Protein AF-A0A971QGP8-F1 (afdb_monomer)

Solvent-accessible surface area (backbone atoms only — not comparable to full-atom values): 41330 Å² total; per-residue (Å²): 136,87,82,89,80,86,88,84,91,79,82,90,75,93,69,93,69,77,77,78,78,75,85,49,63,33,41,69,74,37,61,12,44,30,65,39,35,29,61,57,16,29,34,95,87,27,48,69,29,65,36,46,60,24,29,40,32,28,61,36,52,48,36,51,35,67,41,51,35,38,34,35,49,34,87,50,34,34,35,46,55,86,38,61,30,40,38,37,43,45,68,37,45,40,14,49,75,69,43,68,30,36,61,39,77,38,64,32,42,52,53,38,38,72,44,53,30,70,43,52,23,86,41,45,28,27,38,38,40,35,56,52,33,33,30,24,56,37,44,80,54,36,34,49,87,51,74,54,42,30,24,27,32,42,35,67,74,68,30,72,68,35,67,38,27,48,41,41,39,36,56,41,63,75,45,26,41,38,54,72,62,76,53,68,70,45,41,23,59,41,80,45,72,48,39,41,28,29,12,15,88,52,66,29,73,27,60,35,94,47,72,41,58,43,49,78,49,76,70,35,77,88,55,59,74,50,67,54,95,40,41,26,46,55,74,31,33,41,44,50,79,36,51,31,29,39,57,43,69,43,74,61,31,21,42,28,39,42,40,90,93,37,46,64,18,66,45,50,66,25,36,27,37,76,47,64,77,38,27,44,39,45,53,86,57,72,76,44,20,36,68,31,71,44,68,51,43,38,39,33,15,21,76,76,67,47,84,38,64,33,86,55,78,60,46,51,38,36,56,42,72,54,49,72,85,56,53,76,43,64,61,46,66,53,57,30,39,59,79,30,38,47,37,75,39,60,53,29,26,35,68,44,62,45,69,61,26,24,44,28,42,35,58,89,72,82,40,43,66,16,65,30,62,67,25,37,27,38,72,45,31,88,43,38,83,68,38,69,81,83,62,53,51,49,15,74,24,39,38,37,81,90,52,18,39,64,39,70,28,71,49,73,44,89,87,36,46,61,40,62,96,73,71,42,70,31,53,15,85,42,36,83,60,30,74,76,49,94,50,42,41,34,35,34,34,37,57,96,45,36,69,46,74,42,75,49,84,39,82,94,33,38,57,32,76,89,78,29,44,66,22,52,11,87,42,38,83,63,29,68,80,85,48,57,30,37,50,44,33,44,52,97,43,32,56,39,56,42,63,54,83,41,80,90,30,45,53,36,60,90,76,48,45,68,28,49,21,91,43,40,81,63,28,64,82,74,51,51,52,48,14,80,27,37,40,56,94,35,34,65,43,73,38,65,53,71,56,88,79,56,42,66,32,57,91,75,65,45,69,20,76,14,83,41,33,82,61,32,64,81,84,48,48,36,35,51,41,33,40,57,94,36,38,67,43,71,43,71,58,86,40,83,94,35,40,57,37,64,90,77,36,47,67,26,57,22,92,43,38,85,60,34,70,80,84,61,46,57,51,10,74,30,38,43,52,96,40,33,64,37,71,32,68,45,77,51,56,98,79,38,47,68,41,62,95,71,70,42,68,29,53,23,92,41,44,86,62,22,96,89,35,34,45,54,94,41,35,67,21,68,23,92,38,40,80,67,40,67,83,82,64,53,55,48,18,78,32,39,36,43,101,82,17,42,66,38,71,35,68,48,81,50,54,61,90,81,42,33,45,69,40,72,94,71,70,45,67,44,79,71,84,89,74,99,72,82,90,82,94,78,90,73,81,87,76,88,80,85,81,90,83,81,88,84,91,83,84,88,86,90,78,89,132

Radius of gyration: 60.9 Å; Cα contacts (8 Å, |Δi|>4): 1762; chains: 1; bounding box: 159×129×158 Å

Foldseek 3Di:
DDDDDDDDDDDDDDDDDDPDPDQDAKDWPFAKEWEAELVQFEAPNHDWIFIDKTKIWGQAWCLFPFDKKKWFDFPQKFWDQPWKKKKFKPPWQFDQPPGGRDIDIFGDDGTITITGGHHITPDIIMIIIGGTIMGGNHLVSLAQPDWTFTAIDGPNPDRDRHGRYTYGHDYDDFAAKEWPDADEAAAAPDKDWTKMFTGHPSRHGDFDQAKWWKDKDWPDDDWDKDWDTFIRHHRGGMRPITIMHTHDFAFFTKMWIDTPRHHIYIHPTYGYHYADFAAKEKDADEEAEAPAKDKIKMFTAGPSRDQDAAQDAWQKKFKDKDDDDWHKDDPRIDTRHHRGGMDMGTGIHTHDWDWFIWMWIDRPPRHHIYIHGTYGYHYFDPALVVQPPLQQQLHSWGHPPNGSDTRRDPGPPPQFDADRVVSDGFCDPFQVSHDADPFLQWGWGQDPSDIDIDGRCLPLFDQDRVHNDRACDPAQVSLCPLFLQFRWGQDPRHTPRPGNCPPCFDQDRVPRDTANDDFQVSLCPLFLQQHRWGDDPRHIDGDHGPCPDADAASVVNDGANDNAQVSLCPLFLQFRWGCDPRDTDTHGNCLPCFDQDRVHRDTAQDDFQVSQCPLFQQLHRWGCDPRHTHRDHGPEDPQWDADRVVSDTANDDAQVSAPCFGADPRDTANADFQVSQCPLFLQQHRWTQDPRRYIGGDHGPDDVVQQWDDDRVVSDTDHDDDDDDDDDDDDDDDDDDDDDDDDDDDDDDDDDD

pLDDT: mean 83.46, std 15.12, range [26.67, 98.19]

Secondary structure (DSSP, 8-state):
-----------------PPP------EEEE-EEEEEETTTSBSTTSPPEEPPPEEEEE-STTSS-SEEEEEEPPTTEEE-TTSPEEEEEESS--BSSSSTT--EEEPPPSSEEEEEE-B--SS-EEEEEE--EEEESSTTTT-TT---EEEEE-TTSS-SSEEEEEEEEE--S--EEEESSPPPPEETT--EEE-EEEE-TT--B---SS-EEEEEEEEE-SSPEEE--EEEPTT-SB---EEEEE-S-EEEEEEEEE-TTSB-EEPPPEEEEPPPP-EEEEPP---EETT--EEEEEEEE-SSS-B----SS-EEEEEEE-SSSSPEES--EEEE-TT-SEEEEEEEEE-S-EEEE-EEEE-SSSSB-EEPPPEEEEPPPSSGGG---S-STT-S-EE-TTT-PEEP---S-SSSEEEGGGTEEES-SSGGGSPPPSSTTEEEEEETTEEEEEE---TTSEE-TTT--EES-SSGGG---S-TTEEEEEETTEEEEEE---TTSEEETTTTEEES-SSGGGG--S-TTT-S-EE-SSSEE----S-SSSEEETTTTEEES-SSGGGS--S-TTEEEEEETTEEEEEEP--TTSEE-TTT--EES-SSGGG---S-STT-S-EEETTEEE----SS-TTSEEEGGGTEEES-SSTTTSTTSEEETTEEES-SSTTTT--S-STT-S-EE-TTS-EE----SS-GGGTEEEETTTTEEEE----SS----------------------------

Mean predicted aligned error: 21.36 Å

Structure (mmCIF, N/CA/C/O backbone):
data_AF-A0A971QGP8-F1
#
_entry.id   AF-A0A971QGP8-F1
#
loop_
_atom_site.group_PDB
_atom_site.id
_atom_site.type_symbol
_atom_site.label_atom_id
_atom_site.label_alt_id
_atom_site.label_comp_id
_atom_site.label_asym_id
_atom_site.label_entity_id
_atom_site.label_seq_id
_atom_site.pdbx_PDB_ins_code
_atom_site.Cartn_x
_atom_site.Cartn_y
_atom_site.Cartn_z
_atom_site.occupancy
_atom_site.B_iso_or_equiv
_atom_site.auth_seq_id
_atom_site.auth_comp_id
_atom_site.auth_asym_id
_atom_site.auth_atom_id
_atom_site.pdbx_PDB_model_num
ATOM 1 N N . MET A 1 1 ? 9.270 62.496 -7.487 1.00 35.38 1 MET A N 1
ATOM 2 C CA . MET A 1 1 ? 9.675 63.905 -7.290 1.00 35.38 1 MET A CA 1
ATOM 3 C C . MET A 1 1 ? 9.522 64.668 -8.596 1.00 35.38 1 MET A C 1
ATOM 5 O O . MET A 1 1 ? 9.870 64.172 -9.652 1.00 35.38 1 MET A O 1
ATOM 9 N N . THR A 1 2 ? 8.945 65.855 -8.474 1.00 31.88 2 THR A N 1
ATOM 10 C CA . THR A 1 2 ? 8.847 66.984 -9.410 1.00 31.88 2 THR A CA 1
ATOM 11 C C . THR A 1 2 ? 9.960 67.199 -10.456 1.00 31.88 2 THR A C 1
ATOM 13 O O . THR A 1 2 ? 11.131 67.127 -10.102 1.00 31.88 2 THR A O 1
ATOM 16 N N . ARG A 1 3 ? 9.515 67.758 -11.609 1.00 30.62 3 ARG A N 1
ATOM 17 C CA . ARG A 1 3 ? 10.122 68.802 -12.495 1.00 30.62 3 ARG A CA 1
ATOM 18 C C . ARG A 1 3 ? 10.888 68.323 -13.746 1.00 30.62 3 ARG A C 1
ATOM 20 O O . ARG A 1 3 ? 11.942 67.731 -13.628 1.00 30.62 3 ARG A O 1
ATOM 27 N N . SER A 1 4 ? 10.311 68.536 -14.947 1.00 30.53 4 SER A N 1
ATOM 28 C CA . SER A 1 4 ? 10.468 69.720 -15.860 1.00 30.53 4 SER A CA 1
ATOM 29 C C . SER A 1 4 ? 11.675 69.554 -16.796 1.00 30.53 4 SER A C 1
ATOM 31 O O . SER A 1 4 ? 12.711 69.138 -16.318 1.00 30.53 4 SER A O 1
ATOM 33 N N . LYS A 1 5 ? 11.715 69.898 -18.090 1.00 32.41 5 LYS A N 1
ATOM 34 C CA . LYS A 1 5 ? 10.948 70.724 -19.054 1.00 32.41 5 LYS A CA 1
ATOM 35 C C . LYS A 1 5 ? 11.538 70.338 -20.434 1.00 32.41 5 LYS A C 1
ATOM 37 O O . LYS A 1 5 ? 12.750 70.240 -20.543 1.00 32.41 5 LYS A O 1
ATOM 42 N N . TRP A 1 6 ? 10.752 69.919 -21.420 1.00 30.39 6 TRP A N 1
ATOM 43 C CA . TRP A 1 6 ? 10.266 70.715 -22.565 1.00 30.39 6 TRP A CA 1
ATOM 44 C C . TRP A 1 6 ? 11.298 71.536 -23.372 1.00 30.39 6 TRP A C 1
ATOM 46 O O . TRP A 1 6 ? 11.739 72.592 -22.926 1.00 30.39 6 TRP A O 1
ATOM 56 N N . CYS A 1 7 ? 11.419 71.104 -24.641 1.00 26.67 7 CYS A N 1
ATOM 57 C CA . CYS A 1 7 ? 11.598 71.862 -25.891 1.00 26.67 7 CYS A CA 1
ATOM 58 C C . CYS A 1 7 ? 13.019 72.330 -26.270 1.00 26.67 7 CYS A C 1
ATOM 60 O O . CYS A 1 7 ? 13.607 73.138 -25.565 1.00 26.67 7 CYS A O 1
ATOM 62 N N . TRP A 1 8 ? 13.519 71.920 -27.445 1.00 27.06 8 TRP A N 1
ATOM 63 C CA . TRP A 1 8 ? 13.428 72.732 -28.669 1.00 27.06 8 TRP A CA 1
ATOM 64 C C . TRP A 1 8 ? 13.650 71.883 -29.933 1.00 27.06 8 TRP A C 1
ATOM 66 O O . TRP A 1 8 ? 14.518 71.021 -30.004 1.00 27.06 8 TRP A O 1
ATOM 76 N N . LEU A 1 9 ? 12.796 72.167 -30.911 1.00 35.62 9 LEU A N 1
ATOM 77 C CA . LEU A 1 9 ? 12.684 71.610 -32.251 1.00 35.62 9 LEU A CA 1
ATOM 78 C C . LEU A 1 9 ? 13.811 72.153 -33.153 1.00 35.62 9 LEU A C 1
ATOM 80 O O . LEU A 1 9 ? 14.001 73.369 -33.204 1.00 35.62 9 LEU A O 1
ATOM 84 N N . ALA A 1 10 ? 14.486 71.295 -33.921 1.00 30.81 10 ALA A N 1
ATOM 85 C CA . ALA A 1 10 ? 15.300 71.706 -35.067 1.00 30.81 10 ALA A CA 1
ATOM 86 C C . ALA A 1 10 ? 15.115 70.727 -36.238 1.00 30.81 10 ALA A C 1
ATOM 88 O O . ALA A 1 10 ? 15.754 69.688 -36.327 1.00 30.81 10 ALA A O 1
ATOM 89 N N . VAL A 1 11 ? 14.142 71.091 -37.074 1.00 31.19 11 VAL A N 1
ATOM 90 C CA . VAL A 1 11 ? 14.085 70.995 -38.541 1.00 31.19 11 VAL A CA 1
ATOM 91 C C . VAL A 1 11 ? 15.027 69.986 -39.211 1.00 31.19 11 VAL A C 1
ATOM 93 O O . VAL A 1 11 ? 16.235 70.188 -39.308 1.00 31.19 11 VAL A O 1
ATOM 96 N N . ALA A 1 12 ? 14.395 68.964 -39.786 1.00 36.16 12 ALA A N 1
ATOM 97 C CA . ALA A 1 12 ? 14.955 68.040 -40.753 1.00 36.16 12 ALA A CA 1
ATOM 98 C C . ALA A 1 12 ? 15.517 68.756 -41.994 1.00 36.16 12 ALA A C 1
ATOM 100 O O . ALA A 1 12 ? 14.830 69.556 -42.632 1.00 36.16 12 ALA A O 1
ATOM 101 N N . VAL A 1 13 ? 16.734 68.377 -42.385 1.00 34.28 13 VAL A N 1
ATOM 102 C CA . VAL A 1 13 ? 17.201 68.435 -43.772 1.00 34.28 13 VAL A CA 1
ATOM 103 C C . VAL A 1 13 ? 17.756 67.055 -44.097 1.00 34.28 13 VAL A C 1
ATOM 105 O O . VAL A 1 13 ? 18.651 66.559 -43.418 1.00 34.28 13 VAL A O 1
ATOM 108 N N . ALA A 1 14 ? 17.151 66.429 -45.102 1.00 43.03 14 ALA A N 1
ATOM 109 C CA . ALA A 1 14 ? 17.445 65.089 -45.571 1.00 43.03 14 ALA A CA 1
ATOM 110 C C . ALA A 1 14 ? 18.908 64.953 -46.022 1.00 43.03 14 ALA A C 1
ATOM 112 O O . ALA A 1 14 ? 19.313 65.526 -47.033 1.00 43.03 14 ALA A O 1
ATOM 113 N N . GLY A 1 15 ? 19.673 64.156 -45.281 1.00 35.41 15 GLY A N 1
ATOM 114 C CA . GLY A 1 15 ? 20.807 63.412 -45.805 1.00 35.41 15 GLY A CA 1
ATOM 115 C C . GLY A 1 15 ? 20.379 61.956 -45.908 1.00 35.41 15 GLY A C 1
ATOM 116 O O . GLY A 1 15 ? 19.976 61.373 -44.905 1.00 35.41 15 GLY A O 1
ATOM 117 N N . MET A 1 16 ? 20.423 61.394 -47.116 1.00 45.28 16 MET A N 1
ATOM 118 C CA . MET A 1 16 ? 20.414 59.947 -47.328 1.00 45.28 16 MET A CA 1
ATOM 119 C C . MET A 1 16 ? 21.550 59.336 -46.500 1.00 45.28 16 MET A C 1
ATOM 121 O O . MET A 1 16 ? 22.708 59.378 -46.904 1.00 45.28 16 MET A O 1
ATOM 125 N N . LEU A 1 17 ? 21.213 58.803 -45.332 1.00 35.75 17 LEU A N 1
ATOM 126 C CA . LEU A 1 17 ? 21.959 57.730 -44.703 1.00 35.75 17 LEU A CA 1
ATOM 127 C C . LEU A 1 17 ? 21.197 56.465 -45.073 1.00 35.75 17 LEU A C 1
ATOM 129 O O . LEU A 1 17 ? 20.049 56.283 -44.668 1.00 35.75 17 LEU A O 1
ATOM 133 N N . LEU A 1 18 ? 21.820 55.646 -45.916 1.00 36.59 18 LEU A N 1
ATOM 134 C CA . LEU A 1 18 ? 21.480 54.233 -46.015 1.00 36.59 18 LEU A CA 1
ATOM 135 C C . LEU A 1 18 ? 21.426 53.678 -44.579 1.00 36.59 18 LEU A C 1
ATOM 137 O O . LEU A 1 18 ? 22.305 54.040 -43.786 1.00 36.59 18 LEU A O 1
ATOM 141 N N . PRO A 1 19 ? 20.424 52.863 -44.208 1.00 38.34 19 PRO A N 1
ATOM 142 C CA . PRO A 1 19 ? 20.518 52.125 -42.960 1.00 38.34 19 PRO A CA 1
ATOM 143 C C . PRO A 1 19 ? 21.812 51.310 -43.026 1.00 38.34 19 PRO A C 1
ATOM 145 O O . PRO A 1 19 ? 22.100 50.689 -44.051 1.00 38.34 19 PRO A O 1
ATOM 148 N N . ALA A 1 20 ? 22.625 51.381 -41.973 1.00 38.06 20 ALA A N 1
ATOM 149 C CA . ALA A 1 20 ? 23.677 50.401 -41.782 1.00 38.06 20 ALA A CA 1
ATOM 150 C C . ALA A 1 20 ? 22.998 49.028 -41.850 1.00 38.06 20 ALA A C 1
ATOM 152 O O . ALA A 1 20 ? 22.048 48.785 -41.104 1.00 38.06 20 ALA A O 1
ATOM 153 N N . VAL A 1 21 ? 23.417 48.199 -42.804 1.00 38.72 21 VAL A N 1
ATOM 154 C CA . VAL A 1 21 ? 23.076 46.779 -42.812 1.00 38.72 21 VAL A CA 1
ATOM 155 C C . VAL A 1 21 ? 23.622 46.254 -41.488 1.00 38.72 21 VAL A C 1
ATOM 157 O O . VAL A 1 21 ? 24.818 46.385 -41.226 1.00 38.72 21 VAL A O 1
ATOM 160 N N . ALA A 1 22 ? 22.733 45.825 -40.595 1.00 41.16 22 ALA A N 1
ATOM 161 C CA . ALA A 1 22 ? 23.152 45.006 -39.474 1.00 41.16 22 ALA A CA 1
ATOM 162 C C . ALA A 1 22 ? 23.717 43.728 -40.101 1.00 41.16 22 ALA A C 1
ATOM 164 O O . ALA A 1 22 ? 23.006 43.103 -40.883 1.00 41.16 22 ALA A O 1
ATOM 165 N N . LEU A 1 23 ? 24.992 43.438 -39.846 1.00 49.94 23 LEU A N 1
ATOM 166 C CA . LEU A 1 23 ? 25.576 42.132 -40.148 1.00 49.94 23 LEU A CA 1
ATOM 167 C C . LEU A 1 23 ? 24.739 41.102 -39.382 1.00 49.94 23 LEU A C 1
ATOM 169 O O . LEU A 1 23 ? 24.503 41.297 -38.183 1.00 49.94 23 LEU A O 1
ATOM 173 N N . GLY A 1 24 ? 24.175 40.135 -40.093 1.00 61.88 24 GLY A N 1
ATOM 174 C CA . GLY A 1 24 ? 23.342 39.090 -39.515 1.00 61.88 24 GLY A CA 1
ATOM 175 C C . GLY A 1 24 ? 24.236 37.912 -39.193 1.00 61.88 24 GLY A C 1
ATOM 176 O O . GLY A 1 24 ? 24.789 37.352 -40.117 1.00 61.88 24 GLY A O 1
ATOM 177 N N . ALA A 1 25 ? 24.375 37.583 -37.912 1.00 78.69 25 ALA A N 1
ATOM 178 C CA . ALA A 1 25 ? 25.141 36.437 -37.440 1.00 78.69 25 ALA A CA 1
ATOM 179 C C . ALA A 1 25 ? 24.449 35.095 -37.736 1.00 78.69 25 ALA A C 1
ATOM 181 O O . ALA A 1 25 ? 23.229 35.057 -37.931 1.00 78.69 25 ALA A O 1
ATOM 182 N N . ALA A 1 26 ? 25.200 33.990 -37.645 1.00 84.56 26 ALA A N 1
ATOM 183 C CA . ALA A 1 26 ? 24.632 32.644 -37.633 1.00 84.56 26 ALA A CA 1
ATOM 184 C C . ALA A 1 26 ? 23.610 32.479 -36.489 1.00 84.56 26 ALA A C 1
ATOM 186 O O . ALA A 1 26 ? 23.860 32.884 -35.351 1.00 84.56 26 ALA A O 1
ATOM 187 N N . SER A 1 27 ? 22.451 31.887 -36.782 1.00 90.12 27 SER A N 1
ATOM 188 C CA . SER A 1 27 ? 21.357 31.741 -35.815 1.00 90.12 27 SER A CA 1
ATOM 189 C C . SER A 1 27 ? 20.527 30.477 -36.050 1.00 90.12 27 SER A C 1
ATOM 191 O O . SER A 1 27 ? 20.559 29.890 -37.129 1.00 90.12 27 SER A O 1
ATOM 193 N N . VAL A 1 28 ? 19.779 30.038 -35.034 1.00 91.25 28 VAL A N 1
ATOM 194 C CA . VAL A 1 28 ? 18.757 28.995 -35.205 1.00 91.25 28 VAL A CA 1
ATOM 195 C C . VAL A 1 28 ? 17.500 29.662 -35.763 1.00 91.25 28 VAL A C 1
ATOM 197 O O . VAL A 1 28 ? 16.794 30.358 -35.033 1.00 91.25 28 VAL A O 1
ATOM 200 N N . ASP A 1 29 ? 17.242 29.473 -37.056 1.00 91.31 29 ASP A N 1
ATOM 201 C CA . ASP A 1 29 ? 16.098 30.074 -37.757 1.00 91.31 29 ASP A CA 1
ATOM 202 C C . ASP A 1 29 ? 14.809 29.280 -37.512 1.00 91.31 29 ASP A C 1
ATOM 204 O O . ASP A 1 29 ? 13.755 29.843 -37.216 1.00 91.31 29 ASP A O 1
ATOM 208 N N . THR A 1 30 ? 14.897 27.947 -37.554 1.00 94.69 30 THR A N 1
ATOM 209 C CA . THR A 1 30 ? 13.775 27.063 -37.218 1.00 94.69 30 THR A CA 1
ATOM 210 C C . THR A 1 30 ? 14.221 26.035 -36.193 1.00 94.69 30 THR A C 1
ATOM 212 O O . THR A 1 30 ? 15.051 25.176 -36.488 1.00 94.69 30 THR A O 1
ATOM 215 N N . LYS A 1 31 ? 13.644 26.094 -34.992 1.00 95.69 31 LYS A N 1
ATOM 216 C CA . LYS A 1 31 ? 13.833 25.038 -34.000 1.00 95.69 31 LYS A CA 1
ATOM 217 C C . LYS A 1 31 ? 13.102 23.766 -34.422 1.00 95.69 31 LYS A C 1
ATOM 219 O O . LYS A 1 31 ? 11.961 23.831 -34.886 1.00 95.69 31 LYS A O 1
ATOM 224 N N . GLY A 1 32 ? 13.752 22.627 -34.218 1.00 95.00 32 GLY A N 1
ATOM 225 C CA . GLY A 1 32 ? 13.063 21.342 -34.211 1.00 95.00 32 GLY A CA 1
ATOM 226 C C . GLY A 1 32 ? 12.196 21.210 -32.959 1.00 95.00 32 GLY A C 1
ATOM 227 O O . GLY A 1 32 ? 12.318 21.982 -32.009 1.00 95.00 32 GLY A O 1
ATOM 228 N N . ALA A 1 33 ? 11.329 20.211 -32.947 1.00 95.75 33 ALA A N 1
ATOM 229 C CA . ALA A 1 33 ? 10.534 19.840 -31.788 1.00 95.75 33 ALA A CA 1
ATOM 230 C C . ALA A 1 33 ? 10.465 18.321 -31.684 1.00 95.75 33 ALA A C 1
ATOM 232 O O . ALA A 1 33 ? 10.343 17.630 -32.698 1.00 95.75 33 ALA A O 1
ATOM 233 N N . VAL A 1 34 ? 10.506 17.813 -30.463 1.00 96.31 34 VAL A N 1
ATOM 234 C CA . VAL A 1 34 ? 10.387 16.386 -30.163 1.00 96.31 34 VAL A CA 1
ATOM 235 C C . VAL A 1 34 ? 9.514 16.197 -28.933 1.00 96.31 34 VAL A C 1
ATOM 237 O O . VAL A 1 34 ? 9.530 17.019 -28.015 1.00 96.31 34 VAL A O 1
ATOM 240 N N . THR A 1 35 ? 8.714 15.135 -28.937 1.00 95.62 35 THR A N 1
ATOM 241 C CA . THR A 1 35 ? 7.895 14.746 -27.790 1.00 95.62 35 THR A CA 1
ATOM 242 C C . THR A 1 35 ? 8.422 13.437 -27.235 1.00 95.62 35 THR A C 1
ATOM 244 O O . THR A 1 35 ? 8.465 12.453 -27.967 1.00 95.62 35 THR A O 1
ATOM 247 N N . VAL A 1 36 ? 8.820 13.453 -25.968 1.00 95.69 36 VAL A N 1
ATOM 248 C CA . VAL A 1 36 ? 9.323 12.295 -25.225 1.00 95.69 36 VAL A CA 1
ATOM 249 C C . VAL A 1 36 ? 8.235 11.886 -24.239 1.00 95.69 36 VAL A C 1
ATOM 251 O O . VAL A 1 36 ? 7.846 12.674 -23.378 1.00 95.69 36 VAL A O 1
ATOM 254 N N . ASN A 1 37 ? 7.699 10.682 -24.400 1.00 94.88 37 ASN A N 1
ATOM 255 C CA . ASN A 1 37 ? 6.761 10.082 -23.463 1.00 94.88 37 ASN A CA 1
ATOM 256 C C . ASN A 1 37 ? 7.543 9.420 -22.320 1.00 94.88 37 ASN A C 1
ATOM 258 O O . ASN A 1 37 ? 8.474 8.658 -22.577 1.00 94.88 37 ASN A O 1
ATOM 262 N N . ALA A 1 38 ? 7.17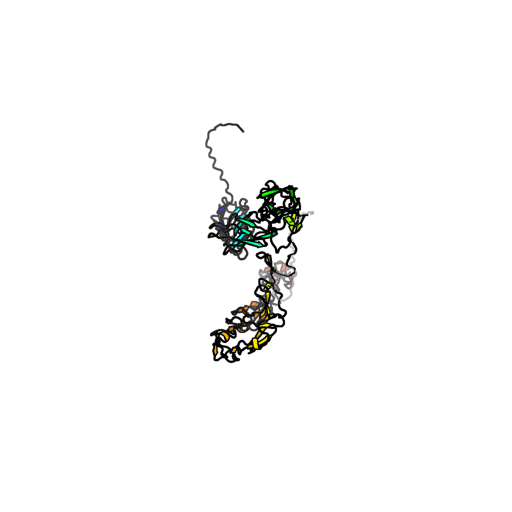0 9.729 -21.079 1.00 93.69 38 ALA A N 1
ATOM 263 C CA . ALA A 1 38 ? 7.873 9.258 -19.891 1.00 93.69 38 ALA A CA 1
ATOM 264 C C . ALA A 1 38 ? 7.801 7.735 -19.672 1.00 93.69 38 ALA A C 1
ATOM 266 O O . ALA A 1 38 ? 8.636 7.198 -18.961 1.00 93.69 38 ALA A O 1
ATOM 267 N N . ASP A 1 39 ? 6.882 7.025 -20.323 1.00 90.62 39 ASP A N 1
ATOM 268 C CA . ASP A 1 39 ? 6.806 5.564 -20.240 1.00 90.62 39 ASP A CA 1
ATOM 269 C C . ASP A 1 39 ? 7.420 4.889 -21.478 1.00 90.62 39 ASP A C 1
ATOM 271 O O . ASP A 1 39 ? 8.094 3.867 -21.365 1.00 90.62 39 ASP A O 1
ATOM 275 N N . ASP A 1 40 ? 7.224 5.461 -22.673 1.00 92.06 40 ASP A N 1
ATOM 276 C CA . ASP A 1 40 ? 7.658 4.821 -23.928 1.00 92.06 40 ASP A CA 1
ATOM 277 C C . ASP A 1 40 ? 9.114 5.133 -24.311 1.00 92.06 40 ASP A C 1
ATOM 279 O O . ASP A 1 40 ? 9.723 4.403 -25.097 1.00 92.06 40 ASP A O 1
ATOM 283 N N . ASN A 1 41 ? 9.665 6.253 -23.832 1.00 94.12 41 ASN A N 1
ATOM 284 C CA . ASN A 1 41 ? 10.948 6.805 -24.281 1.00 94.12 41 ASN A CA 1
ATOM 285 C C . ASN A 1 41 ? 11.961 6.951 -23.131 1.00 94.12 41 ASN A C 1
ATOM 287 O O . ASN A 1 41 ? 12.736 7.911 -23.122 1.00 94.12 41 ASN A O 1
ATOM 291 N N . VAL A 1 42 ? 11.940 6.030 -22.161 1.00 93.75 42 VAL A N 1
ATOM 292 C CA . VAL A 1 42 ? 12.802 6.070 -20.969 1.00 93.75 42 VAL A CA 1
ATOM 293 C C . VAL A 1 42 ? 13.574 4.764 -20.775 1.00 93.75 42 VAL A C 1
ATOM 295 O O . VAL A 1 42 ? 13.012 3.674 -20.890 1.00 93.75 42 VAL A O 1
ATOM 298 N N . GLY A 1 43 ? 14.863 4.884 -20.451 1.00 90.75 43 GLY A N 1
ATOM 299 C CA . GLY A 1 43 ? 15.764 3.768 -20.163 1.00 90.75 43 GLY A CA 1
ATOM 300 C C . GLY A 1 43 ? 16.137 2.928 -21.387 1.00 90.75 43 GLY A C 1
ATOM 301 O O . GLY A 1 43 ? 15.731 3.207 -22.516 1.00 90.75 43 GLY A O 1
ATOM 302 N N . ASP A 1 44 ? 16.895 1.854 -21.154 1.00 84.81 44 ASP A N 1
ATOM 303 C CA . ASP A 1 44 ? 17.479 1.021 -22.221 1.00 84.81 44 ASP A CA 1
ATOM 304 C C . ASP A 1 44 ? 16.430 0.368 -23.138 1.00 84.81 44 ASP A C 1
ATOM 306 O O . ASP A 1 44 ? 16.674 0.157 -24.329 1.00 84.81 44 ASP A O 1
ATOM 310 N N . ALA A 1 45 ? 15.251 0.064 -22.585 1.00 82.81 45 ALA A N 1
ATOM 311 C CA . ALA A 1 45 ? 14.119 -0.515 -23.306 1.00 82.81 45 ALA A CA 1
ATOM 312 C C . ALA A 1 45 ? 13.236 0.536 -24.008 1.00 82.81 45 ALA A C 1
ATOM 314 O O . ALA A 1 45 ? 12.376 0.167 -24.812 1.00 82.81 45 ALA A O 1
ATOM 315 N N . GLY A 1 46 ? 13.435 1.825 -23.717 1.00 86.44 46 GLY A N 1
ATOM 316 C CA . GLY A 1 46 ? 12.670 2.927 -24.286 1.00 86.44 46 GLY A CA 1
ATOM 317 C C . GLY A 1 46 ? 12.982 3.146 -25.766 1.00 86.44 46 GLY A C 1
ATOM 318 O O . GLY A 1 46 ? 14.139 3.115 -26.200 1.00 86.44 46 GLY A O 1
ATOM 319 N N . ALA A 1 47 ? 11.941 3.406 -26.555 1.00 93.81 47 ALA A N 1
ATOM 320 C CA . ALA A 1 47 ? 12.080 3.760 -27.961 1.00 93.81 47 ALA A CA 1
ATOM 321 C C . ALA A 1 47 ? 12.660 5.176 -28.115 1.00 93.81 47 ALA A C 1
ATOM 323 O O . ALA A 1 47 ? 12.398 6.059 -27.299 1.00 93.81 47 ALA A O 1
ATOM 324 N N . PHE A 1 48 ? 13.387 5.433 -29.201 1.00 95.81 48 PHE A N 1
ATOM 325 C CA . PHE A 1 48 ? 13.867 6.778 -29.517 1.00 95.81 48 PHE A CA 1
ATOM 326 C C . PHE A 1 48 ? 12.758 7.637 -30.144 1.00 95.81 48 PHE A C 1
ATOM 328 O O . PHE A 1 48 ? 12.109 7.247 -31.119 1.00 95.81 48 PHE A O 1
ATOM 335 N N . ALA A 1 49 ? 12.547 8.836 -29.598 1.00 96.25 49 ALA A N 1
ATOM 336 C CA . ALA A 1 49 ? 11.598 9.813 -30.115 1.00 96.25 49 ALA A CA 1
ATOM 337 C C . ALA A 1 49 ? 12.234 10.647 -31.234 1.00 96.25 49 ALA A C 1
ATOM 339 O O . ALA A 1 49 ? 13.332 11.180 -31.086 1.00 96.25 49 ALA A O 1
ATOM 340 N N . ALA A 1 50 ? 11.533 10.797 -32.360 1.00 95.75 50 ALA A N 1
ATOM 341 C CA . ALA A 1 50 ? 12.042 11.525 -33.520 1.00 95.75 50 ALA A CA 1
ATOM 342 C C . ALA A 1 50 ? 11.747 13.026 -33.452 1.00 95.75 50 ALA A C 1
ATOM 344 O O . ALA A 1 50 ? 10.590 13.442 -33.335 1.00 95.75 50 ALA A O 1
ATOM 345 N N . ALA A 1 51 ? 12.788 13.843 -33.605 1.00 95.81 51 ALA A N 1
ATOM 346 C CA . ALA A 1 51 ? 12.656 15.286 -33.708 1.00 95.81 51 ALA A CA 1
ATOM 347 C C . ALA A 1 51 ? 12.228 15.723 -35.115 1.00 95.81 51 ALA A C 1
ATOM 349 O O . ALA A 1 51 ? 12.619 15.147 -36.136 1.00 95.81 51 ALA A O 1
ATOM 350 N N . THR A 1 52 ? 11.442 16.796 -35.184 1.00 96.12 52 THR A N 1
ATOM 351 C CA . THR A 1 52 ? 11.198 17.497 -36.446 1.00 96.12 52 THR A CA 1
ATOM 352 C C . THR A 1 52 ? 12.467 18.196 -36.931 1.00 96.12 52 THR A C 1
ATOM 354 O O . THR A 1 52 ? 13.390 18.468 -36.163 1.00 96.12 52 THR A O 1
ATOM 357 N N . ALA A 1 53 ? 12.510 18.488 -38.232 1.00 92.31 53 ALA A N 1
ATOM 358 C CA . ALA A 1 53 ? 13.666 19.127 -38.842 1.00 92.31 53 ALA A CA 1
ATOM 359 C C . ALA A 1 53 ? 13.985 20.478 -38.182 1.00 92.31 53 ALA A C 1
ATOM 361 O O . ALA A 1 53 ? 13.086 21.300 -37.991 1.00 92.31 53 ALA A O 1
ATOM 362 N N . SER A 1 54 ? 15.263 20.718 -37.903 1.00 94.75 54 SER A N 1
ATOM 363 C CA . SER A 1 54 ? 15.773 21.999 -37.410 1.00 94.75 54 SER A CA 1
ATOM 364 C C . SER A 1 54 ? 16.630 22.682 -38.475 1.00 94.75 54 SER A C 1
ATOM 366 O O . SER A 1 54 ? 17.182 22.030 -39.367 1.00 94.75 54 SER A O 1
ATOM 368 N N . ILE A 1 55 ? 16.693 24.012 -38.426 1.00 93.75 55 ILE A N 1
ATOM 369 C CA . ILE A 1 55 ? 17.383 24.840 -39.415 1.00 93.75 55 ILE A CA 1
ATOM 370 C C . ILE A 1 55 ? 18.283 25.846 -38.707 1.00 93.75 55 ILE A C 1
ATOM 372 O O . ILE A 1 55 ? 17.815 26.682 -37.930 1.00 93.75 55 ILE A O 1
ATOM 376 N N . ILE A 1 56 ? 19.568 25.793 -39.045 1.00 93.38 56 ILE A N 1
ATOM 377 C CA . ILE A 1 56 ? 20.535 26.848 -38.741 1.00 93.38 56 ILE A CA 1
ATOM 378 C C . ILE A 1 56 ? 20.667 27.731 -39.980 1.00 93.38 56 ILE A C 1
ATOM 380 O O . ILE A 1 56 ? 20.896 27.227 -41.078 1.00 93.38 56 ILE A O 1
ATOM 384 N N . GLU A 1 57 ? 20.528 29.039 -39.814 1.00 91.12 57 GLU A N 1
ATOM 385 C CA . GLU A 1 57 ? 20.774 30.026 -40.861 1.00 91.12 57 GLU A CA 1
ATOM 386 C C . GLU A 1 57 ? 22.153 30.655 -40.663 1.00 91.12 57 GLU A C 1
ATOM 388 O O . GLU A 1 57 ? 22.464 31.187 -39.598 1.00 91.12 57 GLU A O 1
ATOM 393 N N . GLU A 1 58 ? 22.966 30.614 -41.715 1.00 89.12 58 GLU A N 1
ATOM 394 C CA . GLU A 1 58 ? 24.161 31.431 -41.888 1.00 89.12 58 GLU A CA 1
ATOM 395 C C . GLU A 1 58 ? 23.778 32.625 -42.775 1.00 89.12 58 GLU A C 1
ATOM 397 O O . GLU A 1 58 ? 23.723 32.522 -44.006 1.00 89.12 58 GLU A O 1
ATOM 402 N N . ALA A 1 59 ? 23.430 33.744 -42.137 1.00 84.75 59 ALA A N 1
ATOM 403 C CA . ALA A 1 59 ? 22.854 34.899 -42.819 1.00 84.75 59 ALA A CA 1
ATOM 404 C C . ALA A 1 59 ? 23.895 35.700 -43.624 1.00 84.75 59 ALA A C 1
ATOM 406 O O . ALA A 1 59 ? 23.564 36.202 -44.704 1.00 84.75 59 ALA A O 1
ATOM 407 N N . ASP A 1 60 ? 25.141 35.785 -43.144 1.00 87.19 60 ASP A N 1
ATOM 408 C CA . ASP A 1 60 ? 26.279 36.348 -43.869 1.00 87.19 60 ASP A CA 1
ATOM 409 C C . ASP A 1 60 ? 27.361 35.268 -44.127 1.00 87.19 60 ASP A C 1
ATOM 411 O O . ASP A 1 60 ? 27.569 34.383 -43.300 1.00 87.19 60 ASP A O 1
ATOM 415 N N . PRO A 1 61 ? 28.074 35.300 -45.276 1.00 85.06 61 PRO A N 1
ATOM 416 C CA . PRO A 1 61 ? 29.098 34.298 -45.576 1.00 85.06 61 PRO A CA 1
ATOM 417 C C . PRO A 1 61 ? 30.238 34.283 -44.550 1.00 85.06 61 PRO A C 1
ATOM 419 O O . PRO A 1 61 ? 30.781 35.343 -44.223 1.00 85.06 61 PRO A O 1
ATOM 422 N N . ALA A 1 62 ? 30.681 33.080 -44.180 1.00 85.75 62 ALA A N 1
ATOM 423 C CA . ALA A 1 62 ? 31.768 32.807 -43.238 1.00 85.75 62 ALA A CA 1
ATOM 424 C C . ALA A 1 62 ? 31.485 33.167 -41.766 1.00 85.75 62 ALA A C 1
ATOM 426 O O . ALA A 1 62 ? 32.435 33.280 -40.981 1.00 85.75 62 ALA A O 1
ATOM 427 N N . ASP A 1 63 ? 30.214 33.298 -41.377 1.00 87.19 63 ASP A N 1
ATOM 428 C CA . ASP A 1 63 ? 29.826 33.329 -39.961 1.00 87.19 63 ASP A CA 1
ATOM 429 C C . ASP A 1 63 ? 29.976 31.949 -39.313 1.00 87.19 63 ASP A C 1
ATOM 431 O O . ASP A 1 63 ? 30.271 31.858 -38.120 1.00 87.19 63 ASP A O 1
ATOM 435 N N . ILE A 1 64 ? 29.828 30.872 -40.094 1.00 89.12 64 ILE A N 1
ATOM 436 C CA . ILE A 1 64 ? 30.250 29.528 -39.699 1.00 89.12 64 ILE A CA 1
ATOM 437 C C . ILE A 1 64 ? 31.653 29.287 -40.270 1.00 89.12 64 ILE A C 1
ATOM 439 O O . ILE A 1 64 ? 31.878 29.212 -41.478 1.00 89.12 64 ILE A O 1
ATOM 443 N N . THR A 1 65 ? 32.632 29.190 -39.376 1.00 90.00 65 THR A N 1
ATOM 444 C CA . THR A 1 65 ? 34.054 29.019 -39.710 1.00 90.00 65 THR A CA 1
ATOM 445 C C . THR A 1 65 ? 34.474 27.544 -39.755 1.00 90.00 65 THR A C 1
ATOM 447 O O . THR A 1 65 ? 33.719 26.656 -39.377 1.00 90.00 65 THR A O 1
ATOM 450 N N . VAL A 1 66 ? 35.698 27.256 -40.210 1.00 91.44 66 VAL A N 1
ATOM 451 C CA . VAL A 1 66 ? 36.251 25.888 -40.195 1.00 91.44 66 VAL A CA 1
ATOM 452 C C . VAL A 1 66 ? 36.334 25.362 -38.757 1.00 91.44 66 VAL A C 1
ATOM 454 O O . VAL A 1 66 ? 36.904 26.020 -37.883 1.00 91.44 66 VAL A O 1
ATOM 457 N N . GLY A 1 67 ? 35.795 24.168 -38.521 1.00 91.06 67 GLY A N 1
ATOM 458 C CA . GLY A 1 67 ? 35.670 23.559 -37.196 1.00 91.06 67 GLY A CA 1
ATOM 459 C C . GLY A 1 67 ? 34.540 22.531 -37.158 1.00 91.06 67 GLY A C 1
ATOM 460 O O . GLY A 1 67 ? 34.161 22.008 -38.198 1.00 91.06 67 GLY A O 1
ATOM 461 N N . ASN A 1 68 ? 33.988 22.266 -35.972 1.00 93.44 68 ASN A N 1
ATOM 462 C CA . ASN A 1 68 ? 32.889 21.317 -35.787 1.00 93.44 68 ASN A CA 1
ATOM 463 C C . ASN A 1 68 ? 31.651 22.027 -35.245 1.00 93.44 68 ASN A C 1
ATOM 465 O O . ASN A 1 68 ? 31.740 22.702 -34.219 1.00 93.44 68 ASN A O 1
ATOM 469 N N . ILE A 1 69 ? 30.510 21.831 -35.901 1.00 94.50 69 ILE A N 1
ATOM 470 C CA . ILE A 1 69 ? 29.202 22.091 -35.303 1.00 94.50 69 ILE A CA 1
ATOM 471 C C . ILE A 1 69 ? 28.901 20.903 -34.388 1.00 94.50 69 ILE A C 1
ATOM 473 O O . ILE A 1 69 ? 28.923 19.761 -34.843 1.00 94.50 69 ILE A O 1
ATOM 477 N N . VAL A 1 70 ? 28.656 21.168 -33.110 1.00 95.56 70 VAL A N 1
ATOM 478 C CA . VAL A 1 70 ? 28.374 20.151 -32.093 1.00 95.56 70 VAL A CA 1
ATOM 479 C C . VAL A 1 70 ? 26.959 20.366 -31.590 1.00 95.56 70 VAL A C 1
ATOM 481 O O . VAL A 1 70 ? 26.649 21.431 -31.058 1.00 95.56 70 VAL A O 1
ATOM 484 N N . ILE A 1 71 ? 26.104 19.372 -31.788 1.00 96.94 71 ILE A N 1
ATOM 485 C CA . ILE A 1 71 ? 24.769 19.310 -31.197 1.00 96.94 71 ILE A CA 1
ATOM 486 C C . ILE A 1 71 ? 24.882 18.456 -29.939 1.00 96.94 71 ILE A C 1
ATOM 488 O O . ILE A 1 71 ? 25.460 17.376 -30.010 1.00 96.94 71 ILE A O 1
ATOM 492 N N . THR A 1 72 ? 24.340 18.922 -28.822 1.00 97.25 72 THR A N 1
ATOM 493 C CA . THR A 1 72 ? 24.491 18.280 -27.513 1.00 97.25 72 THR A CA 1
ATOM 494 C C . THR A 1 72 ? 23.124 17.902 -26.959 1.00 97.25 72 THR A C 1
ATOM 496 O O . THR A 1 72 ? 22.215 18.740 -26.925 1.00 97.25 72 THR A O 1
ATOM 499 N N . ALA A 1 73 ? 22.976 16.650 -26.527 1.00 96.88 73 ALA A N 1
ATOM 500 C CA . ALA A 1 73 ? 21.784 16.181 -25.836 1.00 96.88 73 ALA A CA 1
ATOM 501 C C . ALA A 1 73 ? 21.629 16.896 -24.477 1.00 96.88 73 ALA A C 1
ATOM 503 O O . ALA A 1 73 ? 22.623 17.281 -23.850 1.00 96.88 73 ALA A O 1
ATOM 504 N N . PRO A 1 74 ? 20.394 17.120 -24.002 1.00 96.00 74 PRO A N 1
ATOM 505 C CA . PRO A 1 74 ? 20.180 17.597 -22.644 1.00 96.00 74 PRO A CA 1
ATOM 506 C C . PRO A 1 74 ? 20.668 16.568 -21.614 1.00 96.00 74 PRO A C 1
ATOM 508 O O . PRO A 1 74 ? 20.726 15.374 -21.885 1.00 96.00 74 PRO A O 1
ATOM 511 N N . ALA A 1 75 ? 21.010 17.027 -20.408 1.00 94.12 75 ALA A N 1
ATOM 512 C CA . ALA A 1 75 ? 21.462 16.131 -19.345 1.00 94.12 75 ALA A CA 1
ATOM 513 C C . ALA A 1 75 ? 20.398 15.063 -19.033 1.00 94.12 75 ALA A C 1
ATOM 515 O O . ALA A 1 75 ? 19.233 15.409 -18.835 1.00 94.12 75 ALA A O 1
ATOM 516 N N . GLY A 1 76 ? 20.815 13.795 -18.969 1.00 94.12 76 GLY A N 1
ATOM 517 C CA . GLY A 1 76 ? 19.914 12.660 -18.749 1.00 94.12 76 GLY A CA 1
ATOM 518 C C . GLY A 1 76 ? 19.226 12.144 -20.017 1.00 94.12 76 GLY A C 1
ATOM 519 O O . GLY A 1 76 ? 18.283 11.370 -19.908 1.00 94.12 76 GLY A O 1
ATOM 520 N N . PHE A 1 77 ? 19.665 12.567 -21.205 1.00 96.50 77 PHE A N 1
ATOM 521 C CA . PHE A 1 77 ? 19.163 12.088 -22.493 1.00 96.50 77 PHE A CA 1
ATOM 522 C C . PHE A 1 77 ? 20.308 11.590 -23.362 1.00 96.50 77 PHE A C 1
ATOM 524 O O . PHE A 1 77 ? 21.417 12.107 -23.272 1.00 96.50 77 PHE A O 1
ATOM 531 N N . GLU A 1 78 ? 19.993 10.665 -24.262 1.00 96.38 78 GLU A N 1
ATOM 532 C CA . GLU A 1 78 ? 20.928 10.139 -25.256 1.00 96.38 78 GLU A CA 1
ATOM 533 C C . GLU A 1 78 ? 20.323 10.169 -26.665 1.00 96.38 78 GLU A C 1
ATOM 535 O O . GLU A 1 78 ? 19.101 10.068 -26.845 1.00 96.38 78 GLU A O 1
ATOM 540 N N . PHE A 1 79 ? 21.181 10.310 -27.673 1.00 97.50 79 PHE A N 1
ATOM 541 C CA . PHE A 1 79 ? 20.830 10.162 -29.082 1.00 97.50 79 PHE A CA 1
ATOM 542 C C . PHE A 1 79 ? 20.893 8.700 -29.533 1.00 97.50 79 PHE A C 1
ATOM 544 O O . PHE A 1 79 ? 21.674 7.900 -29.023 1.00 97.50 79 PHE A O 1
ATOM 551 N N . ASP A 1 80 ? 20.112 8.359 -30.559 1.00 96.38 80 ASP A N 1
ATOM 552 C CA . ASP A 1 80 ? 20.191 7.041 -31.194 1.00 96.38 80 ASP A CA 1
ATOM 553 C C . ASP A 1 80 ? 21.485 6.910 -32.010 1.00 96.38 80 ASP A C 1
ATOM 555 O O . ASP A 1 80 ? 21.603 7.438 -33.120 1.00 96.38 80 ASP A O 1
ATOM 559 N N . THR A 1 81 ? 22.456 6.174 -31.473 1.00 94.94 81 THR A N 1
ATOM 560 C CA . THR A 1 81 ? 23.746 5.905 -32.132 1.00 94.94 81 THR A CA 1
ATOM 561 C C . THR A 1 81 ? 23.624 4.994 -33.358 1.00 94.94 81 THR A C 1
ATOM 563 O O . THR A 1 81 ? 24.572 4.869 -34.134 1.00 94.94 81 THR A O 1
ATOM 566 N N . THR A 1 82 ? 22.459 4.374 -33.577 1.00 93.00 82 THR A N 1
ATOM 567 C CA . THR A 1 82 ? 22.160 3.563 -34.766 1.00 93.00 82 THR A CA 1
ATOM 568 C C . THR A 1 82 ? 21.445 4.354 -35.865 1.00 93.00 82 THR A C 1
ATOM 570 O O . THR A 1 82 ? 21.377 3.893 -37.008 1.00 93.00 82 THR A O 1
ATOM 573 N N . ALA A 1 83 ? 20.938 5.553 -35.555 1.00 92.19 83 ALA A N 1
ATOM 574 C CA . ALA A 1 83 ? 20.263 6.416 -36.516 1.00 92.19 83 ALA A CA 1
ATOM 575 C C . ALA A 1 83 ? 21.253 7.224 -37.370 1.00 92.19 83 ALA A C 1
ATOM 577 O O . ALA A 1 83 ? 22.328 7.629 -36.936 1.00 92.19 83 ALA A O 1
ATOM 578 N N . GLU A 1 84 ? 20.856 7.522 -38.606 1.00 93.88 84 GLU A N 1
ATOM 579 C CA . GLU A 1 84 ? 21.604 8.411 -39.495 1.00 93.88 84 GLU A CA 1
ATOM 580 C C . GLU A 1 84 ? 21.017 9.829 -39.465 1.00 93.88 84 GLU A C 1
ATOM 582 O O . GLU A 1 84 ? 19.845 10.045 -39.792 1.00 93.88 84 GLU A O 1
ATOM 587 N N . VAL A 1 85 ? 21.847 10.825 -39.142 1.00 96.50 85 VAL A N 1
ATOM 588 C CA . VAL A 1 85 ? 21.465 12.243 -39.174 1.00 96.50 85 VAL A CA 1
ATOM 589 C C . VAL A 1 85 ? 21.939 12.864 -40.480 1.00 96.50 85 VAL A C 1
ATOM 591 O O . VAL A 1 85 ? 23.132 12.919 -40.775 1.00 96.50 85 VAL A O 1
ATOM 594 N N . THR A 1 86 ? 20.997 13.370 -41.273 1.00 95.81 86 THR A N 1
ATOM 595 C CA . THR A 1 86 ? 21.295 14.037 -42.546 1.00 95.81 86 THR A CA 1
ATOM 596 C C . THR A 1 86 ? 21.311 15.550 -42.368 1.00 95.81 86 THR A C 1
ATOM 598 O O . THR A 1 86 ? 20.311 16.144 -41.951 1.00 95.81 86 THR A O 1
ATOM 601 N N . VAL A 1 87 ? 22.422 16.175 -42.761 1.00 95.94 87 VAL A N 1
ATOM 602 C CA . VAL A 1 87 ? 22.640 17.625 -42.759 1.00 95.94 87 VAL A CA 1
ATOM 603 C C . VAL A 1 87 ? 22.703 18.123 -44.194 1.00 95.94 87 VAL A C 1
ATOM 605 O O . VAL A 1 87 ? 23.594 17.751 -44.955 1.00 95.94 87 VAL A O 1
ATOM 608 N N . THR A 1 88 ? 21.753 18.971 -44.580 1.00 93.94 88 THR A N 1
ATOM 609 C CA . THR A 1 88 ? 21.640 19.477 -45.955 1.00 93.94 88 THR A CA 1
ATOM 610 C C . THR A 1 88 ? 21.888 20.986 -46.007 1.00 93.94 88 THR A C 1
ATOM 612 O O . THR A 1 88 ? 21.040 21.742 -45.522 1.00 93.94 88 THR A O 1
ATOM 615 N N . PRO A 1 89 ? 22.997 21.446 -46.619 1.00 91.56 89 PRO A N 1
ATOM 616 C CA . PRO A 1 89 ? 23.209 22.857 -46.937 1.00 91.56 89 PRO A CA 1
ATOM 617 C C . PRO A 1 89 ? 22.280 23.319 -48.075 1.00 91.56 89 PRO A C 1
ATOM 619 O O . PRO A 1 89 ? 22.169 22.638 -49.096 1.00 91.56 89 PRO A O 1
ATOM 622 N N . ASN A 1 90 ? 21.607 24.468 -47.944 1.00 87.88 90 ASN A N 1
ATOM 623 C CA . ASN A 1 90 ? 20.716 24.993 -48.986 1.00 87.88 90 ASN A CA 1
ATOM 624 C C . ASN A 1 90 ? 20.410 26.507 -48.870 1.00 87.88 90 ASN A C 1
ATOM 626 O O . ASN A 1 90 ? 19.994 26.958 -47.805 1.00 87.88 90 ASN A O 1
ATOM 630 N N . PRO A 1 91 ? 20.427 27.272 -49.979 1.00 79.19 91 PRO A N 1
ATOM 631 C CA . PRO A 1 91 ? 21.391 27.163 -51.068 1.00 79.19 91 PRO A CA 1
ATOM 632 C C . PRO A 1 91 ? 22.742 27.687 -50.571 1.00 79.19 91 PRO A C 1
ATOM 634 O O . PRO A 1 91 ? 22.784 28.706 -49.900 1.00 79.19 91 PRO A O 1
ATOM 637 N N . GLY A 1 92 ? 23.850 27.044 -50.913 1.00 74.62 92 GLY A N 1
ATOM 638 C CA . GLY A 1 92 ? 25.152 27.505 -50.442 1.00 74.62 92 GLY A CA 1
ATOM 639 C C . GLY A 1 92 ? 26.272 26.572 -50.851 1.00 74.62 92 GLY A C 1
ATOM 640 O O . GLY A 1 92 ? 26.023 25.476 -51.345 1.00 74.62 92 GLY A O 1
ATOM 641 N N . ASP A 1 93 ? 27.498 27.034 -50.667 1.00 85.31 93 ASP A N 1
ATOM 642 C CA . ASP A 1 93 ? 28.737 26.308 -50.943 1.00 85.31 93 ASP A CA 1
ATOM 643 C C . ASP A 1 93 ? 29.451 25.846 -49.665 1.00 85.31 93 ASP A C 1
ATOM 645 O O . ASP A 1 93 ? 30.566 25.346 -49.749 1.00 85.31 93 ASP A O 1
ATOM 649 N N . LEU A 1 94 ? 28.814 25.972 -48.491 1.00 87.75 94 LEU A N 1
ATOM 650 C CA . LEU A 1 94 ? 29.374 25.475 -47.234 1.00 87.75 94 LEU A CA 1
ATOM 651 C C . LEU A 1 94 ? 29.708 23.985 -47.370 1.00 87.75 94 LEU A C 1
ATOM 653 O O . LEU A 1 94 ? 28.847 23.175 -47.731 1.00 87.75 94 LEU A O 1
ATOM 657 N N . ASN A 1 95 ? 30.964 23.635 -47.103 1.00 89.69 95 ASN A N 1
ATOM 658 C CA . ASN A 1 95 ? 31.476 22.296 -47.349 1.00 89.69 95 ASN A CA 1
ATOM 659 C C . ASN A 1 95 ? 31.643 21.537 -46.034 1.00 89.69 95 ASN A C 1
ATOM 661 O O . ASN A 1 95 ? 32.554 21.802 -45.243 1.00 89.69 95 ASN A O 1
ATOM 665 N N . LEU A 1 96 ? 30.782 20.540 -45.839 1.00 89.94 96 LEU A N 1
ATOM 666 C CA . LEU A 1 96 ? 30.786 19.671 -44.664 1.00 89.94 96 LEU A CA 1
ATOM 667 C C . LEU A 1 96 ? 31.720 18.449 -44.818 1.00 89.94 96 LEU A C 1
ATOM 669 O O . LEU A 1 96 ? 31.579 17.459 -44.116 1.00 89.94 96 LEU A O 1
ATOM 673 N N . GLY A 1 97 ? 32.650 18.461 -45.780 1.00 85.06 97 GLY A N 1
ATOM 674 C CA . GLY A 1 97 ? 33.573 17.353 -46.071 1.00 85.06 97 GLY A CA 1
ATOM 675 C C . GLY A 1 97 ? 33.115 16.407 -47.189 1.00 85.06 97 GLY A C 1
ATOM 676 O O . GLY A 1 97 ? 33.915 15.606 -47.667 1.00 85.06 97 GLY A O 1
ATOM 677 N N . ALA A 1 98 ? 31.870 16.534 -47.665 1.00 85.31 98 ALA A N 1
ATOM 678 C CA . ALA A 1 98 ? 31.330 15.789 -48.811 1.00 85.31 98 ALA A CA 1
ATOM 679 C C . ALA A 1 98 ? 31.441 16.545 -50.156 1.00 85.31 98 ALA A C 1
ATOM 681 O O . ALA A 1 98 ? 31.067 16.005 -51.199 1.00 85.31 98 ALA A O 1
ATOM 682 N N . GLY A 1 99 ? 31.964 17.779 -50.144 1.00 83.62 99 GLY A N 1
ATOM 683 C CA . GLY A 1 99 ? 31.989 18.709 -51.278 1.00 83.62 99 GLY A CA 1
ATOM 684 C C . GLY A 1 99 ? 30.987 19.862 -51.125 1.00 83.62 99 GLY A C 1
ATOM 685 O O . GLY A 1 99 ? 30.043 19.782 -50.340 1.00 83.62 99 GLY A O 1
ATOM 686 N N . ASP A 1 100 ? 31.204 20.949 -51.869 1.00 83.38 100 ASP A N 1
ATOM 687 C CA . ASP A 1 100 ? 30.466 22.212 -51.719 1.00 83.38 100 ASP A CA 1
ATOM 688 C C . ASP A 1 100 ? 28.951 22.033 -51.903 1.00 83.38 100 ASP A C 1
ATOM 690 O O . ASP A 1 100 ? 28.483 21.616 -52.969 1.00 83.38 100 ASP A O 1
ATOM 694 N N . GLY A 1 101 ? 28.174 22.367 -50.867 1.00 81.62 101 GLY A N 1
ATOM 695 C CA . GLY A 1 101 ? 26.710 22.302 -50.907 1.00 81.62 101 GLY A CA 1
ATOM 696 C C . GLY A 1 101 ? 26.126 20.887 -51.009 1.00 81.62 101 GLY A C 1
ATOM 697 O O . GLY A 1 101 ? 24.954 20.734 -51.359 1.00 81.62 101 GLY A O 1
ATOM 698 N N . ILE A 1 102 ? 26.924 19.847 -50.744 1.00 88.88 102 ILE A N 1
ATOM 699 C CA . ILE A 1 102 ? 26.485 18.445 -50.738 1.00 88.88 102 ILE A CA 1
ATOM 700 C C . ILE A 1 102 ? 26.046 18.058 -49.320 1.00 88.88 102 ILE A C 1
ATOM 702 O O . ILE A 1 102 ? 26.691 18.422 -48.339 1.00 88.88 102 ILE A O 1
ATOM 706 N N . ALA A 1 103 ? 24.933 17.325 -49.214 1.00 91.38 103 ALA A N 1
ATOM 707 C CA . ALA A 1 103 ? 24.444 16.821 -47.936 1.00 91.38 103 ALA A CA 1
ATOM 708 C C . ALA A 1 103 ? 25.428 15.817 -47.315 1.00 91.38 103 ALA A C 1
ATOM 710 O O . ALA A 1 103 ? 25.987 14.973 -48.019 1.00 91.38 103 ALA A O 1
ATOM 711 N N . LEU A 1 104 ? 25.599 15.896 -45.998 1.00 95.25 104 LEU A N 1
ATOM 712 C CA . LEU A 1 104 ? 26.406 14.970 -45.211 1.00 95.25 104 LEU A CA 1
ATOM 713 C C . LEU A 1 104 ? 25.489 14.101 -44.350 1.00 95.25 104 LEU A C 1
ATOM 715 O O . LEU A 1 104 ? 24.539 14.609 -43.757 1.00 95.25 104 LEU A O 1
ATOM 719 N N . VAL A 1 105 ? 25.800 12.812 -44.263 1.00 95.06 105 VAL A N 1
ATOM 720 C CA . VAL A 1 105 ? 25.204 11.901 -43.283 1.00 95.06 105 VAL A CA 1
ATOM 721 C C . VAL A 1 105 ? 26.231 11.668 -42.182 1.00 95.06 105 VAL A C 1
ATOM 723 O O . VAL A 1 105 ? 27.385 11.360 -42.483 1.00 95.06 105 VAL A O 1
ATOM 726 N N . VAL A 1 106 ? 25.826 11.859 -40.930 1.00 95.31 106 VAL A N 1
ATOM 727 C CA . VAL A 1 106 ? 26.649 11.605 -39.743 1.00 95.31 106 VAL A CA 1
ATOM 728 C C . VAL A 1 106 ? 25.932 10.637 -38.812 1.00 95.31 106 VAL A C 1
ATOM 730 O O . VAL A 1 106 ? 24.701 10.623 -38.747 1.00 95.31 106 VAL A O 1
ATOM 733 N N . THR A 1 107 ? 26.713 9.850 -38.083 1.00 94.25 107 THR A N 1
ATOM 734 C CA . THR A 1 107 ? 26.217 8.966 -37.028 1.00 94.25 107 THR A CA 1
ATOM 735 C C . THR A 1 107 ? 26.373 9.679 -35.679 1.00 94.25 107 THR A C 1
ATOM 737 O O . THR A 1 107 ? 27.457 10.210 -35.421 1.00 94.25 107 THR A O 1
ATOM 740 N N . PRO A 1 108 ? 25.321 9.756 -34.847 1.00 96.56 108 PRO A N 1
ATOM 741 C CA . PRO A 1 108 ? 25.402 10.300 -33.495 1.00 96.56 108 PRO A CA 1
ATOM 742 C C . PRO A 1 108 ? 26.337 9.500 -32.582 1.00 96.56 108 PRO A C 1
ATOM 744 O O . PRO A 1 108 ? 26.429 8.279 -32.682 1.00 96.56 108 PRO A O 1
ATOM 747 N N . GLU A 1 109 ? 26.978 10.200 -31.652 1.00 96.31 109 GLU A N 1
ATOM 748 C CA . GLU A 1 109 ? 27.455 9.629 -30.391 1.00 96.31 109 GLU A CA 1
ATOM 749 C C . GLU A 1 109 ? 26.339 9.770 -29.338 1.00 96.31 109 GLU A C 1
ATOM 751 O O . GLU A 1 109 ? 25.375 10.505 -29.558 1.00 96.31 109 GLU A O 1
ATOM 756 N N . GLU A 1 110 ? 26.477 9.099 -28.193 1.00 92.69 110 GLU A N 1
ATOM 757 C CA . GLU A 1 110 ? 25.459 9.061 -27.126 1.00 92.69 110 GLU A CA 1
ATOM 758 C C . GLU A 1 110 ? 24.993 10.470 -26.709 1.00 92.69 110 GLU A C 1
ATOM 760 O O . GLU A 1 110 ? 23.804 10.772 -26.757 1.00 92.69 110 GLU A O 1
ATOM 765 N N . ASP A 1 111 ? 25.934 11.381 -26.435 1.00 95.38 111 ASP A N 1
ATOM 766 C CA . ASP A 1 111 ? 25.621 12.738 -25.964 1.00 95.38 111 ASP A CA 1
ATOM 767 C C . ASP A 1 111 ? 25.730 13.820 -27.048 1.00 95.38 111 ASP A C 1
ATOM 769 O O . ASP A 1 111 ? 25.303 14.964 -26.839 1.00 95.38 111 ASP A O 1
ATOM 773 N N . THR A 1 112 ? 26.364 13.522 -28.190 1.00 96.62 112 THR A N 1
ATOM 774 C CA . THR A 1 112 ? 26.681 14.550 -29.191 1.00 96.62 112 THR A CA 1
ATOM 775 C C . THR A 1 112 ? 26.514 14.103 -30.636 1.00 96.62 112 THR A C 1
ATOM 777 O O . THR A 1 112 ? 26.752 12.959 -31.003 1.00 96.62 112 THR A O 1
ATOM 780 N N . ILE A 1 113 ? 26.170 15.054 -31.505 1.00 97.19 113 ILE A N 1
ATOM 781 C CA . ILE A 1 113 ? 26.246 14.892 -32.959 1.00 97.19 113 ILE A CA 1
ATOM 782 C C . ILE A 1 113 ? 27.251 15.911 -33.481 1.00 97.19 113 ILE A C 1
ATOM 784 O O . ILE A 1 113 ? 27.049 17.123 -33.357 1.00 97.19 113 ILE A O 1
ATOM 788 N N . THR A 1 114 ? 28.332 15.418 -34.083 1.00 96.06 114 THR A N 1
ATOM 789 C CA . THR A 1 114 ? 29.425 16.253 -34.588 1.00 96.06 114 THR A CA 1
ATOM 790 C C . THR A 1 114 ? 29.376 16.357 -36.108 1.00 96.06 114 THR A C 1
ATOM 792 O O . THR A 1 114 ? 29.445 15.359 -36.821 1.00 96.06 114 THR A O 1
ATOM 795 N N . VAL A 1 115 ? 29.305 17.586 -36.618 1.00 95.31 115 VAL A N 1
ATOM 796 C CA . VAL A 1 115 ? 29.254 17.887 -38.053 1.00 95.31 115 VAL A CA 1
ATOM 797 C C . VAL A 1 115 ? 30.468 18.738 -38.433 1.00 95.31 115 VAL A C 1
ATOM 799 O O . VAL A 1 115 ? 30.577 19.884 -37.980 1.00 95.31 115 VAL A O 1
ATOM 802 N N . PRO A 1 116 ? 31.398 18.217 -39.250 1.00 94.19 116 PRO A N 1
ATOM 803 C CA . PRO A 1 116 ? 32.587 18.959 -39.642 1.00 94.19 116 PRO A CA 1
ATOM 804 C C . PRO A 1 116 ? 32.252 20.061 -40.651 1.00 94.19 116 PRO A C 1
ATOM 806 O O . PRO A 1 116 ? 31.425 19.890 -41.541 1.00 94.19 116 PRO A O 1
ATOM 809 N N . VAL A 1 117 ? 32.961 21.182 -40.549 1.00 92.75 117 VAL A N 1
ATOM 810 C CA . VAL A 1 117 ? 32.984 22.279 -41.522 1.00 92.75 117 VAL A CA 1
ATOM 811 C C . VAL A 1 117 ? 34.411 22.389 -42.039 1.00 92.75 117 VAL A C 1
ATOM 813 O O . VAL A 1 117 ? 35.323 22.782 -41.309 1.00 92.75 117 VAL A O 1
ATOM 816 N N . THR A 1 118 ? 34.614 22.008 -43.298 1.00 91.00 118 THR A N 1
ATOM 817 C CA . THR A 1 118 ? 35.948 21.897 -43.916 1.00 91.00 118 THR A CA 1
ATOM 818 C C . THR A 1 118 ? 36.342 23.141 -44.702 1.00 91.00 118 THR A C 1
ATOM 820 O O . THR A 1 118 ? 37.512 23.524 -44.691 1.00 91.00 118 THR A O 1
ATOM 823 N N . GLU A 1 119 ? 35.368 23.822 -45.308 1.00 89.75 119 GLU A N 1
ATOM 824 C CA . GLU A 1 119 ? 35.556 25.109 -45.976 1.00 89.75 119 GLU A CA 1
ATOM 825 C C . GLU A 1 119 ? 34.393 26.049 -45.641 1.00 89.75 119 GLU A C 1
ATOM 827 O O . GLU A 1 119 ? 33.248 25.613 -45.510 1.00 89.75 119 GLU A O 1
ATOM 832 N N . VAL A 1 120 ? 34.704 27.340 -45.478 1.00 88.81 120 VAL A N 1
ATOM 833 C CA . VAL A 1 120 ? 33.708 28.382 -45.184 1.00 88.81 120 VAL A CA 1
ATOM 834 C C . VAL A 1 120 ? 32.890 28.715 -46.425 1.00 88.81 120 VAL A C 1
ATOM 836 O O . VAL A 1 120 ? 33.415 28.697 -47.539 1.00 88.81 120 VAL A O 1
ATOM 839 N N . SER A 1 121 ? 31.626 29.078 -46.231 1.00 88.50 121 SER A N 1
ATOM 840 C CA . SER A 1 121 ? 30.755 29.501 -47.323 1.00 88.50 121 SER A CA 1
ATOM 841 C C . SER A 1 121 ? 31.203 30.842 -47.924 1.00 88.50 121 SER A C 1
ATOM 843 O O . SER A 1 121 ? 31.772 31.712 -47.257 1.00 88.50 121 SER A O 1
ATOM 845 N N . THR A 1 122 ? 30.937 31.037 -49.215 1.00 88.06 122 THR A N 1
ATOM 846 C CA . THR A 1 122 ? 31.074 32.333 -49.901 1.00 88.06 122 THR A CA 1
ATOM 847 C C . THR A 1 122 ? 29.725 33.003 -50.168 1.00 88.06 122 THR A C 1
ATOM 849 O O . THR A 1 122 ? 29.679 34.158 -50.610 1.00 88.06 122 THR A O 1
ATOM 852 N N . ALA A 1 123 ? 28.626 32.313 -49.854 1.00 86.56 123 ALA A N 1
ATOM 853 C CA . ALA A 1 123 ? 27.255 32.805 -49.900 1.00 86.56 123 ALA A CA 1
ATOM 854 C C . ALA A 1 123 ? 26.485 32.408 -48.629 1.00 86.56 123 ALA A C 1
ATOM 856 O O . ALA A 1 123 ? 26.767 31.374 -48.037 1.00 86.56 123 ALA A O 1
ATOM 857 N N . ALA A 1 124 ? 25.483 33.210 -48.256 1.00 87.31 124 ALA A N 1
ATOM 858 C CA . ALA A 1 124 ? 24.541 32.862 -47.194 1.00 87.31 124 ALA A CA 1
ATOM 859 C C . ALA A 1 124 ? 23.884 31.503 -47.478 1.00 87.31 124 ALA A C 1
ATOM 861 O O . ALA A 1 124 ? 23.522 31.236 -48.628 1.00 87.31 124 ALA A O 1
ATOM 862 N N . THR A 1 125 ? 23.715 30.679 -46.445 1.00 89.69 125 THR A N 1
ATOM 863 C CA . THR A 1 125 ? 23.215 29.302 -46.552 1.00 89.69 125 THR A CA 1
ATOM 864 C C . THR A 1 125 ? 22.360 28.934 -45.344 1.00 89.69 125 THR A C 1
ATOM 866 O O . THR A 1 125 ? 22.459 29.541 -44.284 1.00 89.69 125 THR A O 1
ATOM 869 N N . THR A 1 126 ? 21.535 27.899 -45.477 1.00 91.88 126 THR A N 1
ATOM 870 C CA . THR A 1 126 ? 20.880 27.246 -44.337 1.00 91.88 126 THR A CA 1
ATOM 871 C C . THR A 1 126 ? 21.354 25.806 -44.217 1.00 91.88 126 THR A C 1
ATOM 873 O O . THR A 1 126 ? 21.662 25.176 -45.227 1.00 91.88 126 THR A O 1
ATOM 876 N N . LEU A 1 127 ? 21.422 25.280 -42.999 1.00 93.12 127 LEU A N 1
ATOM 877 C CA . LEU A 1 127 ? 21.702 23.878 -42.708 1.00 93.12 127 LEU A CA 1
ATOM 878 C C . LEU A 1 127 ? 20.439 23.257 -42.133 1.00 93.12 127 LEU A C 1
ATOM 880 O O . LEU A 1 127 ? 20.008 23.633 -41.046 1.00 93.12 127 LEU A O 1
ATOM 884 N N . THR A 1 128 ? 19.840 22.327 -42.873 1.00 95.38 128 THR A N 1
ATOM 885 C CA . THR A 1 128 ? 18.683 21.560 -42.398 1.00 95.38 128 THR A CA 1
ATOM 886 C C . THR A 1 128 ? 19.154 20.239 -41.807 1.00 95.38 128 THR A C 1
ATOM 888 O O . THR A 1 128 ? 19.802 19.463 -42.510 1.00 95.38 128 THR A O 1
ATOM 891 N N . PHE A 1 129 ? 18.797 19.972 -40.554 1.00 96.12 129 PHE A N 1
ATOM 892 C CA . PHE A 1 129 ? 19.082 18.722 -39.853 1.00 96.12 129 PHE A CA 1
ATOM 893 C C . PHE A 1 129 ? 17.825 17.854 -39.828 1.00 96.12 129 PHE A C 1
ATOM 895 O O . PHE A 1 129 ? 16.736 18.330 -39.509 1.00 96.12 129 PHE A O 1
ATOM 902 N N . THR A 1 130 ? 17.968 16.576 -40.172 1.00 96.00 130 THR A N 1
ATOM 903 C CA . THR A 1 130 ? 16.881 15.583 -40.166 1.00 96.00 130 THR A CA 1
ATOM 904 C C . THR A 1 130 ? 17.393 14.244 -39.654 1.00 96.00 130 THR A C 1
ATOM 906 O O . THR A 1 130 ? 18.575 13.952 -39.809 1.00 96.00 130 THR A O 1
ATOM 909 N N . GLY A 1 131 ? 16.514 13.433 -39.062 1.00 94.88 131 GLY A N 1
ATOM 910 C CA . GLY A 1 131 ? 16.880 12.113 -38.529 1.00 94.88 131 GLY A CA 1
ATOM 911 C C . GLY A 1 131 ? 17.406 12.124 -37.091 1.00 94.88 131 GLY A C 1
ATOM 912 O O . GLY A 1 131 ? 17.801 11.080 -36.595 1.00 94.88 131 GLY A O 1
ATOM 913 N N . ILE A 1 132 ? 17.386 13.275 -36.404 1.00 96.56 132 ILE A N 1
ATOM 914 C CA . ILE A 1 132 ? 17.746 13.347 -34.981 1.00 96.56 132 ILE A CA 1
ATOM 915 C C . ILE A 1 132 ? 16.650 12.660 -34.166 1.00 96.56 132 ILE A C 1
ATOM 917 O O . ILE A 1 132 ? 15.479 13.040 -34.247 1.00 96.56 132 ILE A O 1
ATOM 921 N N . THR A 1 133 ? 17.039 11.663 -33.383 1.00 96.75 133 THR A N 1
ATOM 922 C CA . THR A 1 133 ? 16.164 10.956 -32.450 1.00 96.75 133 THR A CA 1
ATOM 923 C C . THR A 1 133 ? 16.870 10.837 -31.099 1.00 96.75 133 THR A C 1
ATOM 925 O O . THR A 1 133 ? 18.099 10.798 -31.054 1.00 96.75 133 THR A O 1
ATOM 928 N N . LEU A 1 134 ? 16.110 10.862 -30.006 1.00 96.75 134 LEU A N 1
ATOM 929 C CA . LEU A 1 134 ? 16.630 10.837 -28.635 1.00 96.75 134 LEU A CA 1
ATOM 930 C C . LEU A 1 134 ? 15.629 10.201 -27.666 1.00 96.75 134 LEU A C 1
ATOM 932 O O . LEU A 1 134 ? 14.431 10.151 -27.957 1.00 96.75 134 LEU A O 1
ATOM 936 N N . ARG A 1 135 ? 16.110 9.765 -26.504 1.00 95.75 135 ARG A N 1
ATOM 937 C CA . ARG A 1 135 ? 15.292 9.270 -25.384 1.00 95.75 135 ARG A CA 1
ATOM 938 C C . ARG A 1 135 ? 15.882 9.726 -24.048 1.00 95.75 135 ARG A C 1
ATOM 940 O O . ARG A 1 135 ? 17.024 10.184 -24.018 1.00 95.75 135 ARG A O 1
ATOM 947 N N . ALA A 1 136 ? 15.111 9.633 -22.969 1.00 96.44 136 ALA A N 1
ATOM 948 C CA . ALA A 1 136 ? 15.620 9.901 -21.625 1.00 96.44 136 ALA A CA 1
ATOM 949 C C . ALA A 1 136 ? 16.249 8.630 -21.029 1.00 96.44 136 ALA A C 1
ATOM 951 O O . ALA A 1 136 ? 15.790 7.521 -21.297 1.00 96.44 136 ALA A O 1
ATOM 952 N N . LEU A 1 137 ? 17.280 8.782 -20.205 1.00 95.00 137 LEU A N 1
ATOM 953 C CA . LEU A 1 137 ? 17.973 7.667 -19.553 1.00 95.00 137 LEU A CA 1
ATOM 954 C C . LEU A 1 137 ? 17.189 7.121 -18.353 1.00 95.00 137 LEU A C 1
ATOM 956 O O . LEU A 1 137 ? 17.242 5.928 -18.068 1.00 95.00 137 LEU A O 1
ATOM 960 N N . ASP A 1 138 ? 16.445 7.981 -17.658 1.00 94.56 138 ASP A N 1
ATOM 961 C CA . ASP A 1 138 ? 15.676 7.629 -16.468 1.00 94.56 138 ASP A CA 1
ATOM 962 C C . ASP A 1 138 ? 14.430 8.518 -16.289 1.00 94.56 138 ASP A C 1
ATOM 964 O O . ASP A 1 138 ? 14.205 9.494 -17.012 1.00 94.56 138 ASP A O 1
ATOM 968 N N . CYS A 1 139 ? 13.591 8.155 -15.315 1.00 93.25 139 CYS A N 1
ATOM 969 C CA . CYS A 1 139 ? 12.380 8.903 -14.984 1.00 93.25 139 CYS A CA 1
ATOM 970 C C . CYS A 1 139 ? 12.667 10.298 -14.400 1.00 93.25 139 CYS A C 1
ATOM 972 O O . CYS A 1 139 ? 11.794 11.159 -14.459 1.00 93.25 139 CYS A O 1
ATOM 974 N N . GLU A 1 140 ? 13.865 10.549 -13.851 1.00 93.19 140 GLU A N 1
ATOM 975 C CA . GLU A 1 140 ? 14.239 11.883 -13.354 1.00 93.19 140 GLU A CA 1
ATOM 976 C C . GLU A 1 140 ? 14.427 12.852 -14.529 1.00 93.19 140 GLU A C 1
ATOM 978 O O . GLU A 1 140 ? 13.953 13.990 -14.491 1.00 93.19 140 GLU A O 1
ATOM 983 N N . ALA A 1 141 ? 15.055 12.386 -15.609 1.00 92.25 141 ALA A N 1
ATOM 984 C CA . ALA A 1 141 ? 15.179 13.128 -16.857 1.00 92.25 141 ALA A CA 1
ATOM 985 C C . ALA A 1 141 ? 13.838 13.279 -17.600 1.00 92.25 141 ALA A C 1
ATOM 987 O O . ALA A 1 141 ? 13.627 14.282 -18.286 1.00 92.25 141 ALA A O 1
ATOM 988 N N . ALA A 1 142 ? 12.913 12.329 -17.434 1.00 93.75 142 ALA A N 1
ATOM 989 C CA . ALA A 1 142 ? 11.572 12.343 -18.023 1.00 93.75 142 ALA A CA 1
ATOM 990 C C . ALA A 1 142 ? 10.487 13.009 -17.143 1.00 93.75 142 ALA A C 1
ATOM 992 O O . ALA A 1 142 ? 9.316 12.625 -17.192 1.00 93.75 142 ALA A O 1
ATOM 993 N N . ASP A 1 143 ? 10.847 14.046 -16.380 1.00 93.00 143 ASP A N 1
ATOM 994 C CA . ASP A 1 143 ? 9.896 14.881 -15.634 1.00 93.00 143 ASP A CA 1
ATOM 995 C C . ASP A 1 143 ? 9.098 15.797 -16.583 1.00 93.00 143 ASP A C 1
ATOM 997 O O . ASP A 1 143 ? 9.636 16.712 -17.212 1.00 93.00 143 ASP A O 1
ATOM 1001 N N . ALA A 1 144 ? 7.778 15.613 -16.645 1.00 89.62 144 ALA A N 1
ATOM 1002 C CA . ALA A 1 144 ? 6.872 16.397 -17.491 1.00 89.62 144 ALA A CA 1
ATOM 1003 C C . ALA A 1 144 ? 6.796 17.899 -17.131 1.00 89.62 144 ALA A C 1
ATOM 1005 O O . ALA A 1 144 ? 6.185 18.689 -17.859 1.00 89.62 144 ALA A O 1
ATOM 1006 N N . THR A 1 145 ? 7.380 18.320 -16.007 1.00 87.00 145 THR A N 1
ATOM 1007 C CA . THR A 1 145 ? 7.527 19.732 -15.623 1.00 87.00 145 THR A CA 1
ATOM 1008 C C . THR A 1 145 ? 8.830 20.366 -16.112 1.00 87.00 145 THR A C 1
ATOM 1010 O O . THR A 1 145 ? 8.944 21.599 -16.108 1.00 87.00 145 THR A O 1
ATOM 1013 N N . ALA A 1 146 ? 9.790 19.557 -16.565 1.00 89.12 146 ALA A N 1
ATOM 1014 C CA . ALA A 1 146 ? 11.038 20.021 -17.143 1.00 89.12 146 ALA A CA 1
ATOM 1015 C C . ALA A 1 146 ? 10.851 20.479 -18.599 1.00 89.12 146 ALA A C 1
ATOM 1017 O O . ALA A 1 146 ? 9.969 20.034 -19.332 1.00 89.12 146 ALA A O 1
ATOM 1018 N N . THR A 1 147 ? 11.716 21.396 -19.031 1.00 88.75 147 THR A N 1
ATOM 1019 C CA . THR A 1 147 ? 11.786 21.862 -20.424 1.00 88.75 147 THR A CA 1
ATOM 1020 C C . THR A 1 147 ? 13.237 21.801 -20.904 1.00 88.75 147 THR A C 1
ATOM 1022 O O . THR A 1 147 ? 13.896 22.847 -20.969 1.00 88.75 147 THR A O 1
ATOM 1025 N N . PRO A 1 148 ? 13.789 20.595 -21.120 1.00 94.00 148 PRO A N 1
ATOM 1026 C CA . PRO A 1 148 ? 15.128 20.464 -21.665 1.00 94.00 148 PRO A CA 1
ATOM 1027 C C . PRO A 1 148 ? 15.154 20.894 -23.138 1.00 94.00 148 PRO A C 1
ATOM 1029 O O . PRO A 1 148 ? 14.178 20.741 -23.865 1.00 94.00 148 PRO A O 1
ATOM 1032 N N . ASP A 1 149 ? 16.293 21.412 -23.585 1.00 94.56 149 ASP A N 1
ATOM 1033 C CA . ASP A 1 149 ? 16.529 21.737 -24.990 1.00 94.56 149 ASP A CA 1
ATOM 1034 C C . ASP A 1 149 ? 17.750 20.948 -25.469 1.00 94.56 149 ASP A C 1
ATOM 1036 O O . ASP A 1 149 ? 18.749 20.849 -24.754 1.00 94.56 149 ASP A O 1
ATOM 1040 N N . VAL A 1 150 ? 17.703 20.444 -26.703 1.00 96.56 150 VAL A N 1
ATOM 1041 C CA . VAL A 1 150 ? 18.924 20.039 -27.413 1.00 96.56 150 VAL A CA 1
ATOM 1042 C C . VAL A 1 150 ? 19.625 21.314 -27.854 1.00 96.56 150 VAL A C 1
ATOM 1044 O O . VAL A 1 150 ? 19.018 22.156 -28.528 1.00 96.56 150 VAL A O 1
ATOM 1047 N N . THR A 1 151 ? 20.895 21.469 -27.502 1.00 96.38 151 THR A N 1
ATOM 1048 C CA . THR A 1 151 ? 21.653 22.687 -27.804 1.00 96.38 151 THR A CA 1
ATOM 1049 C C . THR A 1 151 ? 22.614 22.476 -28.965 1.00 96.38 151 THR A C 1
ATOM 1051 O O . THR A 1 151 ? 22.958 21.353 -29.322 1.00 96.38 151 THR A O 1
ATOM 1054 N N . VAL A 1 152 ? 23.038 23.568 -29.597 1.00 95.81 152 VAL A N 1
ATOM 1055 C CA . VAL A 1 152 ? 24.052 23.556 -30.648 1.00 95.81 152 VAL A CA 1
ATOM 1056 C C . VAL A 1 152 ? 25.127 24.594 -30.383 1.00 95.81 152 VAL A C 1
ATOM 1058 O O . VAL A 1 152 ? 24.845 25.738 -30.008 1.00 95.81 152 VAL A O 1
ATOM 1061 N N . THR A 1 153 ? 26.365 24.189 -30.642 1.00 94.00 153 THR A N 1
ATOM 1062 C CA . THR A 1 153 ? 27.528 25.060 -30.687 1.00 94.00 153 THR A CA 1
ATOM 1063 C C . THR A 1 153 ? 28.166 25.018 -32.073 1.00 94.00 153 THR A C 1
ATOM 1065 O O . THR A 1 153 ? 28.469 23.943 -32.582 1.00 94.00 153 THR A O 1
ATOM 1068 N N . ALA A 1 154 ? 28.392 26.181 -32.692 1.00 90.38 154 ALA A N 1
ATOM 1069 C CA . ALA A 1 154 ? 29.038 26.289 -34.003 1.00 90.38 154 ALA A CA 1
ATOM 1070 C C . ALA A 1 154 ? 30.324 27.141 -33.954 1.00 90.38 154 ALA A C 1
ATOM 1072 O O . ALA A 1 154 ? 30.413 28.117 -33.199 1.00 90.38 154 ALA A O 1
ATOM 1073 N N . PRO A 1 155 ? 31.332 26.818 -34.781 1.00 84.00 155 PRO A N 1
ATOM 1074 C CA . PRO A 1 155 ? 32.573 27.580 -34.864 1.00 84.00 155 PRO A CA 1
ATOM 1075 C C . PRO A 1 155 ? 32.313 28.922 -35.562 1.00 84.00 155 PRO A C 1
ATOM 1077 O O . PRO A 1 155 ? 31.868 28.938 -36.701 1.00 84.00 155 PRO A O 1
ATOM 1080 N N . GLY A 1 156 ? 32.630 30.057 -34.932 1.00 73.50 156 GLY A N 1
ATOM 1081 C CA . GLY A 1 156 ? 32.427 31.390 -35.536 1.00 73.50 156 GLY A CA 1
ATOM 1082 C C . GLY A 1 156 ? 31.738 32.417 -34.633 1.00 73.50 156 GLY A C 1
ATOM 1083 O O . GLY A 1 156 ? 31.933 33.611 -34.832 1.00 73.50 156 GLY A O 1
ATOM 1084 N N . GLY A 1 157 ? 31.096 31.969 -33.544 1.00 62.59 157 GLY A N 1
ATOM 1085 C CA . GLY A 1 157 ? 30.953 32.764 -32.314 1.00 62.59 157 GLY A CA 1
ATOM 1086 C C . GLY A 1 157 ? 29.543 33.130 -31.845 1.00 62.59 157 GLY A C 1
ATOM 1087 O O . GLY A 1 157 ? 29.426 33.533 -30.691 1.00 62.59 157 GLY A O 1
ATOM 1088 N N . ASP A 1 158 ? 28.497 32.956 -32.655 1.00 74.88 158 ASP A N 1
ATOM 1089 C CA . ASP A 1 158 ? 27.142 33.420 -32.288 1.00 74.88 158 ASP A CA 1
ATOM 1090 C C . ASP A 1 158 ? 26.132 32.297 -31.969 1.00 74.88 158 ASP A C 1
ATOM 1092 O O . ASP A 1 158 ? 25.039 32.560 -31.469 1.00 74.88 158 ASP A O 1
ATOM 1096 N N . LEU A 1 159 ? 26.529 31.034 -32.149 1.00 85.25 159 LEU A N 1
ATOM 1097 C CA . LEU A 1 159 ? 25.793 29.845 -31.713 1.00 85.25 159 LEU A CA 1
ATOM 1098 C C . LEU A 1 159 ? 26.596 29.146 -30.616 1.00 85.25 159 LEU A C 1
ATOM 1100 O O . LEU A 1 159 ? 27.339 28.219 -30.909 1.00 85.25 159 LEU A O 1
ATOM 1104 N N . THR A 1 160 ? 26.520 29.623 -29.376 1.00 88.94 160 THR A N 1
ATOM 1105 C CA . THR A 1 160 ? 27.100 28.937 -28.207 1.00 88.94 160 THR A CA 1
ATOM 1106 C C . THR A 1 160 ? 25.965 28.445 -27.323 1.00 88.94 160 THR A C 1
ATOM 1108 O O . THR A 1 160 ? 25.254 29.277 -26.754 1.00 88.94 160 THR A O 1
ATOM 1111 N N . ASP A 1 161 ? 25.787 27.126 -27.244 1.00 89.12 161 ASP A N 1
ATOM 1112 C CA . ASP A 1 161 ? 24.688 26.461 -26.529 1.00 89.12 161 ASP A CA 1
ATOM 1113 C C . ASP A 1 161 ? 23.296 27.001 -26.909 1.00 89.12 161 ASP A C 1
ATOM 1115 O O . ASP A 1 161 ? 22.406 27.171 -26.074 1.00 89.12 161 ASP A O 1
ATOM 1119 N N . ALA A 1 162 ? 23.101 27.313 -28.192 1.00 92.06 162 ALA A N 1
ATOM 1120 C CA . ALA A 1 162 ? 21.819 27.791 -28.690 1.00 92.06 162 ALA A CA 1
ATOM 1121 C C . ALA A 1 162 ? 20.817 26.630 -28.756 1.00 92.06 162 ALA A C 1
ATOM 1123 O O . ALA A 1 162 ? 21.144 25.570 -29.275 1.00 92.06 162 ALA A O 1
ATOM 1124 N N . ALA A 1 163 ? 19.590 26.819 -28.270 1.00 94.31 163 ALA A N 1
ATOM 1125 C CA . ALA A 1 163 ? 18.553 25.790 -28.347 1.00 94.31 163 ALA A CA 1
ATOM 1126 C C . ALA A 1 163 ? 18.176 25.495 -29.811 1.00 94.31 163 ALA A C 1
ATOM 1128 O O . ALA A 1 163 ? 17.660 26.371 -30.512 1.00 94.31 163 ALA A O 1
ATOM 1129 N N . LEU A 1 164 ? 18.438 24.267 -30.254 1.00 95.38 164 LEU A N 1
ATOM 1130 C CA . LEU A 1 164 ? 18.211 23.783 -31.614 1.00 95.38 164 LEU A CA 1
ATOM 1131 C C . LEU A 1 164 ? 16.903 22.992 -31.735 1.00 95.38 164 LEU A C 1
ATOM 1133 O O . LEU A 1 164 ? 16.215 23.111 -32.750 1.00 95.38 164 LEU A O 1
ATOM 1137 N N . ILE A 1 165 ? 16.563 22.188 -30.724 1.00 97.12 165 ILE A N 1
ATOM 1138 C CA . ILE A 1 165 ? 15.329 21.389 -30.673 1.00 97.12 165 ILE A CA 1
ATOM 1139 C C . ILE A 1 165 ? 14.689 21.588 -29.303 1.00 97.12 165 ILE A C 1
ATOM 1141 O O . ILE A 1 165 ? 15.347 21.377 -28.285 1.00 97.12 165 ILE A O 1
ATOM 1145 N N . ASP A 1 166 ? 13.412 21.965 -29.299 1.00 96.25 166 ASP A N 1
ATOM 1146 C CA . ASP A 1 166 ? 12.606 22.027 -28.081 1.00 96.25 166 ASP A CA 1
ATOM 1147 C C . ASP A 1 166 ? 12.155 20.601 -27.710 1.00 96.25 166 ASP A C 1
ATOM 1149 O O . ASP A 1 166 ? 11.466 19.939 -28.500 1.00 96.25 166 ASP A O 1
ATOM 1153 N N . VAL A 1 167 ? 12.524 20.120 -26.518 1.00 96.38 167 VAL A N 1
ATOM 1154 C CA . VAL A 1 167 ? 12.066 18.822 -25.998 1.00 96.38 167 VAL A CA 1
ATOM 1155 C C . VAL A 1 167 ? 10.833 19.045 -25.132 1.00 96.38 167 VAL A C 1
ATOM 1157 O O . VAL A 1 167 ? 10.856 19.774 -24.143 1.00 96.38 167 VAL A O 1
ATOM 1160 N N . THR A 1 168 ? 9.723 18.420 -25.517 1.00 95.31 168 THR A N 1
ATOM 1161 C CA . THR A 1 168 ? 8.499 18.390 -24.712 1.00 95.31 168 THR A CA 1
ATOM 1162 C C . THR A 1 168 ? 8.353 17.017 -24.088 1.00 95.31 168 THR A C 1
ATOM 1164 O O . THR A 1 168 ? 8.219 16.031 -24.809 1.00 95.31 168 THR A O 1
ATOM 1167 N N . ILE A 1 169 ? 8.335 16.954 -22.763 1.00 95.00 169 ILE A N 1
ATOM 1168 C CA . ILE A 1 169 ? 8.077 15.710 -22.043 1.00 95.00 169 ILE A CA 1
ATOM 1169 C C . ILE A 1 169 ? 6.574 15.601 -21.779 1.00 95.00 169 ILE A C 1
ATOM 1171 O O . ILE A 1 169 ? 5.921 16.576 -21.397 1.00 95.00 169 ILE A O 1
ATOM 1175 N N . THR A 1 170 ? 6.007 14.423 -22.013 1.00 94.19 170 THR A N 1
ATOM 1176 C CA . THR A 1 170 ? 4.610 14.113 -21.699 1.00 94.19 170 THR A CA 1
ATOM 1177 C C . THR A 1 170 ? 4.541 12.930 -20.755 1.00 94.19 170 THR A C 1
ATOM 1179 O O . THR A 1 170 ? 5.242 11.946 -20.969 1.00 94.19 170 THR A O 1
ATOM 1182 N N . ALA A 1 171 ? 3.652 13.014 -19.766 1.00 93.62 171 ALA A N 1
ATOM 1183 C CA . ALA A 1 171 ? 3.331 11.875 -18.918 1.00 93.62 171 ALA A CA 1
ATOM 1184 C C . ALA A 1 171 ? 2.789 10.704 -19.758 1.00 93.62 171 ALA A C 1
ATOM 1186 O O . ALA A 1 171 ? 2.135 10.929 -20.787 1.00 93.62 171 ALA A O 1
ATOM 1187 N N . GLY A 1 172 ? 3.079 9.487 -19.318 1.00 90.81 172 GLY A N 1
ATOM 1188 C CA . GLY A 1 172 ? 2.666 8.246 -19.950 1.00 90.81 172 GLY A CA 1
ATOM 1189 C C . GLY A 1 172 ? 1.268 7.778 -19.545 1.00 90.81 172 GLY A C 1
ATOM 1190 O O . GLY A 1 172 ? 0.345 8.580 -19.348 1.00 90.81 172 GLY A O 1
ATOM 1191 N N . GLU A 1 173 ? 1.076 6.461 -19.502 1.00 92.94 173 GLU A N 1
ATOM 1192 C CA . GLU A 1 173 ? -0.194 5.848 -19.129 1.00 92.94 173 GLU A CA 1
ATOM 1193 C C . GLU A 1 173 ? -0.417 5.935 -17.615 1.00 92.94 173 GLU A C 1
ATOM 1195 O O . GLU A 1 173 ? 0.491 5.820 -16.799 1.00 92.94 173 GLU A O 1
ATOM 1200 N N . LEU A 1 174 ? -1.670 6.152 -17.220 1.00 95.75 174 LEU A N 1
ATOM 1201 C CA . LEU A 1 174 ? -2.045 6.222 -15.816 1.00 95.75 174 LEU A CA 1
ATOM 1202 C C . LEU A 1 174 ? -1.786 4.871 -15.116 1.00 95.75 174 LEU A C 1
ATOM 1204 O O . LEU A 1 174 ? -2.428 3.881 -15.456 1.00 95.75 174 LEU A O 1
ATOM 1208 N N . ALA A 1 175 ? -0.923 4.856 -14.096 1.00 95.88 175 ALA A N 1
ATOM 1209 C CA . ALA A 1 175 ? -0.445 3.628 -13.453 1.00 95.88 175 ALA A CA 1
ATOM 1210 C C . ALA A 1 175 ? -0.745 3.542 -11.943 1.00 95.88 175 ALA A C 1
ATOM 1212 O O . ALA A 1 175 ? -0.970 2.452 -11.401 1.00 95.88 175 ALA A O 1
ATOM 1213 N N . GLY A 1 176 ? -0.761 4.673 -11.231 1.00 96.88 176 GLY A N 1
ATOM 1214 C CA . GLY A 1 176 ? -0.801 4.650 -9.768 1.00 96.88 176 GLY A CA 1
ATOM 1215 C C . GLY A 1 176 ? -1.306 5.916 -9.093 1.00 96.88 176 GLY A C 1
ATOM 1216 O O . GLY A 1 176 ? -1.705 6.896 -9.730 1.00 96.88 176 GLY A O 1
ATOM 1217 N N . LEU A 1 177 ? -1.301 5.869 -7.764 1.00 98.00 177 LEU A N 1
ATOM 1218 C CA . LEU A 1 177 ? -1.511 7.010 -6.885 1.00 98.00 177 LEU A CA 1
ATOM 1219 C C . LEU A 1 177 ? -0.204 7.401 -6.196 1.00 98.00 177 LEU A C 1
ATOM 1221 O O . LEU A 1 177 ? 0.706 6.596 -6.037 1.00 98.00 177 LEU A O 1
ATOM 1225 N N . MET A 1 178 ? -0.148 8.637 -5.713 1.00 97.00 178 MET A N 1
ATOM 1226 C CA . MET A 1 178 ? 0.951 9.122 -4.889 1.00 97.00 178 MET A CA 1
ATOM 1227 C C . MET A 1 178 ? 0.462 10.191 -3.913 1.00 97.00 178 MET A C 1
ATOM 1229 O O . MET A 1 178 ? -0.346 11.054 -4.275 1.00 97.00 178 MET A O 1
ATOM 1233 N N . PHE A 1 179 ? 0.964 10.184 -2.676 1.00 97.12 179 PHE A N 1
ATOM 1234 C CA . PHE A 1 179 ? 0.715 11.287 -1.748 1.00 97.12 179 PHE A CA 1
ATOM 1235 C C . PHE A 1 179 ? 1.408 12.556 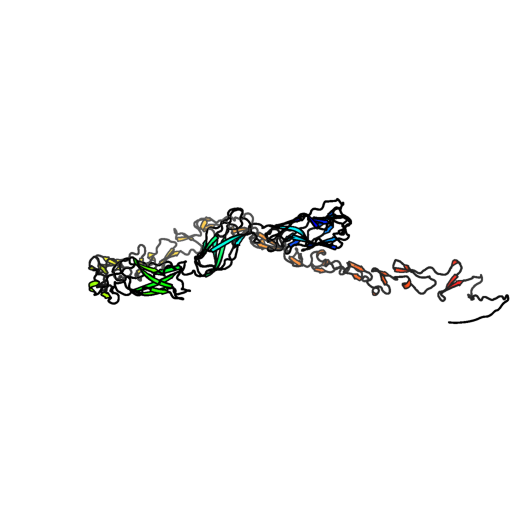-2.240 1.00 97.12 179 PHE A C 1
ATOM 1237 O O . PHE A 1 179 ? 2.587 12.569 -2.582 1.00 97.12 179 PHE A O 1
ATOM 1244 N N . ASN A 1 180 ? 0.661 13.659 -2.273 1.00 92.69 180 ASN A N 1
ATOM 1245 C CA . ASN A 1 180 ? 1.142 14.896 -2.879 1.00 92.69 180 ASN A CA 1
ATOM 1246 C C . ASN A 1 180 ? 2.210 15.605 -2.026 1.00 92.69 180 ASN A C 1
ATOM 1248 O O . ASN A 1 180 ? 2.923 16.477 -2.519 1.00 92.69 180 ASN A O 1
ATOM 1252 N N . ALA A 1 181 ? 2.285 15.262 -0.739 1.00 93.12 181 ALA A N 1
ATOM 1253 C CA . ALA A 1 181 ? 3.297 15.720 0.198 1.00 93.12 181 ALA A CA 1
ATOM 1254 C C . ALA A 1 181 ? 3.397 14.757 1.389 1.00 93.12 181 ALA A C 1
ATOM 1256 O O . ALA A 1 181 ? 2.433 14.061 1.713 1.00 93.12 181 ALA A O 1
ATOM 1257 N N . ALA A 1 182 ? 4.541 14.791 2.075 1.00 94.12 182 ALA A N 1
ATOM 1258 C CA . ALA A 1 182 ? 4.712 14.130 3.362 1.00 94.12 182 ALA A CA 1
ATOM 1259 C C . ALA A 1 182 ? 3.718 14.675 4.403 1.00 94.12 182 ALA A C 1
ATOM 1261 O O . ALA A 1 182 ? 3.453 15.883 4.463 1.00 94.12 182 ALA A O 1
ATOM 1262 N N . ILE A 1 183 ? 3.196 13.782 5.242 1.00 96.00 183 ILE A N 1
ATOM 1263 C CA . ILE A 1 183 ? 2.292 14.137 6.337 1.00 96.00 183 ILE A CA 1
ATOM 1264 C C . ILE A 1 183 ? 3.153 14.565 7.530 1.00 96.00 183 ILE A C 1
ATOM 1266 O O . ILE A 1 183 ? 4.046 13.845 7.961 1.00 96.00 183 ILE A O 1
ATOM 1270 N N . ALA A 1 184 ? 2.927 15.772 8.051 1.00 95.00 184 ALA A N 1
ATOM 1271 C CA . ALA A 1 184 ? 3.597 16.222 9.272 1.00 95.00 184 ALA A CA 1
ATOM 1272 C C . ALA A 1 184 ? 3.035 15.491 10.504 1.00 95.00 184 ALA A C 1
ATOM 1274 O O . ALA A 1 184 ? 1.941 14.941 10.438 1.00 95.00 184 ALA A O 1
ATOM 1275 N N . ASN A 1 185 ? 3.723 15.553 11.646 1.00 94.81 185 ASN A N 1
ATOM 1276 C CA . ASN A 1 185 ? 3.174 15.023 12.898 1.00 94.81 185 ASN A CA 1
ATOM 1277 C C . ASN A 1 185 ? 1.820 15.668 13.222 1.00 94.81 185 ASN A C 1
ATOM 1279 O O . ASN A 1 185 ? 1.672 16.892 13.136 1.00 94.81 185 ASN A O 1
ATOM 1283 N N . GLN A 1 186 ? 0.858 14.834 13.601 1.00 95.44 186 GLN A N 1
ATOM 1284 C CA . GLN A 1 186 ? -0.525 15.221 13.847 1.00 95.44 186 GLN A CA 1
ATOM 1285 C C . GLN A 1 186 ? -0.875 15.135 15.331 1.00 95.44 186 GLN A C 1
ATOM 1287 O O . GLN A 1 186 ? -0.085 14.690 16.164 1.00 95.44 186 GLN A O 1
ATOM 1292 N N . VAL A 1 187 ? -2.074 15.607 15.655 1.00 91.62 187 VAL A N 1
ATOM 1293 C CA . VAL A 1 187 ? -2.661 15.544 16.992 1.00 91.62 187 VAL A CA 1
ATOM 1294 C C . VAL A 1 187 ? -3.903 14.667 16.914 1.00 91.62 187 VAL A C 1
ATOM 1296 O O . VAL A 1 187 ? -4.716 14.853 16.004 1.00 91.62 187 VAL A O 1
ATOM 1299 N N . ALA A 1 188 ? -4.043 13.737 17.856 1.00 90.94 188 ALA A N 1
ATOM 1300 C CA . ALA A 1 188 ? -5.184 12.831 17.927 1.00 90.94 188 ALA A CA 1
ATOM 1301 C C . ALA A 1 188 ? -6.524 13.597 17.917 1.00 90.94 188 ALA A C 1
ATOM 1303 O O . ALA A 1 188 ? -6.629 14.718 18.430 1.00 90.94 188 ALA A O 1
ATOM 1304 N N . CYS A 1 189 ? -7.531 13.021 17.257 1.00 87.75 189 CYS A N 1
ATOM 1305 C CA . CYS A 1 189 ? -8.891 13.551 17.077 1.00 87.75 189 CYS A CA 1
ATOM 1306 C C . CYS A 1 189 ? -8.985 14.973 16.498 1.00 87.75 189 CYS A C 1
ATOM 1308 O O . CYS A 1 189 ? -10.027 15.627 16.581 1.00 87.75 189 CYS A O 1
ATOM 1310 N N . THR A 1 190 ? -7.914 15.469 15.874 1.00 89.75 190 THR A N 1
ATOM 1311 C CA . THR A 1 190 ? -7.906 16.749 15.166 1.00 89.75 190 THR A CA 1
ATOM 1312 C C . THR A 1 190 ? -7.890 16.503 13.664 1.00 89.75 190 THR A C 1
ATOM 1314 O O . THR A 1 190 ? -7.102 15.704 13.162 1.00 89.75 190 THR A O 1
ATOM 1317 N N . ASN A 1 191 ? -8.736 17.222 12.925 1.00 92.12 191 ASN A N 1
ATOM 1318 C CA . ASN A 1 191 ? -8.740 17.118 11.471 1.00 92.12 191 ASN A CA 1
ATOM 1319 C C . ASN A 1 191 ? -7.458 17.712 10.878 1.00 92.12 191 ASN A C 1
ATOM 1321 O O . ASN A 1 191 ? -7.122 18.874 11.132 1.00 92.12 191 ASN A O 1
ATOM 1325 N N . PHE A 1 192 ? -6.819 16.955 9.997 1.00 94.50 192 PHE A N 1
ATOM 1326 C CA . PHE A 1 192 ? -5.748 17.412 9.122 1.00 94.50 192 PHE A CA 1
ATOM 1327 C C . PHE A 1 192 ? -6.094 17.114 7.664 1.00 94.50 192 PHE A C 1
ATOM 1329 O O . PHE A 1 192 ? -7.068 16.425 7.370 1.00 94.50 192 PHE A O 1
ATOM 1336 N N . ASN A 1 193 ? -5.347 17.709 6.734 1.00 95.25 193 ASN A N 1
ATOM 1337 C CA . ASN A 1 193 ? -5.612 17.550 5.309 1.00 95.25 193 ASN A CA 1
ATOM 1338 C C . ASN A 1 193 ? -4.538 16.691 4.658 1.00 95.25 193 ASN A C 1
ATOM 1340 O O . ASN A 1 193 ? -3.350 16.975 4.807 1.00 95.25 193 ASN A O 1
ATOM 1344 N N . VAL A 1 194 ? -4.977 15.725 3.863 1.00 96.94 194 VAL A N 1
ATOM 1345 C CA . VAL A 1 194 ? -4.135 14.958 2.945 1.00 96.94 194 VAL A CA 1
ATOM 1346 C C . VAL A 1 194 ? -4.585 15.210 1.512 1.00 96.94 194 VAL A C 1
ATOM 1348 O O . VAL A 1 194 ? -5.708 15.645 1.267 1.00 96.94 194 VAL A O 1
ATOM 1351 N N . ALA A 1 195 ? -3.702 14.976 0.553 1.00 96.00 195 ALA A N 1
ATOM 1352 C CA . ALA A 1 195 ? -4.037 15.037 -0.860 1.00 96.00 195 ALA A CA 1
ATOM 1353 C C . ALA A 1 195 ? -3.245 13.959 -1.584 1.00 96.00 195 ALA A C 1
ATOM 1355 O O . ALA A 1 195 ? -2.054 13.788 -1.315 1.00 96.00 195 ALA A O 1
ATOM 1356 N N . VAL A 1 196 ? -3.893 13.281 -2.522 1.00 97.44 196 VAL A N 1
ATOM 1357 C CA . VAL A 1 196 ? -3.219 12.351 -3.425 1.00 97.44 196 VAL A CA 1
ATOM 1358 C C . VAL A 1 196 ? -3.331 12.846 -4.854 1.00 97.44 196 VAL A C 1
ATOM 1360 O O . VAL A 1 196 ? -4.200 13.665 -5.194 1.00 97.44 196 VAL A O 1
ATOM 1363 N N . ARG A 1 197 ? -2.412 12.371 -5.681 1.00 96.31 197 ARG A N 1
ATOM 1364 C CA . ARG A 1 197 ? -2.414 12.579 -7.118 1.00 96.31 197 ARG A CA 1
ATOM 1365 C C . ARG A 1 197 ? -2.339 11.251 -7.854 1.00 96.31 197 ARG A C 1
ATOM 1367 O O . ARG A 1 197 ? -1.780 10.297 -7.328 1.00 96.31 197 ARG A O 1
ATOM 1374 N N . SER A 1 198 ? -2.911 11.209 -9.045 1.00 97.50 198 SER A N 1
ATOM 1375 C CA . SER A 1 198 ? -2.776 10.104 -9.988 1.00 97.50 198 SER A CA 1
ATOM 1376 C C . SER A 1 198 ? -1.537 10.307 -10.857 1.00 97.50 198 SER A C 1
ATOM 1378 O O . SER A 1 198 ? -1.286 11.431 -11.306 1.00 97.50 198 SER A O 1
ATOM 1380 N N . VAL A 1 199 ? -0.764 9.243 -11.071 1.00 96.75 199 VAL A N 1
ATOM 1381 C CA . VAL A 1 199 ? 0.553 9.292 -11.722 1.00 96.75 1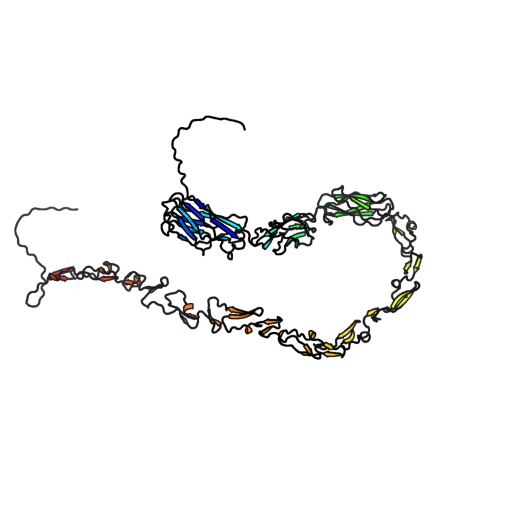99 VAL A CA 1
ATOM 1382 C C . VAL A 1 199 ? 0.765 8.177 -12.749 1.00 96.75 199 VAL A C 1
ATOM 1384 O O . VAL A 1 199 ? 0.081 7.152 -12.691 1.00 96.75 199 VAL A O 1
ATOM 1387 N N . ASP A 1 200 ? 1.693 8.391 -13.682 1.00 95.81 200 ASP A N 1
ATOM 1388 C CA . ASP A 1 200 ? 2.259 7.341 -14.544 1.00 95.81 200 ASP A CA 1
ATOM 1389 C C . ASP A 1 200 ? 3.354 6.530 -13.825 1.00 95.81 200 ASP A C 1
ATOM 1391 O O . ASP A 1 200 ? 3.545 6.666 -12.610 1.00 95.81 200 ASP A O 1
ATOM 1395 N N . ALA A 1 201 ? 4.051 5.657 -14.558 1.00 91.94 201 ALA A N 1
ATOM 1396 C CA . ALA A 1 201 ? 5.120 4.823 -14.009 1.00 91.94 201 ALA A CA 1
ATOM 1397 C C . ALA A 1 201 ? 6.352 5.634 -13.565 1.00 91.94 201 ALA A C 1
ATOM 1399 O O . ALA A 1 201 ? 7.053 5.220 -12.643 1.00 91.94 201 ALA A O 1
ATOM 1400 N N . CYS A 1 202 ? 6.579 6.802 -14.170 1.00 92.19 202 CYS A N 1
ATOM 1401 C CA . CYS A 1 202 ? 7.627 7.752 -13.796 1.00 92.19 202 CYS A CA 1
ATOM 1402 C C . CYS A 1 202 ? 7.156 8.826 -12.795 1.00 92.19 202 CYS A C 1
ATOM 1404 O O . CYS A 1 202 ? 7.807 9.856 -12.632 1.00 92.19 202 CYS A O 1
ATOM 1406 N N . GLU A 1 203 ? 6.039 8.595 -12.100 1.00 93.56 203 GLU A N 1
ATOM 1407 C CA . GLU A 1 203 ? 5.465 9.487 -11.083 1.00 93.56 203 GLU A CA 1
ATOM 1408 C C . GLU A 1 203 ? 4.989 10.866 -11.593 1.00 93.56 203 GLU A C 1
ATOM 1410 O O . GLU A 1 203 ? 4.645 11.758 -10.792 1.00 93.56 203 GLU A O 1
ATOM 1415 N N . ASN A 1 204 ? 4.892 11.055 -12.914 1.00 94.06 204 ASN A N 1
ATOM 1416 C CA . ASN A 1 204 ? 4.361 12.279 -13.501 1.00 94.06 204 ASN A CA 1
ATOM 1417 C C . ASN A 1 204 ? 2.839 12.341 -13.323 1.00 94.06 204 ASN A C 1
ATOM 1419 O O . ASN A 1 204 ? 2.152 11.337 -13.506 1.00 94.06 204 ASN A O 1
ATOM 1423 N N . PRO A 1 205 ? 2.249 13.514 -13.028 1.00 94.56 205 PRO A N 1
ATOM 1424 C CA . PRO A 1 205 ? 0.804 13.622 -12.853 1.00 94.56 205 PRO A CA 1
ATOM 1425 C C . PRO A 1 205 ? 0.017 13.340 -14.143 1.00 94.56 205 PRO A C 1
ATOM 1427 O O . PRO A 1 205 ? 0.157 14.061 -15.133 1.00 94.56 205 PRO A O 1
ATOM 1430 N N . VAL A 1 206 ? -0.913 12.383 -14.090 1.00 96.31 206 VAL A N 1
ATOM 1431 C CA . VAL A 1 206 ? -1.808 12.032 -15.208 1.00 96.31 206 VAL A CA 1
ATOM 1432 C C . VAL A 1 206 ? -3.258 12.317 -14.833 1.00 96.31 206 VAL A C 1
ATOM 1434 O O . VAL A 1 206 ? -3.713 11.973 -13.743 1.00 96.31 206 VAL A O 1
ATOM 1437 N N . ASN A 1 207 ? -4.007 12.959 -15.732 1.00 95.56 207 ASN A N 1
ATOM 1438 C CA . ASN A 1 207 ? -5.428 13.231 -15.513 1.00 95.56 207 ASN A CA 1
ATOM 1439 C C . ASN A 1 207 ? -6.268 11.959 -15.672 1.00 95.56 207 ASN A C 1
ATOM 1441 O O . ASN A 1 207 ? -6.137 11.248 -16.667 1.00 95.56 207 ASN A O 1
ATOM 1445 N N . VAL A 1 208 ? -7.205 11.727 -14.754 1.00 96.50 208 VAL A N 1
ATOM 1446 C CA . VAL A 1 208 ? -8.144 10.601 -14.853 1.00 96.50 208 VAL A CA 1
ATOM 1447 C C . VAL A 1 208 ? -9.201 10.848 -15.936 1.00 96.50 208 VAL A C 1
ATOM 1449 O O . VAL A 1 208 ? -9.669 11.974 -16.131 1.00 96.50 208 VAL A O 1
ATOM 1452 N N . ALA A 1 209 ? -9.604 9.788 -16.640 1.00 94.94 209 ALA A N 1
ATOM 1453 C CA . ALA A 1 209 ? -10.580 9.857 -17.736 1.00 94.94 209 ALA A CA 1
ATOM 1454 C C . ALA A 1 209 ? -12.056 9.860 -17.274 1.00 94.94 209 ALA A C 1
ATOM 1456 O O . ALA A 1 209 ? -12.966 10.137 -18.062 1.00 94.94 209 ALA A O 1
ATOM 1457 N N . ALA A 1 210 ? -12.304 9.533 -16.005 1.00 95.56 210 ALA A N 1
ATOM 1458 C CA . ALA A 1 210 ? -13.606 9.532 -15.342 1.00 95.56 210 ALA A CA 1
ATOM 1459 C C . ALA A 1 210 ? -13.420 9.889 -13.858 1.00 95.56 210 ALA A C 1
ATOM 1461 O O . ALA A 1 210 ? -12.294 9.883 -13.377 1.00 95.56 210 ALA A O 1
ATOM 1462 N N . ASP A 1 211 ? -14.502 10.211 -13.142 1.00 96.56 211 ASP A N 1
ATOM 1463 C CA . ASP A 1 211 ? -14.418 10.474 -11.701 1.00 96.56 211 ASP A CA 1
ATOM 1464 C C . ASP A 1 211 ? -13.940 9.206 -10.971 1.00 96.56 211 ASP A C 1
ATOM 1466 O O . ASP A 1 211 ? -14.627 8.182 -10.983 1.00 96.56 211 ASP A O 1
ATOM 1470 N N . THR A 1 212 ? -12.771 9.279 -10.338 1.00 97.56 212 THR A N 1
ATOM 1471 C CA . THR A 1 212 ? -12.125 8.152 -9.655 1.00 97.56 212 THR A CA 1
ATOM 1472 C C . THR A 1 212 ? -12.260 8.336 -8.151 1.00 97.56 212 THR A C 1
ATOM 1474 O O . THR A 1 212 ? -11.709 9.281 -7.584 1.00 97.56 212 THR A O 1
ATOM 1477 N N . ALA A 1 213 ? -13.003 7.449 -7.489 1.00 97.19 213 ALA A N 1
ATOM 1478 C CA . ALA A 1 213 ? -13.119 7.460 -6.034 1.00 97.19 213 ALA A CA 1
ATOM 1479 C C . ALA A 1 213 ? -11.789 7.045 -5.388 1.00 97.19 213 ALA A C 1
ATOM 1481 O O . ALA A 1 213 ? -11.155 6.094 -5.839 1.00 97.19 213 ALA A O 1
ATOM 1482 N N . VAL A 1 214 ? -11.396 7.752 -4.327 1.00 97.88 214 VAL A N 1
ATOM 1483 C CA . VAL A 1 214 ? -10.202 7.435 -3.536 1.00 97.88 214 VAL A CA 1
ATOM 1484 C C . VAL A 1 214 ? -10.643 7.094 -2.121 1.00 97.88 214 VAL A C 1
ATOM 1486 O O . VAL A 1 214 ? -11.348 7.881 -1.483 1.00 97.88 214 VAL A O 1
ATOM 1489 N N . ALA A 1 215 ? -10.224 5.934 -1.631 1.00 97.00 215 ALA A N 1
ATOM 1490 C CA . ALA A 1 215 ? -10.403 5.532 -0.245 1.00 97.00 215 ALA A CA 1
ATOM 1491 C C . ALA A 1 215 ? -9.088 5.706 0.521 1.00 97.00 215 ALA A C 1
ATOM 1493 O O . ALA A 1 215 ? -8.014 5.468 -0.027 1.00 97.00 215 ALA A O 1
ATOM 1494 N N . PHE A 1 216 ? -9.188 6.121 1.783 1.00 97.75 216 PHE A N 1
ATOM 1495 C CA . PHE A 1 216 ? -8.056 6.199 2.702 1.00 97.75 216 PHE A CA 1
ATOM 1496 C C . PHE A 1 216 ? -8.228 5.160 3.803 1.00 97.75 216 PHE A C 1
ATOM 1498 O O . PHE A 1 216 ? -9.318 5.034 4.364 1.00 97.75 216 PHE A O 1
ATOM 1505 N N . ALA A 1 217 ? -7.152 4.451 4.114 1.00 96.94 217 ALA A N 1
ATOM 1506 C CA . ALA A 1 217 ? -7.093 3.447 5.163 1.00 96.94 217 ALA A CA 1
ATOM 1507 C C . ALA A 1 217 ? -5.797 3.589 5.972 1.00 96.94 217 ALA A C 1
ATOM 1509 O O . ALA A 1 217 ? -4.899 4.358 5.623 1.00 96.94 217 ALA A O 1
ATOM 1510 N N . VAL A 1 218 ? -5.717 2.856 7.079 1.00 97.88 218 VAL A N 1
ATOM 1511 C CA . VAL A 1 218 ? -4.508 2.760 7.902 1.00 97.88 218 VAL A CA 1
ATOM 1512 C C . VAL A 1 218 ? -3.680 1.593 7.376 1.00 97.88 218 VAL A C 1
ATOM 1514 O O . VAL A 1 218 ? -4.138 0.456 7.437 1.00 97.88 218 VAL A O 1
ATOM 1517 N N . ALA A 1 219 ? -2.484 1.874 6.859 1.00 97.56 219 ALA A N 1
ATOM 1518 C CA . ALA A 1 219 ? -1.526 0.842 6.460 1.00 97.56 219 ALA A CA 1
ATOM 1519 C C . ALA A 1 219 ? -0.754 0.326 7.682 1.00 97.56 219 ALA A C 1
ATOM 1521 O O . ALA A 1 219 ? -0.571 -0.873 7.870 1.00 97.56 219 ALA A O 1
ATOM 1522 N N . THR A 1 220 ? -0.313 1.258 8.534 1.00 97.12 220 THR A N 1
ATOM 1523 C CA . THR A 1 220 ? 0.407 0.986 9.785 1.00 97.12 220 THR A CA 1
ATOM 1524 C C . THR A 1 220 ? -0.147 1.873 10.897 1.00 97.12 220 THR A C 1
ATOM 1526 O O . THR A 1 220 ? -0.300 3.079 10.701 1.00 97.12 220 THR A O 1
ATOM 1529 N N . GLY A 1 221 ? -0.448 1.270 12.048 1.00 95.56 221 GLY A N 1
ATOM 1530 C CA . GLY A 1 221 ? -1.066 1.912 13.213 1.00 95.56 221 GLY A CA 1
ATOM 1531 C C . GLY A 1 221 ? -2.198 1.056 13.792 1.00 95.56 221 GLY A C 1
ATOM 1532 O O . GLY A 1 221 ? -2.636 0.091 13.163 1.00 95.56 221 GLY A O 1
ATOM 1533 N N . THR A 1 222 ? -2.654 1.384 14.998 1.00 93.88 222 THR A N 1
ATOM 1534 C CA . THR A 1 222 ? -3.729 0.666 15.709 1.00 93.88 222 THR A CA 1
ATOM 1535 C C . THR A 1 222 ? -5.009 1.482 15.874 1.00 93.88 222 THR A C 1
ATOM 1537 O O . THR A 1 222 ? -6.056 0.897 16.154 1.00 93.88 222 THR A O 1
ATOM 1540 N N . GLY A 1 223 ? -4.941 2.796 15.664 1.00 91.50 223 GLY A N 1
ATOM 1541 C CA . GLY A 1 223 ? -6.084 3.700 15.726 1.00 91.50 223 GLY A CA 1
ATOM 1542 C C . GLY A 1 223 ? -7.043 3.669 14.543 1.00 91.50 223 GLY A C 1
ATOM 1543 O O . GLY A 1 223 ? -6.746 3.167 13.454 1.00 91.50 223 GLY A O 1
ATOM 1544 N N . GLU A 1 224 ? -8.208 4.267 14.768 1.00 93.38 224 GLU A N 1
ATOM 1545 C CA . GLU A 1 224 ? -9.274 4.452 13.796 1.00 93.38 224 GLU A CA 1
ATOM 1546 C C . GLU A 1 224 ? -9.041 5.726 12.965 1.00 93.38 224 GLU A C 1
ATOM 1548 O O . GLU A 1 224 ? -8.855 6.834 13.482 1.00 93.38 224 GLU A O 1
ATOM 1553 N N . LEU A 1 225 ? -9.080 5.578 11.636 1.00 96.00 225 LEU A N 1
ATOM 1554 C CA . LEU A 1 225 ? -9.031 6.692 10.691 1.00 96.00 225 LEU A CA 1
ATOM 1555 C C . LEU A 1 225 ? -10.445 7.062 10.245 1.00 96.00 225 LEU A C 1
ATOM 1557 O O . LEU A 1 225 ? -11.138 6.273 9.605 1.00 96.00 225 LEU A O 1
ATOM 1561 N N . THR A 1 226 ? -10.838 8.311 10.474 1.00 94.81 226 THR A N 1
ATOM 1562 C CA . THR A 1 226 ? -12.023 8.895 9.838 1.00 94.81 226 THR A CA 1
ATOM 1563 C C . THR A 1 226 ? -11.590 9.756 8.658 1.00 94.81 226 THR A C 1
ATOM 1565 O O . THR A 1 226 ? -10.831 10.709 8.824 1.00 94.81 226 THR A O 1
ATOM 1568 N N . ALA A 1 227 ? -12.099 9.460 7.462 1.00 95.31 227 ALA A N 1
ATOM 1569 C CA . ALA A 1 227 ? -11.794 10.210 6.246 1.00 95.31 227 ALA A CA 1
ATOM 1570 C C . ALA A 1 227 ? -13.061 10.762 5.584 1.00 95.31 227 ALA A C 1
ATOM 1572 O O . ALA A 1 227 ? -14.076 10.075 5.454 1.00 95.31 227 ALA A O 1
ATOM 1573 N N . ALA A 1 228 ? -13.002 12.015 5.129 1.00 95.31 228 ALA A N 1
ATOM 1574 C CA . ALA A 1 228 ? -14.028 12.563 4.251 1.00 95.31 228 ALA A CA 1
ATOM 1575 C C . ALA A 1 228 ? -14.011 11.849 2.887 1.00 95.31 228 ALA A C 1
ATOM 1577 O O . ALA A 1 228 ? -12.962 11.412 2.416 1.00 95.31 228 ALA A O 1
ATOM 1578 N N . ALA A 1 229 ? -15.168 11.778 2.221 1.00 93.75 229 ALA A N 1
ATOM 1579 C CA . ALA A 1 229 ? -15.255 11.211 0.877 1.00 93.75 229 ALA A CA 1
ATOM 1580 C C . ALA A 1 229 ? -14.320 11.955 -0.093 1.00 93.75 229 ALA A C 1
ATOM 1582 O O . ALA A 1 229 ? -14.425 13.177 -0.246 1.00 93.75 229 ALA A O 1
ATOM 1583 N N . ALA A 1 230 ? -13.441 11.210 -0.762 1.00 95.81 230 ALA A N 1
ATOM 1584 C CA . ALA A 1 230 ? -12.443 11.738 -1.679 1.00 95.81 230 ALA A CA 1
ATOM 1585 C C . ALA A 1 230 ? -12.632 11.189 -3.095 1.00 95.81 230 ALA A C 1
ATOM 1587 O O . ALA A 1 230 ? -13.059 10.054 -3.302 1.00 95.81 230 ALA A O 1
ATOM 1588 N N . GLN A 1 231 ? -12.326 12.024 -4.085 1.00 96.50 231 GLN A N 1
ATOM 1589 C CA . GLN A 1 231 ? -12.369 11.653 -5.494 1.00 96.50 231 GLN A CA 1
ATOM 1590 C C . GLN A 1 231 ? -11.390 12.513 -6.288 1.00 96.50 231 GLN A C 1
ATOM 1592 O O . GLN A 1 231 ? -11.200 13.689 -5.968 1.00 96.50 231 GLN A O 1
ATOM 1597 N N . ILE A 1 232 ? -10.821 11.947 -7.344 1.00 97.69 232 ILE A N 1
ATOM 1598 C CA . ILE A 1 232 ? -10.162 12.700 -8.406 1.00 97.69 232 ILE A CA 1
ATOM 1599 C C . ILE A 1 232 ? -11.212 12.920 -9.496 1.00 97.69 232 ILE A C 1
ATOM 1601 O O . ILE A 1 232 ? -11.768 11.964 -10.030 1.00 97.69 232 ILE A O 1
ATOM 1605 N N . ALA A 1 233 ? -11.532 14.181 -9.785 1.00 97.00 233 ALA A N 1
ATOM 1606 C CA . ALA A 1 233 ? -12.541 14.516 -10.786 1.00 97.00 233 ALA A CA 1
ATOM 1607 C C . ALA A 1 233 ? -12.038 14.227 -12.208 1.00 97.00 233 ALA A C 1
ATOM 1609 O O . ALA A 1 233 ? -10.852 14.394 -12.495 1.00 97.00 233 ALA A O 1
ATOM 1610 N N . ASN A 1 234 ? -12.948 13.887 -13.119 1.00 96.44 234 ASN A N 1
ATOM 1611 C CA . ASN A 1 234 ? -12.641 13.712 -14.536 1.00 96.44 234 ASN A CA 1
ATOM 1612 C C . ASN A 1 234 ? -11.884 14.926 -15.106 1.00 96.44 234 ASN A C 1
ATOM 1614 O O . ASN A 1 234 ? -12.340 16.071 -15.003 1.00 96.44 234 ASN A O 1
ATOM 1618 N N . GLY A 1 235 ? -10.738 14.664 -15.736 1.00 95.62 235 GLY A N 1
ATOM 1619 C CA . GLY A 1 235 ? -9.858 15.684 -16.297 1.00 95.62 235 GLY A CA 1
ATOM 1620 C C . GLY A 1 235 ? -8.960 16.376 -15.269 1.00 95.62 235 GLY A C 1
ATOM 1621 O O . GLY A 1 235 ? -8.324 17.371 -15.614 1.00 95.62 235 GLY A O 1
ATOM 1622 N N . ALA A 1 236 ? -8.905 15.879 -14.033 1.00 96.31 236 ALA A N 1
ATOM 1623 C CA . ALA A 1 236 ? -7.961 16.297 -13.003 1.00 96.31 236 ALA A CA 1
ATOM 1624 C C . ALA A 1 236 ? -7.026 15.143 -12.619 1.00 96.31 236 ALA A C 1
ATOM 1626 O O . ALA A 1 236 ? -7.316 13.980 -12.886 1.00 96.31 236 ALA A O 1
ATOM 1627 N N . SER A 1 237 ? -5.918 15.474 -11.960 1.00 95.94 237 SER A N 1
ATOM 1628 C CA . SER A 1 237 ? -4.926 14.508 -11.480 1.00 95.94 237 SER A CA 1
ATOM 1629 C C . SER A 1 237 ? -4.763 14.509 -9.960 1.00 95.94 237 SER A C 1
ATOM 1631 O O . SER A 1 237 ? -3.832 13.914 -9.442 1.00 95.94 237 SER A O 1
ATOM 1633 N N . THR A 1 238 ? -5.627 15.203 -9.210 1.00 96.56 238 THR A N 1
ATOM 1634 C CA . THR A 1 238 ? -5.535 15.290 -7.743 1.00 96.56 238 THR A CA 1
ATOM 1635 C C . THR A 1 238 ? -6.902 15.368 -7.069 1.00 96.56 238 THR A C 1
ATOM 1637 O O . THR A 1 238 ? -7.847 15.932 -7.623 1.00 96.56 238 THR A O 1
ATOM 1640 N N . THR A 1 239 ? -6.990 14.847 -5.841 1.00 94.88 239 THR A N 1
ATOM 1641 C CA . THR A 1 239 ? -8.171 14.954 -4.967 1.00 94.88 239 THR A CA 1
ATOM 1642 C C . THR A 1 239 ? -8.377 16.353 -4.379 1.00 94.88 239 THR A C 1
ATOM 1644 O O . THR A 1 239 ? -9.444 16.650 -3.842 1.00 94.88 239 THR A O 1
ATOM 1647 N N . GLY A 1 240 ? -7.354 17.215 -4.413 1.00 92.94 240 GLY A N 1
ATOM 1648 C CA . GLY A 1 240 ? -7.290 18.380 -3.528 1.00 92.94 240 GLY A CA 1
ATOM 1649 C C . GLY A 1 240 ? -7.191 17.971 -2.050 1.00 92.94 240 GLY A C 1
ATOM 1650 O O . GLY A 1 240 ? -6.886 16.820 -1.737 1.00 92.94 240 GLY A O 1
ATOM 1651 N N . ASN A 1 241 ? -7.441 18.920 -1.141 1.00 94.06 241 ASN A N 1
ATOM 1652 C CA . ASN A 1 241 ? -7.377 18.675 0.302 1.00 94.06 241 ASN A CA 1
ATOM 1653 C C . ASN A 1 241 ? -8.574 17.839 0.776 1.00 94.06 241 ASN A C 1
ATOM 1655 O O . ASN A 1 241 ? -9.717 18.298 0.719 1.00 94.06 241 ASN A O 1
ATOM 1659 N N . VAL A 1 242 ? -8.285 16.661 1.313 1.00 96.12 242 VAL A N 1
ATOM 1660 C CA . VAL A 1 242 ? -9.226 15.745 1.956 1.00 96.12 242 VAL A CA 1
ATOM 1661 C C . VAL A 1 242 ? -9.013 15.822 3.461 1.00 96.12 242 VAL A C 1
ATOM 1663 O O . VAL A 1 242 ? -7.901 15.607 3.938 1.00 96.12 242 VAL A O 1
ATOM 1666 N N . ALA A 1 243 ? -10.073 16.136 4.204 1.00 96.44 243 ALA A N 1
ATOM 1667 C CA . ALA A 1 243 ? -10.025 16.157 5.659 1.00 96.44 243 ALA A CA 1
ATOM 1668 C C . ALA A 1 243 ? -10.045 14.726 6.214 1.00 96.44 243 ALA A C 1
ATOM 1670 O O . ALA A 1 243 ? -10.938 13.944 5.878 1.00 96.44 243 ALA A O 1
ATOM 1671 N N . VAL A 1 244 ? -9.085 14.421 7.079 1.00 96.31 244 VAL A N 1
ATOM 1672 C CA . VAL A 1 244 ? -8.944 13.143 7.781 1.00 96.31 244 VAL A CA 1
ATOM 1673 C C . VAL A 1 244 ? -8.644 13.394 9.261 1.00 96.31 244 VAL A C 1
ATOM 1675 O O . VAL A 1 244 ? -8.111 14.447 9.613 1.00 96.31 244 VAL A O 1
ATOM 1678 N N . SER A 1 245 ? -8.979 12.446 10.130 1.00 94.19 245 SER A N 1
ATOM 1679 C CA . SER A 1 245 ? -8.619 12.457 11.551 1.00 94.19 245 SER A CA 1
ATOM 1680 C C . SER A 1 245 ? -8.259 11.056 12.020 1.00 94.19 245 SER A C 1
ATOM 1682 O O . SER A 1 245 ? -8.851 10.082 11.559 1.00 94.19 245 SER A O 1
ATOM 1684 N N . TYR A 1 246 ? -7.322 10.979 12.957 1.00 94.31 246 TYR A N 1
ATOM 1685 C CA . TYR A 1 246 ? -6.840 9.742 13.563 1.00 94.31 246 TYR A CA 1
ATOM 1686 C C . TYR A 1 246 ? -7.011 9.833 15.077 1.00 94.31 246 TYR A C 1
ATOM 1688 O O . TYR A 1 246 ? -6.716 10.892 15.636 1.00 94.31 246 TYR A O 1
ATOM 1696 N N . ASP A 1 247 ? -7.521 8.794 15.728 1.00 90.19 247 ASP A N 1
ATOM 1697 C CA . ASP A 1 247 ? -7.940 8.866 17.135 1.00 90.19 247 ASP A CA 1
ATOM 1698 C C . ASP A 1 247 ? -6.867 8.450 18.151 1.00 90.19 247 ASP A C 1
ATOM 1700 O O . ASP A 1 247 ? -6.910 8.885 19.295 1.00 90.19 247 ASP A O 1
ATOM 1704 N N . THR A 1 248 ? -5.877 7.664 17.735 1.00 89.75 248 THR A N 1
ATOM 1705 C CA . THR A 1 248 ? -4.950 7.011 18.662 1.00 89.75 248 THR A CA 1
ATOM 1706 C C . THR A 1 248 ? -3.595 7.706 18.696 1.00 89.75 248 THR A C 1
ATOM 1708 O O . THR A 1 248 ? -3.065 8.167 17.684 1.00 89.75 248 THR A O 1
ATOM 1711 N N . ILE A 1 249 ? -3.020 7.785 19.895 1.00 88.44 249 ILE A N 1
ATOM 1712 C CA . ILE A 1 249 ? -1.699 8.364 20.142 1.00 88.44 249 ILE A CA 1
ATOM 1713 C C . ILE A 1 249 ? -0.643 7.285 19.913 1.00 88.44 249 ILE A C 1
ATOM 1715 O O . ILE A 1 249 ? -0.439 6.416 20.761 1.00 88.44 249 ILE A O 1
ATOM 1719 N N . GLU A 1 250 ? 0.066 7.367 18.795 1.00 92.88 250 GLU A N 1
ATOM 1720 C CA . GLU A 1 250 ? 1.157 6.452 18.479 1.00 92.88 250 GLU A CA 1
ATOM 1721 C C . GLU A 1 250 ? 2.176 7.079 17.518 1.00 92.88 250 GLU A C 1
ATOM 1723 O O . GLU A 1 250 ? 1.931 8.095 16.862 1.00 92.88 250 GLU A O 1
ATOM 1728 N N . GLU A 1 251 ? 3.367 6.491 17.481 1.00 94.75 251 GLU A N 1
ATOM 1729 C CA . GLU A 1 251 ? 4.411 6.839 16.519 1.00 94.75 251 GLU A CA 1
ATOM 1730 C C . GLU A 1 251 ? 4.372 5.842 15.363 1.00 94.75 251 GLU A C 1
ATOM 1732 O O . GLU A 1 251 ? 3.991 4.687 15.554 1.00 94.75 251 GLU A O 1
ATOM 1737 N N . GLY A 1 252 ? 4.796 6.267 14.178 1.00 95.88 252 GLY A N 1
ATOM 1738 C CA . GLY A 1 252 ? 4.936 5.341 13.061 1.00 95.88 252 GLY A CA 1
ATOM 1739 C C . GLY A 1 252 ? 3.696 5.113 12.203 1.00 95.88 252 GLY A C 1
ATOM 1740 O O . GLY A 1 252 ? 3.606 4.089 11.529 1.00 95.88 252 GLY A O 1
ATOM 1741 N N . VAL A 1 253 ? 2.733 6.036 12.214 1.00 97.94 253 VAL A N 1
ATOM 1742 C CA . VAL A 1 253 ? 1.491 5.886 11.446 1.00 97.94 253 VAL A CA 1
ATOM 1743 C C . VAL A 1 253 ? 1.768 6.059 9.952 1.00 97.94 253 VAL A C 1
ATOM 1745 O O . VAL A 1 253 ? 2.456 6.996 9.537 1.00 97.94 253 VAL A O 1
ATOM 1748 N N . VAL A 1 254 ? 1.191 5.173 9.138 1.00 98.06 254 VAL A N 1
ATOM 1749 C CA . VAL A 1 254 ? 1.222 5.229 7.668 1.00 98.06 254 VAL A CA 1
ATOM 1750 C C . VAL A 1 254 ? -0.201 5.095 7.144 1.00 98.06 254 VAL A C 1
ATOM 1752 O O . VAL A 1 254 ? -0.928 4.178 7.532 1.00 98.06 254 VAL A O 1
ATOM 1755 N N . LEU A 1 255 ? -0.608 6.009 6.261 1.00 98.19 255 LEU A N 1
ATOM 1756 C CA . LEU A 1 255 ? -1.898 5.937 5.576 1.00 98.19 255 LEU A CA 1
ATOM 1757 C C . LEU A 1 255 ? -1.730 5.306 4.196 1.00 98.19 255 LEU A C 1
ATOM 1759 O O . LEU A 1 255 ? -0.792 5.640 3.476 1.00 98.19 255 LEU A O 1
ATOM 1763 N N . GLU A 1 256 ? -2.686 4.470 3.810 1.00 97.81 256 GLU A N 1
ATOM 1764 C CA . GLU A 1 256 ? -2.820 3.946 2.452 1.00 97.81 256 GLU A CA 1
ATOM 1765 C C . GLU A 1 256 ? -3.921 4.712 1.711 1.00 97.81 256 GLU A C 1
ATOM 1767 O O . GLU A 1 256 ? -4.987 4.987 2.272 1.00 97.81 256 GLU A O 1
ATOM 1772 N N . ALA A 1 257 ? -3.683 5.044 0.444 1.00 98.19 257 ALA A N 1
ATOM 1773 C CA . ALA A 1 257 ? -4.694 5.547 -0.473 1.00 98.19 257 ALA A CA 1
ATOM 1774 C C . ALA A 1 257 ? -4.901 4.565 -1.628 1.00 98.19 257 ALA A C 1
ATOM 1776 O O . ALA A 1 257 ? -3.954 4.219 -2.336 1.00 98.19 257 ALA A O 1
ATOM 1777 N N . THR A 1 258 ? -6.150 4.161 -1.852 1.00 97.94 258 THR A N 1
ATOM 1778 C CA . THR A 1 258 ? -6.524 3.180 -2.877 1.00 97.94 258 THR A CA 1
ATOM 1779 C C . THR A 1 258 ? -7.564 3.742 -3.840 1.00 97.94 258 THR A C 1
ATOM 1781 O O . THR A 1 258 ? -8.448 4.518 -3.466 1.00 97.94 258 THR A O 1
ATOM 1784 N N . ALA A 1 259 ? -7.457 3.338 -5.103 1.00 97.69 259 ALA A N 1
ATOM 1785 C CA . ALA A 1 259 ? -8.449 3.573 -6.144 1.00 97.69 259 ALA A CA 1
ATOM 1786 C C . ALA A 1 259 ? -8.498 2.356 -7.074 1.00 97.69 259 ALA A C 1
ATOM 1788 O O . ALA A 1 259 ? -7.483 1.705 -7.311 1.00 97.69 259 ALA A O 1
ATOM 1789 N N . GLU A 1 260 ? -9.679 2.039 -7.600 1.00 94.06 260 GLU A N 1
ATOM 1790 C CA . GLU A 1 260 ? -9.862 0.871 -8.464 1.00 94.06 260 GLU A CA 1
ATOM 1791 C C . GLU A 1 260 ? -9.010 0.983 -9.739 1.00 94.06 260 GLU A C 1
ATOM 1793 O O . GLU A 1 260 ? -9.065 1.989 -10.447 1.00 94.06 260 GLU A O 1
ATOM 1798 N N . GLY A 1 261 ? -8.227 -0.061 -10.024 1.00 92.00 261 GLY A N 1
ATOM 1799 C CA . GLY A 1 261 ? -7.380 -0.136 -11.216 1.00 92.00 261 GLY A CA 1
ATOM 1800 C C . GLY A 1 261 ? -6.084 0.677 -11.155 1.00 92.00 261 GLY A C 1
ATOM 1801 O O . GLY A 1 261 ? -5.372 0.699 -12.152 1.00 92.00 261 GLY A O 1
ATOM 1802 N N . LEU A 1 262 ? -5.765 1.317 -10.023 1.00 96.81 262 LEU A N 1
ATOM 1803 C CA . LEU A 1 262 ? -4.503 2.028 -9.806 1.00 96.81 262 LEU A CA 1
ATOM 1804 C C . LEU A 1 262 ? -3.683 1.356 -8.709 1.00 96.81 262 LEU A C 1
ATOM 1806 O O . LEU A 1 262 ? -4.233 0.842 -7.734 1.00 96.81 262 LEU A O 1
ATOM 1810 N N . THR A 1 263 ? -2.361 1.421 -8.840 1.00 97.75 263 THR A N 1
ATOM 1811 C CA . THR A 1 263 ? -1.453 1.019 -7.761 1.00 97.75 263 THR A CA 1
ATOM 1812 C C . THR A 1 263 ? -1.663 1.919 -6.540 1.00 97.75 263 THR A C 1
ATOM 1814 O O . THR A 1 263 ? -1.726 3.146 -6.672 1.00 97.75 263 THR A O 1
ATOM 1817 N N . ALA A 1 264 ? -1.820 1.304 -5.363 1.00 97.38 264 ALA A N 1
ATOM 1818 C CA . ALA A 1 264 ? -2.032 2.009 -4.103 1.00 97.38 264 ALA A CA 1
ATOM 1819 C C . ALA A 1 264 ? -0.806 2.846 -3.713 1.00 97.38 264 ALA A C 1
ATOM 1821 O O . ALA A 1 264 ? 0.321 2.528 -4.088 1.00 97.38 264 ALA A O 1
ATOM 1822 N N . ALA A 1 265 ? -1.039 3.906 -2.942 1.00 97.75 265 ALA A N 1
ATOM 1823 C CA . ALA A 1 265 ? 0.018 4.756 -2.409 1.00 97.75 265 ALA A CA 1
ATOM 1824 C C . ALA A 1 265 ? 0.075 4.651 -0.891 1.00 97.75 265 ALA A C 1
ATOM 1826 O O . ALA A 1 265 ? -0.965 4.713 -0.237 1.00 97.75 265 ALA A O 1
ATOM 1827 N N . GLU A 1 266 ? 1.280 4.621 -0.336 1.00 97.56 266 GLU A N 1
ATOM 1828 C CA . GLU A 1 266 ? 1.512 4.790 1.097 1.00 97.56 266 GLU A CA 1
ATOM 1829 C C . GLU A 1 266 ? 2.053 6.192 1.388 1.00 97.56 266 GLU A C 1
ATOM 1831 O O . GLU A 1 266 ? 2.801 6.781 0.599 1.00 97.56 266 GLU A O 1
ATOM 1836 N N . SER A 1 267 ? 1.643 6.771 2.515 1.00 97.69 267 SER A N 1
ATOM 1837 C CA . SER A 1 267 ? 2.195 8.037 2.982 1.00 97.69 267 SER A CA 1
ATOM 1838 C C . SER A 1 267 ? 3.597 7.842 3.554 1.00 97.69 267 SER A C 1
ATOM 1840 O O . SER A 1 267 ? 3.999 6.747 3.934 1.00 97.69 267 SER A O 1
ATOM 1842 N N . SER A 1 268 ? 4.329 8.939 3.732 1.00 95.50 268 SER A N 1
ATOM 1843 C CA . SER A 1 268 ? 5.448 8.920 4.672 1.00 95.50 268 SER A CA 1
ATOM 1844 C C . SER A 1 268 ? 4.950 8.613 6.089 1.00 95.50 268 SER A C 1
ATOM 1846 O O . SER A 1 268 ? 3.837 9.009 6.450 1.00 95.50 268 SER A O 1
ATOM 1848 N N . GLU A 1 269 ? 5.808 8.001 6.898 1.00 97.25 269 GLU A N 1
ATOM 1849 C CA . GLU A 1 269 ? 5.588 7.813 8.332 1.00 97.25 269 GLU A CA 1
ATOM 1850 C C . GLU A 1 269 ? 5.383 9.163 9.049 1.00 97.25 269 GLU A C 1
ATOM 1852 O O . GLU A 1 269 ? 6.109 10.130 8.788 1.00 97.25 269 GLU A O 1
ATOM 1857 N N . PHE A 1 270 ? 4.404 9.238 9.952 1.00 97.19 270 PHE A N 1
ATOM 1858 C CA . PHE A 1 270 ? 4.177 10.398 10.818 1.00 97.19 270 PHE A CA 1
ATOM 1859 C C . PHE A 1 270 ? 3.738 9.975 12.223 1.00 97.19 270 PHE A C 1
ATOM 1861 O O . PHE A 1 270 ? 3.180 8.899 12.426 1.00 97.19 270 PHE A O 1
ATOM 1868 N N . ASN A 1 271 ? 3.970 10.844 13.210 1.00 95.88 271 ASN A N 1
ATOM 1869 C CA . ASN A 1 271 ? 3.575 10.575 14.594 1.00 95.88 271 ASN A CA 1
ATOM 1870 C C . ASN A 1 271 ? 2.281 11.307 14.945 1.00 95.88 271 ASN A C 1
ATOM 1872 O O . ASN A 1 271 ? 2.095 12.465 14.554 1.00 95.88 271 ASN A O 1
ATOM 1876 N N . VAL A 1 272 ? 1.435 10.666 15.748 1.00 94.12 272 VAL A N 1
ATOM 1877 C CA . VAL A 1 272 ? 0.222 11.255 16.316 1.00 94.12 272 VAL A CA 1
ATOM 1878 C C . VAL A 1 272 ? 0.438 11.476 17.807 1.00 94.12 272 VAL A C 1
ATOM 1880 O O . VAL A 1 272 ? 0.638 10.545 18.581 1.00 94.12 272 VAL A O 1
ATOM 1883 N N . ALA A 1 273 ? 0.439 12.742 18.216 1.00 89.44 273 ALA A N 1
ATOM 1884 C CA . ALA A 1 273 ? 0.612 13.137 19.607 1.00 89.44 273 ALA A CA 1
ATOM 1885 C C . ALA A 1 273 ? -0.736 13.318 20.320 1.00 89.44 273 ALA A C 1
ATOM 1887 O O . ALA A 1 273 ? -1.766 13.561 19.688 1.00 89.44 273 ALA A O 1
ATOM 1888 N N . ALA A 1 274 ? -0.695 13.272 21.654 1.00 80.88 274 ALA A N 1
ATOM 1889 C CA . ALA A 1 274 ? -1.844 13.556 22.507 1.00 80.88 274 ALA A CA 1
ATOM 1890 C C . ALA A 1 274 ? -2.463 14.927 22.205 1.00 80.88 274 ALA A C 1
ATOM 1892 O O . ALA A 1 274 ? -1.748 15.917 21.999 1.00 80.88 274 ALA A O 1
ATOM 1893 N N . SER A 1 275 ? -3.795 14.990 22.237 1.00 81.56 275 SER A N 1
ATOM 1894 C CA . SER A 1 275 ? -4.507 16.262 22.213 1.00 81.56 275 SER A CA 1
ATOM 1895 C C . SER A 1 275 ? -4.299 17.030 23.521 1.00 81.56 275 SER A C 1
ATOM 1897 O O . SER A 1 275 ? -3.995 16.476 24.577 1.00 81.56 275 SER A O 1
ATOM 1899 N N . ALA A 1 276 ? -4.460 18.352 23.452 1.00 84.75 276 ALA A N 1
ATOM 1900 C CA . ALA A 1 276 ? -4.567 19.166 24.654 1.00 84.75 276 ALA A CA 1
ATOM 1901 C C . ALA A 1 276 ? -5.830 18.789 25.449 1.00 84.75 276 ALA A C 1
ATOM 1903 O O . ALA A 1 276 ? -6.809 18.298 24.879 1.00 84.75 276 ALA A O 1
ATOM 1904 N N . ALA A 1 277 ? -5.807 19.083 26.752 1.00 89.25 277 ALA A N 1
ATOM 1905 C CA . ALA A 1 277 ? -6.970 18.956 27.621 1.00 89.25 277 ALA A CA 1
ATOM 1906 C C . ALA A 1 277 ? -8.176 19.696 27.036 1.00 89.25 277 ALA A C 1
ATOM 1908 O O . ALA A 1 277 ? -8.061 20.871 26.674 1.00 89.25 277 ALA A O 1
ATOM 1909 N N . ALA A 1 278 ? -9.316 19.012 26.967 1.00 91.31 278 ALA A N 1
ATOM 1910 C CA . ALA A 1 278 ? -10.536 19.545 26.369 1.00 91.31 278 ALA A CA 1
ATOM 1911 C C . ALA A 1 278 ? -11.765 19.409 27.278 1.00 91.31 278 ALA A C 1
ATOM 1913 O O . ALA A 1 278 ? -12.703 20.203 27.155 1.00 91.31 278 ALA A O 1
ATOM 1914 N N . ALA A 1 279 ? -11.774 18.444 28.201 1.00 93.56 279 ALA A N 1
ATOM 1915 C CA . ALA A 1 279 ? -12.927 18.168 29.050 1.00 93.56 279 ALA A CA 1
ATOM 1916 C C . ALA A 1 279 ? -12.533 17.673 30.447 1.00 93.56 279 ALA A C 1
ATOM 1918 O O . ALA A 1 279 ? -11.401 17.258 30.699 1.00 93.56 279 ALA A O 1
ATOM 1919 N N . LEU A 1 280 ? -13.494 17.735 31.364 1.00 96.94 280 LEU A N 1
ATOM 1920 C CA . LEU A 1 280 ? -13.448 17.048 32.650 1.00 96.94 280 LEU A CA 1
ATOM 1921 C C . LEU A 1 280 ? -14.358 15.811 32.600 1.00 96.94 280 LEU A C 1
ATOM 1923 O O . LEU A 1 280 ? -15.274 15.739 31.782 1.00 96.94 280 LEU A O 1
ATOM 1927 N N . ALA A 1 281 ? -14.164 14.878 33.528 1.00 97.19 281 ALA A N 1
ATOM 1928 C CA . ALA A 1 281 ? -15.139 13.829 33.833 1.00 97.19 281 ALA A CA 1
ATOM 1929 C C . ALA A 1 281 ? -15.222 13.596 35.342 1.00 97.19 281 ALA A C 1
ATOM 1931 O O . ALA A 1 281 ? -14.216 13.715 36.037 1.00 97.19 281 ALA A O 1
ATOM 1932 N N . VAL A 1 282 ? -16.406 13.268 35.863 1.00 97.56 282 VAL A N 1
ATOM 1933 C CA . VAL A 1 282 ? -16.596 12.922 37.281 1.00 97.56 282 VAL A CA 1
ATOM 1934 C C . VAL A 1 282 ? -16.755 11.410 37.391 1.00 97.56 282 VAL A C 1
ATOM 1936 O O . VAL A 1 282 ? -17.565 10.830 36.675 1.00 97.56 282 VAL A O 1
ATOM 1939 N N . GLN A 1 283 ? -15.983 10.768 38.268 1.00 96.94 283 GLN A N 1
ATOM 1940 C CA . GLN A 1 283 ? -16.158 9.340 38.544 1.00 96.94 283 GLN A CA 1
ATOM 1941 C C . GLN A 1 283 ? -17.499 9.072 39.257 1.00 96.94 283 GLN A C 1
ATOM 1943 O O . GLN A 1 283 ? -17.992 9.962 39.955 1.00 96.94 283 GLN A O 1
ATOM 1948 N N . PRO A 1 284 ? -18.073 7.860 39.131 1.00 95.31 284 PRO A N 1
ATOM 1949 C CA . PRO A 1 284 ? -19.330 7.506 39.789 1.00 95.31 284 PRO A CA 1
ATOM 1950 C C . PRO A 1 284 ? -19.305 7.760 41.303 1.00 95.31 284 PRO A C 1
ATOM 1952 O O . PRO A 1 284 ? -18.312 7.470 41.975 1.00 95.31 284 PRO A O 1
ATOM 1955 N N . ILE A 1 285 ? -20.412 8.284 41.834 1.00 95.12 285 ILE A N 1
ATOM 1956 C CA . ILE A 1 285 ? -20.588 8.626 43.252 1.00 95.12 285 ILE A CA 1
ATOM 1957 C C . ILE A 1 285 ? -21.629 7.671 43.850 1.00 95.12 285 ILE A C 1
ATOM 1959 O O . ILE A 1 285 ? -22.694 7.478 43.273 1.00 95.12 285 ILE A O 1
ATOM 1963 N N . ALA A 1 286 ? -21.323 7.063 44.997 1.00 92.50 286 ALA A N 1
ATOM 1964 C CA . ALA A 1 286 ? -22.265 6.201 45.717 1.00 92.50 286 ALA A CA 1
ATOM 1965 C C . ALA A 1 286 ? -23.322 7.018 46.490 1.00 92.50 286 ALA A C 1
ATOM 1967 O O . ALA A 1 286 ? -23.186 8.233 46.637 1.00 92.50 286 ALA A O 1
ATOM 1968 N N . THR A 1 287 ? -24.336 6.356 47.049 1.00 92.50 287 THR A N 1
ATOM 1969 C CA . THR A 1 287 ? -25.317 6.980 47.953 1.00 92.50 287 THR A CA 1
ATOM 1970 C C . THR A 1 287 ? -24.641 7.600 49.178 1.00 92.50 287 THR A C 1
ATOM 1972 O O . THR A 1 287 ? -23.738 7.001 49.763 1.00 92.50 287 THR A O 1
ATOM 1975 N N . GLN A 1 288 ? -25.082 8.797 49.574 1.00 94.62 288 GLN A N 1
ATOM 1976 C CA . GLN A 1 288 ? -24.518 9.562 50.694 1.00 94.62 288 GLN A CA 1
ATOM 1977 C C . GLN A 1 288 ? -25.564 9.857 51.775 1.00 94.62 288 GLN A C 1
ATOM 1979 O O . GLN A 1 288 ? -26.763 9.847 51.507 1.00 94.62 288 GLN A O 1
ATOM 1984 N N . ALA A 1 289 ? -25.124 10.168 52.997 1.00 93.00 289 ALA A N 1
ATOM 1985 C CA . ALA A 1 289 ? -26.000 10.600 54.088 1.00 93.00 289 ALA A CA 1
ATOM 1986 C C . ALA A 1 289 ? -25.913 12.114 54.331 1.00 93.00 289 ALA A C 1
ATOM 1988 O O . ALA A 1 289 ? -24.846 12.727 54.222 1.00 93.00 289 ALA A O 1
ATOM 1989 N N . VAL A 1 290 ? -27.032 12.724 54.732 1.00 94.00 290 VAL A N 1
ATOM 1990 C CA . VAL A 1 290 ? -27.088 14.155 55.065 1.00 94.00 290 VAL A CA 1
ATOM 1991 C C . VAL A 1 290 ? -26.064 14.528 56.139 1.00 94.00 290 VAL A C 1
ATOM 1993 O O . VAL A 1 290 ? -26.103 14.042 57.265 1.00 94.00 290 VAL A O 1
ATOM 1996 N N . GLY A 1 291 ? -25.196 15.485 55.815 1.00 90.12 291 GLY A N 1
ATOM 1997 C CA . GLY A 1 291 ? -24.222 16.070 56.734 1.00 90.12 291 GLY A CA 1
ATOM 1998 C C . GLY A 1 291 ? -22.948 15.251 56.945 1.00 90.12 291 GLY A C 1
ATOM 1999 O O . GLY A 1 291 ? -22.076 15.723 57.676 1.00 90.12 291 GLY A O 1
ATOM 2000 N N . PHE A 1 292 ? -22.815 14.088 56.301 1.00 92.25 292 PHE A N 1
ATOM 2001 C CA . PHE A 1 292 ? -21.617 13.252 56.364 1.00 92.25 292 PHE A CA 1
ATOM 2002 C C . PHE A 1 292 ? -20.631 13.572 55.241 1.00 92.25 292 PHE A C 1
ATOM 2004 O O . PHE A 1 292 ? -21.004 14.101 54.192 1.00 92.25 292 PHE A O 1
ATOM 2011 N N . GLU A 1 293 ? -19.351 13.313 55.515 1.00 94.06 293 GLU A N 1
ATOM 2012 C CA . GLU A 1 293 ? -18.250 13.603 54.600 1.00 94.06 293 GLU A CA 1
ATOM 2013 C C . GLU A 1 293 ? -18.093 12.502 53.541 1.00 94.06 293 GLU A C 1
ATOM 2015 O O . GLU A 1 293 ? -18.032 11.325 53.884 1.00 94.06 293 GLU A O 1
ATOM 2020 N N . PHE A 1 294 ? -17.956 12.887 52.270 1.00 93.88 294 PHE A N 1
ATOM 2021 C CA . PHE A 1 294 ? -17.700 11.976 51.151 1.00 93.88 294 PHE A CA 1
ATOM 2022 C C . PHE A 1 294 ? -16.631 12.510 50.188 1.00 93.88 294 PHE A C 1
ATOM 2024 O O . PHE A 1 294 ? -16.133 13.638 50.336 1.00 93.88 294 PHE A O 1
ATOM 2031 N N . GLU A 1 295 ? -16.245 11.672 49.221 1.00 95.19 295 GLU A N 1
ATOM 2032 C CA . GLU A 1 295 ? -15.207 11.971 48.234 1.00 95.19 295 GLU A CA 1
ATOM 2033 C C . GLU A 1 295 ? -15.742 11.960 46.796 1.00 95.19 295 GLU A C 1
ATOM 2035 O O . GLU A 1 295 ? -16.648 11.202 46.462 1.00 95.19 295 GLU A O 1
ATOM 2040 N N . VAL A 1 296 ? -15.161 12.802 45.938 1.00 97.25 296 VAL A N 1
ATOM 2041 C CA . VAL A 1 296 ? -15.478 12.886 44.501 1.00 97.25 296 VAL A CA 1
ATOM 2042 C C . VAL A 1 296 ? -14.179 13.010 43.716 1.00 97.25 296 VAL A C 1
ATOM 2044 O O . VAL A 1 296 ? -13.372 13.891 44.007 1.00 97.25 296 VAL A O 1
ATOM 2047 N N . THR A 1 297 ? -13.974 12.171 42.702 1.00 97.50 297 THR A N 1
ATOM 2048 C CA . THR A 1 297 ? -12.787 12.234 41.832 1.00 97.50 297 THR A CA 1
ATOM 2049 C C . THR A 1 297 ? -13.151 12.804 40.468 1.00 97.50 297 THR A C 1
ATOM 2051 O O . THR A 1 297 ? -14.106 12.359 39.836 1.00 97.50 297 THR A O 1
ATOM 2054 N N . VAL A 1 298 ? -12.365 13.780 40.011 1.00 97.94 298 VAL A N 1
ATOM 2055 C CA . VAL A 1 298 ? -12.497 14.409 38.693 1.00 97.94 298 VAL A CA 1
ATOM 2056 C C . VAL A 1 298 ? -11.271 14.075 37.847 1.00 97.94 298 VAL A C 1
ATOM 2058 O O . VAL A 1 298 ? -10.142 14.268 38.301 1.00 97.94 298 VAL A O 1
ATOM 2061 N N . LEU A 1 299 ? -11.499 13.584 36.631 1.00 97.19 299 LEU A N 1
ATOM 2062 C CA . LEU A 1 299 ? -10.492 13.243 35.626 1.00 97.19 299 LEU A CA 1
ATOM 2063 C C . LEU A 1 299 ? -10.334 14.382 34.612 1.00 97.19 299 LEU A C 1
ATOM 2065 O O . LEU A 1 299 ? -11.277 15.140 34.367 1.00 97.19 299 LEU A O 1
ATOM 2069 N N . LEU A 1 300 ? -9.149 14.479 34.014 1.00 95.50 300 LEU A N 1
ATOM 2070 C CA . LEU A 1 300 ? -8.844 15.367 32.898 1.00 95.50 300 LEU A CA 1
ATOM 2071 C C . LEU A 1 300 ? -8.851 14.567 31.598 1.00 95.50 300 LEU A C 1
ATOM 2073 O O . LEU A 1 300 ? -8.064 13.632 31.453 1.00 95.50 300 LEU A O 1
ATOM 2077 N N . LEU A 1 301 ? -9.712 14.956 30.662 1.00 92.25 301 LEU A N 1
ATOM 2078 C CA . LEU A 1 301 ? -9.847 14.299 29.369 1.00 92.25 301 LEU A CA 1
ATOM 2079 C C . LEU A 1 301 ? -9.352 15.194 28.232 1.00 92.25 301 LEU A C 1
ATOM 2081 O O . LEU A 1 301 ? -9.418 16.432 28.301 1.00 92.25 301 LEU A O 1
ATOM 2085 N N . ASP A 1 302 ? -8.874 14.569 27.166 1.00 89.25 302 ASP A N 1
ATOM 2086 C CA . ASP A 1 302 ? -8.604 15.247 25.904 1.00 89.25 302 ASP A CA 1
ATOM 2087 C C . ASP A 1 302 ? -9.846 15.313 24.994 1.00 89.25 302 ASP A C 1
ATOM 2089 O O . ASP A 1 302 ? -10.980 15.127 25.438 1.00 89.25 302 ASP A O 1
ATOM 2093 N N . ALA A 1 303 ? -9.645 15.666 23.720 1.00 84.69 303 ALA A N 1
ATOM 2094 C CA . ALA A 1 303 ? -10.724 15.770 22.740 1.00 84.69 303 ALA A CA 1
ATOM 2095 C C . ALA A 1 303 ? -11.256 14.406 22.256 1.00 84.69 303 ALA A C 1
ATOM 2097 O O . ALA A 1 303 ? -12.365 14.364 21.723 1.00 84.69 303 ALA A O 1
ATOM 2098 N N . CYS A 1 304 ? -10.490 13.326 22.435 1.00 83.12 304 CYS A N 1
ATOM 2099 C CA . CYS A 1 304 ? -10.887 11.952 22.127 1.00 83.12 304 CYS A CA 1
ATOM 2100 C C . CYS A 1 304 ? -11.734 11.336 23.251 1.00 83.12 304 CYS A C 1
ATOM 2102 O O . CYS A 1 304 ? -12.490 10.396 23.017 1.00 83.12 304 CYS A O 1
ATOM 2104 N N . GLY A 1 305 ? -11.671 11.916 24.455 1.00 86.69 305 GLY A N 1
ATOM 2105 C CA . GLY A 1 305 ? -12.313 11.383 25.656 1.00 86.69 305 GLY A CA 1
ATOM 2106 C C . GLY A 1 305 ? -11.376 10.517 26.496 1.00 86.69 305 GLY A C 1
ATOM 2107 O O . GLY A 1 305 ? -11.830 9.909 27.466 1.00 86.69 305 GLY A O 1
ATOM 2108 N N . ASP A 1 306 ? -10.086 10.495 26.162 1.00 85.38 306 ASP A N 1
ATOM 2109 C CA . ASP A 1 306 ? -9.076 9.727 26.874 1.00 85.38 306 ASP A CA 1
ATOM 2110 C C . ASP A 1 306 ? -8.531 10.501 28.075 1.00 85.38 306 ASP A C 1
ATOM 2112 O O . ASP A 1 306 ? -8.392 11.728 28.047 1.00 85.38 306 ASP A O 1
ATOM 2116 N N . GLU A 1 307 ? -8.199 9.778 29.149 1.00 90.50 307 GLU A N 1
ATOM 2117 C CA . GLU A 1 307 ? -7.574 10.366 30.334 1.00 90.50 307 GLU A CA 1
ATOM 2118 C C . GLU A 1 307 ? -6.140 10.806 30.019 1.00 90.50 307 GLU A C 1
ATOM 2120 O O . GLU A 1 307 ? -5.291 10.003 29.628 1.00 90.50 307 GLU A O 1
ATOM 2125 N N . ILE A 1 308 ? -5.844 12.084 30.259 1.00 90.31 308 ILE A N 1
ATOM 2126 C CA . ILE A 1 308 ? -4.526 12.657 29.988 1.00 90.31 308 ILE A CA 1
ATOM 2127 C C . ILE A 1 308 ? -3.869 13.241 31.230 1.00 90.31 308 ILE A C 1
ATOM 2129 O O . ILE A 1 308 ? -4.502 13.734 32.162 1.00 90.31 308 ILE A O 1
ATOM 2133 N N . VAL A 1 309 ? -2.540 13.256 31.214 1.00 91.38 309 VAL A N 1
ATOM 2134 C CA . VAL A 1 309 ? -1.739 13.918 32.243 1.00 91.38 309 VAL A CA 1
ATOM 2135 C C . VAL A 1 309 ? -1.695 15.423 31.973 1.00 91.38 309 VAL A C 1
ATOM 2137 O O . VAL A 1 309 ? -1.314 15.854 30.885 1.00 91.38 309 VAL A O 1
ATOM 2140 N N . ASN A 1 310 ? -2.002 16.245 32.981 1.00 92.00 310 ASN A N 1
ATOM 2141 C CA . ASN A 1 310 ? -1.849 17.694 32.881 1.00 92.00 310 ASN A CA 1
ATOM 2142 C C . ASN A 1 310 ? -0.368 18.061 32.680 1.00 92.00 310 ASN A C 1
ATOM 2144 O O . ASN A 1 310 ? 0.443 17.968 33.604 1.00 92.00 310 ASN A O 1
ATOM 2148 N N . ALA A 1 311 ? -0.012 18.503 31.476 1.00 86.94 311 ALA A N 1
ATOM 2149 C CA . ALA A 1 311 ? 1.340 18.943 31.135 1.00 86.94 311 ALA A CA 1
ATOM 2150 C C . ALA A 1 311 ? 1.598 20.439 31.422 1.00 86.94 311 ALA A C 1
ATOM 2152 O O . ALA A 1 311 ? 2.728 20.906 31.265 1.00 86.94 311 ALA A O 1
ATOM 2153 N N . GLY A 1 312 ? 0.565 21.200 31.800 1.00 87.75 312 GLY A N 1
ATOM 2154 C CA . GLY A 1 312 ? 0.599 22.656 31.937 1.00 87.75 312 GLY A CA 1
ATOM 2155 C C . GLY A 1 312 ? 0.539 23.164 33.378 1.00 87.75 312 GLY A C 1
ATOM 2156 O O . GLY A 1 312 ? 0.930 22.487 34.329 1.00 87.75 312 GLY A O 1
ATOM 2157 N N . ASP A 1 313 ? 0.058 24.399 33.532 1.00 91.12 313 ASP A N 1
ATOM 2158 C CA . ASP A 1 313 ? -0.227 24.983 34.844 1.00 91.12 313 ASP A CA 1
ATOM 2159 C C . ASP A 1 313 ? -1.368 24.215 35.554 1.00 91.12 313 ASP A C 1
ATOM 2161 O O . ASP A 1 313 ? -2.195 23.579 34.895 1.00 91.12 313 ASP A O 1
ATOM 2165 N N . PRO A 1 314 ? -1.453 24.256 36.899 1.00 93.88 314 PRO A N 1
ATOM 2166 C CA . PRO A 1 314 ? -2.526 23.586 37.629 1.00 93.88 314 PRO A CA 1
ATOM 2167 C C . PRO A 1 314 ? -3.926 24.038 37.181 1.00 93.88 314 PRO A C 1
ATOM 2169 O O . PRO A 1 314 ? -4.254 25.225 37.259 1.00 93.88 314 PRO A O 1
ATOM 2172 N N . VAL A 1 315 ? -4.770 23.086 36.775 1.00 95.50 315 VAL A N 1
ATOM 2173 C CA . VAL A 1 315 ? -6.175 23.332 36.409 1.00 95.50 315 VAL A CA 1
ATOM 2174 C C . VAL A 1 315 ? -6.995 23.396 37.690 1.00 95.50 315 VAL A C 1
ATOM 2176 O O . VAL A 1 315 ? -7.091 22.399 38.400 1.00 95.50 315 VAL A O 1
ATOM 2179 N N . THR A 1 316 ? -7.560 24.559 38.019 1.00 96.69 316 THR A N 1
ATOM 2180 C CA . THR A 1 316 ? -8.401 24.719 39.218 1.00 96.69 316 THR A CA 1
ATOM 2181 C C . THR A 1 316 ? -9.821 24.261 38.916 1.00 96.69 316 THR A C 1
ATOM 2183 O O . THR A 1 316 ? -10.528 24.923 38.169 1.00 96.69 316 THR A O 1
ATOM 2186 N N . VAL A 1 317 ? -10.238 23.160 39.530 1.00 97.44 317 VAL A N 1
ATOM 2187 C CA . VAL A 1 317 ? -11.576 22.585 39.420 1.00 97.44 317 VAL A CA 1
ATOM 2188 C C . VAL A 1 317 ? -12.417 23.033 40.613 1.00 97.44 317 VAL A C 1
ATOM 2190 O O . VAL A 1 317 ? -12.000 22.922 41.770 1.00 97.44 317 VAL A O 1
ATOM 2193 N N . THR A 1 318 ? -13.613 23.529 40.319 1.00 97.25 318 THR A N 1
ATOM 2194 C CA . THR A 1 318 ? -14.653 23.865 41.289 1.00 97.25 318 THR A CA 1
ATOM 2195 C C . THR A 1 318 ? -15.808 22.888 41.132 1.00 97.25 318 THR A C 1
ATOM 2197 O O . THR A 1 318 ? -16.334 22.715 40.032 1.00 97.25 318 THR A O 1
ATOM 2200 N N . LEU A 1 319 ? -16.216 22.263 42.229 1.00 97.38 319 LEU A N 1
ATOM 2201 C CA . LEU A 1 319 ? -17.438 21.480 42.296 1.00 97.38 319 LEU A CA 1
ATOM 2202 C C . LEU A 1 319 ? -18.601 22.388 42.676 1.00 97.38 319 LEU A C 1
ATOM 2204 O O . LEU A 1 319 ? -18.514 23.201 43.593 1.00 97.38 319 LEU A O 1
ATOM 2208 N N . ALA A 1 320 ? -19.712 22.230 41.978 1.00 95.06 320 ALA A N 1
ATOM 2209 C CA . ALA A 1 320 ? -20.976 22.846 42.328 1.00 95.06 320 ALA A CA 1
ATOM 2210 C C . ALA A 1 320 ? -22.066 21.782 42.298 1.00 95.06 320 ALA A C 1
ATOM 2212 O O . ALA A 1 320 ? -21.989 20.814 41.547 1.00 95.06 320 ALA A O 1
ATOM 2213 N N . ARG A 1 321 ? -23.119 21.976 43.087 1.00 94.94 321 ARG A N 1
ATOM 2214 C CA . ARG A 1 321 ? -24.336 21.185 42.915 1.00 94.94 321 ARG A CA 1
ATOM 2215 C C . ARG A 1 321 ? -24.929 21.473 41.529 1.00 94.94 321 ARG A C 1
ATOM 2217 O O . ARG A 1 321 ? -25.190 22.640 41.221 1.00 94.94 321 ARG A O 1
ATOM 2224 N N . GLY A 1 322 ? -25.170 20.414 40.762 1.00 92.50 322 GLY A N 1
ATOM 2225 C CA . GLY A 1 322 ? -26.017 20.418 39.574 1.00 92.50 322 GLY A CA 1
ATOM 2226 C C . GLY A 1 322 ? -27.487 20.377 39.990 1.00 92.50 322 GLY A C 1
ATOM 2227 O O . GLY A 1 322 ? -28.023 21.375 40.490 1.00 92.50 322 GLY A O 1
ATOM 2228 N N . ASP A 1 323 ? -28.111 19.215 39.827 1.00 93.38 323 ASP A N 1
ATOM 2229 C CA . ASP A 1 323 ? -29.481 18.928 40.250 1.00 93.38 323 ASP A CA 1
ATOM 2230 C C . ASP A 1 323 ? -29.569 18.655 41.763 1.00 93.38 323 ASP A C 1
ATOM 2232 O O . ASP A 1 323 ? -28.613 18.213 42.403 1.00 93.38 323 ASP A O 1
ATOM 2236 N N . GLY A 1 324 ? -30.720 18.997 42.346 1.00 92.56 324 GLY A N 1
ATOM 2237 C CA . GLY A 1 324 ? -30.988 18.951 43.787 1.00 92.56 324 GLY A CA 1
ATOM 2238 C C . GLY A 1 324 ? -31.252 20.328 44.414 1.00 92.56 324 GLY A C 1
ATOM 2239 O O . GLY A 1 324 ? -31.067 21.387 43.801 1.00 92.56 324 GLY A O 1
ATOM 2240 N N . THR A 1 325 ? -31.715 20.327 45.658 1.00 92.50 325 THR A N 1
ATOM 2241 C CA . THR A 1 325 ? -32.150 21.504 46.420 1.00 92.50 325 THR A CA 1
ATOM 2242 C C . THR A 1 325 ? -31.275 21.806 47.635 1.00 92.50 325 THR A C 1
ATOM 2244 O O . THR A 1 325 ? -31.275 22.956 48.092 1.00 92.50 325 THR A O 1
ATOM 2247 N N . GLY A 1 326 ? -30.486 20.838 48.105 1.00 90.69 326 GLY A N 1
ATOM 2248 C CA . GLY A 1 326 ? -29.541 20.987 49.206 1.00 90.69 326 GLY A CA 1
ATOM 2249 C C . GLY A 1 326 ? -28.302 21.817 48.882 1.00 90.69 326 GLY A C 1
ATOM 2250 O O . GLY A 1 326 ? -28.061 22.242 47.748 1.00 90.69 326 GLY A O 1
ATOM 2251 N N . ALA A 1 327 ? -27.507 22.105 49.905 1.00 93.12 327 ALA A N 1
ATOM 2252 C CA . ALA A 1 327 ? -26.228 22.788 49.804 1.00 93.12 327 ALA A CA 1
ATOM 2253 C C . ALA A 1 327 ? -25.071 21.785 49.873 1.00 93.12 327 ALA A C 1
ATOM 2255 O O . ALA A 1 327 ? -24.960 21.015 50.827 1.00 93.12 327 ALA A O 1
ATOM 2256 N N . LEU A 1 328 ? -24.177 21.865 48.883 1.00 95.25 328 LEU A N 1
ATOM 2257 C CA . LEU A 1 328 ? -22.877 21.203 48.914 1.00 95.25 328 LEU A CA 1
ATOM 2258 C C . LEU A 1 328 ? -21.931 22.008 49.822 1.00 95.25 328 LEU A C 1
ATOM 2260 O O . LEU A 1 328 ? -21.726 23.205 49.608 1.00 95.25 328 LEU A O 1
ATOM 2264 N N . GLY A 1 329 ? -21.399 21.367 50.857 1.00 90.88 329 GLY A N 1
ATOM 2265 C CA . GLY A 1 329 ? -20.421 21.911 51.797 1.00 90.88 329 GLY A CA 1
ATOM 2266 C C . GLY A 1 329 ? -19.054 21.233 51.670 1.00 90.88 329 GLY A C 1
ATOM 2267 O O . GLY A 1 329 ? -18.887 20.271 50.927 1.00 90.88 329 GLY A O 1
ATOM 2268 N N . GLY A 1 330 ? -18.064 21.733 52.415 1.00 91.25 330 GLY A N 1
ATOM 2269 C CA . GLY A 1 330 ? -16.692 21.208 52.401 1.00 91.25 330 GLY A CA 1
ATOM 2270 C C . GLY A 1 330 ? -15.725 22.040 51.554 1.00 91.25 330 GLY A C 1
ATOM 2271 O O . GLY A 1 330 ? -15.958 23.225 51.314 1.00 91.25 330 GLY A O 1
ATOM 2272 N N . GLN A 1 331 ? -14.596 21.442 51.159 1.00 90.56 331 GLN A N 1
ATOM 2273 C CA . GLN A 1 331 ? -13.668 22.058 50.204 1.00 90.56 331 GLN A CA 1
ATOM 2274 C C . GLN A 1 331 ? -14.048 21.669 48.777 1.00 90.56 331 GLN A C 1
ATOM 2276 O O . GLN A 1 331 ? -13.673 20.602 48.302 1.00 90.56 331 GLN A O 1
ATOM 2281 N N . ASP A 1 332 ? -14.747 22.572 48.102 1.00 92.75 332 ASP A N 1
ATOM 2282 C CA . ASP A 1 332 ? -15.289 22.438 46.749 1.00 92.75 332 ASP A CA 1
ATOM 2283 C C . ASP A 1 332 ? -14.349 22.965 45.650 1.00 92.75 332 ASP A C 1
ATOM 2285 O O . ASP A 1 332 ? -14.684 22.901 44.474 1.00 92.75 332 ASP A O 1
ATOM 2289 N N . VAL A 1 333 ? -13.152 23.446 46.003 1.00 95.50 333 VAL A N 1
ATOM 2290 C CA . VAL A 1 333 ? -12.136 23.919 45.048 1.00 95.50 333 VAL A CA 1
ATOM 2291 C C . VAL A 1 333 ? -10.817 23.186 45.264 1.00 95.50 333 VAL A C 1
ATOM 2293 O O . VAL A 1 333 ? -10.223 23.258 46.345 1.00 95.50 333 VAL A O 1
ATOM 2296 N N . ARG A 1 334 ? -10.320 22.518 44.220 1.00 96.31 334 ARG A N 1
ATOM 2297 C CA . ARG A 1 334 ? -9.002 21.858 44.179 1.00 96.31 334 ARG A CA 1
ATOM 2298 C C . ARG A 1 334 ? -8.375 22.008 42.800 1.00 96.31 334 ARG A C 1
ATOM 2300 O O . ARG A 1 334 ? -9.009 22.518 41.891 1.00 96.31 334 ARG A O 1
ATOM 2307 N N . ALA A 1 335 ? -7.116 21.605 42.643 1.00 96.06 335 ALA A N 1
ATOM 2308 C CA . ALA A 1 335 ? -6.438 21.688 41.355 1.00 96.06 335 ALA A CA 1
ATOM 2309 C C . ALA A 1 335 ? -5.858 20.345 40.905 1.00 96.06 335 ALA A C 1
ATOM 2311 O O . ALA A 1 335 ? -5.250 19.636 41.711 1.00 96.06 335 ALA A O 1
ATOM 2312 N N . ILE A 1 336 ? -5.990 20.048 39.611 1.00 97.00 336 ILE A N 1
ATOM 2313 C CA . ILE A 1 336 ? -5.247 18.987 38.924 1.00 97.00 336 ILE A CA 1
ATOM 2314 C C . ILE A 1 336 ? -3.871 19.564 38.590 1.00 97.00 336 ILE A C 1
ATOM 2316 O O . ILE A 1 336 ? -3.727 20.410 37.705 1.00 97.00 336 ILE A O 1
ATOM 2320 N N . ASN A 1 337 ? -2.858 19.176 39.363 1.00 95.12 337 ASN A N 1
ATOM 2321 C CA . ASN A 1 337 ? -1.504 19.715 39.230 1.00 95.12 337 ASN A CA 1
ATOM 2322 C C . ASN A 1 337 ? -0.777 19.143 38.006 1.00 95.12 337 ASN A C 1
ATOM 2324 O O . ASN A 1 337 ? -1.127 18.078 37.507 1.00 95.12 337 ASN A O 1
ATOM 2328 N N . ALA A 1 338 ? 0.289 19.825 37.581 1.00 93.56 338 ALA A N 1
ATOM 2329 C CA . ALA A 1 338 ? 1.193 19.314 36.558 1.00 93.56 338 ALA A CA 1
ATOM 2330 C C . ALA A 1 338 ? 1.693 17.901 36.919 1.00 93.56 338 ALA A C 1
ATOM 2332 O O . ALA A 1 338 ? 2.175 17.676 38.034 1.00 93.56 338 ALA A O 1
ATOM 2333 N N . GLY A 1 339 ? 1.590 16.963 35.979 1.00 92.00 339 GLY A N 1
ATOM 2334 C CA . GLY A 1 339 ? 1.948 15.556 36.172 1.00 92.00 339 GLY A CA 1
ATOM 2335 C C . GLY A 1 339 ? 0.843 14.677 36.769 1.00 92.00 339 GLY A C 1
ATOM 2336 O O . GLY A 1 339 ? 1.084 13.488 36.959 1.00 92.00 339 GLY A O 1
ATOM 2337 N N . ALA A 1 340 ? -0.344 15.222 37.054 1.00 95.50 340 ALA A N 1
ATOM 2338 C CA . ALA A 1 340 ? -1.524 14.457 37.459 1.00 95.50 340 ALA A CA 1
ATOM 2339 C C . ALA A 1 340 ? -2.574 14.436 36.341 1.00 95.50 340 ALA A C 1
ATOM 2341 O O . ALA A 1 340 ? -2.708 15.409 35.601 1.00 95.50 340 ALA A O 1
ATOM 2342 N N . SER A 1 341 ? -3.332 13.348 36.246 1.00 94.75 341 SER A N 1
ATOM 2343 C CA . SER A 1 341 ? -4.470 13.195 35.329 1.00 94.75 341 SER A CA 1
ATOM 2344 C C . SER A 1 341 ? -5.830 13.366 36.013 1.00 94.75 341 SER A C 1
ATOM 2346 O O . SER A 1 341 ? -6.864 13.451 35.361 1.00 94.75 341 SER A O 1
ATOM 2348 N N . SER A 1 342 ? -5.839 13.461 37.343 1.00 96.25 342 SER A N 1
ATOM 2349 C CA . SER A 1 342 ? -7.056 13.546 38.143 1.00 96.25 342 SER A CA 1
ATOM 2350 C C . SER A 1 342 ? -6.838 14.271 39.472 1.00 96.25 342 SER A C 1
ATOM 2352 O O . SER A 1 342 ? -5.706 14.536 39.897 1.00 96.25 342 SER A O 1
ATOM 2354 N N . VAL A 1 343 ? -7.940 14.619 40.139 1.00 97.62 343 VAL A N 1
ATOM 2355 C CA . VAL A 1 343 ? -7.958 15.159 41.503 1.00 97.62 343 VAL A CA 1
ATOM 2356 C C . VAL A 1 343 ? -9.141 14.602 42.289 1.00 97.62 343 VAL A C 1
ATOM 2358 O O . VAL A 1 343 ? -10.272 14.604 41.812 1.00 97.62 343 VAL A O 1
ATOM 2361 N N . THR A 1 344 ? -8.889 14.179 43.527 1.00 97.00 344 THR A N 1
ATOM 2362 C CA . THR A 1 344 ? -9.934 13.747 44.466 1.00 97.00 344 THR A CA 1
ATOM 2363 C C . THR A 1 344 ? -10.241 14.860 45.464 1.00 97.00 344 THR A C 1
ATOM 2365 O O . THR A 1 344 ? -9.342 15.422 46.103 1.00 97.00 344 THR A O 1
ATOM 2368 N N . PHE A 1 345 ? -11.518 15.196 45.591 1.00 96.56 345 PHE A N 1
ATOM 2369 C CA . PHE A 1 345 ? -12.093 16.077 46.599 1.00 96.56 345 PHE A CA 1
ATOM 2370 C C . PHE A 1 345 ? -12.482 15.241 47.810 1.00 96.56 345 PHE A C 1
ATOM 2372 O O . PHE A 1 345 ? -13.110 14.206 47.652 1.00 96.56 345 PHE A O 1
ATOM 2379 N N . THR A 1 346 ? -12.097 15.683 49.006 1.00 94.50 346 THR A N 1
ATOM 2380 C CA . THR A 1 346 ? -12.317 14.949 50.260 1.00 94.50 346 THR A CA 1
ATOM 2381 C C . THR A 1 346 ? -12.992 15.864 51.274 1.00 94.50 346 THR A C 1
ATOM 2383 O O . THR A 1 346 ? -12.643 17.050 51.339 1.00 94.50 346 THR A O 1
ATOM 2386 N N . GLY A 1 347 ? -13.898 15.329 52.095 1.00 91.69 347 GLY A N 1
ATOM 2387 C CA . GLY A 1 347 ? -14.607 16.106 53.119 1.00 91.69 347 GLY A CA 1
ATOM 2388 C C . GLY A 1 347 ? -15.752 16.959 52.562 1.00 91.69 347 GLY A C 1
ATOM 2389 O O . GLY A 1 347 ? -16.026 18.036 53.095 1.00 91.69 347 GLY A O 1
ATOM 2390 N N . LEU A 1 348 ? -16.362 16.534 51.452 1.00 95.19 348 LEU A N 1
ATOM 2391 C CA . LEU A 1 348 ? -17.570 17.160 50.910 1.00 95.19 348 LEU A CA 1
ATOM 2392 C C . LEU A 1 348 ? -18.783 16.728 51.728 1.00 95.19 348 LEU A C 1
ATOM 2394 O O . LEU A 1 348 ? -18.833 15.587 52.157 1.00 95.19 348 LEU A O 1
ATOM 2398 N N . THR A 1 349 ? -19.761 17.606 51.926 1.00 94.94 349 THR A N 1
ATOM 2399 C CA . THR A 1 349 ? -21.010 17.271 52.631 1.00 94.94 349 THR A CA 1
ATOM 2400 C C . THR A 1 349 ? -22.220 17.754 51.846 1.00 94.94 349 THR A C 1
ATOM 2402 O O . THR A 1 349 ? -22.112 18.685 51.050 1.00 94.94 349 THR A O 1
ATOM 2405 N N . TYR A 1 350 ? -23.385 17.151 52.071 1.00 95.69 350 TYR A N 1
ATOM 2406 C CA . TYR A 1 350 ? -24.650 17.597 51.484 1.00 95.69 350 TYR A CA 1
ATOM 2407 C C . TYR A 1 350 ? -25.723 17.688 52.571 1.00 95.69 350 TYR A C 1
ATOM 2409 O O . TYR A 1 350 ? -25.801 16.812 53.426 1.00 95.69 350 TYR A O 1
ATOM 2417 N N . ASP A 1 351 ? -26.508 18.765 52.609 1.00 93.81 351 ASP A N 1
ATOM 2418 C CA . ASP A 1 351 ? -27.327 19.101 53.790 1.00 93.81 351 ASP A CA 1
ATOM 2419 C C . ASP A 1 351 ? -28.809 18.689 53.719 1.00 93.81 351 ASP A C 1
ATOM 2421 O O . ASP A 1 351 ? -29.543 18.875 54.693 1.00 93.81 351 ASP A O 1
ATOM 2425 N N . THR A 1 352 ? -29.254 18.142 52.589 1.00 94.38 352 THR A N 1
ATOM 2426 C CA . THR A 1 352 ? -30.664 17.831 52.328 1.00 94.38 352 THR A CA 1
ATOM 2427 C C . THR A 1 352 ? -30.805 16.414 51.788 1.00 94.38 352 THR A C 1
ATOM 2429 O O . THR A 1 352 ? -30.042 16.008 50.923 1.00 94.38 352 THR A O 1
ATOM 2432 N N . ALA A 1 353 ? -31.774 15.660 52.308 1.00 93.31 353 ALA A N 1
ATOM 2433 C CA . ALA A 1 353 ? -32.069 14.321 51.815 1.00 93.31 353 ALA A CA 1
ATOM 2434 C C . ALA A 1 353 ? -32.979 14.415 50.584 1.00 93.31 353 ALA A C 1
ATOM 2436 O O . ALA A 1 353 ? -34.100 14.923 50.687 1.00 93.31 353 ALA A O 1
ATOM 2437 N N . GLU A 1 354 ? -32.497 13.947 49.440 1.00 95.44 354 GLU A N 1
ATOM 2438 C CA . GLU A 1 354 ? -33.208 13.903 48.167 1.00 95.44 354 GLU A CA 1
ATOM 2439 C C . GLU A 1 354 ? -32.545 12.911 47.199 1.00 95.44 354 GLU A C 1
ATOM 2441 O O . GLU A 1 354 ? -31.370 12.576 47.343 1.00 95.44 354 GLU A O 1
ATOM 2446 N N . ALA A 1 355 ? -33.319 12.435 46.226 1.00 93.88 355 ALA A N 1
ATOM 2447 C CA . ALA A 1 355 ? -32.846 11.540 45.177 1.00 93.88 355 ALA A CA 1
ATOM 2448 C C . ALA A 1 355 ? -32.370 12.322 43.943 1.00 93.88 355 ALA A C 1
ATOM 2450 O O . ALA A 1 355 ? -32.707 13.501 43.787 1.00 93.88 355 ALA A O 1
ATOM 2451 N N . ASP A 1 356 ? -31.649 11.638 43.056 1.00 93.69 356 ASP A N 1
ATOM 2452 C CA . ASP A 1 356 ? -31.218 12.154 41.749 1.00 93.69 356 ASP A CA 1
ATOM 2453 C C . ASP A 1 356 ? -30.333 13.423 41.822 1.00 93.69 356 ASP A C 1
ATOM 2455 O O . ASP A 1 356 ? -30.411 14.318 40.973 1.00 93.69 356 ASP A O 1
ATOM 2459 N N . VAL A 1 357 ? -29.483 13.534 42.847 1.00 96.56 357 VAL A N 1
ATOM 2460 C CA . VAL A 1 357 ? -28.523 14.640 42.993 1.00 96.56 357 VAL A CA 1
ATOM 2461 C C . VAL A 1 357 ? -27.401 14.483 41.971 1.00 96.56 357 VAL A C 1
ATOM 2463 O O . VAL A 1 357 ? -26.883 13.388 41.763 1.00 96.56 357 VAL A O 1
ATOM 2466 N N . THR A 1 358 ? -26.969 15.588 41.359 1.00 97.12 358 THR A N 1
ATOM 2467 C CA . THR A 1 358 ? -25.776 15.604 40.498 1.00 97.12 358 THR A CA 1
ATOM 2468 C C . THR A 1 358 ? -24.780 16.665 40.953 1.00 97.12 358 THR A C 1
ATOM 2470 O O . THR A 1 358 ? -25.138 17.700 41.528 1.00 97.12 358 THR A O 1
ATOM 2473 N N . ILE A 1 359 ? -23.496 16.423 40.695 1.00 97.06 359 ILE A N 1
ATOM 2474 C CA . ILE A 1 359 ? -22.417 17.389 40.922 1.00 97.06 359 ILE A CA 1
ATOM 2475 C C . ILE A 1 359 ? -21.824 17.789 39.575 1.00 97.06 359 ILE A C 1
ATOM 2477 O O . ILE A 1 359 ? -21.507 16.950 38.737 1.00 97.06 359 ILE A O 1
ATOM 2481 N N . THR A 1 360 ? -21.653 19.094 39.380 1.00 97.00 360 THR A N 1
ATOM 2482 C CA . THR A 1 360 ? -20.981 19.673 38.220 1.00 97.00 360 THR A CA 1
ATOM 2483 C C . THR A 1 360 ? -19.548 20.048 38.583 1.00 97.00 360 THR A C 1
ATOM 2485 O O . THR A 1 360 ? -19.331 20.860 39.486 1.00 97.00 360 THR A O 1
ATOM 2488 N N . ALA A 1 361 ? -18.572 19.508 37.859 1.00 97.62 361 ALA A N 1
ATOM 2489 C CA . ALA A 1 361 ? -17.179 19.934 37.918 1.00 97.62 361 ALA A CA 1
ATOM 2490 C C . ALA A 1 361 ? -16.890 20.925 36.782 1.00 97.62 361 ALA A C 1
ATOM 2492 O O . ALA A 1 361 ? -17.127 20.615 35.616 1.00 97.62 361 ALA A O 1
ATOM 2493 N N . ASN A 1 362 ? -16.380 22.110 37.126 1.00 95.69 362 ASN A N 1
ATOM 2494 C CA . ASN A 1 362 ? -16.046 23.175 36.174 1.00 95.69 362 ASN A CA 1
ATOM 2495 C C . ASN A 1 362 ? -14.672 23.783 36.474 1.00 95.69 362 ASN A C 1
ATOM 2497 O O . ASN A 1 362 ? -14.243 23.820 37.628 1.00 95.69 362 ASN A O 1
ATOM 2501 N N . ASP A 1 363 ? -13.990 24.298 35.452 1.00 95.75 363 ASP A N 1
ATOM 2502 C CA . ASP A 1 363 ? -12.674 24.945 35.585 1.00 95.75 363 ASP A CA 1
ATOM 2503 C C . ASP A 1 363 ? -12.711 26.477 35.401 1.00 95.75 363 ASP A C 1
ATOM 2505 O O . ASP A 1 363 ? -11.680 27.152 35.368 1.00 95.75 363 ASP A O 1
ATOM 2509 N N . GLY A 1 364 ? -13.912 27.046 35.269 1.00 89.94 364 GLY A N 1
ATOM 2510 C CA . GLY A 1 364 ? -14.107 28.451 34.910 1.00 89.94 364 GLY A CA 1
ATOM 2511 C C . GLY A 1 364 ? -14.239 28.711 33.404 1.00 89.94 364 GLY A C 1
ATOM 2512 O O . GLY A 1 364 ? -14.336 29.879 33.014 1.00 89.94 364 GLY A O 1
ATOM 2513 N N . GLY A 1 365 ? -14.301 27.657 32.580 1.00 88.19 365 GLY A N 1
ATOM 2514 C CA . GLY A 1 365 ? -14.781 27.684 31.195 1.00 88.19 365 GLY A CA 1
ATOM 2515 C C . GLY A 1 365 ? -13.711 27.495 30.119 1.00 88.19 365 GLY A C 1
ATOM 2516 O O . GLY A 1 365 ? -13.968 27.862 28.971 1.00 88.19 365 GLY A O 1
ATOM 2517 N N . ALA A 1 366 ? -12.519 26.997 30.464 1.00 88.94 366 ALA A N 1
ATOM 2518 C CA . ALA A 1 366 ? -11.515 26.620 29.466 1.00 88.94 366 ALA A CA 1
ATOM 2519 C C . ALA A 1 366 ? -11.668 25.155 29.024 1.00 88.94 366 ALA A C 1
ATOM 2521 O O . ALA A 1 366 ? -11.367 24.847 27.872 1.00 88.94 366 ALA A O 1
ATOM 2522 N N . LEU A 1 367 ? -12.184 24.292 29.900 1.00 94.31 367 LEU A N 1
ATOM 2523 C CA . LEU A 1 367 ? -12.542 22.906 29.609 1.00 94.31 367 LEU A CA 1
ATOM 2524 C C . LEU A 1 367 ? -14.062 22.746 29.522 1.00 94.31 367 LEU A C 1
ATOM 2526 O O . LEU A 1 367 ? -14.826 23.552 30.053 1.00 94.31 367 LEU A O 1
ATOM 2530 N N . THR A 1 368 ? -14.505 21.687 28.849 1.00 95.56 368 THR A N 1
ATOM 2531 C CA . THR A 1 368 ? -15.910 21.270 28.883 1.00 95.56 368 THR A CA 1
ATOM 2532 C C . THR A 1 368 ? -16.249 20.751 30.280 1.00 95.56 368 THR A C 1
ATOM 2534 O O . THR A 1 368 ? -15.575 19.850 30.784 1.00 95.56 368 THR A O 1
ATOM 2537 N N . ASP A 1 369 ? -17.283 21.330 30.896 1.00 96.19 369 ASP A N 1
ATOM 2538 C CA . ASP A 1 369 ? -17.762 20.944 32.226 1.00 96.19 369 ASP A CA 1
ATOM 2539 C C . ASP A 1 369 ? -18.248 19.488 32.247 1.00 96.19 369 ASP A C 1
ATOM 2541 O O . ASP A 1 369 ? -18.821 18.989 31.275 1.00 96.19 369 ASP A O 1
ATOM 2545 N N . ALA A 1 370 ? -18.082 18.836 33.396 1.00 96.81 370 ALA A N 1
ATOM 2546 C CA . ALA A 1 370 ? -18.568 17.484 33.634 1.00 96.81 370 ALA A CA 1
ATOM 2547 C C . ALA A 1 370 ? -19.742 17.494 34.606 1.00 96.81 370 ALA A C 1
ATOM 2549 O O . ALA A 1 370 ? -19.716 18.211 35.607 1.00 96.81 370 ALA A O 1
ATOM 2550 N N . VAL A 1 371 ? -20.737 16.652 34.350 1.00 96.62 371 VAL A N 1
ATOM 2551 C CA . VAL A 1 371 ? -21.823 16.363 35.290 1.00 96.62 371 VAL A CA 1
ATOM 2552 C C . VAL A 1 371 ? -21.676 14.906 35.706 1.00 96.62 371 VAL A C 1
ATOM 2554 O O . VAL A 1 371 ? -21.484 14.051 34.845 1.00 96.62 371 VAL A O 1
ATOM 2557 N N . SER A 1 372 ? -21.699 14.637 37.011 1.00 97.06 372 SER A N 1
ATOM 2558 C CA . SER A 1 372 ? -21.697 13.268 37.528 1.00 97.06 372 SER A CA 1
ATOM 2559 C C . SER A 1 372 ? -22.953 12.518 37.097 1.00 97.06 372 SER A C 1
ATOM 2561 O O . SER A 1 372 ? -23.992 13.128 36.832 1.00 97.06 372 SER A O 1
ATOM 2563 N N . ASP A 1 373 ? -22.891 11.192 37.153 1.00 96.12 373 ASP A N 1
ATOM 2564 C CA . ASP A 1 373 ? -24.110 10.398 37.243 1.00 96.12 373 ASP A CA 1
ATOM 2565 C C . ASP A 1 373 ? -24.937 10.830 38.468 1.00 96.12 373 ASP A C 1
ATOM 2567 O O . ASP A 1 373 ? -24.413 11.405 39.436 1.00 96.12 373 ASP A O 1
ATOM 2571 N N . ALA A 1 374 ? -26.244 10.589 38.396 1.00 95.94 374 ALA A N 1
ATOM 2572 C CA . ALA A 1 374 ? -27.160 10.869 39.490 1.00 95.94 374 ALA A CA 1
ATOM 2573 C C . ALA A 1 374 ? -26.887 9.926 40.674 1.00 95.94 374 ALA A C 1
ATOM 2575 O O . ALA A 1 374 ? -26.694 8.725 40.481 1.00 95.94 374 ALA A O 1
ATOM 2576 N N . PHE A 1 375 ? -26.883 10.471 41.890 1.00 95.44 375 PHE A N 1
ATOM 2577 C CA . PHE A 1 375 ? -26.740 9.717 43.135 1.00 95.44 375 PHE A CA 1
ATOM 2578 C C . PHE A 1 375 ? -27.738 10.213 44.182 1.00 95.44 375 PHE A C 1
ATOM 2580 O O . PHE A 1 375 ? -28.209 11.350 44.125 1.00 95.44 375 PHE A O 1
ATOM 2587 N N . ASP A 1 376 ? -28.039 9.372 45.166 1.00 94.44 376 ASP A N 1
ATOM 2588 C CA . ASP A 1 376 ? -29.006 9.706 46.208 1.00 94.44 376 ASP A CA 1
ATOM 2589 C C . ASP A 1 376 ? -28.319 10.233 47.470 1.00 94.44 376 ASP A C 1
ATOM 2591 O O . ASP A 1 376 ? -27.265 9.740 47.889 1.00 94.44 376 ASP A O 1
ATOM 2595 N N . VAL A 1 377 ? -28.949 11.218 48.113 1.00 93.69 377 VAL A N 1
ATOM 2596 C CA . VAL A 1 377 ? -28.604 11.652 49.467 1.00 93.69 377 VAL A CA 1
ATOM 2597 C C . VAL A 1 377 ? -29.758 11.307 50.396 1.00 93.69 377 VAL A C 1
ATOM 2599 O O . VAL A 1 377 ? -30.852 11.855 50.280 1.00 93.69 377 VAL A O 1
ATOM 2602 N N . ILE A 1 378 ? -29.527 10.414 51.351 1.00 91.94 378 ILE A N 1
ATOM 2603 C CA . ILE A 1 378 ? -30.556 9.950 52.285 1.00 91.94 378 ILE A CA 1
ATOM 2604 C C . ILE A 1 378 ? -30.456 10.653 53.638 1.00 91.94 378 ILE A C 1
ATOM 2606 O O . ILE A 1 378 ? -29.430 11.239 53.996 1.00 91.94 378 ILE A O 1
ATOM 2610 N N . ALA A 1 379 ? -31.545 10.619 54.408 1.00 89.81 379 ALA A N 1
ATOM 2611 C CA . ALA A 1 379 ? -31.532 11.124 55.774 1.00 89.81 379 ALA A CA 1
ATOM 2612 C C . ALA A 1 379 ? -30.518 10.326 56.600 1.00 89.81 379 ALA A C 1
ATOM 2614 O O . ALA A 1 379 ? -30.530 9.099 56.568 1.00 89.81 379 ALA A O 1
ATOM 2615 N N . ALA A 1 380 ? -29.651 11.027 57.331 1.00 87.62 380 ALA A N 1
ATOM 2616 C CA . ALA A 1 380 ? -28.704 10.351 58.196 1.00 87.62 380 ALA A CA 1
ATOM 2617 C C . ALA A 1 380 ? -29.424 9.683 59.368 1.00 87.62 380 ALA A C 1
ATOM 2619 O O . ALA A 1 380 ? -30.226 10.329 60.054 1.00 87.62 380 ALA A O 1
ATOM 2620 N N . CYS A 1 381 ? -29.086 8.426 59.626 1.00 87.75 381 CYS A N 1
ATOM 2621 C CA . CYS A 1 381 ? -29.506 7.742 60.836 1.00 87.75 381 CYS A CA 1
ATOM 2622 C C . CYS A 1 381 ? -28.729 8.283 62.047 1.00 87.75 381 CYS A C 1
ATOM 2624 O O . CYS A 1 381 ? -27.575 8.714 61.945 1.00 87.75 381 CYS A O 1
ATOM 2626 N N . THR A 1 382 ? -29.369 8.299 63.214 1.00 86.94 382 THR A N 1
ATOM 2627 C CA . THR A 1 382 ? -28.751 8.725 64.483 1.00 86.94 382 THR A CA 1
ATOM 2628 C C . THR A 1 382 ? -28.797 7.648 65.560 1.00 86.94 382 THR A C 1
ATOM 2630 O O . THR A 1 382 ? -28.015 7.687 66.513 1.00 86.94 382 THR A O 1
ATOM 2633 N N . GLU A 1 383 ? -29.683 6.675 65.393 1.00 86.56 383 GLU A N 1
ATOM 2634 C CA . GLU A 1 383 ? -29.784 5.440 66.154 1.00 86.56 383 GLU A CA 1
ATOM 2635 C C . GLU A 1 383 ? -30.328 4.330 65.246 1.00 86.56 383 GLU A C 1
ATOM 2637 O O . GLU A 1 383 ? -30.930 4.614 64.215 1.00 86.56 383 GLU A O 1
ATOM 2642 N N . ASP A 1 384 ? -30.146 3.068 65.633 1.00 83.81 384 ASP A N 1
ATOM 2643 C CA . ASP A 1 384 ? -30.593 1.908 64.839 1.00 83.81 384 ASP A CA 1
ATOM 2644 C C . ASP A 1 384 ? -32.102 1.950 64.532 1.00 83.81 384 ASP A C 1
ATOM 2646 O O . ASP A 1 384 ? -32.550 1.512 63.483 1.00 83.81 384 ASP A O 1
ATOM 2650 N N . ALA A 1 385 ? -32.900 2.563 65.414 1.00 82.69 385 ALA A N 1
ATOM 2651 C CA . ALA A 1 385 ? -34.339 2.720 65.207 1.00 82.69 385 ALA A CA 1
ATOM 2652 C C . ALA A 1 385 ? -34.708 3.655 64.037 1.00 82.69 385 ALA A C 1
ATOM 2654 O O . ALA A 1 385 ? -35.859 3.640 63.604 1.00 82.69 385 ALA A O 1
ATOM 2655 N N . ASP A 1 386 ? -33.770 4.473 63.550 1.00 83.25 386 ASP A N 1
ATOM 2656 C CA . ASP A 1 386 ? -33.967 5.319 62.368 1.00 83.25 386 ASP A CA 1
ATOM 2657 C C . ASP A 1 386 ? -33.825 4.528 61.053 1.00 83.25 386 ASP A C 1
ATOM 2659 O O . ASP A 1 386 ? -34.183 5.053 60.000 1.00 83.25 386 ASP A O 1
ATOM 2663 N N . CYS A 1 387 ? -33.294 3.302 61.116 1.00 83.00 387 CYS A N 1
ATOM 2664 C CA . CYS A 1 387 ? -32.955 2.473 59.960 1.00 83.00 387 CYS A CA 1
ATOM 2665 C C . CYS A 1 387 ? -33.959 1.367 59.639 1.00 83.00 387 CYS A C 1
ATOM 2667 O O . CYS A 1 387 ? -33.812 0.734 58.604 1.00 83.00 387 CYS A O 1
ATOM 2669 N N . ASP A 1 388 ? -34.973 1.177 60.485 1.00 80.88 388 ASP A N 1
ATOM 2670 C CA . ASP A 1 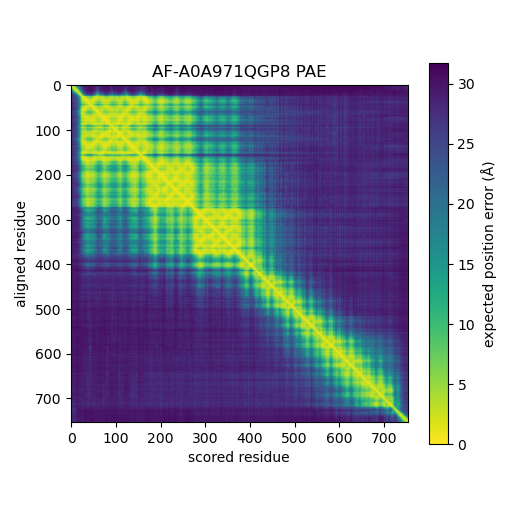388 ? -36.046 0.204 60.266 1.00 80.88 388 ASP A CA 1
ATOM 2671 C C . ASP A 1 388 ? -36.912 0.655 59.077 1.00 80.88 388 ASP A C 1
ATOM 2673 O O . ASP A 1 388 ? -37.772 1.540 59.196 1.00 80.88 388 ASP A O 1
ATOM 2677 N N . ASP A 1 389 ? -36.654 0.078 57.908 1.00 77.75 389 ASP A N 1
ATOM 2678 C CA . ASP A 1 389 ? -37.415 0.298 56.677 1.00 77.75 389 ASP A CA 1
ATOM 2679 C C . ASP A 1 389 ? -38.599 -0.686 56.539 1.00 77.75 389 ASP A C 1
ATOM 2681 O O . ASP A 1 389 ? -39.339 -0.644 55.548 1.00 77.75 389 ASP A O 1
ATOM 2685 N N . ALA A 1 390 ? -38.842 -1.487 57.587 1.00 75.31 390 ALA A N 1
ATOM 2686 C CA . ALA A 1 390 ? -39.819 -2.567 57.666 1.00 75.31 390 ALA A CA 1
ATOM 2687 C C . ALA A 1 390 ? -39.609 -3.684 56.629 1.00 75.31 390 ALA A C 1
ATOM 2689 O O . ALA A 1 390 ? -40.558 -4.416 56.329 1.00 75.31 390 ALA A O 1
ATOM 2690 N N . VAL A 1 391 ? -38.395 -3.802 56.095 1.00 80.00 391 VAL A N 1
ATOM 2691 C CA . VAL A 1 391 ? -37.921 -4.928 55.293 1.00 80.00 391 VAL A CA 1
ATOM 2692 C C . VAL A 1 391 ? -37.389 -5.964 56.291 1.00 80.00 391 VAL A C 1
ATOM 2694 O O . VAL A 1 391 ? -36.648 -5.674 57.221 1.00 80.00 391 VAL A O 1
ATOM 2697 N N . PHE A 1 392 ? -37.910 -7.185 56.230 1.00 78.25 392 PHE A N 1
ATOM 2698 C CA . PHE A 1 392 ? -37.634 -8.212 57.234 1.00 78.25 392 PHE A CA 1
ATOM 2699 C C . PHE A 1 392 ? -36.319 -8.954 56.947 1.00 78.25 392 PHE A C 1
ATOM 2701 O O . PHE A 1 392 ? -35.634 -9.390 57.872 1.00 78.25 392 PHE A O 1
ATOM 2708 N N . CYS A 1 393 ? -35.947 -9.125 55.681 1.00 74.94 393 CYS A N 1
ATOM 2709 C CA . CYS A 1 393 ? -34.879 -10.015 55.228 1.00 74.94 393 CYS A CA 1
ATOM 2710 C C . CYS A 1 393 ? -33.513 -9.364 55.087 1.00 74.94 393 CYS A C 1
ATOM 2712 O O . CYS A 1 393 ? -32.523 -10.083 55.060 1.00 74.94 393 CYS A O 1
ATOM 2714 N N . ASN A 1 394 ? -33.394 -8.047 55.066 1.00 75.12 394 ASN A N 1
ATOM 2715 C CA . ASN A 1 394 ? -32.105 -7.380 55.280 1.00 75.12 394 ASN A CA 1
ATOM 2716 C C . ASN A 1 394 ? -31.710 -7.344 56.773 1.00 75.12 394 ASN A C 1
ATOM 2718 O O . ASN A 1 394 ? -30.592 -6.959 57.101 1.00 75.12 394 ASN A O 1
ATOM 2722 N N . GLY A 1 395 ? -32.567 -7.852 57.668 1.00 75.38 395 GLY A N 1
ATOM 2723 C CA . GLY A 1 395 ? -32.277 -8.003 59.091 1.00 75.38 395 GLY A CA 1
ATOM 2724 C C . GLY A 1 395 ? -32.238 -6.677 59.837 1.00 75.38 395 GLY A C 1
ATOM 2725 O O . GLY A 1 395 ? -32.277 -5.617 59.243 1.00 75.38 395 GLY A O 1
ATOM 2726 N N . ALA A 1 396 ? -32.160 -6.741 61.171 1.00 79.69 396 ALA A N 1
ATOM 2727 C CA . ALA A 1 396 ? -32.231 -5.537 61.998 1.00 79.69 396 ALA A CA 1
ATOM 2728 C C . ALA A 1 396 ? -31.091 -4.564 61.655 1.00 79.69 396 ALA A C 1
ATOM 2730 O O . ALA A 1 396 ? -29.928 -4.812 61.995 1.00 79.69 396 ALA A O 1
ATOM 2731 N N . GLU A 1 397 ? -31.448 -3.469 60.999 1.00 86.12 397 GLU A N 1
ATOM 2732 C CA . GLU A 1 397 ? -30.522 -2.509 60.432 1.00 86.12 397 GLU A CA 1
ATOM 2733 C C . GLU A 1 397 ? -29.823 -1.749 61.549 1.00 86.12 397 GLU A C 1
ATOM 2735 O O . GLU A 1 397 ? -30.422 -1.308 62.536 1.00 86.12 397 GLU A O 1
ATOM 2740 N N . THR A 1 398 ? -28.511 -1.615 61.402 1.00 87.31 398 THR A N 1
ATOM 2741 C CA . THR A 1 398 ? -27.688 -0.876 62.351 1.00 87.31 398 THR A CA 1
ATOM 2742 C C . THR A 1 398 ? -27.289 0.442 61.720 1.00 87.31 398 THR A C 1
ATOM 2744 O O . THR A 1 398 ? -26.864 0.510 60.567 1.00 87.31 398 THR A O 1
ATOM 2747 N N . CYS A 1 399 ? -27.393 1.517 62.489 1.00 88.31 399 CYS A N 1
ATOM 2748 C CA . CYS A 1 399 ? -26.925 2.804 62.021 1.00 88.31 399 CYS A CA 1
ATOM 2749 C C . CYS A 1 399 ? -25.398 2.870 62.104 1.00 88.31 399 CYS A C 1
ATOM 2751 O O . CYS A 1 399 ? -24.822 2.845 63.201 1.00 88.31 399 CYS A O 1
ATOM 2753 N N . ASN A 1 400 ? -24.722 3.029 60.964 1.00 87.56 400 ASN A N 1
ATOM 2754 C CA . ASN A 1 400 ? -23.302 3.345 60.970 1.00 87.56 400 ASN A CA 1
ATOM 2755 C C . ASN A 1 400 ? -23.114 4.817 61.358 1.00 87.56 400 ASN A C 1
ATOM 2757 O O . ASN A 1 400 ? -23.256 5.729 60.551 1.00 87.56 400 ASN A O 1
ATOM 2761 N N . LEU A 1 401 ? -22.755 5.054 62.620 1.00 86.12 401 LEU A N 1
ATOM 2762 C CA . LEU A 1 401 ? -22.585 6.402 63.171 1.00 86.12 401 LEU A CA 1
ATOM 2763 C C . LEU A 1 401 ? -21.401 7.187 62.575 1.00 86.12 401 LEU A C 1
ATOM 2765 O O . LEU A 1 401 ? -21.331 8.400 62.785 1.00 86.12 401 LEU A O 1
ATOM 2769 N N . ASP A 1 402 ? -20.480 6.530 61.864 1.00 83.62 402 ASP A N 1
ATOM 2770 C CA . ASP A 1 402 ? -19.347 7.185 61.199 1.00 83.62 402 ASP A CA 1
ATOM 2771 C C . ASP A 1 402 ? -19.717 7.683 59.789 1.00 83.62 402 ASP A C 1
ATOM 2773 O O . ASP A 1 402 ? -19.156 8.685 59.343 1.00 83.62 402 ASP A O 1
ATOM 2777 N N . THR A 1 403 ? -20.672 7.037 59.105 1.00 83.81 403 THR A N 1
ATOM 2778 C CA . THR A 1 403 ? -21.126 7.401 57.743 1.00 83.81 403 THR A CA 1
ATOM 2779 C C . THR A 1 403 ? -22.558 7.938 57.678 1.00 83.81 403 THR A C 1
ATOM 2781 O O . THR A 1 403 ? -22.936 8.521 56.667 1.00 83.81 403 THR A O 1
ATOM 2784 N N . GLY A 1 404 ? -23.353 7.764 58.737 1.00 85.75 404 GLY A N 1
ATOM 2785 C CA . GLY A 1 404 ? -24.764 8.154 58.809 1.00 85.75 404 GLY A CA 1
ATOM 2786 C C . GLY A 1 404 ? -25.691 7.302 57.950 1.00 85.75 404 GLY A C 1
ATOM 2787 O O . GLY A 1 404 ? -26.861 7.650 57.805 1.00 85.75 404 GLY A O 1
ATOM 2788 N N . LEU A 1 405 ? -25.170 6.230 57.355 1.00 88.56 405 LEU A N 1
ATOM 2789 C CA . LEU A 1 405 ? -25.917 5.316 56.505 1.00 88.56 405 LEU A CA 1
ATOM 2790 C C . LEU A 1 405 ? -26.434 4.142 57.334 1.00 88.56 405 LEU A C 1
ATOM 2792 O O . LEU A 1 405 ? -25.771 3.670 58.261 1.00 88.56 405 LEU A O 1
ATOM 2796 N N . CYS A 1 406 ? -27.620 3.672 56.969 1.00 87.12 406 CYS A N 1
ATOM 2797 C CA . CYS A 1 406 ? -28.150 2.423 57.480 1.00 87.12 406 CYS A CA 1
ATOM 2798 C C . CYS A 1 406 ? -27.407 1.274 56.813 1.00 87.12 406 CYS A C 1
ATOM 2800 O O . CYS A 1 406 ? -27.343 1.195 55.586 1.00 87.12 406 CY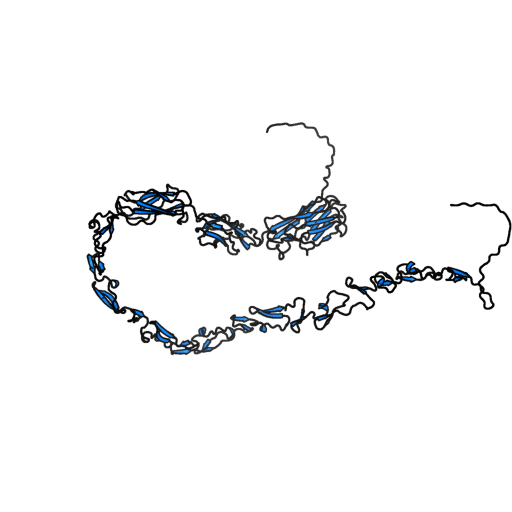S A O 1
ATOM 2802 N N . GLU A 1 407 ? -26.792 0.437 57.636 1.00 85.62 407 GLU A N 1
ATOM 2803 C CA . GLU A 1 407 ? -26.217 -0.819 57.197 1.00 85.62 407 GLU A CA 1
ATOM 2804 C C . GLU A 1 407 ? -27.210 -1.918 57.546 1.00 85.62 407 GLU A C 1
ATOM 2806 O O . GLU A 1 407 ? -27.608 -2.066 58.706 1.00 85.62 407 GLU A O 1
ATOM 2811 N N . ASP A 1 408 ? -27.601 -2.674 56.526 1.00 83.00 408 ASP A N 1
ATOM 2812 C CA . ASP A 1 408 ? -28.421 -3.865 56.684 1.00 83.00 408 ASP A CA 1
ATOM 2813 C C . ASP A 1 408 ? -27.810 -4.804 57.741 1.00 83.00 408 ASP A C 1
ATOM 2815 O O . ASP A 1 408 ? -26.585 -4.949 57.862 1.00 83.00 408 ASP A O 1
ATOM 2819 N N . GLY A 1 409 ? -28.677 -5.413 58.547 1.00 75.88 409 GLY A N 1
ATOM 2820 C CA . GLY A 1 409 ? -28.293 -6.308 59.627 1.00 75.88 409 GLY A CA 1
ATOM 2821 C C . GLY A 1 409 ? -27.859 -7.700 59.164 1.00 75.88 409 GLY A C 1
ATOM 2822 O O . GLY A 1 409 ? -27.796 -8.045 57.986 1.00 75.88 409 GLY A O 1
ATOM 2823 N N . GLU A 1 410 ? -27.570 -8.563 60.139 1.00 77.25 410 GLU A N 1
ATOM 2824 C CA . GLU A 1 410 ? -27.450 -9.993 59.859 1.00 77.25 410 GLU A CA 1
ATOM 2825 C C . GLU A 1 410 ? -28.848 -10.549 59.548 1.00 77.25 410 GLU A C 1
ATOM 2827 O O . GLU A 1 410 ? -29.758 -10.435 60.375 1.00 77.25 410 GLU A O 1
ATOM 2832 N N . LEU A 1 411 ? -28.997 -11.149 58.361 1.00 76.94 411 LEU A N 1
ATOM 2833 C CA . LEU A 1 411 ? -30.182 -11.890 57.915 1.00 76.94 411 LEU A CA 1
ATOM 2834 C C . LEU A 1 411 ? -30.798 -12.697 59.082 1.00 76.94 411 LEU A C 1
ATOM 2836 O O . LEU A 1 411 ? -30.124 -13.562 59.651 1.00 76.94 411 LEU A O 1
ATOM 2840 N N . PRO A 1 412 ? -32.073 -12.469 59.455 1.00 74.56 412 PRO A N 1
ATOM 2841 C CA . PRO A 1 412 ? -32.663 -13.072 60.654 1.00 74.56 412 PRO A CA 1
ATOM 2842 C C . PRO A 1 412 ? -32.893 -14.582 60.506 1.00 74.56 412 PRO A C 1
ATOM 2844 O O . PRO A 1 412 ? -33.052 -15.295 61.503 1.00 74.56 412 PRO A O 1
ATOM 2847 N N . CYS A 1 413 ? -32.884 -15.082 59.272 1.00 73.25 413 CYS A N 1
ATOM 2848 C CA . CYS A 1 413 ? -32.959 -16.495 58.953 1.00 73.25 413 CYS A CA 1
ATOM 2849 C C . CYS A 1 413 ? -31.536 -17.075 58.915 1.00 73.25 413 CYS A C 1
ATOM 2851 O O . CYS A 1 413 ? -30.846 -17.026 57.903 1.00 73.25 413 CYS A O 1
ATOM 2853 N N . ALA A 1 414 ? -31.090 -17.651 60.036 1.00 61.72 414 ALA A N 1
ATOM 2854 C CA . ALA A 1 414 ? -29.724 -18.163 60.205 1.00 61.72 414 ALA A CA 1
ATOM 2855 C C . ALA A 1 414 ? -29.324 -19.302 59.231 1.00 61.72 414 ALA A C 1
ATOM 2857 O O . ALA A 1 414 ? -28.151 -19.680 59.208 1.00 61.72 414 ALA A O 1
ATOM 2858 N N . ALA A 1 415 ? -30.280 -19.877 58.480 1.00 58.56 415 ALA A N 1
ATOM 2859 C CA . ALA A 1 415 ? -30.056 -20.903 57.452 1.00 58.56 415 ALA A CA 1
ATOM 2860 C C . ALA A 1 415 ? -31.255 -21.121 56.487 1.00 58.56 415 ALA A C 1
ATOM 2862 O O . ALA A 1 415 ? -31.326 -22.173 55.861 1.00 58.56 415 ALA A O 1
ATOM 2863 N N . GLU A 1 416 ? -32.217 -20.193 56.405 1.00 69.50 416 GLU A N 1
ATOM 2864 C CA . GLU A 1 416 ? -33.500 -20.377 55.690 1.00 69.50 416 GLU A CA 1
ATOM 2865 C C . GLU A 1 416 ? -33.770 -19.195 54.745 1.00 69.50 416 GLU A C 1
ATOM 2867 O O . GLU A 1 416 ? -33.264 -18.093 54.974 1.00 69.50 416 GLU A O 1
ATOM 2872 N N . LEU A 1 417 ? -34.562 -19.412 53.693 1.00 71.00 417 LEU A N 1
ATOM 2873 C CA . LEU A 1 417 ? -34.910 -18.373 52.732 1.00 71.00 417 LEU A CA 1
ATOM 2874 C C . LEU A 1 417 ? -35.903 -17.390 53.346 1.00 71.00 417 LEU A C 1
ATOM 2876 O O . LEU A 1 417 ? -36.947 -17.776 53.868 1.00 71.00 417 LEU A O 1
ATOM 2880 N N . CYS A 1 418 ? -35.591 -16.107 53.275 1.00 78.12 418 CYS A N 1
ATOM 2881 C CA . CYS A 1 418 ? -36.427 -15.081 53.869 1.00 78.12 418 CYS A CA 1
ATOM 2882 C C . CYS A 1 418 ? -37.386 -14.481 52.829 1.00 78.12 418 CYS A C 1
ATOM 2884 O O . CYS A 1 418 ? -36.951 -14.040 51.766 1.00 78.12 418 CYS A O 1
ATOM 2886 N N . VAL A 1 419 ? -38.690 -14.455 53.135 1.00 80.31 419 VAL A N 1
ATOM 2887 C CA . VAL A 1 419 ? -39.733 -13.866 52.277 1.00 80.31 419 VAL A CA 1
ATOM 2888 C C . VAL A 1 419 ? -40.269 -12.579 52.878 1.00 80.31 419 VAL A C 1
ATOM 2890 O O . VAL A 1 419 ? -41.071 -12.605 53.810 1.00 80.31 419 VAL A O 1
ATOM 2893 N N . GLU A 1 420 ? -39.902 -11.466 52.246 1.00 78.88 420 GLU A N 1
ATOM 2894 C CA . GLU A 1 420 ? -40.337 -10.112 52.609 1.00 78.88 420 GLU A CA 1
ATOM 2895 C C . GLU A 1 420 ? -41.851 -9.929 52.630 1.00 78.88 420 GLU A C 1
ATOM 2897 O O . GLU A 1 420 ? -42.413 -9.314 53.524 1.00 78.88 420 GLU A O 1
ATOM 2902 N N . ALA A 1 421 ? -42.552 -10.464 51.629 1.00 77.56 421 ALA A N 1
ATOM 2903 C CA . ALA A 1 421 ? -43.983 -10.206 51.477 1.00 77.56 421 ALA A CA 1
ATOM 2904 C C . ALA A 1 421 ? -44.838 -10.792 52.618 1.00 77.56 421 ALA A C 1
ATOM 2906 O O . ALA A 1 421 ? -45.983 -10.368 52.796 1.00 77.56 421 ALA A O 1
ATOM 2907 N N . ASP A 1 422 ? -44.294 -11.764 53.354 1.00 75.50 422 ASP A N 1
ATOM 2908 C CA . ASP A 1 422 ? -45.000 -12.546 54.365 1.00 75.50 422 ASP A CA 1
ATOM 2909 C C . ASP A 1 422 ? -44.327 -12.492 55.754 1.00 75.50 422 ASP A C 1
ATOM 2911 O O . ASP A 1 422 ? -44.867 -13.080 56.692 1.00 75.50 422 ASP A O 1
ATOM 2915 N N . ASP A 1 423 ? -43.199 -11.785 55.907 1.00 81.94 423 ASP A N 1
ATOM 2916 C CA . ASP A 1 423 ? -42.375 -11.715 57.129 1.00 81.94 423 ASP A CA 1
ATOM 2917 C C . ASP A 1 423 ? -42.032 -13.105 57.717 1.00 81.94 423 ASP A C 1
ATOM 2919 O O . ASP A 1 423 ? -42.134 -13.339 58.930 1.00 81.94 423 ASP A O 1
ATOM 2923 N N . VAL A 1 424 ? -41.682 -14.080 56.865 1.00 80.38 424 VAL A N 1
ATOM 2924 C CA . VAL A 1 424 ? -41.393 -15.467 57.285 1.00 80.38 424 VAL A CA 1
ATOM 2925 C C . VAL A 1 424 ? -40.088 -16.008 56.711 1.00 80.38 424 VAL A C 1
ATOM 2927 O O . VAL A 1 424 ? -39.713 -15.708 55.580 1.00 80.38 424 VAL A O 1
ATOM 2930 N N . CYS A 1 425 ? -39.442 -16.882 57.485 1.00 79.25 425 CYS A N 1
ATOM 2931 C CA . CYS A 1 425 ? -38.420 -17.789 56.975 1.00 79.25 425 CYS A CA 1
ATOM 2932 C C . CYS A 1 425 ? -39.110 -19.047 56.420 1.00 79.25 425 CYS A C 1
ATOM 2934 O O . CYS A 1 425 ? -39.951 -19.655 57.093 1.00 79.25 425 CYS A O 1
ATOM 2936 N N . LEU A 1 426 ? -38.775 -19.406 55.187 1.00 76.25 426 LEU A N 1
ATOM 2937 C CA . LEU A 1 426 ? -39.174 -20.631 54.509 1.00 76.25 426 LEU A CA 1
ATOM 2938 C C . LEU A 1 426 ? -37.942 -21.509 54.304 1.00 76.25 426 LEU A C 1
ATOM 2940 O O . LEU A 1 426 ? -36.838 -21.013 54.108 1.00 76.25 426 LEU A O 1
ATOM 2944 N N . GLU A 1 427 ? -38.135 -22.824 54.313 1.00 74.19 427 GLU A N 1
ATOM 2945 C CA . GLU A 1 427 ? -37.048 -23.750 53.982 1.00 74.19 427 GLU A CA 1
ATOM 2946 C C . GLU A 1 427 ? -36.692 -23.660 52.489 1.00 74.19 427 GLU A C 1
ATOM 2948 O O . GLU A 1 427 ? -35.535 -23.830 52.128 1.00 74.19 427 GLU A O 1
ATOM 2953 N N . CYS A 1 428 ? -37.680 -23.339 51.646 1.00 74.38 428 CYS A N 1
ATOM 2954 C CA . CYS A 1 428 ? -37.523 -23.103 50.217 1.00 74.38 428 CYS A CA 1
ATOM 2955 C C . CYS A 1 428 ? -38.736 -22.361 49.626 1.00 74.38 428 CYS A C 1
ATOM 2957 O O . CYS A 1 428 ? -39.849 -22.447 50.158 1.00 74.38 428 CYS A O 1
ATOM 2959 N N . ILE A 1 429 ? -38.530 -21.656 48.517 1.00 77.50 429 ILE A N 1
ATOM 2960 C CA . ILE A 1 429 ? -39.566 -21.154 47.600 1.00 77.50 429 ILE A CA 1
ATOM 2961 C C . ILE A 1 429 ? -39.519 -21.951 46.298 1.00 77.50 429 ILE A C 1
ATOM 2963 O O . ILE A 1 429 ? -40.565 -22.275 45.728 1.00 77.50 429 ILE A O 1
ATOM 2967 N N . ASP A 1 430 ? -38.316 -22.282 45.846 1.00 77.62 430 ASP A N 1
ATOM 2968 C CA . ASP A 1 430 ? -38.055 -23.123 44.690 1.00 77.62 430 ASP A CA 1
ATOM 2969 C C . ASP A 1 430 ? -36.995 -24.189 45.012 1.00 77.62 430 ASP A C 1
ATOM 2971 O O . ASP A 1 430 ? -36.559 -24.363 46.151 1.00 77.62 430 ASP A O 1
ATOM 2975 N N . ALA A 1 431 ? -36.699 -25.038 44.032 1.00 71.69 431 ALA A N 1
ATOM 2976 C CA . ALA A 1 431 ? -35.872 -26.224 44.228 1.00 71.69 431 ALA A CA 1
ATOM 2977 C C . ALA A 1 431 ? -34.421 -25.881 44.605 1.00 71.69 431 ALA A C 1
ATOM 2979 O O . ALA A 1 431 ? -33.732 -26.694 45.224 1.00 71.69 431 ALA A O 1
ATOM 2980 N N . GLU A 1 432 ? -33.968 -24.692 44.224 1.00 75.69 432 GLU A N 1
ATOM 2981 C CA . GLU A 1 432 ? -32.610 -24.190 44.373 1.00 75.69 432 GLU A CA 1
ATOM 2982 C C . GLU A 1 432 ? -32.268 -23.836 45.826 1.00 75.69 432 GLU A C 1
ATOM 2984 O O . GLU A 1 432 ? -31.098 -23.879 46.214 1.00 75.69 432 GLU A O 1
ATOM 2989 N N . ASP A 1 433 ? -33.284 -23.562 46.641 1.00 76.75 433 ASP A N 1
ATOM 2990 C CA . ASP A 1 433 ? -33.140 -23.224 48.060 1.00 76.75 433 ASP A CA 1
ATOM 2991 C C . ASP A 1 433 ? -32.860 -24.450 48.947 1.00 76.75 433 ASP A C 1
ATOM 2993 O O . ASP A 1 433 ? -32.452 -24.333 50.105 1.00 76.75 433 ASP A O 1
ATOM 2997 N N . CYS A 1 434 ? -33.068 -25.651 48.408 1.00 78.62 434 CYS A N 1
ATOM 2998 C CA . CYS A 1 434 ? -32.944 -26.899 49.138 1.00 78.62 434 CYS A CA 1
ATOM 2999 C C . CYS A 1 434 ? -31.539 -27.496 49.062 1.00 78.62 434 CYS A C 1
ATOM 3001 O O . CYS A 1 434 ? -30.866 -27.470 48.031 1.00 78.62 434 CYS A O 1
ATOM 3003 N N . ALA A 1 435 ? -31.107 -28.117 50.164 1.00 78.44 435 ALA A N 1
ATOM 3004 C CA . ALA A 1 435 ? -29.848 -28.848 50.191 1.00 78.44 435 ALA A CA 1
ATOM 3005 C C . ALA A 1 435 ? -29.835 -29.928 49.099 1.00 78.44 435 ALA A C 1
ATOM 3007 O O . ALA A 1 435 ? -30.763 -30.732 48.995 1.00 78.44 435 ALA A O 1
ATOM 3008 N N . ALA A 1 436 ? -28.762 -29.950 48.306 1.00 72.94 436 ALA A N 1
ATOM 3009 C CA . ALA A 1 436 ? -28.599 -30.950 47.266 1.00 72.94 436 ALA A CA 1
ATOM 3010 C C . ALA A 1 436 ? -28.630 -32.366 47.883 1.00 72.94 436 ALA A C 1
ATOM 3012 O O . ALA A 1 436 ? -27.936 -32.605 48.881 1.00 72.94 436 ALA A O 1
ATOM 3013 N N . PRO A 1 437 ? -29.417 -33.296 47.316 1.00 75.94 437 PRO A N 1
ATOM 3014 C CA . PRO A 1 437 ? -29.528 -34.659 47.823 1.00 75.94 437 PRO A CA 1
ATOM 3015 C C . PRO A 1 437 ? -28.179 -35.390 47.810 1.00 75.94 437 PRO A C 1
ATOM 3017 O O . PRO A 1 437 ? -27.319 -35.137 46.965 1.00 75.94 437 PRO A O 1
ATOM 3020 N N . GLU A 1 438 ? -27.989 -36.331 48.743 1.00 78.81 438 GLU A N 1
ATOM 3021 C CA . GLU A 1 438 ? -26.771 -37.162 48.792 1.00 78.81 438 GLU A CA 1
ATOM 3022 C C . GLU A 1 438 ? -26.660 -38.107 47.580 1.00 78.81 438 GLU A C 1
ATOM 3024 O O . GLU A 1 438 ? -25.561 -38.535 47.222 1.00 78.81 438 GLU A O 1
ATOM 3029 N N . ASP A 1 439 ? -27.796 -38.436 46.959 1.00 81.38 439 ASP A N 1
ATOM 3030 C CA . ASP A 1 439 ? -27.861 -39.145 45.685 1.00 81.38 439 ASP A CA 1
ATOM 3031 C C . ASP A 1 439 ? -27.795 -38.130 44.541 1.00 81.38 439 ASP A C 1
ATOM 3033 O O . ASP A 1 439 ? -28.723 -37.354 44.320 1.00 81.38 439 ASP A O 1
ATOM 3037 N N . LEU A 1 440 ? -26.687 -38.152 43.801 1.00 78.25 440 LEU A N 1
ATOM 3038 C CA . LEU A 1 440 ? -26.407 -37.205 42.723 1.00 78.25 440 LEU A CA 1
ATOM 3039 C C . LEU A 1 440 ? -27.350 -37.374 41.510 1.00 78.25 440 LEU A C 1
ATOM 3041 O O . LEU A 1 440 ? -27.372 -36.517 40.624 1.00 78.25 440 LEU A O 1
ATOM 3045 N N . CYS A 1 441 ? -28.148 -38.451 41.485 1.00 84.06 441 CYS A N 1
ATOM 3046 C CA . CYS A 1 441 ? -29.233 -38.678 40.528 1.00 84.06 441 CYS A CA 1
ATOM 3047 C C . CYS A 1 441 ? -30.618 -38.304 41.036 1.00 84.06 441 CYS A C 1
ATOM 3049 O O . CYS A 1 441 ? -31.629 -38.600 40.393 1.00 84.06 441 CYS A O 1
ATOM 3051 N N . MET A 1 442 ? -30.664 -37.603 42.157 1.00 83.50 442 MET A N 1
ATOM 3052 C CA . MET A 1 442 ? -31.843 -36.920 42.638 1.00 83.50 442 MET A CA 1
ATOM 3053 C C . MET A 1 442 ? -31.601 -35.413 42.518 1.00 83.50 442 MET A C 1
ATOM 3055 O O . MET A 1 442 ? -30.470 -34.931 42.568 1.00 83.50 442 MET A O 1
ATOM 3059 N N . VAL A 1 443 ? -32.669 -34.654 42.329 1.00 81.31 443 VAL A N 1
ATOM 3060 C CA . VAL A 1 443 ? -32.666 -33.196 42.421 1.00 81.31 443 VAL A CA 1
ATOM 3061 C C . VAL A 1 443 ? -33.579 -32.795 43.560 1.00 81.31 443 VAL A C 1
ATOM 3063 O O . VAL A 1 443 ? -34.608 -33.434 43.808 1.00 81.31 443 VAL A O 1
ATOM 3066 N N . ALA A 1 444 ? -33.168 -31.758 44.279 1.00 81.69 444 ALA A N 1
ATOM 3067 C CA . ALA A 1 444 ? -34.010 -31.190 45.305 1.00 81.69 444 ALA A CA 1
ATOM 3068 C C . ALA A 1 444 ? -35.265 -30.591 44.656 1.00 81.69 444 ALA A C 1
ATOM 3070 O O . ALA A 1 444 ? -35.240 -30.144 43.511 1.00 81.69 444 ALA A O 1
ATOM 3071 N N . VAL A 1 445 ? -36.377 -30.632 45.374 1.00 82.75 445 VAL A N 1
ATOM 3072 C CA . VAL A 1 445 ? -37.628 -29.977 44.995 1.00 82.75 445 VAL A CA 1
ATOM 3073 C C . VAL A 1 445 ? -38.193 -29.271 46.207 1.00 82.75 445 VAL A C 1
ATOM 3075 O O . VAL A 1 445 ? -38.114 -29.785 47.320 1.00 82.75 445 VAL A O 1
ATOM 3078 N N . CYS A 1 446 ? -38.804 -28.117 45.978 1.00 81.56 446 CYS A N 1
ATOM 3079 C CA . CYS A 1 446 ? -39.584 -27.438 46.993 1.00 81.56 446 CYS A CA 1
ATOM 3080 C C . CYS A 1 446 ? -41.070 -27.710 46.767 1.00 81.56 446 CYS A C 1
ATOM 3082 O O . CYS A 1 446 ? -41.651 -27.253 45.782 1.00 81.56 446 CYS A O 1
ATOM 3084 N N . GLU A 1 447 ? -41.694 -28.461 47.674 1.00 80.19 447 GLU A N 1
ATOM 3085 C CA . GLU A 1 447 ? -43.143 -28.676 47.668 1.00 80.19 447 GLU A CA 1
ATOM 3086 C C . GLU A 1 447 ? -43.737 -28.185 48.990 1.00 80.19 447 GLU A C 1
ATOM 3088 O O . GLU A 1 447 ? -43.287 -28.563 50.069 1.00 80.19 447 GLU A O 1
ATOM 3093 N N . ASP A 1 448 ? -44.762 -27.328 48.911 1.00 81.75 448 ASP A N 1
ATOM 3094 C CA . ASP A 1 448 ? -45.406 -26.695 50.073 1.00 81.75 448 ASP A CA 1
ATOM 3095 C C . ASP A 1 448 ? -44.412 -25.989 51.031 1.00 81.75 448 ASP A C 1
ATOM 3097 O O . ASP A 1 448 ? -44.601 -25.991 52.250 1.00 81.75 448 ASP A O 1
ATOM 3101 N N . ASN A 1 449 ? -43.376 -25.351 50.471 1.00 79.81 449 ASN A N 1
ATOM 3102 C CA . ASN A 1 449 ? -42.310 -24.627 51.180 1.00 79.81 449 ASN A CA 1
ATOM 3103 C C . ASN A 1 449 ? -41.453 -25.513 52.108 1.00 79.81 449 ASN A C 1
ATOM 3105 O O . ASN A 1 449 ? -40.917 -25.033 53.111 1.00 79.81 449 ASN A O 1
ATOM 3109 N N . VAL A 1 450 ? -41.366 -26.810 51.791 1.00 79.81 450 VAL A N 1
ATOM 3110 C CA . VAL A 1 450 ? -40.536 -27.810 52.474 1.00 79.81 450 VAL A CA 1
ATOM 3111 C C . VAL A 1 450 ? -39.676 -28.534 51.444 1.00 79.81 450 VAL A C 1
ATOM 3113 O O . VAL A 1 450 ? -40.150 -28.907 50.367 1.00 79.81 450 VAL A O 1
ATOM 3116 N N . CYS A 1 451 ? -38.417 -28.777 51.797 1.00 80.25 451 CYS A N 1
ATOM 3117 C CA . CYS A 1 451 ? -37.483 -29.466 50.920 1.00 80.25 451 CYS A CA 1
ATOM 3118 C C . CYS A 1 451 ? -37.780 -30.966 50.798 1.00 80.25 451 CYS A C 1
ATOM 3120 O O . CYS A 1 451 ? -37.943 -31.685 51.788 1.00 80.25 451 CYS A O 1
ATOM 3122 N N . GLY A 1 452 ? -37.817 -31.443 49.557 1.00 82.25 452 GLY A N 1
ATOM 3123 C CA . GLY A 1 452 ? -37.949 -32.841 49.163 1.00 82.25 452 GLY A CA 1
ATOM 3124 C C . GLY A 1 452 ? -36.972 -33.209 48.045 1.00 82.25 452 GLY A C 1
ATOM 3125 O O . GLY A 1 452 ? -36.160 -32.396 47.615 1.00 82.25 452 GLY A O 1
ATOM 3126 N N . GLU A 1 453 ? -37.048 -34.449 47.562 1.00 84.25 453 GLU A N 1
ATOM 3127 C CA . GLU A 1 453 ? -36.161 -34.975 46.517 1.00 84.25 453 GLU A CA 1
ATOM 3128 C C . GLU A 1 453 ? -36.984 -35.688 45.433 1.00 84.25 453 GLU A C 1
ATOM 3130 O O . GLU A 1 453 ? -37.917 -36.438 45.742 1.00 84.25 453 GLU A O 1
ATOM 3135 N N . THR A 1 454 ? -36.624 -35.501 44.163 1.00 84.31 454 THR A N 1
ATOM 3136 C CA . THR A 1 454 ? -37.174 -36.242 43.014 1.00 84.31 454 THR A CA 1
ATOM 3137 C C . THR A 1 454 ? -36.048 -36.746 42.115 1.00 84.31 454 THR A C 1
ATOM 3139 O O . THR A 1 454 ? -34.923 -36.271 42.210 1.00 84.31 454 THR A O 1
ATOM 3142 N N . ALA A 1 455 ? -36.329 -37.708 41.234 1.00 83.50 455 ALA A N 1
ATOM 3143 C CA . ALA A 1 455 ? -35.334 -38.196 40.280 1.00 83.50 455 ALA A CA 1
ATOM 3144 C C . ALA A 1 455 ? -34.886 -37.069 39.336 1.00 83.50 455 ALA A C 1
ATOM 3146 O O . ALA A 1 455 ? -35.728 -36.347 38.796 1.00 83.50 455 ALA A O 1
ATOM 3147 N N . LYS A 1 456 ? -33.569 -36.942 39.134 1.00 82.94 456 LYS A N 1
ATOM 3148 C CA . LYS A 1 456 ? -32.971 -36.006 38.181 1.00 82.94 456 LYS A CA 1
ATOM 3149 C C . LYS A 1 456 ? -33.454 -36.343 36.775 1.00 82.94 456 LYS A C 1
ATOM 3151 O O . LYS A 1 456 ? -33.228 -37.450 36.290 1.00 82.94 456 LYS A O 1
ATOM 3156 N N . ASP A 1 457 ? -34.132 -35.393 36.143 1.00 82.75 457 ASP A N 1
ATOM 3157 C CA . ASP A 1 457 ? -34.580 -35.536 34.763 1.00 82.75 457 ASP A CA 1
ATOM 3158 C C . ASP A 1 457 ? -33.390 -35.316 33.822 1.00 82.75 457 ASP A C 1
ATOM 3160 O O . ASP A 1 457 ? -32.858 -34.210 33.735 1.00 82.75 457 ASP A O 1
ATOM 3164 N N . CYS A 1 458 ? -32.950 -36.386 33.162 1.00 81.88 458 CYS A N 1
ATOM 3165 C CA . CYS A 1 458 ? -31.898 -36.344 32.149 1.00 81.88 458 CYS A CA 1
ATOM 3166 C C . CYS A 1 458 ? -32.463 -36.384 30.720 1.00 81.88 458 CYS A C 1
ATOM 3168 O O . CYS A 1 458 ? -31.708 -36.552 29.769 1.00 81.88 458 CYS A O 1
ATOM 3170 N N . GLY A 1 459 ? -33.776 -36.198 30.538 1.00 82.19 459 GLY A N 1
ATOM 3171 C CA . GLY A 1 459 ? -34.396 -36.280 29.218 1.00 82.19 459 GLY A CA 1
ATOM 3172 C C . GLY A 1 459 ? -34.207 -37.667 28.601 1.00 82.19 459 GLY A C 1
ATOM 3173 O O . GLY A 1 459 ? -34.717 -38.650 29.139 1.00 82.19 459 GLY A O 1
ATOM 3174 N N . ASP A 1 460 ? -33.490 -37.723 27.476 1.00 76.81 460 ASP A N 1
ATOM 3175 C CA . ASP A 1 460 ? -33.138 -38.970 26.782 1.00 76.81 460 ASP A CA 1
ATOM 3176 C C . ASP A 1 460 ? -31.847 -39.623 27.336 1.00 76.81 460 ASP A C 1
ATOM 3178 O O . ASP A 1 460 ? -31.603 -40.798 27.063 1.00 76.81 460 ASP A O 1
ATOM 3182 N N . ASP A 1 461 ? -31.064 -38.903 28.151 1.00 82.25 461 ASP A N 1
ATOM 3183 C CA . ASP A 1 461 ? -29.813 -39.374 28.763 1.00 82.25 461 ASP A CA 1
ATOM 3184 C C . ASP A 1 461 ? -30.051 -40.125 30.088 1.00 82.25 461 ASP A C 1
ATOM 3186 O O . ASP A 1 461 ? -31.121 -40.067 30.708 1.00 82.25 461 ASP A O 1
ATOM 3190 N N . VAL A 1 462 ? -29.015 -40.805 30.588 1.00 83.94 462 VAL A N 1
ATOM 3191 C CA . VAL A 1 462 ? -29.050 -41.556 31.849 1.00 83.94 462 VAL A CA 1
ATOM 3192 C C . VAL A 1 462 ? -28.260 -40.822 32.926 1.00 83.94 462 VAL A C 1
ATOM 3194 O O . VAL A 1 462 ? -27.130 -40.392 32.725 1.00 83.94 462 VAL A O 1
ATOM 3197 N N . CYS A 1 463 ? -28.819 -40.704 34.128 1.00 85.25 463 CYS A N 1
ATOM 3198 C CA . CYS A 1 463 ? -28.050 -40.141 35.230 1.00 85.25 463 CYS A CA 1
ATOM 3199 C C . CYS A 1 463 ? -26.991 -41.129 35.744 1.00 85.25 463 CYS A C 1
ATOM 3201 O O . CYS A 1 463 ? -27.321 -42.251 36.143 1.00 85.25 463 CYS A O 1
ATOM 3203 N N . ASN A 1 464 ? -25.730 -40.691 35.800 1.00 84.50 464 ASN A N 1
ATOM 3204 C CA . ASN A 1 464 ? -24.635 -41.437 36.407 1.00 84.50 464 ASN A CA 1
ATOM 3205 C C . ASN A 1 464 ? -24.683 -41.370 37.945 1.00 84.50 464 ASN A C 1
ATOM 3207 O O . ASN A 1 464 ? -24.437 -40.308 38.519 1.00 84.50 464 ASN A O 1
ATOM 3211 N N . PRO A 1 465 ? -24.866 -42.499 38.655 1.00 80.00 465 PRO A N 1
ATOM 3212 C CA . PRO A 1 465 ? -24.925 -42.503 40.118 1.00 80.00 465 PRO A CA 1
ATOM 3213 C C . PRO A 1 465 ? -23.609 -42.120 40.817 1.00 80.00 465 PRO A C 1
ATOM 3215 O O . PRO A 1 465 ? -23.607 -41.897 42.026 1.00 80.00 465 PRO A O 1
ATOM 3218 N N . ALA A 1 466 ? -22.474 -42.115 40.106 1.00 78.19 466 ALA A N 1
ATOM 3219 C CA . ALA A 1 466 ? -21.162 -41.842 40.696 1.00 78.19 466 ALA A CA 1
ATOM 3220 C C . ALA A 1 466 ? -20.846 -40.343 40.841 1.00 78.19 466 ALA A C 1
ATOM 3222 O O . ALA A 1 466 ? -20.131 -39.969 41.771 1.00 78.19 466 ALA A O 1
ATOM 3223 N N . ASP A 1 467 ? -21.351 -39.505 39.933 1.00 79.38 467 ASP A N 1
ATOM 3224 C CA . ASP A 1 467 ? -21.061 -38.064 39.869 1.00 79.38 467 ASP A CA 1
ATOM 3225 C C . ASP A 1 467 ? -22.294 -37.187 39.560 1.00 79.38 467 ASP A C 1
ATOM 3227 O O . ASP A 1 467 ? -22.196 -35.961 39.606 1.00 79.38 467 ASP A O 1
ATOM 3231 N N . GLY A 1 468 ? -23.460 -37.790 39.304 1.00 76.94 468 GLY A N 1
ATOM 3232 C CA . GLY A 1 468 ? -24.718 -37.101 39.013 1.00 76.94 468 GLY A CA 1
ATOM 3233 C C . GLY A 1 468 ? -24.806 -36.479 37.639 1.00 76.94 468 GLY A C 1
ATOM 3234 O O . GLY A 1 468 ? -25.763 -35.750 37.377 1.00 76.94 468 GLY A O 1
ATOM 3235 N N . ALA A 1 469 ? -23.822 -36.68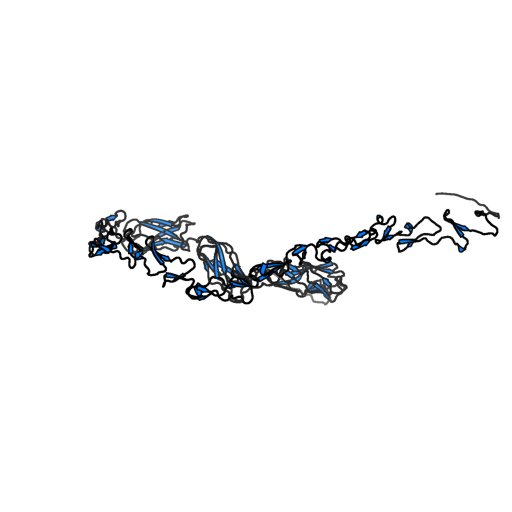1 36.767 1.00 83.25 469 ALA A N 1
ATOM 3236 C CA . ALA A 1 469 ? -23.892 -36.152 35.418 1.00 83.25 469 ALA A CA 1
ATOM 3237 C C . ALA A 1 469 ? -25.005 -36.871 34.637 1.00 83.25 469 ALA A C 1
ATOM 3239 O O . ALA A 1 469 ? -25.171 -38.086 34.757 1.00 83.25 469 ALA A O 1
ATOM 3240 N N . CYS A 1 470 ? -25.775 -36.115 33.850 1.00 85.06 470 CYS A N 1
ATOM 3241 C CA . CYS A 1 470 ? -26.574 -36.717 32.788 1.00 85.06 470 CYS A CA 1
ATOM 3242 C C . CYS A 1 470 ? -25.590 -37.101 31.697 1.00 85.06 470 CYS A C 1
ATOM 3244 O O . CYS A 1 470 ? -24.905 -36.240 31.144 1.00 85.06 470 CYS A O 1
ATOM 3246 N N . VAL A 1 471 ? -25.441 -38.401 31.516 1.00 82.12 471 VAL A N 1
ATOM 3247 C CA . VAL A 1 471 ? -24.470 -38.995 30.620 1.00 82.12 471 VAL A CA 1
ATOM 3248 C C . VAL A 1 471 ? -25.205 -39.889 29.653 1.00 82.12 471 VAL A C 1
ATOM 3250 O O . VAL A 1 471 ? -26.225 -40.492 29.979 1.00 82.12 471 VAL A O 1
ATOM 3253 N N . GLU A 1 472 ? -24.665 -39.975 28.456 1.00 80.75 472 GLU A N 1
ATOM 3254 C CA . GLU A 1 472 ? -25.315 -40.680 27.363 1.00 80.75 472 GLU A CA 1
ATOM 3255 C C . GLU A 1 472 ? -25.504 -42.166 27.697 1.00 80.75 472 GLU A C 1
ATOM 3257 O O . GLU A 1 472 ? -26.550 -42.751 27.433 1.00 80.75 472 GLU A O 1
ATOM 3262 N N . CYS A 1 473 ? -24.522 -42.768 28.381 1.00 83.19 473 CYS A N 1
ATOM 3263 C CA . CYS A 1 473 ? -24.670 -44.105 28.925 1.00 83.19 473 CYS A CA 1
ATOM 3264 C C . CYS A 1 473 ? -23.848 -44.355 30.198 1.00 83.19 473 CYS A C 1
ATOM 3266 O O . CYS A 1 473 ? -22.834 -43.713 30.473 1.00 83.19 473 CYS A O 1
ATOM 3268 N N . VAL A 1 474 ? -24.302 -45.325 30.999 1.00 84.25 474 VAL A N 1
ATOM 3269 C CA . VAL A 1 474 ? -23.566 -45.870 32.161 1.00 84.25 474 VAL A CA 1
ATOM 3270 C C . VAL A 1 474 ? -23.211 -47.348 31.960 1.00 84.25 474 VAL A C 1
ATOM 3272 O O . VAL A 1 474 ? -22.392 -47.913 32.693 1.00 84.25 474 VAL A O 1
ATOM 3275 N N . ALA A 1 475 ? -23.807 -47.985 30.951 1.00 82.69 475 ALA A N 1
ATOM 3276 C CA . ALA A 1 475 ? -23.481 -49.307 30.451 1.00 82.69 475 ALA A CA 1
ATOM 3277 C C . ALA A 1 475 ? -23.665 -49.374 28.925 1.00 82.69 475 ALA A C 1
ATOM 3279 O O . ALA A 1 475 ? -24.461 -48.651 28.345 1.00 82.69 475 ALA A O 1
ATOM 3280 N N . ALA A 1 476 ? -22.977 -50.312 28.263 1.00 77.94 476 ALA A N 1
ATOM 3281 C CA . ALA A 1 476 ? -23.052 -50.482 26.804 1.00 77.94 476 ALA A CA 1
ATOM 3282 C C . ALA A 1 476 ? -24.473 -50.751 26.264 1.00 77.94 476 ALA A C 1
ATOM 3284 O O . ALA A 1 476 ? -24.743 -50.501 25.101 1.00 77.94 476 ALA A O 1
ATOM 3285 N N . ALA A 1 477 ? -25.383 -51.259 27.101 1.00 79.12 477 ALA A N 1
ATOM 3286 C CA . ALA A 1 477 ? -26.772 -51.494 26.711 1.00 79.12 477 ALA A CA 1
ATOM 3287 C C . ALA A 1 477 ? -27.599 -50.204 26.587 1.00 79.12 477 ALA A C 1
ATOM 3289 O O . ALA A 1 477 ? -28.666 -50.245 25.982 1.00 79.12 477 ALA A O 1
ATOM 3290 N N . ASP A 1 478 ? -27.133 -49.099 27.174 1.00 80.62 478 ASP A N 1
ATOM 3291 C CA . ASP A 1 478 ? -27.800 -47.800 27.079 1.00 80.62 478 ASP A CA 1
ATOM 3292 C C . ASP A 1 478 ? -27.420 -47.073 25.770 1.00 80.62 478 ASP A C 1
ATOM 3294 O O . ASP A 1 478 ? -28.111 -46.143 25.378 1.00 80.62 478 ASP A O 1
ATOM 3298 N N . CYS A 1 479 ? -26.363 -47.525 25.079 1.00 80.31 479 CYS A N 1
ATOM 3299 C CA . CYS A 1 479 ? -25.815 -46.887 23.878 1.00 80.31 479 CYS A CA 1
ATOM 3300 C C . CYS A 1 479 ? -26.297 -47.539 22.547 1.00 80.31 479 CYS A C 1
ATOM 3302 O O . CYS A 1 479 ? -25.783 -47.194 21.490 1.00 80.31 479 CYS A O 1
ATOM 3304 N N . ASP A 1 480 ? -27.237 -48.500 22.579 1.00 80.81 480 ASP A N 1
ATOM 3305 C CA . ASP A 1 480 ? -27.720 -49.235 21.386 1.00 80.81 480 ASP A CA 1
ATOM 3306 C C . ASP A 1 480 ? -28.522 -48.310 20.453 1.00 80.81 480 ASP A C 1
ATOM 3308 O O . ASP A 1 480 ? -29.681 -47.974 20.722 1.00 80.81 480 ASP A O 1
ATOM 3312 N N . ASP A 1 481 ? -27.908 -47.905 19.343 1.00 78.62 481 ASP A N 1
ATOM 3313 C CA . ASP A 1 481 ? -28.500 -47.021 18.332 1.00 78.62 481 ASP A CA 1
ATOM 3314 C C . ASP A 1 481 ? -29.244 -47.792 17.222 1.00 78.62 481 ASP A C 1
ATOM 3316 O O . ASP A 1 481 ? -29.735 -47.205 16.250 1.00 78.62 481 ASP A O 1
ATOM 3320 N N . ALA A 1 482 ? -29.365 -49.115 17.382 1.00 78.56 482 ALA A N 1
ATOM 3321 C CA . ALA A 1 482 ? -29.910 -50.058 16.415 1.00 78.56 482 ALA A CA 1
ATOM 3322 C C . ALA A 1 482 ? -29.195 -50.066 15.046 1.00 78.56 482 ALA A C 1
ATOM 3324 O O . ALA A 1 482 ? -29.723 -50.651 14.089 1.00 78.56 482 ALA A O 1
ATOM 3325 N N . ASN A 1 483 ? -28.007 -49.465 14.936 1.00 78.75 483 ASN A N 1
ATOM 3326 C CA . ASN A 1 483 ? -27.169 -49.499 13.750 1.00 78.75 483 ASN A CA 1
ATOM 3327 C C . ASN A 1 483 ? -26.233 -50.714 13.808 1.00 78.75 483 ASN A C 1
ATOM 3329 O O . ASN A 1 483 ? -25.311 -50.808 14.605 1.00 78.75 483 ASN A O 1
ATOM 3333 N N . LEU A 1 484 ? -26.432 -51.674 12.903 1.00 79.69 484 LEU A N 1
ATOM 3334 C CA . LEU A 1 484 ? -25.605 -52.889 12.864 1.00 79.69 484 LEU A CA 1
ATOM 3335 C C . LEU A 1 484 ? -24.154 -52.636 12.417 1.00 79.69 484 LEU A C 1
ATOM 3337 O O . LEU A 1 484 ? -23.336 -53.555 12.473 1.00 79.69 484 LEU A O 1
ATOM 3341 N N . CYS A 1 485 ? -23.850 -51.423 11.958 1.00 78.62 485 CYS A N 1
ATOM 3342 C CA . CYS A 1 485 ? -22.518 -50.982 11.563 1.00 78.62 485 CYS A CA 1
ATOM 3343 C C . CYS A 1 485 ? -21.750 -50.267 12.669 1.00 78.62 485 CYS A C 1
ATOM 3345 O O . CYS A 1 485 ? -20.677 -49.726 12.404 1.00 78.62 485 CYS A O 1
ATOM 3347 N N . THR A 1 486 ? -22.249 -50.289 13.899 1.00 81.62 486 THR A N 1
ATOM 3348 C CA . THR A 1 486 ? -21.538 -49.802 15.075 1.00 81.62 486 THR A CA 1
ATOM 3349 C C . THR A 1 486 ? -21.451 -50.900 16.131 1.00 81.62 486 THR A C 1
ATOM 3351 O O . THR A 1 486 ? -22.281 -51.802 16.231 1.00 81.62 486 THR A O 1
ATOM 3354 N N . THR A 1 487 ? -20.352 -50.898 16.880 1.00 81.56 487 THR A N 1
ATOM 3355 C CA . THR A 1 487 ? -20.237 -51.623 18.141 1.00 81.56 487 THR A CA 1
ATOM 3356 C C . THR A 1 487 ? -20.411 -50.603 19.247 1.00 81.56 487 THR A C 1
ATOM 3358 O O . THR A 1 487 ? -19.520 -49.784 19.486 1.00 81.56 487 THR A O 1
ATOM 3361 N N . ASP A 1 488 ? -21.560 -50.661 19.905 1.00 86.06 488 ASP A N 1
ATOM 3362 C CA . ASP A 1 488 ? -21.951 -49.659 20.886 1.00 86.06 488 ASP A CA 1
ATOM 3363 C C . ASP A 1 488 ? -21.351 -49.993 22.247 1.00 86.06 488 ASP A C 1
ATOM 3365 O O . ASP A 1 488 ? -21.592 -51.046 22.853 1.00 86.06 488 ASP A O 1
ATOM 3369 N N . THR A 1 489 ? -20.488 -49.101 22.715 1.00 84.75 489 THR A N 1
ATOM 3370 C CA . THR A 1 489 ? -19.782 -49.249 23.981 1.00 84.75 489 THR A CA 1
ATOM 3371 C C . THR A 1 489 ? -19.866 -47.972 24.786 1.00 84.75 489 THR A C 1
ATOM 3373 O O . THR A 1 489 ? -19.561 -46.893 24.302 1.00 84.75 489 THR A O 1
ATOM 3376 N N . CYS A 1 490 ? -20.212 -48.113 26.061 1.00 84.44 490 CYS A N 1
ATOM 3377 C CA . CYS A 1 490 ? -20.107 -47.019 27.014 1.00 84.44 490 CYS A CA 1
ATOM 3378 C C . CYS A 1 490 ? -18.639 -46.867 27.419 1.00 84.44 490 CYS A C 1
ATOM 3380 O O . CYS A 1 490 ? -18.132 -47.679 28.203 1.00 84.44 490 CYS A O 1
ATOM 3382 N N . VAL A 1 491 ? -17.955 -45.850 26.897 1.00 84.62 491 VAL A N 1
ATOM 3383 C CA . VAL A 1 491 ? -16.571 -45.521 27.272 1.00 84.62 491 VAL A CA 1
ATOM 3384 C C . VAL A 1 491 ? -16.556 -44.107 27.823 1.00 84.62 491 VAL A C 1
ATOM 3386 O O . VAL A 1 491 ? -17.087 -43.197 27.202 1.00 84.62 491 VAL A O 1
ATOM 3389 N N . ASP A 1 492 ? -15.982 -43.939 29.016 1.00 82.38 492 ASP A N 1
ATOM 3390 C CA . ASP A 1 492 ? -15.902 -42.648 29.711 1.00 82.38 492 ASP A CA 1
ATOM 3391 C C . ASP A 1 492 ? -17.244 -41.891 29.779 1.00 82.38 492 ASP A C 1
ATOM 3393 O O . ASP A 1 492 ? -17.284 -40.667 29.708 1.00 82.38 492 ASP A O 1
ATOM 3397 N N . LEU A 1 493 ? -18.338 -42.644 29.976 1.00 82.50 493 LEU A N 1
ATOM 3398 C CA . LEU A 1 493 ? -19.711 -42.141 30.118 1.00 82.50 493 LEU A CA 1
ATOM 3399 C C . LEU A 1 493 ? -20.310 -41.518 28.837 1.00 82.50 493 LEU A C 1
ATOM 3401 O O . LEU A 1 493 ? -21.309 -40.811 28.901 1.00 82.50 493 LEU A O 1
ATOM 3405 N N . ALA A 1 494 ? -19.738 -41.796 27.667 1.00 82.12 494 ALA A N 1
ATOM 3406 C CA . ALA A 1 494 ? -20.314 -41.438 26.372 1.00 82.12 494 ALA A CA 1
ATOM 3407 C C . ALA A 1 494 ? -20.616 -42.695 25.547 1.00 82.12 494 ALA A C 1
ATOM 3409 O O . ALA A 1 494 ? -19.914 -43.713 25.673 1.00 82.12 494 ALA A O 1
ATOM 3410 N N . CYS A 1 495 ? -21.638 -42.618 24.692 1.00 83.69 495 CYS A N 1
ATOM 3411 C CA . CYS A 1 495 ? -21.908 -43.657 23.709 1.00 83.69 495 CYS A CA 1
ATOM 3412 C C . CYS A 1 495 ? -20.798 -43.609 22.671 1.00 83.69 495 CYS A C 1
ATOM 3414 O O . CYS A 1 495 ? -20.740 -42.732 21.811 1.00 83.69 495 CYS A O 1
ATOM 3416 N N . VAL A 1 496 ? -19.882 -44.565 22.747 1.00 85.38 496 VAL A N 1
ATOM 3417 C CA . VAL A 1 496 ? -18.925 -44.784 21.676 1.00 85.38 496 VAL A CA 1
ATOM 3418 C C . VAL A 1 496 ? -19.476 -45.897 20.811 1.00 85.38 496 VAL A C 1
ATOM 3420 O O . VAL A 1 496 ? -19.231 -47.085 21.043 1.00 85.38 496 VAL A O 1
ATOM 3423 N N . ASN A 1 497 ? -20.217 -45.471 19.796 1.00 83.12 497 ASN A N 1
ATOM 3424 C CA . ASN A 1 497 ? -20.698 -46.317 18.716 1.00 83.12 497 ASN A CA 1
ATOM 3425 C C . ASN A 1 497 ? -19.541 -46.455 17.741 1.00 83.12 497 ASN A C 1
ATOM 3427 O O . ASN A 1 497 ? -19.409 -45.712 16.770 1.00 83.12 497 ASN A O 1
ATOM 3431 N N . THR A 1 498 ? -18.607 -47.340 18.091 1.00 80.25 498 THR A N 1
ATOM 3432 C CA . THR A 1 498 ? -17.409 -47.551 17.280 1.00 80.25 498 THR A CA 1
ATOM 3433 C C . THR A 1 498 ? -17.835 -48.123 15.938 1.00 80.25 498 THR A C 1
ATOM 3435 O O . THR A 1 498 ? -18.390 -49.223 15.931 1.00 80.25 498 THR A O 1
ATOM 3438 N N . PRO A 1 499 ? -17.607 -47.420 14.813 1.00 79.12 499 PRO A N 1
ATOM 3439 C CA . PRO A 1 499 ? -17.929 -47.971 13.511 1.00 79.12 499 PRO A CA 1
ATOM 3440 C C . PRO A 1 499 ? -17.250 -49.327 13.364 1.00 79.12 499 PRO A C 1
ATOM 3442 O O . PRO A 1 499 ? -16.094 -49.504 13.761 1.00 79.12 499 PRO A O 1
ATOM 3445 N N . VAL A 1 500 ? -17.985 -50.297 12.837 1.00 78.31 500 VAL A N 1
ATOM 3446 C CA . VAL A 1 500 ? -17.412 -51.570 12.422 1.00 78.31 500 VAL A CA 1
ATOM 3447 C C . VAL A 1 500 ? -16.313 -51.241 11.417 1.00 78.31 500 VAL A C 1
ATOM 3449 O O . VAL A 1 500 ? -16.583 -50.683 10.357 1.00 78.31 500 VAL A O 1
ATOM 3452 N N . ASP A 1 501 ? -15.070 -51.533 11.801 1.00 76.12 501 ASP A N 1
ATOM 3453 C CA . ASP A 1 501 ? -13.885 -51.273 10.990 1.00 76.12 501 ASP A CA 1
ATOM 3454 C C . ASP A 1 501 ? -13.898 -52.201 9.774 1.00 76.12 501 ASP A C 1
ATOM 3456 O O . ASP A 1 501 ? -13.561 -53.388 9.852 1.00 76.12 501 ASP A O 1
ATOM 3460 N N . CYS A 1 502 ? -14.356 -51.638 8.664 1.00 72.56 502 CYS A N 1
ATOM 3461 C CA . CYS A 1 502 ? -14.387 -52.262 7.355 1.00 72.56 502 CYS A CA 1
ATOM 3462 C C . CYS A 1 502 ? -13.099 -51.995 6.555 1.00 72.56 502 CYS A C 1
ATOM 3464 O O . CYS A 1 502 ? -13.040 -52.305 5.368 1.00 72.56 502 CYS A O 1
ATOM 3466 N N . GLY A 1 503 ? -12.042 -51.463 7.183 1.00 77.81 503 GLY A N 1
ATOM 3467 C CA . GLY A 1 503 ? -10.855 -51.010 6.466 1.00 77.81 503 GLY A CA 1
ATOM 3468 C C . GLY A 1 503 ? -11.211 -49.867 5.517 1.00 77.81 503 GLY A C 1
ATOM 3469 O O . GLY A 1 503 ? -11.716 -48.842 5.963 1.00 77.81 503 GLY A O 1
ATOM 3470 N N . ASP A 1 504 ? -10.971 -50.069 4.221 1.00 71.00 504 ASP A N 1
ATOM 3471 C CA . ASP A 1 504 ? -11.258 -49.087 3.166 1.00 71.00 504 ASP A CA 1
ATOM 3472 C C . ASP A 1 504 ? -12.694 -49.212 2.601 1.00 71.00 504 ASP A C 1
ATOM 3474 O O . ASP A 1 504 ? -13.081 -48.463 1.711 1.00 71.00 504 ASP A O 1
ATOM 3478 N N . GLU A 1 505 ? -13.493 -50.161 3.102 1.00 77.56 505 GLU A N 1
ATOM 3479 C CA . GLU A 1 505 ? -14.876 -50.401 2.674 1.00 77.56 505 GLU A CA 1
ATOM 3480 C C . GLU A 1 505 ? -15.889 -49.672 3.585 1.00 77.56 505 GLU A C 1
ATOM 3482 O O . GLU A 1 505 ? -15.639 -49.402 4.762 1.00 77.56 505 GLU A O 1
ATOM 3487 N N . PHE A 1 506 ? -17.091 -49.409 3.075 1.00 77.31 506 PHE A N 1
ATOM 3488 C CA . PHE A 1 506 ? -18.214 -48.863 3.832 1.00 77.31 506 PHE A CA 1
ATOM 3489 C C . PHE A 1 506 ? -19.091 -49.975 4.413 1.00 77.31 506 PHE A C 1
ATOM 3491 O O . PHE A 1 506 ? -19.463 -50.931 3.738 1.00 77.31 506 PHE A O 1
ATOM 3498 N N . CYS A 1 507 ? -19.491 -49.843 5.673 1.00 78.06 507 CYS A N 1
ATOM 3499 C CA . CYS A 1 507 ? -20.424 -50.785 6.282 1.00 78.06 507 CYS A CA 1
ATOM 3500 C C . CYS A 1 507 ? -21.876 -50.483 5.866 1.00 78.06 507 CYS A C 1
ATOM 3502 O O . CYS A 1 507 ? -22.348 -49.358 6.021 1.00 78.06 507 CYS A O 1
ATOM 3504 N N . ASP A 1 508 ? -22.604 -51.493 5.383 1.00 78.44 508 ASP A N 1
ATOM 3505 C CA . ASP A 1 508 ? -24.032 -51.421 5.050 1.00 78.44 508 ASP A CA 1
ATOM 3506 C C . ASP A 1 508 ? -24.913 -51.473 6.308 1.00 78.44 508 ASP A C 1
ATOM 3508 O O . ASP A 1 508 ? -25.059 -52.547 6.907 1.00 78.44 508 ASP A O 1
ATOM 3512 N N . PRO A 1 509 ? -25.585 -50.368 6.687 1.00 70.56 509 PRO A N 1
ATOM 3513 C CA . PRO A 1 509 ? -26.384 -50.295 7.911 1.00 70.56 509 PRO A CA 1
ATOM 3514 C C . PRO A 1 509 ? -27.601 -51.235 7.907 1.00 70.56 509 PRO A C 1
ATOM 3516 O O . PRO A 1 509 ? -28.160 -51.526 8.965 1.00 70.56 509 PRO A O 1
ATOM 3519 N N . ALA A 1 510 ? -28.024 -51.753 6.746 1.00 72.31 510 ALA A N 1
ATOM 3520 C CA . ALA A 1 510 ? -29.117 -52.720 6.652 1.00 72.31 510 ALA A CA 1
ATOM 3521 C C . ALA A 1 510 ? -28.669 -54.173 6.884 1.00 72.31 510 ALA A C 1
ATOM 3523 O O . ALA A 1 510 ? -29.498 -55.014 7.253 1.00 72.31 510 ALA A O 1
ATOM 3524 N N . THR A 1 511 ? -27.392 -54.495 6.650 1.00 74.69 511 THR A N 1
ATOM 3525 C CA . THR A 1 511 ? -26.880 -55.876 6.708 1.00 74.69 511 THR A CA 1
ATOM 3526 C C . THR A 1 511 ? -25.707 -56.086 7.668 1.00 74.69 511 THR A C 1
ATOM 3528 O O . THR A 1 511 ? -25.446 -57.237 8.030 1.00 74.69 511 THR A O 1
ATOM 3531 N N . GLY A 1 512 ? -25.047 -55.018 8.125 1.00 71.81 512 GLY A N 1
ATOM 3532 C CA . GLY A 1 512 ? -23.844 -55.057 8.964 1.00 71.81 512 GLY A CA 1
ATOM 3533 C C . GLY A 1 512 ? -22.608 -55.609 8.241 1.00 71.81 512 GLY A C 1
ATOM 3534 O O . GLY A 1 512 ? -21.700 -56.117 8.898 1.00 71.81 512 GLY A O 1
ATOM 3535 N N . GLY A 1 513 ? -22.606 -55.617 6.901 1.00 77.81 513 GLY A N 1
ATOM 3536 C CA . GLY A 1 513 ? -21.511 -56.118 6.062 1.00 77.81 513 GLY A CA 1
ATOM 3537 C C . GLY A 1 513 ? -20.790 -54.996 5.314 1.00 77.81 513 GLY A C 1
ATOM 3538 O O . GLY A 1 513 ? -21.414 -54.003 4.963 1.00 77.81 513 GLY A O 1
ATOM 3539 N N . CYS A 1 514 ? -19.494 -55.166 5.063 1.00 80.94 514 CYS A N 1
ATOM 3540 C CA . CYS A 1 514 ? -18.658 -54.193 4.360 1.00 80.94 514 CYS A CA 1
ATOM 3541 C C . CYS A 1 514 ? -18.831 -54.297 2.828 1.00 80.94 514 CYS A C 1
ATOM 3543 O O . CYS A 1 514 ? -18.911 -55.408 2.291 1.00 80.94 514 CYS A O 1
ATOM 3545 N N . VAL A 1 515 ? -18.949 -53.153 2.150 1.00 77.75 515 VAL A N 1
ATOM 3546 C CA . VAL A 1 515 ? -19.101 -52.975 0.694 1.00 77.75 515 VAL A CA 1
ATOM 3547 C C . VAL A 1 515 ? -18.261 -51.779 0.234 1.00 77.75 515 VAL A C 1
ATOM 3549 O O . VAL A 1 515 ? -18.069 -50.844 0.997 1.00 77.75 515 VAL A O 1
ATOM 3552 N N . GLU A 1 516 ? -17.764 -51.763 -1.000 1.00 76.31 516 GLU A N 1
ATOM 3553 C CA . GLU A 1 516 ? -16.804 -50.734 -1.438 1.00 76.31 516 GLU A CA 1
ATOM 3554 C C . GLU A 1 516 ? -17.449 -49.381 -1.786 1.00 76.31 516 GLU A C 1
ATOM 3556 O O . GLU A 1 516 ? -16.800 -48.365 -1.598 1.00 76.31 516 GLU A O 1
ATOM 3561 N N . CYS A 1 517 ? -18.709 -49.320 -2.243 1.00 79.81 517 CYS A N 1
ATOM 3562 C CA . CYS A 1 517 ? -19.437 -48.049 -2.434 1.00 79.81 517 CYS A CA 1
ATOM 3563 C C . CYS A 1 517 ? -20.972 -48.279 -2.478 1.00 79.81 517 CYS A C 1
ATOM 3565 O O . CYS A 1 517 ? -21.418 -49.415 -2.669 1.00 79.81 517 CYS A O 1
ATOM 3567 N N . PHE A 1 518 ? -21.805 -47.245 -2.280 1.00 77.81 518 PHE A N 1
ATOM 3568 C CA . PHE A 1 518 ? -23.285 -47.347 -2.345 1.00 77.81 518 PHE A CA 1
ATOM 3569 C C . PHE A 1 518 ? -23.887 -46.634 -3.557 1.00 77.81 518 PHE A C 1
ATOM 3571 O O . PHE A 1 518 ? -24.938 -47.043 -4.064 1.00 77.81 518 PHE A O 1
ATOM 3578 N N . GLU A 1 519 ? -23.217 -45.590 -4.018 1.00 80.25 519 GLU A N 1
ATOM 3579 C CA . GLU A 1 519 ? -23.545 -44.748 -5.154 1.00 80.25 519 GLU A CA 1
ATOM 3580 C C . GLU A 1 519 ? -22.245 -44.446 -5.929 1.00 80.25 519 GLU A C 1
ATOM 3582 O O . GLU A 1 519 ? -21.133 -44.685 -5.457 1.00 80.25 519 GLU A O 1
ATOM 3587 N N . ASP A 1 520 ? -22.358 -43.957 -7.167 1.00 79.56 520 ASP A N 1
ATOM 3588 C CA . ASP A 1 520 ? -21.180 -43.726 -8.024 1.00 79.56 520 ASP A CA 1
ATOM 3589 C C . ASP A 1 520 ? -20.219 -42.671 -7.436 1.00 79.56 520 ASP A C 1
ATOM 3591 O O . ASP A 1 520 ? -19.036 -42.668 -7.747 1.00 79.56 520 ASP A O 1
ATOM 3595 N N . ALA A 1 521 ? -20.717 -41.784 -6.568 1.00 79.00 521 ALA A N 1
ATOM 3596 C CA . ALA A 1 521 ? -19.938 -40.697 -5.983 1.00 79.00 521 ALA A CA 1
ATOM 3597 C C . ALA A 1 521 ? -18.938 -41.157 -4.909 1.00 79.00 521 ALA A C 1
ATOM 3599 O O . ALA A 1 521 ? -17.943 -40.474 -4.694 1.00 79.00 521 ALA A O 1
ATOM 3600 N N . GLU A 1 522 ? -19.180 -42.284 -4.229 1.00 80.19 522 GLU A N 1
ATOM 3601 C CA . GLU A 1 522 ? -18.231 -42.828 -3.236 1.00 80.19 522 GLU A CA 1
ATOM 3602 C C . GLU A 1 522 ? -17.163 -43.726 -3.865 1.00 80.19 522 GLU A C 1
ATOM 3604 O O . GLU A 1 522 ? -16.331 -44.303 -3.173 1.00 80.19 522 GLU A O 1
ATOM 3609 N N . CYS A 1 523 ? -17.234 -43.871 -5.179 1.00 81.12 523 CYS A N 1
ATOM 3610 C CA . CYS A 1 523 ? -16.414 -44.750 -5.979 1.00 81.12 523 CYS A CA 1
ATOM 3611 C C . CYS A 1 523 ? -15.231 -43.989 -6.636 1.00 81.12 523 CYS A C 1
ATOM 3613 O O . CYS A 1 523 ? -14.427 -44.630 -7.302 1.00 81.12 523 CYS A O 1
ATOM 3615 N N . ASP A 1 524 ? -15.141 -42.663 -6.430 1.00 80.00 524 ASP A N 1
ATOM 3616 C CA . ASP A 1 524 ? -14.074 -41.765 -6.904 1.00 80.00 524 ASP A CA 1
ATOM 3617 C C . ASP A 1 524 ? -12.777 -42.030 -6.124 1.00 80.00 524 ASP A C 1
ATOM 3619 O O . ASP A 1 524 ? -12.648 -41.678 -4.946 1.00 80.00 524 ASP A O 1
ATOM 3623 N N . ASP A 1 525 ? -11.828 -42.704 -6.765 1.00 77.50 525 ASP A N 1
ATOM 3624 C CA . ASP A 1 525 ? -10.516 -43.017 -6.209 1.00 77.50 525 ASP A CA 1
ATOM 3625 C C . ASP A 1 525 ? -9.511 -41.860 -6.370 1.00 77.50 525 ASP A C 1
ATOM 3627 O O . ASP A 1 525 ? -8.345 -41.984 -5.975 1.00 77.50 525 ASP A O 1
ATOM 3631 N N . GLY A 1 526 ? -9.978 -40.714 -6.883 1.00 77.50 526 GLY A N 1
ATOM 3632 C CA . GLY A 1 526 ? -9.181 -39.522 -7.142 1.00 77.50 526 GLY A CA 1
ATOM 3633 C C . GLY A 1 526 ? -8.225 -39.675 -8.321 1.00 77.50 526 GLY A C 1
ATOM 3634 O O . GLY A 1 526 ? -7.387 -38.799 -8.514 1.00 77.50 526 GLY A O 1
ATOM 3635 N N . LEU A 1 527 ? -8.310 -40.768 -9.091 1.00 82.00 527 LEU A N 1
ATOM 3636 C CA . LEU A 1 527 ? -7.499 -40.991 -10.283 1.00 82.00 527 LEU A CA 1
ATOM 3637 C C . LEU A 1 527 ? -8.288 -40.594 -11.530 1.00 82.00 527 LEU A C 1
ATOM 3639 O O . LEU A 1 527 ? -8.997 -41.385 -12.162 1.00 82.00 527 LEU A O 1
ATOM 3643 N N . PHE A 1 528 ? -8.104 -39.343 -11.940 1.00 81.62 528 PHE A N 1
ATOM 3644 C CA . PHE A 1 528 ? -8.667 -38.788 -13.164 1.00 81.62 528 PHE A CA 1
ATOM 3645 C C . PHE A 1 528 ? -8.460 -39.687 -14.402 1.00 81.62 528 PHE A C 1
ATOM 3647 O O . PHE A 1 528 ? -9.341 -39.770 -15.269 1.00 81.62 528 PHE A O 1
ATOM 3654 N N . CYS A 1 529 ? -7.330 -40.394 -14.521 1.00 78.94 529 CYS A N 1
ATOM 3655 C CA . CYS A 1 529 ? -6.975 -41.105 -15.753 1.00 78.94 529 CYS A CA 1
ATOM 3656 C C . CYS A 1 529 ? -7.656 -42.452 -15.957 1.00 78.94 529 CYS A C 1
ATOM 3658 O O . CYS A 1 529 ? -7.701 -42.923 -17.101 1.00 78.94 529 CYS A O 1
ATOM 3660 N N . ASN A 1 530 ? -8.190 -43.090 -14.916 1.00 79.81 530 ASN A N 1
ATOM 3661 C CA . ASN A 1 530 ? -8.990 -44.306 -15.090 1.00 79.81 530 ASN A CA 1
ATOM 3662 C C . ASN A 1 530 ? -10.456 -43.974 -15.467 1.00 79.81 530 ASN A C 1
ATOM 3664 O O . ASN A 1 530 ? -11.146 -44.811 -16.059 1.00 79.81 530 ASN A O 1
ATOM 3668 N N . GLY A 1 531 ? -10.847 -42.707 -15.283 1.00 79.44 531 GLY A N 1
ATOM 3669 C CA . GLY A 1 531 ? -12.129 -42.123 -15.652 1.00 79.44 531 GLY A CA 1
ATOM 3670 C C . GLY A 1 531 ? -13.236 -42.431 -14.647 1.00 79.44 531 GLY A C 1
ATOM 3671 O O . GLY A 1 531 ? -13.255 -43.502 -14.061 1.00 79.44 531 GLY A O 1
ATOM 3672 N N . ALA A 1 532 ? -14.212 -41.520 -14.560 1.00 83.62 532 ALA A N 1
ATOM 3673 C CA . ALA A 1 532 ? -15.281 -41.552 -13.560 1.00 83.62 532 ALA A CA 1
ATOM 3674 C C . ALA A 1 532 ? -15.891 -42.949 -13.344 1.00 83.62 532 ALA A C 1
ATOM 3676 O O . ALA A 1 532 ? -16.463 -43.560 -14.259 1.00 83.62 532 ALA A O 1
ATOM 3677 N N . GLU A 1 533 ? -15.755 -43.412 -12.115 1.00 86.62 533 GLU A N 1
ATOM 3678 C CA . GLU A 1 533 ? -16.049 -44.745 -11.633 1.00 86.62 533 GLU A CA 1
ATOM 3679 C C . GLU A 1 533 ? -17.540 -44.898 -11.340 1.00 86.62 533 GLU A C 1
ATOM 3681 O O . GLU A 1 533 ? -18.305 -43.935 -11.246 1.00 86.62 533 GLU A O 1
ATOM 3686 N N . SER A 1 534 ? -18.009 -46.140 -11.276 1.00 86.75 534 SER A N 1
ATOM 3687 C CA . SER A 1 534 ? -19.416 -46.431 -11.005 1.00 86.75 534 SER A CA 1
ATOM 3688 C C . SER A 1 534 ? -19.572 -47.539 -9.973 1.00 86.75 534 SER A C 1
ATOM 3690 O O . SER A 1 534 ? -18.883 -48.561 -10.017 1.00 86.75 534 SER A O 1
ATOM 3692 N N . CYS A 1 535 ? -20.544 -47.356 -9.082 1.00 84.12 535 CYS A N 1
ATOM 3693 C CA . CYS A 1 535 ? -20.949 -48.321 -8.078 1.00 84.12 535 CYS A CA 1
ATOM 3694 C C . CYS A 1 535 ? -21.796 -49.414 -8.709 1.00 84.12 535 CYS A C 1
ATOM 3696 O O . CYS A 1 535 ? -22.980 -49.234 -9.024 1.00 84.12 535 CYS A O 1
ATOM 3698 N N . VAL A 1 536 ? -21.220 -50.604 -8.840 1.00 84.62 536 VAL A N 1
ATOM 3699 C CA . VAL A 1 536 ? -21.944 -51.756 -9.370 1.00 84.62 536 VAL A CA 1
ATOM 3700 C C . VAL A 1 536 ? -22.029 -52.836 -8.302 1.00 84.62 536 VAL A C 1
ATOM 3702 O O . VAL A 1 536 ? -21.096 -53.592 -8.067 1.00 84.62 536 VAL A O 1
ATOM 3705 N N . LEU A 1 537 ? -23.213 -52.957 -7.687 1.00 79.88 537 LEU A N 1
ATOM 3706 C CA . LEU A 1 537 ? -23.528 -53.981 -6.676 1.00 79.88 537 LEU A CA 1
ATOM 3707 C C . LEU A 1 537 ? -22.617 -53.944 -5.433 1.00 79.88 537 LEU A C 1
ATOM 3709 O O . LEU A 1 537 ? -22.323 -54.998 -4.868 1.00 79.88 537 LEU A O 1
ATOM 3713 N N . GLY A 1 538 ? -22.226 -52.749 -4.990 1.00 75.06 538 GLY A N 1
ATOM 3714 C CA . GLY A 1 538 ? -21.377 -52.581 -3.810 1.00 75.06 538 GLY A CA 1
ATOM 3715 C C . GLY A 1 538 ? -19.878 -52.727 -4.081 1.00 75.06 538 GLY A C 1
ATOM 3716 O O . GLY A 1 538 ? -19.142 -52.978 -3.135 1.00 75.06 538 GLY A O 1
ATOM 3717 N N . ALA A 1 539 ? -19.448 -52.631 -5.344 1.00 80.56 539 ALA A N 1
ATOM 3718 C CA . ALA A 1 539 ? -18.049 -52.678 -5.774 1.00 80.56 539 ALA A CA 1
ATOM 3719 C C . ALA A 1 539 ? -17.735 -51.520 -6.735 1.00 80.56 539 ALA A C 1
ATOM 3721 O O . ALA A 1 539 ? -18.598 -51.159 -7.549 1.00 80.56 539 ALA A O 1
ATOM 3722 N N . CYS A 1 540 ? -16.515 -50.984 -6.660 1.00 82.75 540 CYS A N 1
ATOM 3723 C CA . CYS A 1 540 ? -16.064 -49.887 -7.515 1.00 82.75 540 CYS A CA 1
ATOM 3724 C C . CYS A 1 540 ? -15.539 -50.406 -8.854 1.00 82.75 540 CYS A C 1
ATOM 3726 O O . CYS A 1 540 ? -14.549 -51.137 -8.907 1.00 82.75 540 CYS A O 1
ATOM 3728 N N . GLU A 1 541 ? -16.183 -50.028 -9.961 1.00 84.06 541 GLU A N 1
ATOM 3729 C CA . GLU A 1 541 ? -15.655 -50.289 -11.303 1.00 84.06 541 GLU A CA 1
ATOM 3730 C C . GLU A 1 541 ? -15.167 -48.983 -11.945 1.00 84.06 541 GLU A C 1
ATOM 3732 O O . GLU A 1 541 ? -15.955 -48.058 -12.146 1.00 84.06 541 GLU A O 1
ATOM 3737 N N . ALA A 1 542 ? -13.876 -48.935 -12.298 1.00 82.06 542 ALA A N 1
ATOM 3738 C CA . ALA A 1 542 ? -13.269 -47.794 -12.981 1.00 82.06 542 ALA A CA 1
ATOM 3739 C C . ALA A 1 542 ? -13.901 -47.529 -14.360 1.00 82.06 542 ALA A C 1
ATOM 3741 O O . ALA A 1 542 ? -14.311 -48.461 -15.069 1.00 82.06 542 ALA A O 1
ATOM 3742 N N . GLY A 1 543 ? -13.967 -46.254 -14.741 1.00 78.94 543 GLY A N 1
ATOM 3743 C CA . GLY A 1 543 ? -14.627 -45.779 -15.949 1.00 78.94 543 GLY A CA 1
ATOM 3744 C C . GLY A 1 543 ? -13.827 -45.963 -17.243 1.00 78.94 543 GLY A C 1
ATOM 3745 O O . GLY A 1 543 ? -13.061 -46.905 -17.447 1.00 78.94 543 GLY A O 1
ATOM 3746 N N . THR A 1 544 ? -14.088 -45.080 -18.213 1.00 80.94 544 THR A N 1
ATOM 3747 C CA . THR A 1 544 ? -13.298 -45.010 -19.454 1.00 80.94 544 THR A CA 1
ATOM 3748 C C . THR A 1 544 ? -12.313 -43.843 -19.349 1.00 80.94 544 THR A C 1
ATOM 3750 O O . THR A 1 544 ? -12.789 -42.721 -19.165 1.00 80.94 544 THR A O 1
ATOM 3753 N N . PRO A 1 545 ? -10.998 -44.062 -19.554 1.00 80.50 545 PRO A N 1
ATOM 3754 C CA . PRO A 1 545 ? -9.985 -43.011 -19.494 1.00 80.50 545 PRO A CA 1
ATOM 3755 C C . PRO A 1 545 ? -10.345 -41.780 -20.348 1.00 80.50 545 PRO A C 1
ATOM 3757 O O . PRO A 1 545 ? -10.649 -41.944 -21.539 1.00 80.50 545 PRO A O 1
ATOM 3760 N N . PRO A 1 546 ? -10.313 -40.555 -19.789 1.00 75.19 546 PRO A N 1
ATOM 3761 C CA . PRO A 1 546 ? -10.786 -39.346 -20.470 1.00 75.19 546 PRO A CA 1
ATOM 3762 C C . PRO A 1 546 ? -9.855 -38.858 -21.596 1.00 75.19 546 PRO A C 1
ATOM 3764 O O . PRO A 1 546 ? -10.316 -38.209 -22.542 1.00 75.19 546 PRO A O 1
ATOM 3767 N N . CYS A 1 547 ? -8.562 -39.196 -21.556 1.00 75.38 547 CYS A N 1
ATOM 3768 C CA . CYS A 1 547 ? -7.583 -38.747 -22.548 1.00 75.38 547 CYS A CA 1
ATOM 3769 C C . CYS A 1 547 ? -7.615 -39.607 -23.824 1.00 75.38 547 CYS A C 1
ATOM 3771 O O . CYS A 1 547 ? -6.994 -40.663 -23.924 1.00 75.38 547 CYS A O 1
ATOM 3773 N N . LEU A 1 548 ? -8.343 -39.130 -24.840 1.00 71.50 548 LEU A N 1
ATOM 3774 C CA . LEU A 1 548 ? -8.410 -39.752 -26.173 1.00 71.50 548 LEU A CA 1
ATOM 3775 C C . LEU A 1 548 ? -7.129 -39.554 -27.006 1.00 71.50 548 LEU A C 1
ATOM 3777 O O . LEU A 1 548 ? -6.829 -40.392 -27.859 1.00 71.50 548 LEU A O 1
ATOM 3781 N N . ILE A 1 549 ? -6.411 -38.446 -26.786 1.00 63.19 549 ILE A N 1
ATOM 3782 C CA . ILE A 1 549 ? -5.116 -38.100 -27.393 1.00 63.19 549 ILE A CA 1
ATOM 3783 C C . ILE A 1 549 ? -4.288 -37.299 -26.370 1.00 63.19 549 ILE A C 1
ATOM 3785 O O . ILE A 1 549 ? -4.636 -36.165 -26.065 1.00 63.19 549 ILE A O 1
ATOM 3789 N N . GLY A 1 550 ? -3.232 -37.895 -25.814 1.00 70.88 550 GLY A N 1
ATOM 3790 C CA . GLY A 1 550 ? -2.371 -37.279 -24.791 1.00 70.88 550 GLY A CA 1
ATOM 3791 C C . GLY A 1 550 ? -1.959 -38.271 -23.703 1.00 70.88 550 GLY A C 1
ATOM 3792 O O . GLY A 1 550 ? -2.537 -39.359 -23.616 1.00 70.88 550 GLY A O 1
ATOM 3793 N N . LEU A 1 551 ? -0.954 -37.902 -22.908 1.00 80.19 551 LEU A N 1
ATOM 3794 C CA . LEU A 1 551 ? -0.624 -38.591 -21.665 1.00 80.19 551 LEU A CA 1
ATOM 3795 C C . LEU A 1 551 ? -1.517 -38.026 -20.563 1.00 80.19 551 LEU A C 1
ATOM 3797 O O . LEU A 1 551 ? -1.975 -36.885 -20.627 1.00 80.19 551 LEU A O 1
ATOM 3801 N N . CYS A 1 552 ? -1.850 -38.869 -19.602 1.00 81.50 552 CYS A N 1
ATOM 3802 C CA . CYS A 1 552 ? -2.758 -38.477 -18.547 1.00 81.50 552 CYS A CA 1
ATOM 3803 C C . CYS A 1 552 ? -1.967 -38.206 -17.271 1.00 81.50 552 CYS A C 1
ATOM 3805 O O . CYS A 1 552 ? -1.169 -39.050 -16.860 1.00 81.50 552 CYS A O 1
ATOM 3807 N N . ASP A 1 553 ? -2.166 -37.012 -16.718 1.00 80.69 553 ASP A N 1
ATOM 3808 C CA . ASP A 1 553 ? -1.532 -36.533 -15.498 1.00 80.69 553 ASP A CA 1
ATOM 3809 C C . ASP A 1 553 ? -2.510 -36.695 -14.329 1.00 80.69 553 ASP A C 1
ATOM 3811 O O . ASP A 1 553 ? -3.501 -35.969 -14.245 1.00 80.69 553 ASP A O 1
ATOM 3815 N N . GLU A 1 554 ? -2.224 -37.660 -13.455 1.00 79.62 554 GLU A N 1
ATOM 3816 C CA . GLU A 1 554 ? -3.010 -37.926 -12.241 1.00 79.62 554 GLU A CA 1
ATOM 3817 C C . GLU A 1 554 ? -2.738 -36.907 -11.125 1.00 79.62 554 GLU A C 1
ATOM 3819 O O . GLU A 1 554 ? -3.513 -36.812 -10.186 1.00 79.62 554 GLU A O 1
ATOM 3824 N N . GLU A 1 555 ? -1.620 -36.173 -11.162 1.00 81.38 555 GLU A N 1
ATOM 3825 C CA . GLU A 1 555 ? -1.291 -35.201 -10.110 1.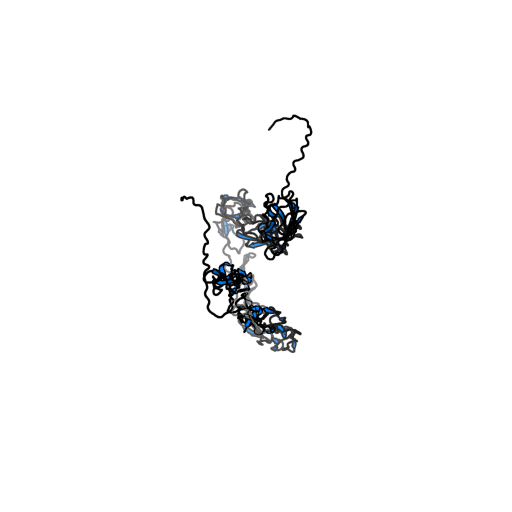00 81.38 555 GLU A CA 1
ATOM 3826 C C . GLU A 1 555 ? -2.015 -33.866 -10.336 1.00 81.38 555 GLU A C 1
ATOM 3828 O O . GLU A 1 555 ? -2.343 -33.168 -9.376 1.00 81.38 555 GLU A O 1
ATOM 3833 N N . ASN A 1 556 ? -2.284 -33.518 -11.599 1.00 75.81 556 ASN A N 1
ATOM 3834 C CA . ASN A 1 556 ? -2.898 -32.244 -11.994 1.00 75.81 556 ASN A CA 1
ATOM 3835 C C . ASN A 1 556 ? -4.288 -32.387 -12.651 1.00 75.81 556 ASN A C 1
ATOM 3837 O O . ASN A 1 556 ? -4.815 -31.399 -13.167 1.00 75.81 556 ASN A O 1
ATOM 3841 N N . ASP A 1 557 ? -4.873 -33.589 -12.659 1.00 84.19 557 ASP A N 1
ATOM 3842 C CA . ASP A 1 557 ? -6.223 -33.900 -13.165 1.00 84.19 557 ASP A CA 1
ATOM 3843 C C . ASP A 1 557 ? -6.524 -33.386 -14.587 1.00 84.19 557 ASP A C 1
ATOM 3845 O O . ASP A 1 557 ? -7.585 -32.816 -14.876 1.00 84.19 557 ASP A O 1
ATOM 3849 N N . TRP A 1 558 ? -5.584 -33.567 -15.517 1.00 83.81 558 TRP A N 1
ATOM 3850 C CA . TRP A 1 558 ? -5.757 -33.126 -16.904 1.00 83.81 558 TRP A CA 1
ATOM 3851 C C . TRP A 1 558 ? -4.947 -33.955 -17.904 1.00 83.81 558 TRP A C 1
ATOM 3853 O O . TRP A 1 558 ? -4.067 -34.742 -17.562 1.00 83.81 558 TRP A O 1
ATOM 3863 N N . CYS A 1 559 ? -5.273 -33.798 -19.187 1.00 83.62 559 CYS A N 1
ATOM 3864 C CA . CYS A 1 559 ? -4.522 -34.431 -20.266 1.00 83.62 559 CYS A CA 1
ATOM 3865 C C . CYS A 1 559 ? -3.413 -33.485 -20.728 1.00 83.62 559 CYS A C 1
ATOM 3867 O O . CYS A 1 559 ? -3.713 -32.437 -21.306 1.00 83.62 559 CYS A O 1
ATOM 3869 N N . ALA A 1 560 ? -2.164 -33.894 -20.528 1.00 79.50 560 ALA A N 1
ATOM 3870 C CA . ALA A 1 560 ? -0.983 -33.136 -20.910 1.00 79.50 560 ALA A CA 1
ATOM 3871 C C . ALA A 1 560 ? -0.204 -33.848 -22.037 1.00 79.50 560 ALA A C 1
ATOM 3873 O O . ALA A 1 560 ? -0.244 -35.079 -22.164 1.00 79.50 560 ALA A O 1
ATOM 3874 N N . PRO A 1 561 ? 0.491 -33.104 -22.912 1.00 80.44 561 PRO A N 1
ATOM 3875 C CA . PRO A 1 561 ? 1.405 -33.690 -23.888 1.00 80.44 561 PRO A CA 1
ATOM 3876 C C . PRO A 1 561 ? 2.608 -34.407 -23.248 1.00 80.44 561 PRO A C 1
ATOM 3878 O O . PRO A 1 561 ? 3.016 -35.428 -23.801 1.00 80.44 561 PRO A O 1
ATOM 3881 N N . CYS A 1 562 ? 3.113 -33.958 -22.090 1.00 82.94 562 CYS A N 1
ATOM 3882 C CA . CYS A 1 562 ? 4.055 -34.716 -21.255 1.00 82.94 562 CYS A CA 1
ATOM 3883 C C . CYS A 1 562 ? 3.703 -34.649 -19.757 1.00 82.94 562 CYS A C 1
ATOM 3885 O O . CYS A 1 562 ? 3.039 -33.713 -19.320 1.00 82.94 562 CYS A O 1
ATOM 3887 N N . VAL A 1 563 ? 4.118 -35.661 -18.980 1.00 83.56 563 VAL A N 1
ATOM 3888 C CA . VAL A 1 563 ? 3.933 -35.725 -17.509 1.00 83.56 563 VAL A CA 1
ATOM 3889 C C . VAL A 1 563 ? 5.254 -35.905 -16.757 1.00 83.56 563 VAL A C 1
ATOM 3891 O O . VAL A 1 563 ? 5.349 -35.612 -15.570 1.00 83.56 563 VAL A O 1
ATOM 3894 N N . ALA A 1 564 ? 6.302 -36.327 -17.456 1.00 83.38 564 ALA A N 1
ATOM 3895 C CA . ALA A 1 564 ? 7.679 -36.295 -16.996 1.00 83.38 564 ALA A CA 1
ATOM 3896 C C . ALA A 1 564 ? 8.595 -35.788 -18.115 1.00 83.38 564 ALA A C 1
ATOM 3898 O O . ALA A 1 564 ? 8.264 -35.888 -19.294 1.00 83.38 564 ALA A O 1
ATOM 3899 N N . ASP A 1 565 ? 9.781 -35.307 -17.748 1.00 82.19 565 ASP A N 1
ATOM 3900 C CA . ASP A 1 565 ? 10.794 -34.807 -18.691 1.00 82.19 565 ASP A CA 1
ATOM 3901 C C . ASP A 1 565 ? 11.082 -35.801 -19.832 1.00 82.19 565 ASP A C 1
ATOM 3903 O O . ASP A 1 565 ? 11.190 -35.419 -20.991 1.00 82.19 565 ASP A O 1
ATOM 3907 N N . GLY A 1 566 ? 11.105 -37.104 -19.522 1.00 80.56 566 GLY A N 1
ATOM 3908 C CA . GLY A 1 566 ? 11.347 -38.163 -20.507 1.00 80.56 566 GLY A CA 1
ATOM 3909 C C . GLY A 1 566 ? 10.237 -38.366 -21.547 1.00 80.56 566 GLY A C 1
ATOM 3910 O O . GLY A 1 566 ? 10.459 -39.082 -22.519 1.00 80.56 566 GLY A O 1
ATOM 3911 N N . ASP A 1 567 ? 9.059 -37.769 -21.363 1.00 83.31 567 ASP A N 1
ATOM 3912 C CA . ASP A 1 567 ? 7.991 -37.769 -22.370 1.00 83.31 567 ASP A CA 1
ATOM 3913 C C . ASP A 1 567 ? 8.167 -36.637 -23.395 1.00 83.31 567 ASP A C 1
ATOM 3915 O O . ASP A 1 567 ? 7.566 -36.683 -24.469 1.00 83.31 567 ASP A O 1
ATOM 3919 N N . CYS A 1 568 ? 8.966 -35.619 -23.057 1.00 84.44 568 CYS A N 1
ATOM 3920 C CA . CYS A 1 568 ? 9.233 -34.470 -23.913 1.00 84.44 568 CYS A CA 1
ATOM 3921 C C . CYS A 1 568 ? 10.509 -34.660 -24.774 1.00 84.44 568 CYS A C 1
ATOM 3923 O O . CYS A 1 568 ? 10.875 -33.734 -25.492 1.00 84.44 568 CYS A O 1
ATOM 3925 N N . ASP A 1 569 ? 11.140 -35.847 -24.728 1.00 84.25 569 ASP A N 1
ATOM 3926 C CA . ASP A 1 569 ? 12.337 -36.219 -25.506 1.00 84.25 569 ASP A CA 1
ATOM 3927 C C . ASP A 1 569 ? 12.087 -36.035 -27.012 1.00 84.25 569 ASP A C 1
ATOM 3929 O O . ASP A 1 569 ? 11.282 -36.747 -27.628 1.00 84.25 569 ASP A O 1
ATOM 3933 N N . ASP A 1 570 ? 12.760 -35.052 -27.606 1.00 84.00 570 ASP A N 1
ATOM 3934 C CA . ASP A 1 570 ? 12.675 -34.742 -29.035 1.00 84.00 570 ASP A CA 1
ATOM 3935 C C . ASP A 1 570 ? 13.799 -35.397 -29.859 1.00 84.00 570 ASP A C 1
ATOM 3937 O O . ASP A 1 570 ? 13.963 -35.099 -31.047 1.00 84.00 570 ASP A O 1
ATOM 3941 N N . GLU A 1 571 ? 14.531 -36.330 -29.241 1.00 84.25 571 GLU A N 1
ATOM 3942 C CA . GLU A 1 571 ? 15.720 -37.009 -29.755 1.00 84.25 571 GLU A CA 1
ATOM 3943 C C . GLU A 1 571 ? 16.910 -36.063 -30.030 1.00 84.25 571 GLU A C 1
ATOM 3945 O O . GLU A 1 571 ? 17.901 -36.487 -30.640 1.00 84.25 571 GLU A O 1
ATOM 3950 N N . ASN A 1 572 ? 16.860 -34.798 -29.589 1.00 84.00 572 ASN A N 1
ATOM 3951 C CA . ASN A 1 572 ? 17.950 -33.838 -29.726 1.00 84.00 572 ASN A CA 1
ATOM 3952 C C . ASN A 1 572 ? 18.777 -33.749 -28.438 1.00 84.00 572 ASN A C 1
ATOM 3954 O O . ASN A 1 572 ? 18.434 -33.078 -27.475 1.00 84.00 572 ASN A O 1
ATOM 3958 N N . LEU A 1 573 ? 19.966 -34.347 -28.456 1.00 84.69 573 LEU A N 1
ATOM 3959 C CA . LEU A 1 573 ? 20.869 -34.352 -27.298 1.00 84.69 573 LEU A CA 1
ATOM 3960 C C . LEU A 1 573 ? 21.456 -32.969 -26.949 1.00 84.69 573 LEU A C 1
ATOM 3962 O O . LEU A 1 573 ? 22.111 -32.833 -25.919 1.00 84.69 573 LEU A O 1
ATOM 3966 N N . CYS A 1 574 ? 21.227 -31.955 -27.791 1.00 86.62 574 CYS A N 1
ATOM 3967 C CA . CYS A 1 574 ? 21.593 -30.562 -27.532 1.00 86.62 574 CYS A CA 1
ATOM 3968 C C . CYS A 1 574 ? 20.471 -29.717 -26.938 1.00 86.62 574 CYS A C 1
ATOM 3970 O O . CYS A 1 574 ? 20.623 -28.499 -26.799 1.00 86.62 574 CYS A O 1
ATOM 3972 N N . THR A 1 575 ? 19.362 -30.342 -26.562 1.00 87.06 575 THR A N 1
ATOM 3973 C CA . THR A 1 575 ? 18.352 -29.749 -25.696 1.00 87.06 575 THR A CA 1
ATOM 3974 C C . THR A 1 575 ? 18.278 -30.519 -24.384 1.00 87.06 575 THR A C 1
ATOM 3976 O O . THR A 1 575 ? 18.520 -31.719 -24.304 1.00 87.06 575 THR A O 1
ATOM 3979 N N . THR A 1 576 ? 18.024 -29.792 -23.302 1.00 85.31 576 THR A N 1
ATOM 3980 C CA . THR A 1 576 ? 17.496 -30.374 -22.074 1.00 85.31 576 THR A CA 1
ATOM 3981 C C . THR A 1 576 ? 15.986 -30.287 -22.177 1.00 85.31 576 THR A C 1
ATOM 3983 O O . THR A 1 576 ? 15.425 -29.186 -22.136 1.00 85.31 576 THR A O 1
ATOM 3986 N N . ASP A 1 577 ? 15.354 -31.440 -22.344 1.00 89.81 577 ASP A N 1
ATOM 3987 C CA . ASP A 1 577 ? 13.908 -31.547 -22.457 1.00 89.81 577 ASP A CA 1
ATOM 3988 C C . ASP A 1 577 ? 13.316 -31.651 -21.058 1.00 89.81 577 ASP A C 1
ATOM 3990 O O . ASP A 1 577 ? 13.703 -32.504 -20.257 1.00 89.81 577 ASP A O 1
ATOM 3994 N N . ALA A 1 578 ? 12.410 -30.735 -20.744 1.00 87.31 578 ALA A N 1
ATOM 3995 C CA . ALA A 1 578 ? 11.746 -30.678 -19.458 1.00 87.31 578 ALA A CA 1
ATOM 3996 C C . ALA A 1 578 ? 10.238 -30.560 -19.650 1.00 87.31 578 ALA A C 1
ATOM 3998 O O . ALA A 1 578 ? 9.754 -29.802 -20.494 1.00 87.31 578 ALA A O 1
ATOM 3999 N N . CYS A 1 579 ? 9.494 -31.278 -18.819 1.00 85.88 579 CYS A N 1
ATOM 4000 C CA . CYS A 1 579 ? 8.057 -31.118 -18.695 1.00 85.88 579 CYS A CA 1
ATOM 4001 C C . CYS A 1 579 ? 7.793 -29.994 -17.696 1.00 85.88 579 CYS A C 1
ATOM 4003 O O . CYS A 1 579 ? 7.853 -30.193 -16.481 1.00 85.88 579 CYS A O 1
ATOM 4005 N N . VAL A 1 580 ? 7.511 -28.789 -18.191 1.00 85.69 580 VAL A N 1
ATOM 4006 C CA . VAL A 1 580 ? 7.232 -27.635 -17.327 1.00 85.69 580 VAL A CA 1
ATOM 4007 C C . VAL A 1 580 ? 5.759 -27.286 -17.445 1.00 85.69 580 VAL A C 1
ATOM 4009 O O . VAL A 1 580 ? 5.302 -26.838 -18.492 1.00 85.69 580 VAL A O 1
ATOM 4012 N N . LEU A 1 581 ? 5.012 -27.486 -16.354 1.00 81.00 581 LEU A N 1
ATOM 4013 C CA . LEU A 1 581 ? 3.560 -27.257 -16.294 1.00 81.00 581 LEU A CA 1
ATOM 4014 C C . LEU A 1 581 ? 2.780 -28.023 -17.386 1.00 81.00 581 LEU A C 1
ATOM 4016 O O . LEU A 1 581 ? 1.811 -27.505 -17.937 1.00 81.00 581 LEU A O 1
ATOM 4020 N N . GLY A 1 582 ? 3.215 -29.250 -17.699 1.00 77.56 582 GLY A N 1
ATOM 4021 C CA . GLY A 1 582 ? 2.592 -30.141 -18.685 1.00 77.56 582 GLY A CA 1
ATOM 4022 C C . GLY A 1 582 ? 2.854 -29.786 -20.148 1.00 77.56 582 GLY A C 1
ATOM 4023 O O . GLY A 1 582 ? 2.252 -30.395 -21.024 1.00 77.56 582 GLY A O 1
ATOM 4024 N N . GLU A 1 583 ? 3.745 -28.835 -20.433 1.00 85.06 583 GLU A N 1
ATOM 4025 C CA . GLU A 1 583 ? 4.206 -28.515 -21.787 1.00 85.06 583 GLU A CA 1
ATOM 4026 C C . GLU A 1 583 ? 5.668 -28.947 -21.973 1.00 85.06 583 GLU A C 1
ATOM 4028 O O . GLU A 1 583 ? 6.492 -28.811 -21.063 1.00 85.06 583 GLU A O 1
ATOM 4033 N N . CYS A 1 584 ? 5.996 -29.438 -23.173 1.00 85.75 584 CYS A N 1
ATOM 4034 C CA . CYS A 1 584 ? 7.371 -29.769 -23.545 1.00 85.75 584 CYS A CA 1
ATOM 4035 C C . CYS A 1 584 ? 8.187 -28.480 -23.696 1.00 85.75 584 CYS A C 1
ATOM 4037 O O . CYS A 1 584 ? 7.933 -27.685 -24.608 1.00 85.75 584 CYS A O 1
ATOM 4039 N N . VAL A 1 585 ? 9.190 -28.286 -22.842 1.00 89.50 585 VAL A N 1
ATOM 4040 C CA . VAL A 1 585 ? 10.163 -27.199 -22.961 1.00 89.50 585 VAL A CA 1
ATOM 4041 C C . VAL A 1 585 ? 11.530 -27.791 -23.272 1.00 89.50 585 VAL A C 1
ATOM 4043 O O . VAL A 1 585 ? 12.184 -28.354 -22.399 1.00 89.50 585 VAL A O 1
ATOM 4046 N N . ASN A 1 586 ? 11.985 -27.598 -24.508 1.00 87.56 586 ASN A N 1
ATOM 4047 C CA . ASN A 1 586 ? 13.279 -28.093 -24.973 1.00 87.56 586 ASN A CA 1
ATOM 4048 C C . ASN A 1 586 ? 14.256 -26.916 -24.955 1.00 87.56 586 ASN A C 1
ATOM 4050 O O . ASN A 1 586 ? 14.243 -26.055 -25.840 1.00 87.56 586 ASN A O 1
ATOM 4054 N N . THR A 1 587 ? 15.048 -26.818 -23.889 1.00 86.12 587 THR A N 1
ATOM 4055 C CA . THR A 1 587 ? 15.981 -25.698 -23.692 1.00 86.12 587 THR A CA 1
ATOM 4056 C C . THR A 1 587 ? 17.338 -26.066 -24.262 1.00 86.12 587 THR A C 1
ATOM 4058 O O . THR A 1 587 ? 17.867 -27.114 -23.915 1.00 86.12 587 THR A O 1
ATOM 4061 N N . ALA A 1 588 ? 17.927 -25.221 -25.109 1.00 85.25 588 ALA A N 1
ATOM 4062 C CA . ALA A 1 588 ? 19.264 -25.479 -25.642 1.00 85.25 588 ALA A CA 1
ATOM 4063 C C . ALA A 1 588 ? 20.287 -25.664 -24.504 1.00 85.25 588 ALA A C 1
ATOM 4065 O O . ALA A 1 588 ? 20.307 -24.880 -23.553 1.00 85.25 588 ALA A O 1
ATOM 4066 N N . VAL A 1 589 ? 21.122 -26.701 -24.607 1.00 84.81 589 VAL A N 1
ATOM 4067 C CA . VAL A 1 589 ? 22.233 -26.944 -23.680 1.00 84.81 589 VAL A CA 1
ATOM 4068 C C . VAL A 1 589 ? 23.216 -25.774 -23.775 1.00 84.81 589 VAL A C 1
ATOM 4070 O O . VAL A 1 589 ? 23.707 -25.454 -24.856 1.00 84.81 589 VAL A O 1
ATOM 4073 N N . ASP A 1 590 ? 23.486 -25.124 -22.641 1.00 83.44 590 ASP A N 1
ATOM 4074 C CA . ASP A 1 590 ? 24.444 -24.021 -22.544 1.00 83.44 590 ASP A CA 1
ATOM 4075 C C . ASP A 1 590 ? 25.878 -24.567 -22.481 1.00 83.44 590 ASP A C 1
ATOM 4077 O O . ASP A 1 590 ? 26.329 -25.058 -21.443 1.00 83.44 590 ASP A O 1
ATOM 4081 N N . CYS A 1 591 ? 26.582 -24.493 -23.610 1.00 83.06 591 CYS A N 1
ATOM 4082 C CA . CYS A 1 591 ? 27.989 -24.874 -23.736 1.00 83.06 591 CYS A CA 1
ATOM 4083 C C . CYS A 1 591 ? 28.957 -23.687 -23.553 1.00 83.06 591 CYS A C 1
ATOM 4085 O O . CYS A 1 591 ? 30.152 -23.821 -23.814 1.00 83.06 591 CYS A O 1
ATOM 4087 N N . GLY A 1 592 ? 28.490 -22.523 -23.082 1.00 83.50 592 GLY A N 1
ATOM 4088 C CA . GLY A 1 592 ? 29.335 -21.338 -22.939 1.00 83.50 592 GLY A CA 1
ATOM 4089 C C . GLY A 1 592 ? 29.903 -20.871 -24.284 1.00 83.50 592 GLY A C 1
ATOM 4090 O O . GLY A 1 592 ? 29.151 -20.442 -25.153 1.00 83.50 592 GLY A O 1
ATOM 4091 N N . GLU A 1 593 ? 31.230 -20.928 -24.443 1.00 77.81 593 GLU A N 1
ATOM 4092 C CA . GLU A 1 593 ? 31.927 -20.580 -25.698 1.00 77.81 593 GLU A CA 1
ATOM 4093 C C . GLU A 1 593 ? 32.082 -21.779 -26.662 1.00 77.81 593 GLU A C 1
ATOM 4095 O O . GLU A 1 593 ? 32.546 -21.603 -27.784 1.00 77.81 593 GLU A O 1
ATOM 4100 N N . GLU A 1 594 ? 31.685 -22.988 -26.249 1.00 85.81 594 GLU A N 1
ATOM 4101 C CA . GLU A 1 594 ? 31.733 -24.214 -27.060 1.00 85.81 594 GLU A CA 1
ATOM 4102 C C . GLU A 1 594 ? 30.395 -24.479 -27.783 1.00 85.81 594 GLU A C 1
ATOM 4104 O O . GLU A 1 594 ? 29.351 -23.904 -27.467 1.00 85.81 594 GLU A O 1
ATOM 4109 N N . LEU A 1 595 ? 30.406 -25.389 -28.759 1.00 85.31 595 LEU A N 1
ATOM 4110 C CA . LEU A 1 595 ? 29.235 -25.824 -29.520 1.00 85.31 595 LEU A CA 1
ATOM 4111 C C . LEU A 1 595 ? 28.753 -27.186 -29.024 1.00 85.31 595 LEU A C 1
ATOM 4113 O O . LEU A 1 595 ? 29.544 -28.098 -28.817 1.00 85.31 595 LEU A O 1
ATOM 4117 N N . CYS A 1 596 ? 27.443 -27.363 -28.886 1.00 87.81 596 CYS A N 1
ATOM 4118 C CA . CYS A 1 596 ? 26.896 -28.681 -28.587 1.00 87.81 596 CYS A CA 1
ATOM 4119 C C . CYS A 1 596 ? 26.853 -29.561 -29.848 1.00 87.81 596 CYS A C 1
ATOM 4121 O O . CYS A 1 596 ? 26.293 -29.149 -30.868 1.00 87.81 596 CYS A O 1
ATOM 4123 N N . ASP A 1 597 ? 27.399 -30.780 -29.775 1.00 87.25 597 ASP A N 1
ATOM 4124 C CA . ASP A 1 597 ? 27.307 -31.773 -30.849 1.00 87.25 597 ASP A CA 1
ATOM 4125 C C . ASP A 1 597 ? 25.951 -32.508 -30.827 1.00 87.25 597 ASP A C 1
ATOM 4127 O O . ASP A 1 597 ? 25.689 -33.294 -29.912 1.00 87.25 597 ASP A O 1
ATOM 4131 N N . PRO A 1 598 ? 25.093 -32.352 -31.853 1.00 82.12 598 PRO A N 1
ATOM 4132 C CA . PRO A 1 598 ? 23.785 -33.007 -31.896 1.00 82.12 598 PRO A CA 1
ATOM 4133 C C . PRO A 1 598 ? 23.849 -34.543 -31.996 1.00 82.12 598 PRO A C 1
ATOM 4135 O O . PRO A 1 598 ? 22.816 -35.200 -31.870 1.00 82.12 598 PRO A O 1
ATOM 4138 N N . ALA A 1 599 ? 25.016 -35.146 -32.252 1.00 82.69 599 ALA A N 1
ATOM 4139 C CA . ALA A 1 599 ? 25.170 -36.599 -32.336 1.00 82.69 599 ALA A CA 1
ATOM 4140 C C . ALA A 1 599 ? 25.289 -37.295 -30.969 1.00 82.69 599 ALA A C 1
ATOM 4142 O O . ALA A 1 599 ? 24.899 -38.461 -30.855 1.00 82.69 599 ALA A O 1
ATOM 4143 N N . ASP A 1 600 ? 25.851 -36.626 -29.959 1.00 84.19 600 ASP A N 1
ATOM 4144 C CA . ASP A 1 600 ? 26.088 -37.201 -28.627 1.00 84.19 600 ASP A CA 1
ATOM 4145 C C . ASP A 1 600 ? 25.859 -36.244 -27.440 1.00 84.19 600 ASP A C 1
ATOM 4147 O O . ASP A 1 600 ? 25.908 -36.704 -26.298 1.00 84.19 600 ASP A O 1
ATOM 4151 N N . GLY A 1 601 ? 25.524 -34.972 -27.680 1.00 81.88 601 GLY A N 1
ATOM 4152 C CA . GLY A 1 601 ? 25.196 -33.981 -26.646 1.00 81.88 601 GLY A CA 1
ATOM 4153 C C . GLY A 1 601 ? 26.407 -33.449 -25.879 1.00 81.88 601 GLY A C 1
ATOM 4154 O O . GLY A 1 601 ? 26.245 -32.812 -24.839 1.00 81.88 601 GLY A O 1
ATOM 4155 N N . GLU A 1 602 ? 27.626 -33.736 -26.343 1.00 88.00 602 GLU A N 1
ATOM 4156 C CA . GLU A 1 602 ? 28.848 -33.213 -25.733 1.00 88.00 602 GLU A CA 1
ATOM 4157 C C . GLU A 1 602 ? 29.130 -31.786 -26.228 1.00 88.00 602 GLU A C 1
ATOM 4159 O O . GLU A 1 602 ? 28.966 -31.481 -27.411 1.00 88.00 602 GLU A O 1
ATOM 4164 N N . CYS A 1 603 ? 29.580 -30.914 -25.321 1.00 88.69 603 CYS A N 1
ATOM 4165 C CA . CYS A 1 603 ? 30.125 -29.610 -25.688 1.00 88.69 603 CYS A CA 1
ATOM 4166 C C . CYS A 1 603 ? 31.520 -29.800 -26.284 1.00 88.69 603 CYS A C 1
ATOM 4168 O O . CYS A 1 603 ? 32.368 -30.491 -25.710 1.00 88.69 603 CYS A O 1
ATOM 4170 N N . VAL A 1 604 ? 31.718 -29.244 -27.472 1.00 87.44 604 VAL A N 1
ATOM 4171 C CA . VAL A 1 604 ? 32.918 -29.412 -28.281 1.00 87.44 604 VAL A CA 1
ATOM 4172 C C . VAL A 1 604 ? 33.317 -28.093 -28.916 1.00 87.44 604 VAL A C 1
ATOM 4174 O O . VAL A 1 604 ? 32.490 -27.223 -29.165 1.00 87.44 604 VAL A O 1
ATOM 4177 N N . GLU A 1 605 ? 34.601 -27.936 -29.202 1.00 85.50 605 GLU A N 1
ATOM 4178 C CA . GLU A 1 605 ? 35.146 -26.665 -29.685 1.00 85.50 605 GLU A CA 1
ATOM 4179 C C . GLU A 1 605 ? 34.659 -26.339 -31.107 1.00 85.50 605 GLU A C 1
ATOM 4181 O O . GLU A 1 605 ? 34.512 -25.179 -31.476 1.00 85.50 605 GLU A O 1
ATOM 4186 N N . CYS A 1 606 ? 34.369 -27.369 -31.908 1.00 86.75 606 CYS A N 1
ATOM 4187 C CA . CYS A 1 606 ? 33.929 -27.215 -33.288 1.00 86.75 606 CYS A CA 1
ATOM 4188 C C . CYS A 1 606 ? 33.149 -28.425 -33.805 1.00 86.75 606 CYS A C 1
ATOM 4190 O O . CYS A 1 606 ? 33.361 -29.563 -33.376 1.00 86.75 606 CYS A O 1
ATOM 4192 N N . LEU A 1 607 ? 32.295 -28.183 -34.801 1.00 85.62 607 LEU A N 1
ATOM 4193 C CA . LEU A 1 607 ? 31.622 -29.228 -35.583 1.00 85.62 607 LEU A CA 1
ATOM 4194 C C . LEU A 1 607 ? 32.047 -29.205 -37.055 1.00 85.62 607 LEU A C 1
ATOM 4196 O O . LEU A 1 607 ? 32.005 -30.228 -37.741 1.00 85.62 607 LEU A O 1
ATOM 4200 N N . GLU A 1 608 ? 32.485 -28.045 -37.534 1.00 87.25 608 GLU A N 1
ATOM 4201 C CA . GLU A 1 608 ? 33.047 -27.824 -38.858 1.00 87.25 608 GLU A CA 1
ATOM 4202 C C . GLU A 1 608 ? 34.220 -26.841 -38.796 1.00 87.25 608 GLU A C 1
ATOM 4204 O O . GLU A 1 608 ? 34.359 -26.076 -37.844 1.00 87.25 608 GLU A O 1
ATOM 4209 N N . ASP A 1 609 ? 35.062 -26.846 -39.831 1.00 84.00 609 ASP A N 1
ATOM 4210 C CA . ASP A 1 609 ? 36.276 -26.015 -39.906 1.00 84.00 609 ASP A CA 1
ATOM 4211 C C . ASP A 1 609 ? 35.974 -24.514 -39.743 1.00 84.00 609 ASP A C 1
ATOM 4213 O O . ASP A 1 609 ? 36.751 -23.779 -39.149 1.00 84.00 609 ASP A O 1
ATOM 4217 N N . ALA A 1 610 ? 34.799 -24.066 -40.198 1.00 80.19 610 ALA A N 1
ATOM 4218 C CA . ALA A 1 610 ? 34.367 -22.675 -40.078 1.00 80.19 610 ALA A CA 1
ATOM 4219 C C . ALA A 1 610 ? 34.141 -22.215 -38.625 1.00 80.19 610 ALA A C 1
ATOM 4221 O O . ALA A 1 610 ? 34.052 -21.016 -38.382 1.00 80.19 610 ALA A O 1
ATOM 4222 N N . ASN A 1 611 ? 34.021 -23.140 -37.666 1.00 84.88 611 ASN A N 1
ATOM 4223 C CA . ASN A 1 611 ? 33.887 -22.798 -36.249 1.00 84.88 611 ASN A CA 1
ATOM 4224 C C . ASN A 1 611 ? 35.232 -22.490 -35.579 1.00 84.88 611 ASN A C 1
ATOM 4226 O O . ASN A 1 611 ? 35.229 -22.005 -34.456 1.00 84.88 611 ASN A O 1
ATOM 4230 N N . CYS A 1 612 ? 36.353 -22.778 -36.245 1.00 84.50 612 CYS A N 1
ATOM 4231 C CA . CYS A 1 612 ? 37.687 -22.695 -35.657 1.00 84.50 612 CYS A CA 1
ATOM 4232 C C . CYS A 1 612 ? 38.496 -21.463 -36.063 1.00 84.50 612 CYS A C 1
ATOM 4234 O O . CYS A 1 612 ? 39.651 -21.380 -35.669 1.00 84.50 612 CYS A O 1
ATOM 4236 N N . ASP A 1 613 ? 37.927 -20.547 -36.845 1.00 82.31 613 ASP A N 1
ATOM 4237 C CA . ASP A 1 613 ? 38.634 -19.355 -37.320 1.00 82.31 613 ASP A CA 1
ATOM 4238 C C . ASP A 1 613 ? 38.967 -18.433 -36.133 1.00 82.31 613 ASP A C 1
ATOM 4240 O O . ASP A 1 613 ? 38.092 -17.753 -35.588 1.00 82.31 613 ASP A O 1
ATOM 4244 N N . ASP A 1 614 ? 40.229 -18.456 -35.697 1.00 79.56 614 ASP A N 1
ATOM 4245 C CA . ASP A 1 614 ? 40.734 -17.649 -34.582 1.00 79.56 614 ASP A CA 1
ATOM 4246 C C . ASP A 1 614 ? 41.249 -16.271 -35.040 1.00 79.56 614 ASP A C 1
ATOM 4248 O O . ASP A 1 614 ? 41.721 -15.472 -34.223 1.00 79.56 614 ASP A O 1
ATOM 4252 N N . GLY A 1 615 ? 41.107 -15.967 -36.338 1.00 80.06 615 GLY A N 1
ATOM 4253 C CA . GLY A 1 615 ? 41.550 -14.724 -36.957 1.00 80.06 615 GLY A CA 1
ATOM 4254 C C . GLY A 1 615 ? 43.070 -14.573 -37.031 1.00 80.06 615 GLY A C 1
ATOM 4255 O O . GLY A 1 615 ? 43.540 -13.467 -37.300 1.00 80.06 615 GLY A O 1
ATOM 4256 N N . VAL A 1 616 ? 43.839 -15.636 -36.771 1.00 84.56 616 VAL A N 1
ATOM 4257 C CA . VAL A 1 616 ? 45.297 -15.659 -36.911 1.00 84.56 616 VAL A CA 1
ATOM 4258 C C . VAL A 1 616 ? 45.639 -16.223 -38.291 1.00 84.56 616 VAL A C 1
ATOM 4260 O O . VAL A 1 616 ? 45.146 -17.263 -38.711 1.00 84.56 616 VAL A O 1
ATOM 4263 N N . PHE A 1 617 ? 46.471 -15.522 -39.057 1.00 83.56 617 PHE A N 1
ATOM 4264 C CA . PHE A 1 617 ? 46.746 -15.902 -40.443 1.00 83.56 617 PHE A CA 1
ATOM 4265 C C . PHE A 1 617 ? 47.924 -16.880 -40.553 1.00 83.56 617 PHE A C 1
ATOM 4267 O O . PHE A 1 617 ? 47.901 -17.805 -41.373 1.00 83.56 617 PHE A O 1
ATOM 4274 N N . CYS A 1 618 ? 48.979 -16.715 -39.747 1.00 82.06 618 CYS A N 1
ATOM 4275 C CA . CYS A 1 618 ? 50.232 -17.454 -39.944 1.00 82.06 618 CYS A CA 1
ATOM 4276 C C . CYS A 1 618 ? 50.240 -18.879 -39.387 1.00 82.06 618 CYS A C 1
ATOM 4278 O O . CYS A 1 618 ? 51.082 -19.685 -39.795 1.00 82.06 618 CYS A O 1
ATOM 4280 N N . ASN A 1 619 ? 49.341 -19.220 -38.467 1.00 81.00 619 ASN A N 1
ATOM 4281 C CA . ASN A 1 619 ? 49.093 -20.604 -38.042 1.00 81.00 619 ASN A CA 1
ATOM 4282 C C . ASN A 1 619 ? 48.284 -21.386 -39.111 1.00 81.00 619 ASN A C 1
ATOM 4284 O O . ASN A 1 619 ? 48.393 -22.612 -39.170 1.00 81.00 619 ASN A O 1
ATOM 4288 N N . GLY A 1 620 ? 47.627 -20.669 -40.030 1.00 81.88 620 GLY A N 1
ATOM 4289 C CA . GLY A 1 620 ? 46.948 -21.166 -41.222 1.00 81.88 620 GLY A CA 1
ATOM 4290 C C . GLY A 1 620 ? 45.554 -21.714 -40.937 1.00 81.88 620 GLY A C 1
ATOM 4291 O O . GLY A 1 620 ? 45.332 -22.283 -39.881 1.00 81.88 620 GLY A O 1
ATOM 4292 N N . ALA A 1 621 ? 44.671 -21.637 -41.943 1.00 84.38 621 ALA A N 1
ATOM 4293 C CA . ALA A 1 621 ? 43.245 -21.961 -41.825 1.00 84.38 621 ALA A CA 1
ATOM 4294 C C . ALA A 1 621 ? 42.965 -23.218 -40.988 1.00 84.38 621 ALA A C 1
ATOM 4296 O O . ALA A 1 621 ? 43.349 -24.336 -41.363 1.00 84.38 621 ALA A O 1
ATOM 4297 N N . GLU A 1 622 ? 42.298 -23.000 -39.864 1.00 87.69 622 GLU A N 1
ATOM 4298 C CA . GLU A 1 622 ? 42.052 -23.986 -38.832 1.00 87.69 622 GLU A CA 1
ATOM 4299 C C . GLU A 1 622 ? 41.112 -25.071 -39.340 1.00 87.69 622 GLU A C 1
ATOM 4301 O O . GLU A 1 622 ? 40.205 -24.852 -40.147 1.00 87.69 622 GLU A O 1
ATOM 4306 N N . VAL A 1 623 ? 41.353 -26.287 -38.864 1.00 88.31 623 VAL A N 1
ATOM 4307 C CA . VAL A 1 623 ? 40.551 -27.456 -39.211 1.00 88.31 623 VAL A CA 1
ATOM 4308 C C . VAL A 1 623 ? 39.956 -28.009 -37.934 1.00 88.31 623 VAL A C 1
ATOM 4310 O O . VAL A 1 623 ? 40.658 -28.208 -36.938 1.00 88.31 623 VAL A O 1
ATOM 4313 N N . CYS A 1 624 ? 38.669 -28.320 -37.995 1.00 88.44 624 CYS A N 1
ATOM 4314 C CA . CYS A 1 624 ? 38.003 -29.042 -36.939 1.00 88.44 624 CYS A CA 1
ATOM 4315 C C . CYS A 1 624 ? 38.392 -30.520 -37.022 1.00 88.44 624 CYS A C 1
ATOM 4317 O O . CYS A 1 624 ? 37.945 -31.267 -37.900 1.00 88.44 624 CYS A O 1
ATOM 4319 N N . ALA A 1 625 ? 39.262 -30.959 -36.115 1.00 86.88 625 ALA A N 1
ATOM 4320 C CA . ALA A 1 625 ? 39.768 -32.324 -36.079 1.00 86.88 625 ALA A CA 1
ATOM 4321 C C . ALA A 1 625 ? 39.438 -32.967 -34.733 1.00 86.88 625 ALA A C 1
ATOM 4323 O O . ALA A 1 625 ? 39.832 -32.475 -33.683 1.00 86.88 625 ALA A O 1
ATOM 4324 N N . ASP A 1 626 ? 38.717 -34.091 -34.769 1.00 86.12 626 ASP A N 1
ATOM 4325 C CA . ASP A 1 626 ? 38.250 -34.796 -33.567 1.00 86.12 626 ASP A CA 1
ATOM 4326 C C . ASP A 1 626 ? 37.488 -33.877 -32.584 1.00 86.12 626 ASP A C 1
ATOM 4328 O O . ASP A 1 626 ? 37.602 -34.027 -31.369 1.00 86.12 626 ASP A O 1
ATOM 4332 N N . LYS A 1 627 ? 36.685 -32.953 -33.135 1.00 85.38 627 LYS A N 1
ATOM 4333 C CA . LYS A 1 627 ? 35.860 -31.974 -32.405 1.00 85.38 627 LYS A CA 1
ATOM 4334 C C . LYS A 1 627 ? 36.656 -30.953 -31.564 1.00 85.38 627 LYS A C 1
ATOM 4336 O O . LYS A 1 627 ? 36.116 -30.351 -30.639 1.00 85.38 627 LYS A O 1
ATOM 4341 N N . ALA A 1 628 ? 37.935 -30.766 -31.891 1.00 86.81 628 ALA A N 1
ATOM 4342 C CA . ALA A 1 628 ? 38.802 -29.725 -31.350 1.00 86.81 628 ALA A CA 1
ATOM 4343 C C . ALA A 1 628 ? 39.386 -28.882 -32.490 1.00 86.81 628 ALA A C 1
ATOM 4345 O O . ALA A 1 628 ? 39.662 -29.399 -33.582 1.00 86.81 628 ALA A O 1
ATOM 4346 N N . CYS A 1 629 ? 39.604 -27.598 -32.228 1.00 87.50 629 CYS A N 1
ATOM 4347 C CA . CYS A 1 629 ? 40.196 -26.696 -33.200 1.00 87.50 629 CYS A CA 1
ATOM 4348 C C . CYS A 1 629 ? 41.708 -26.881 -33.239 1.00 87.50 629 CYS A C 1
ATOM 4350 O O . CYS A 1 629 ? 42.415 -26.806 -32.232 1.00 87.50 629 CYS A O 1
ATOM 4352 N N . ALA A 1 630 ? 42.223 -27.154 -34.433 1.00 85.75 630 ALA A N 1
ATOM 4353 C CA . ALA A 1 630 ? 43.650 -27.245 -34.671 1.00 85.75 630 ALA A CA 1
ATOM 4354 C C . ALA A 1 630 ? 44.058 -26.228 -35.732 1.00 85.75 630 ALA A C 1
ATOM 4356 O O . ALA A 1 630 ? 43.492 -26.213 -36.826 1.00 85.75 630 ALA A O 1
ATOM 4357 N N . ALA A 1 631 ? 45.102 -25.457 -35.417 1.00 83.69 631 ALA A N 1
ATOM 4358 C CA . ALA A 1 631 ? 45.818 -24.639 -36.386 1.00 83.69 631 ALA A CA 1
ATOM 4359 C C . ALA A 1 631 ? 46.149 -25.453 -37.642 1.00 83.69 631 ALA A C 1
ATOM 4361 O O . ALA A 1 631 ? 46.597 -26.608 -37.561 1.00 83.69 631 ALA A O 1
ATOM 4362 N N . GLY A 1 632 ? 45.909 -24.844 -38.796 1.00 79.50 632 GLY A N 1
ATOM 4363 C CA . GLY A 1 632 ? 46.114 -25.448 -40.095 1.00 79.50 632 GLY A CA 1
ATOM 4364 C C . GLY A 1 632 ? 47.582 -25.582 -40.483 1.00 79.50 632 GLY A C 1
ATOM 4365 O O . GLY A 1 632 ? 48.507 -25.702 -39.678 1.00 79.50 632 GLY A O 1
ATOM 4366 N N . THR A 1 633 ? 47.814 -25.634 -41.792 1.00 83.50 633 THR A N 1
ATOM 4367 C CA . THR A 1 633 ? 49.176 -25.531 -42.323 1.00 83.50 633 THR A CA 1
ATOM 4368 C C . THR A 1 633 ? 49.467 -24.067 -42.599 1.00 83.50 633 THR A C 1
ATOM 4370 O O . THR A 1 633 ? 48.774 -23.475 -43.424 1.00 83.50 633 THR A O 1
ATOM 4373 N N . ALA A 1 634 ? 50.508 -23.532 -41.954 1.00 81.56 634 ALA A N 1
ATOM 4374 C CA . ALA A 1 634 ? 50.979 -22.168 -42.167 1.00 81.56 634 ALA A CA 1
ATOM 4375 C C . ALA A 1 634 ? 51.059 -21.834 -43.674 1.00 81.56 634 ALA A C 1
ATOM 4377 O O . ALA A 1 634 ? 51.645 -22.615 -44.438 1.00 81.56 634 ALA A O 1
ATOM 4378 N N . PRO A 1 635 ? 50.467 -20.710 -44.116 1.00 81.12 635 PRO A N 1
ATOM 4379 C CA . PRO A 1 635 ? 50.353 -20.375 -45.533 1.00 81.12 635 PRO A CA 1
ATOM 4380 C C . PRO A 1 635 ? 51.694 -19.981 -46.167 1.00 81.12 635 PRO A C 1
ATOM 4382 O O . PRO A 1 635 ? 51.856 -20.142 -47.378 1.00 81.12 635 PRO A O 1
ATOM 4385 N N . CYS A 1 636 ? 52.659 -19.514 -45.369 1.00 83.00 636 CYS A N 1
ATOM 4386 C CA . CYS A 1 636 ? 53.977 -19.103 -45.847 1.00 83.00 636 CYS A CA 1
ATOM 4387 C C . CYS A 1 636 ? 54.944 -20.281 -45.974 1.00 83.00 636 CYS A C 1
ATOM 4389 O O . CYS A 1 636 ? 54.930 -21.240 -45.194 1.00 83.00 636 CYS A O 1
ATOM 4391 N N . THR A 1 637 ? 55.825 -20.206 -46.966 1.00 80.44 637 THR A N 1
ATOM 4392 C CA . THR A 1 637 ? 56.907 -21.178 -47.115 1.00 80.44 637 THR A CA 1
ATOM 4393 C C . THR A 1 637 ? 58.000 -20.941 -46.070 1.00 80.44 637 THR A C 1
ATOM 4395 O O . THR A 1 637 ? 58.082 -19.887 -45.453 1.00 80.44 637 THR A O 1
ATOM 4398 N N . ALA A 1 638 ? 58.882 -21.922 -45.855 1.00 74.62 638 ALA A N 1
ATOM 4399 C CA . ALA A 1 638 ? 59.950 -21.813 -44.852 1.00 74.62 638 ALA A CA 1
ATOM 4400 C C . ALA A 1 638 ? 61.003 -20.718 -45.149 1.00 74.62 638 ALA A C 1
ATOM 4402 O O . ALA A 1 638 ? 61.898 -20.513 -44.330 1.00 74.62 638 ALA A O 1
ATOM 4403 N N . GLU A 1 639 ? 60.930 -20.087 -46.323 1.00 73.94 639 GLU A N 1
ATOM 4404 C CA . GLU A 1 639 ? 61.820 -19.022 -46.800 1.00 73.94 639 GLU A CA 1
ATOM 4405 C C . GLU A 1 639 ? 61.154 -17.632 -46.706 1.00 73.94 639 GLU A C 1
ATOM 4407 O O . GLU A 1 639 ? 61.831 -16.634 -46.910 1.00 73.94 639 GLU A O 1
ATOM 4412 N N . GLU A 1 640 ? 59.863 -17.560 -46.357 1.00 81.75 640 GLU A N 1
ATOM 4413 C CA . GLU A 1 640 ? 59.091 -16.320 -46.212 1.00 81.75 640 GLU A CA 1
ATOM 4414 C C . GLU A 1 640 ? 58.814 -16.019 -44.731 1.00 81.75 640 GLU A C 1
ATOM 4416 O O . GLU A 1 640 ? 58.622 -16.918 -43.905 1.00 81.75 640 GLU A O 1
ATOM 4421 N N . ILE A 1 641 ? 58.764 -14.734 -44.393 1.00 83.38 641 ILE A N 1
ATOM 4422 C CA . ILE A 1 641 ? 58.368 -14.224 -43.082 1.00 83.38 641 ILE A CA 1
ATOM 4423 C C . ILE A 1 641 ? 56.863 -13.970 -43.115 1.00 83.38 641 ILE A C 1
ATOM 4425 O O . ILE A 1 641 ? 56.349 -13.330 -44.028 1.00 83.38 641 ILE A O 1
ATOM 4429 N N . CYS A 1 642 ? 56.149 -14.470 -42.112 1.00 85.31 642 CYS A N 1
ATOM 4430 C CA . CYS A 1 642 ? 54.715 -14.244 -41.998 1.00 85.31 642 CYS A CA 1
ATOM 4431 C C . CYS A 1 642 ? 54.411 -13.055 -41.082 1.00 85.31 642 CYS A C 1
ATOM 4433 O O . CYS A 1 642 ? 54.938 -12.989 -39.966 1.00 85.31 642 CYS A O 1
ATOM 4435 N N . LEU A 1 643 ? 53.569 -12.136 -41.556 1.00 85.31 643 LEU A N 1
ATOM 4436 C CA . LEU A 1 643 ? 53.100 -10.961 -40.827 1.00 85.31 643 LEU A CA 1
ATOM 4437 C C . LEU A 1 643 ? 51.612 -11.114 -40.499 1.00 85.31 643 LEU A C 1
ATOM 4439 O O . LEU A 1 643 ? 50.770 -11.029 -41.388 1.00 85.31 643 LEU A O 1
ATOM 4443 N N . GLU A 1 644 ? 51.311 -11.313 -39.215 1.00 82.75 644 GLU A N 1
ATOM 4444 C CA . GLU A 1 644 ? 49.942 -11.530 -38.717 1.00 82.75 644 GLU A CA 1
ATOM 4445 C C . GLU A 1 644 ? 49.056 -10.288 -38.867 1.00 82.75 644 GLU A C 1
ATOM 4447 O O . GLU A 1 644 ? 47.891 -10.400 -39.205 1.00 82.75 644 GLU A O 1
ATOM 4452 N N . ASP A 1 645 ? 49.601 -9.086 -38.655 1.00 82.19 645 ASP A N 1
ATOM 4453 C CA . ASP A 1 645 ? 48.805 -7.849 -38.694 1.00 82.19 645 ASP A CA 1
ATOM 4454 C C . ASP A 1 645 ? 48.399 -7.432 -40.128 1.00 82.19 645 ASP A C 1
ATOM 4456 O O . ASP A 1 645 ? 47.565 -6.541 -40.306 1.00 82.19 645 ASP A O 1
ATOM 4460 N N . GLU A 1 646 ? 49.013 -8.035 -41.152 1.00 82.06 646 GLU A N 1
ATOM 4461 C CA . GLU A 1 646 ? 48.827 -7.688 -42.569 1.00 82.06 646 GLU A CA 1
ATOM 4462 C C . GLU A 1 646 ? 48.303 -8.862 -43.417 1.00 82.06 646 GLU A C 1
ATOM 4464 O O . GLU A 1 646 ? 48.147 -8.709 -44.632 1.00 82.06 646 GLU A O 1
ATOM 4469 N N . ASP A 1 647 ? 48.034 -10.017 -42.793 1.00 85.69 647 ASP A N 1
ATOM 4470 C CA . ASP A 1 647 ? 47.631 -11.276 -43.439 1.00 85.69 647 ASP A CA 1
ATOM 4471 C C . ASP A 1 647 ? 48.500 -11.633 -44.665 1.00 85.69 647 ASP A C 1
ATOM 4473 O O . ASP A 1 647 ? 48.000 -12.004 -45.737 1.00 85.69 647 ASP A O 1
ATOM 4477 N N . ALA A 1 648 ? 49.824 -11.470 -44.544 1.00 84.81 648 ALA A N 1
ATOM 4478 C CA . ALA A 1 648 ? 50.741 -11.539 -45.681 1.00 84.81 648 ALA A CA 1
ATOM 4479 C C . ALA A 1 648 ? 52.025 -12.335 -45.403 1.00 84.81 648 ALA A C 1
ATOM 4481 O O . ALA A 1 648 ? 52.590 -12.321 -44.309 1.00 84.81 648 ALA A O 1
ATOM 4482 N N . CYS A 1 649 ? 52.515 -12.999 -46.453 1.00 86.94 649 CYS A N 1
ATOM 4483 C CA . CYS A 1 649 ? 53.852 -13.584 -46.501 1.00 86.94 649 CYS A CA 1
ATOM 4484 C C . CYS A 1 649 ? 54.774 -12.628 -47.260 1.00 86.94 649 CYS A C 1
ATOM 4486 O O . CYS A 1 649 ? 54.514 -12.318 -48.425 1.00 86.94 649 CYS A O 1
ATOM 4488 N N . VAL A 1 650 ? 55.842 -12.184 -46.607 1.00 85.69 650 VAL A N 1
ATOM 4489 C CA . VAL A 1 650 ? 56.849 -11.278 -47.167 1.00 85.69 650 VAL A CA 1
ATOM 4490 C C . VAL A 1 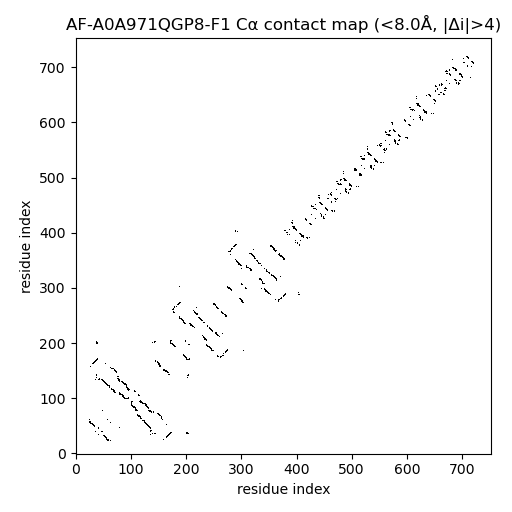650 ? 58.207 -11.965 -47.211 1.00 85.69 650 VAL A C 1
ATOM 4492 O O . VAL A 1 650 ? 58.484 -12.863 -46.420 1.00 85.69 650 VAL A O 1
ATOM 4495 N N . GLU A 1 651 ? 59.077 -11.567 -48.134 1.00 81.81 651 GLU A N 1
ATOM 4496 C CA . GLU A 1 651 ? 60.423 -12.152 -48.223 1.00 81.81 651 GLU A CA 1
ATOM 4497 C C . GLU A 1 651 ? 61.356 -11.559 -47.156 1.00 81.81 651 GLU A C 1
ATOM 4499 O O . GLU A 1 651 ? 62.265 -12.228 -46.669 1.00 81.81 651 GLU A O 1
ATOM 4504 N N . CYS A 1 652 ? 61.110 -10.310 -46.757 1.00 83.94 652 CYS A N 1
ATOM 4505 C CA . CYS A 1 652 ? 61.913 -9.588 -45.781 1.00 83.94 652 CYS A CA 1
ATOM 4506 C C . CYS A 1 652 ? 61.115 -8.461 -45.119 1.00 83.94 652 CYS A C 1
ATOM 4508 O O . CYS A 1 652 ? 60.173 -7.935 -45.706 1.00 83.94 652 CYS A O 1
ATOM 4510 N N . VAL A 1 653 ? 61.531 -8.053 -43.920 1.00 83.69 653 VAL A N 1
ATOM 4511 C CA . VAL A 1 653 ? 61.023 -6.850 -43.232 1.00 83.69 653 VAL A CA 1
ATOM 4512 C C . VAL A 1 653 ? 62.164 -5.854 -43.003 1.00 83.69 653 VAL A C 1
ATOM 4514 O O . VAL A 1 653 ? 61.969 -4.638 -42.953 1.00 83.69 653 VAL A O 1
ATOM 4517 N N . GLU A 1 654 ? 63.392 -6.358 -42.902 1.00 86.38 654 GLU A N 1
ATOM 4518 C CA . GLU A 1 654 ? 64.608 -5.569 -42.802 1.00 86.38 654 GLU A CA 1
ATOM 4519 C C . GLU A 1 654 ? 65.748 -6.151 -43.650 1.00 86.38 654 GLU A C 1
ATOM 4521 O O . GLU A 1 654 ? 65.743 -7.307 -44.061 1.00 86.38 654 GLU A O 1
ATOM 4526 N N . ASP A 1 655 ? 66.780 -5.339 -43.902 1.00 82.38 655 ASP A N 1
ATOM 4527 C CA . ASP A 1 655 ? 67.941 -5.746 -44.710 1.00 82.38 655 ASP A CA 1
ATOM 4528 C C . ASP A 1 655 ? 68.672 -6.988 -44.146 1.00 82.38 655 ASP A C 1
ATOM 4530 O O . ASP A 1 655 ? 69.406 -7.644 -44.877 1.00 82.38 655 ASP A O 1
ATOM 4534 N N . SER A 1 656 ? 68.526 -7.313 -42.854 1.00 81.88 656 SER A N 1
ATOM 4535 C CA . SER A 1 656 ? 69.136 -8.512 -42.253 1.00 81.88 656 SER A CA 1
ATOM 4536 C C . SER A 1 656 ? 68.491 -9.820 -42.697 1.00 81.88 656 SER A C 1
ATOM 4538 O O . SER A 1 656 ? 69.130 -10.862 -42.543 1.00 81.88 656 SER A O 1
ATOM 4540 N N . ASP A 1 657 ? 67.266 -9.762 -43.216 1.00 82.31 657 ASP A N 1
ATOM 4541 C CA . ASP A 1 657 ? 66.516 -10.932 -43.674 1.00 82.31 657 ASP A CA 1
ATOM 4542 C C . ASP A 1 657 ? 66.976 -11.382 -45.070 1.00 82.31 657 ASP A C 1
ATOM 4544 O O . ASP A 1 657 ? 66.875 -12.554 -45.421 1.00 82.31 657 ASP A O 1
ATOM 4548 N N . CYS A 1 658 ? 67.568 -10.467 -45.842 1.00 80.31 658 CYS A N 1
ATOM 4549 C CA . CYS A 1 658 ? 68.097 -10.726 -47.173 1.00 80.31 658 CYS A CA 1
ATOM 4550 C C . CYS A 1 658 ? 69.606 -11.008 -47.089 1.00 80.31 658 CYS A C 1
ATOM 4552 O O . CYS A 1 658 ? 70.378 -10.086 -46.839 1.00 80.31 658 CYS A O 1
ATOM 4554 N N . ASP A 1 659 ? 70.036 -12.262 -47.301 1.00 79.06 659 ASP A N 1
ATOM 4555 C CA . ASP A 1 659 ? 71.407 -12.816 -47.164 1.00 79.06 659 ASP A CA 1
ATOM 4556 C C . ASP A 1 659 ? 72.535 -12.030 -47.908 1.00 79.06 659 ASP A C 1
ATOM 4558 O O . ASP A 1 659 ? 73.207 -12.524 -48.817 1.00 79.06 659 ASP A O 1
ATOM 4562 N N . GLY A 1 660 ? 72.816 -10.796 -47.478 1.00 73.69 660 GLY A N 1
ATOM 4563 C CA . GLY A 1 660 ? 73.739 -9.855 -48.123 1.00 73.69 660 GLY A CA 1
ATOM 4564 C C . GLY A 1 660 ? 73.113 -8.927 -49.175 1.00 73.69 660 GLY A C 1
ATOM 4565 O O . GLY A 1 660 ? 73.866 -8.223 -49.849 1.00 73.69 660 GLY A O 1
ATOM 4566 N N . GLU A 1 661 ? 71.786 -8.910 -49.294 1.00 84.62 661 GLU A N 1
ATOM 4567 C CA . GLU A 1 661 ? 70.992 -8.056 -50.193 1.00 84.62 661 GLU A CA 1
ATOM 4568 C C . GLU A 1 661 ? 70.228 -6.981 -49.387 1.00 84.62 661 GLU A C 1
ATOM 4570 O O . GLU A 1 661 ? 70.509 -6.765 -48.206 1.00 84.62 661 GLU A O 1
ATOM 4575 N N . PHE A 1 662 ? 69.311 -6.242 -50.017 1.00 84.50 662 PHE A N 1
ATOM 4576 C CA . PHE A 1 662 ? 68.539 -5.177 -49.373 1.00 84.50 662 PHE A CA 1
ATOM 4577 C C . PHE A 1 662 ? 67.046 -5.455 -49.429 1.00 84.50 662 PHE A C 1
ATOM 4579 O O . PHE A 1 662 ? 66.537 -5.848 -50.472 1.00 84.50 662 PHE A O 1
ATOM 4586 N N . CYS A 1 663 ? 66.340 -5.167 -48.341 1.00 85.94 663 CYS A N 1
ATOM 4587 C CA . CYS A 1 663 ? 64.893 -5.286 -48.309 1.00 85.94 663 CYS A CA 1
ATOM 4588 C C . CYS A 1 663 ? 64.254 -3.993 -48.824 1.00 85.94 663 CYS A C 1
ATOM 4590 O O . CYS A 1 663 ? 64.505 -2.904 -48.290 1.00 85.94 663 CYS A O 1
ATOM 4592 N N . VAL A 1 664 ? 63.458 -4.089 -49.889 1.00 81.38 664 VAL A N 1
ATOM 4593 C CA . VAL A 1 664 ? 62.724 -2.952 -50.457 1.00 81.38 664 VAL A CA 1
ATOM 4594 C C . VAL A 1 664 ? 61.324 -3.405 -50.830 1.00 81.38 664 VAL A C 1
ATOM 4596 O O . VAL A 1 664 ? 61.181 -4.282 -51.674 1.00 81.38 664 VAL A O 1
ATOM 4599 N N . ASP A 1 665 ? 60.314 -2.758 -50.243 1.00 82.62 665 ASP A N 1
ATOM 4600 C CA . ASP A 1 665 ? 58.898 -3.077 -50.460 1.00 82.62 665 ASP A CA 1
ATOM 4601 C C . ASP A 1 665 ? 58.637 -4.596 -50.336 1.00 82.62 665 ASP A C 1
ATOM 4603 O O . ASP A 1 665 ? 58.079 -5.217 -51.239 1.00 82.62 665 ASP A O 1
ATOM 4607 N N . ASP A 1 666 ? 59.114 -5.179 -49.227 1.00 83.88 666 ASP A N 1
ATOM 4608 C CA . ASP A 1 666 ? 58.877 -6.569 -48.801 1.00 83.88 666 ASP A CA 1
ATOM 4609 C C . ASP A 1 666 ? 59.507 -7.668 -49.683 1.00 83.88 666 ASP A C 1
ATOM 4611 O O . ASP A 1 666 ? 59.201 -8.857 -49.540 1.00 83.88 666 ASP A O 1
ATOM 4615 N N . VAL A 1 667 ? 60.421 -7.269 -50.578 1.00 83.06 667 VAL A N 1
ATOM 4616 C CA . VAL A 1 667 ? 61.164 -8.139 -51.503 1.00 83.06 667 VAL A CA 1
ATOM 4617 C C . VAL A 1 667 ? 62.670 -7.905 -51.366 1.00 83.06 667 VAL A C 1
ATOM 4619 O O . VAL A 1 667 ? 63.134 -6.761 -51.262 1.00 83.06 667 VAL A O 1
ATOM 4622 N N . CYS A 1 668 ? 63.452 -8.984 -51.416 1.00 85.75 668 CYS A N 1
ATOM 4623 C CA . CYS A 1 668 ? 64.907 -8.894 -51.412 1.00 85.75 668 CYS A CA 1
ATOM 4624 C C . CYS A 1 668 ? 65.433 -8.468 -52.788 1.00 85.75 668 CYS A C 1
ATOM 4626 O O . CYS A 1 668 ? 65.130 -9.063 -53.825 1.00 85.75 668 CYS A O 1
ATOM 4628 N N . VAL A 1 669 ? 66.226 -7.397 -52.808 1.00 83.94 669 VAL A N 1
ATOM 4629 C CA . VAL A 1 669 ? 66.817 -6.833 -54.021 1.00 83.94 669 VAL A CA 1
ATOM 4630 C C . VAL A 1 669 ? 68.321 -6.624 -53.878 1.00 83.94 669 VAL A C 1
ATOM 4632 O O . VAL A 1 669 ? 68.827 -6.192 -52.842 1.00 83.94 669 VAL A O 1
ATOM 4635 N N . GLU A 1 670 ? 69.056 -6.857 -54.964 1.00 82.81 670 GLU A N 1
ATOM 4636 C CA . GLU A 1 670 ? 70.518 -6.727 -55.005 1.00 82.81 670 GLU A CA 1
ATOM 4637 C C . GLU A 1 670 ? 71.002 -5.276 -54.801 1.00 82.81 670 GLU A C 1
ATOM 4639 O O . GLU A 1 670 ? 72.122 -5.046 -54.345 1.00 82.81 670 GLU A O 1
ATOM 4644 N N . CYS A 1 671 ? 70.184 -4.272 -55.137 1.00 84.19 671 CYS A N 1
ATOM 4645 C CA . CYS A 1 671 ? 70.546 -2.860 -55.022 1.00 84.19 671 CYS A CA 1
ATOM 4646 C C . CYS A 1 671 ? 69.355 -1.938 -54.759 1.00 84.19 671 CYS A C 1
ATOM 4648 O O . CYS A 1 671 ? 68.243 -2.159 -55.234 1.00 84.19 671 CYS A O 1
ATOM 4650 N N . ARG A 1 672 ? 69.617 -0.818 -54.072 1.00 85.56 672 ARG A N 1
ATOM 4651 C CA . ARG A 1 672 ? 68.646 0.280 -53.888 1.00 85.56 672 ARG A CA 1
ATOM 4652 C C . ARG A 1 672 ? 68.919 1.435 -54.836 1.00 85.56 672 ARG A C 1
ATOM 4654 O O . ARG A 1 672 ? 68.026 2.193 -55.213 1.00 85.56 672 ARG A O 1
ATOM 4661 N N . ASN A 1 673 ? 70.183 1.614 -55.199 1.00 84.00 673 ASN A N 1
ATOM 4662 C CA . ASN A 1 673 ? 70.626 2.665 -56.096 1.00 84.00 673 ASN A CA 1
ATOM 4663 C C . ASN A 1 673 ? 71.916 2.257 -56.832 1.00 84.00 673 ASN A C 1
ATOM 4665 O O . ASN A 1 673 ? 72.536 1.241 -56.543 1.00 84.00 673 ASN A O 1
ATOM 4669 N N . ALA A 1 674 ? 72.331 3.071 -57.804 1.00 79.44 674 ALA A N 1
ATOM 4670 C CA . ALA A 1 674 ? 73.501 2.789 -58.640 1.00 79.44 674 ALA A CA 1
ATOM 4671 C C . ALA A 1 674 ? 74.842 2.725 -57.877 1.00 79.44 674 ALA A C 1
ATOM 4673 O O . ALA A 1 674 ? 75.790 2.153 -58.398 1.00 79.44 674 ALA A O 1
ATOM 4674 N N . ALA A 1 675 ? 74.948 3.303 -56.674 1.00 79.50 675 ALA A N 1
ATOM 4675 C CA . ALA A 1 675 ? 76.176 3.236 -55.881 1.00 79.50 675 ALA A CA 1
ATOM 4676 C C . ALA A 1 675 ? 76.361 1.875 -55.194 1.00 79.50 675 ALA A C 1
ATOM 4678 O O . ALA A 1 675 ? 77.494 1.511 -54.893 1.00 79.50 675 ALA A O 1
ATOM 4679 N N . ASP A 1 676 ? 75.273 1.131 -54.979 1.00 82.06 676 ASP A N 1
ATOM 4680 C CA . ASP A 1 676 ? 75.319 -0.210 -54.387 1.00 82.06 676 ASP A CA 1
ATOM 4681 C C . ASP A 1 676 ? 75.815 -1.265 -55.395 1.00 82.06 676 ASP A C 1
ATOM 4683 O O . ASP A 1 676 ? 76.215 -2.354 -55.002 1.00 82.06 676 ASP A O 1
ATOM 4687 N N . CYS A 1 677 ? 75.821 -0.920 -56.688 1.00 82.25 677 CYS A N 1
ATOM 4688 C CA . CYS A 1 677 ? 76.171 -1.816 -57.785 1.00 82.25 677 CYS A CA 1
ATOM 4689 C C . CYS A 1 677 ? 77.619 -1.729 -58.263 1.00 82.25 677 CYS A C 1
ATOM 4691 O O . CYS A 1 677 ? 77.914 -2.421 -59.216 1.00 82.25 677 CYS A O 1
ATOM 4693 N N . ASP A 1 678 ? 78.484 -0.884 -57.693 1.00 80.44 678 ASP A N 1
ATOM 4694 C CA . ASP A 1 678 ? 79.851 -0.674 -58.206 1.00 80.44 678 ASP A CA 1
ATOM 4695 C C . ASP A 1 678 ? 80.756 -1.887 -57.912 1.00 80.44 678 ASP A C 1
ATOM 4697 O O . ASP A 1 678 ? 81.264 -2.052 -56.798 1.00 80.44 678 ASP A O 1
ATOM 4701 N N . ASP A 1 679 ? 80.967 -2.741 -58.914 1.00 77.50 679 ASP A N 1
ATOM 4702 C CA . ASP A 1 679 ? 81.834 -3.922 -58.844 1.00 77.50 679 ASP A CA 1
ATOM 4703 C C . ASP A 1 679 ? 83.336 -3.588 -58.963 1.00 77.50 679 ASP A C 1
ATOM 4705 O O . ASP A 1 679 ? 84.201 -4.466 -58.830 1.00 77.50 679 ASP A O 1
ATOM 4709 N N . GLY A 1 680 ? 83.664 -2.303 -59.148 1.00 76.44 680 GLY A N 1
ATOM 4710 C CA . GLY A 1 680 ? 85.023 -1.794 -59.276 1.00 76.44 680 GLY A CA 1
ATOM 4711 C C . GLY A 1 680 ? 85.705 -2.140 -60.601 1.00 76.44 680 GLY A C 1
ATOM 4712 O O . GLY A 1 680 ? 86.912 -1.905 -60.720 1.00 76.44 680 GLY A O 1
ATOM 4713 N N . LEU A 1 681 ? 84.983 -2.694 -61.582 1.00 79.75 681 LEU A N 1
ATOM 4714 C CA . LEU A 1 681 ? 85.463 -2.903 -62.946 1.00 79.75 681 LEU A CA 1
ATOM 4715 C C . LEU A 1 681 ? 85.135 -1.679 -63.800 1.00 79.75 681 LEU A C 1
ATOM 4717 O O . LEU A 1 681 ? 84.039 -1.128 -63.787 1.00 79.75 681 LEU A O 1
ATOM 4721 N N . TRP A 1 682 ? 86.114 -1.212 -64.568 1.00 79.44 682 TRP A N 1
ATOM 4722 C CA . TRP A 1 682 ? 85.953 -0.003 -65.372 1.00 79.44 682 TRP A CA 1
ATOM 4723 C C . TRP A 1 682 ? 85.445 -0.320 -66.782 1.00 79.44 682 TRP A C 1
ATOM 4725 O O . TRP A 1 682 ? 84.716 0.475 -67.388 1.00 79.44 682 TRP A O 1
ATOM 4735 N N . CYS A 1 683 ? 85.810 -1.478 -67.345 1.00 75.88 683 CYS A N 1
ATOM 4736 C CA . CYS A 1 683 ? 85.519 -1.786 -68.746 1.00 75.88 683 CYS A CA 1
ATOM 4737 C C . CYS A 1 683 ? 84.074 -2.195 -69.032 1.00 75.88 683 CYS A C 1
ATOM 4739 O O . CYS A 1 683 ? 83.688 -2.174 -70.203 1.00 75.88 683 CYS A O 1
ATOM 4741 N N . ASN A 1 684 ? 83.278 -2.569 -68.032 1.00 76.12 684 ASN A N 1
ATOM 4742 C CA . ASN A 1 684 ? 81.841 -2.827 -68.193 1.00 76.12 684 ASN A CA 1
ATOM 4743 C C . ASN A 1 684 ? 81.009 -1.527 -68.113 1.00 76.12 684 ASN A C 1
ATOM 4745 O O . ASN A 1 684 ? 79.861 -1.521 -68.541 1.00 76.12 684 ASN A O 1
ATOM 4749 N N . GLY A 1 685 ? 81.619 -0.401 -67.724 1.00 75.94 685 GLY A N 1
ATOM 4750 C CA . GLY A 1 685 ? 80.986 0.915 -67.666 1.00 75.94 685 GLY A CA 1
ATOM 4751 C C . GLY A 1 685 ? 80.111 1.106 -66.425 1.00 75.94 685 GLY A C 1
ATOM 4752 O O . GLY A 1 685 ? 79.653 0.145 -65.828 1.00 75.94 685 GLY A O 1
ATOM 4753 N N . ALA A 1 686 ? 79.851 2.370 -66.067 1.00 82.25 686 ALA A N 1
ATOM 4754 C CA . ALA A 1 686 ? 79.154 2.727 -64.828 1.00 82.25 686 ALA A CA 1
ATOM 4755 C C . ALA A 1 686 ? 77.815 1.987 -64.673 1.00 82.25 686 ALA A C 1
ATOM 4757 O O . ALA A 1 686 ? 76.917 2.130 -65.510 1.00 82.25 686 ALA A O 1
ATOM 4758 N N . GLU A 1 687 ? 77.716 1.217 -63.597 1.00 85.81 687 GLU A N 1
ATOM 4759 C CA . GLU A 1 687 ? 76.617 0.295 -63.345 1.00 85.81 687 GLU A CA 1
ATOM 4760 C C . GLU A 1 687 ? 75.404 1.041 -62.790 1.00 85.81 687 GLU A C 1
ATOM 4762 O O . GLU A 1 687 ? 75.512 2.063 -62.107 1.00 85.81 687 GLU A O 1
ATOM 4767 N N . THR A 1 688 ? 74.216 0.562 -63.142 1.00 85.06 688 THR A N 1
ATOM 4768 C CA . THR A 1 688 ? 72.950 1.163 -62.722 1.00 85.06 688 THR A CA 1
ATOM 4769 C C . THR A 1 688 ? 72.068 0.116 -62.077 1.00 85.06 688 THR A C 1
ATOM 4771 O O . THR A 1 688 ? 71.899 -0.972 -62.625 1.00 85.06 688 THR A O 1
ATOM 4774 N N . CYS A 1 689 ? 71.452 0.478 -60.955 1.00 86.62 689 CYS A N 1
ATOM 4775 C CA . CYS A 1 689 ? 70.396 -0.327 -60.369 1.00 86.62 689 CYS A CA 1
ATOM 4776 C C . CYS A 1 689 ? 69.136 -0.215 -61.232 1.00 86.62 689 CYS A C 1
ATOM 4778 O O . CYS A 1 689 ? 68.669 0.890 -61.535 1.00 86.62 689 CYS A O 1
ATOM 4780 N N . SER A 1 690 ? 68.624 -1.353 -61.689 1.00 82.69 690 SER A N 1
ATOM 4781 C CA . SER A 1 690 ? 67.388 -1.400 -62.465 1.00 82.69 690 SER A CA 1
ATOM 4782 C C . SER A 1 690 ? 66.175 -1.073 -61.588 1.00 82.69 690 SER A C 1
ATOM 4784 O O . SER A 1 690 ? 66.224 -1.171 -60.368 1.00 82.69 690 SER A O 1
ATOM 4786 N N . ALA A 1 691 ? 65.046 -0.723 -62.208 1.00 76.75 691 ALA A N 1
ATOM 4787 C CA . ALA A 1 691 ? 63.800 -0.475 -61.476 1.00 76.75 691 ALA A CA 1
ATOM 4788 C C . ALA A 1 691 ? 63.233 -1.727 -60.768 1.00 76.75 691 ALA A C 1
ATOM 4790 O O . ALA A 1 691 ? 62.294 -1.597 -59.998 1.00 76.75 691 ALA A O 1
ATOM 4791 N N . ALA A 1 692 ? 63.781 -2.915 -61.050 1.00 77.62 692 ALA A N 1
ATOM 4792 C CA . ALA A 1 692 ? 63.452 -4.171 -60.379 1.00 77.62 692 ALA A CA 1
ATOM 4793 C C . ALA A 1 692 ? 64.506 -4.563 -59.322 1.00 77.62 692 ALA A C 1
ATOM 4795 O O . ALA A 1 692 ? 64.541 -5.715 -58.914 1.00 77.62 692 ALA A O 1
ATOM 4796 N N . GLY A 1 693 ? 65.409 -3.647 -58.943 1.00 79.31 693 GLY A N 1
ATOM 4797 C CA . GLY A 1 693 ? 66.367 -3.873 -57.858 1.00 79.31 693 GLY A CA 1
ATOM 4798 C C . GLY A 1 693 ? 67.578 -4.751 -58.199 1.00 79.31 693 GLY A C 1
ATOM 4799 O O . GLY A 1 693 ? 68.355 -5.074 -57.313 1.00 79.31 693 GLY A O 1
ATOM 4800 N N . ALA A 1 694 ? 67.776 -5.118 -59.471 1.00 84.00 694 ALA A N 1
ATOM 4801 C CA . ALA A 1 694 ? 68.956 -5.862 -59.933 1.00 84.00 694 ALA A CA 1
ATOM 4802 C C . ALA A 1 694 ? 70.056 -4.934 -60.475 1.00 84.00 694 ALA A C 1
ATOM 4804 O O . ALA A 1 694 ? 69.744 -3.950 -61.169 1.00 84.00 694 ALA A O 1
ATOM 4805 N N . CYS A 1 695 ? 71.326 -5.278 -60.243 1.00 86.25 695 CYS A N 1
ATOM 4806 C CA . CYS A 1 695 ? 72.466 -4.519 -60.761 1.00 86.25 695 CYS A CA 1
ATOM 4807 C C . CYS A 1 695 ? 72.719 -4.803 -62.243 1.00 86.25 695 CYS A C 1
ATOM 4809 O O . CYS A 1 695 ? 72.839 -5.948 -62.680 1.00 86.25 695 CYS A O 1
ATOM 4811 N N . VAL A 1 696 ? 72.814 -3.743 -63.048 1.00 86.00 696 VAL A N 1
ATOM 4812 C CA . VAL A 1 696 ? 73.054 -3.853 -64.491 1.00 86.00 696 VAL A CA 1
ATOM 4813 C C . VAL A 1 696 ? 74.293 -3.058 -64.873 1.00 86.00 696 VAL A C 1
ATOM 4815 O O . VAL A 1 696 ? 74.318 -1.832 -64.736 1.00 86.00 696 VAL A O 1
ATOM 4818 N N . ALA A 1 697 ? 75.285 -3.761 -65.421 1.00 82.69 697 ALA A N 1
ATOM 4819 C CA . ALA A 1 697 ? 76.497 -3.150 -65.942 1.00 82.69 697 ALA A CA 1
ATOM 4820 C C . ALA A 1 697 ? 76.203 -2.152 -67.076 1.00 82.69 697 ALA A C 1
ATOM 4822 O O . ALA A 1 697 ? 75.291 -2.347 -67.889 1.00 82.69 697 ALA A O 1
ATOM 4823 N N . GLY A 1 698 ? 76.986 -1.075 -67.132 1.00 76.69 698 GLY A N 1
ATOM 4824 C CA . GLY A 1 698 ? 76.809 -0.004 -68.105 1.00 76.69 698 GLY A CA 1
ATOM 4825 C C . GLY A 1 698 ? 77.255 -0.357 -69.529 1.00 76.69 698 GLY A C 1
ATOM 4826 O O . GLY A 1 698 ? 77.383 -1.507 -69.951 1.00 76.69 698 GLY A O 1
ATOM 4827 N N . THR A 1 699 ? 77.487 0.679 -70.336 1.00 79.44 699 THR A N 1
ATOM 4828 C CA . THR A 1 699 ? 78.145 0.517 -71.639 1.00 79.44 699 THR A CA 1
ATOM 4829 C C . THR A 1 699 ? 79.645 0.714 -71.495 1.00 79.44 699 THR A C 1
ATOM 4831 O O . THR A 1 699 ? 80.074 1.773 -71.031 1.00 79.44 699 THR A O 1
ATOM 4834 N N . ALA A 1 700 ? 80.423 -0.254 -71.986 1.00 75.50 700 ALA A N 1
ATOM 4835 C CA . ALA A 1 700 ? 81.878 -0.194 -72.004 1.00 75.50 700 ALA A CA 1
ATOM 4836 C C . ALA A 1 700 ? 82.397 1.137 -72.599 1.00 75.50 700 ALA A C 1
ATOM 4838 O O . ALA A 1 700 ? 81.997 1.506 -73.709 1.00 75.50 700 ALA A O 1
ATOM 4839 N N . PRO A 1 701 ? 83.304 1.852 -71.912 1.00 72.69 701 PRO A N 1
ATOM 4840 C CA . PRO A 1 701 ? 83.774 3.175 -72.333 1.00 72.69 701 PRO A CA 1
ATOM 4841 C C . PRO A 1 701 ? 84.712 3.175 -73.560 1.00 72.69 701 PRO A C 1
ATOM 4843 O O . PRO A 1 701 ? 85.028 4.251 -74.070 1.00 72.69 701 PRO A O 1
ATOM 4846 N N . CYS A 1 702 ? 85.148 2.008 -74.053 1.00 74.06 702 CYS A N 1
ATOM 4847 C CA . CYS A 1 702 ? 86.085 1.879 -75.178 1.00 74.06 702 CYS A CA 1
ATOM 4848 C C . CYS A 1 702 ? 85.398 1.621 -76.525 1.00 74.06 702 CYS A C 1
ATOM 4850 O O . CYS A 1 702 ? 84.492 0.792 -76.633 1.00 74.06 702 CYS A O 1
ATOM 4852 N N . ASP A 1 703 ? 85.888 2.269 -77.588 1.00 76.06 703 ASP A N 1
ATOM 4853 C CA . ASP A 1 703 ? 85.312 2.136 -78.927 1.00 76.06 703 ASP A CA 1
ATOM 4854 C C . ASP A 1 703 ? 85.922 0.948 -79.688 1.00 76.06 703 ASP A C 1
ATOM 4856 O O . ASP A 1 703 ? 86.940 1.043 -80.385 1.00 76.06 703 ASP A O 1
ATOM 4860 N N . ALA A 1 704 ? 85.245 -0.197 -79.604 1.00 66.44 704 ALA A N 1
ATOM 4861 C CA . ALA A 1 704 ? 85.638 -1.409 -80.317 1.00 66.44 704 ALA A CA 1
ATOM 4862 C C . ALA A 1 704 ? 85.686 -1.230 -81.853 1.00 66.44 704 ALA A C 1
ATOM 4864 O O . ALA A 1 704 ? 86.420 -1.953 -82.531 1.00 66.44 704 ALA A O 1
ATOM 4865 N N . ALA A 1 705 ? 84.954 -0.264 -82.430 1.00 64.88 705 ALA A N 1
ATOM 4866 C CA . ALA A 1 705 ? 84.985 0.011 -83.870 1.00 64.88 705 ALA A CA 1
ATOM 4867 C C . ALA A 1 705 ? 86.251 0.774 -84.303 1.00 64.88 705 ALA A C 1
ATOM 4869 O O . ALA A 1 705 ? 86.642 0.693 -85.472 1.00 64.88 705 ALA A O 1
ATOM 4870 N N . ALA A 1 706 ? 86.923 1.458 -83.370 1.00 62.00 706 ALA A N 1
ATOM 4871 C CA . ALA A 1 706 ? 88.213 2.118 -83.575 1.00 62.00 706 ALA A CA 1
ATOM 4872 C C . ALA A 1 706 ? 89.426 1.181 -83.374 1.00 62.00 706 ALA A C 1
ATOM 4874 O O . ALA A 1 706 ? 90.561 1.582 -83.637 1.00 62.00 706 ALA A O 1
ATOM 4875 N N . GLY A 1 707 ? 89.199 -0.079 -82.977 1.00 64.50 707 GLY A N 1
ATOM 4876 C CA . GLY A 1 707 ? 90.254 -1.063 -82.700 1.00 64.50 707 GLY A CA 1
ATOM 4877 C C . GLY A 1 707 ? 90.840 -0.964 -81.289 1.00 64.50 707 GLY A C 1
ATOM 4878 O O . GLY A 1 707 ? 91.955 -1.443 -81.058 1.00 64.50 707 GLY A O 1
ATOM 4879 N N . GLU A 1 708 ? 90.109 -0.325 -80.372 1.00 75.06 708 GLU A N 1
ATOM 4880 C CA . GLU A 1 708 ? 90.469 -0.196 -78.963 1.00 75.06 708 GLU A CA 1
ATOM 4881 C C . GLU A 1 708 ? 90.037 -1.440 -78.172 1.00 75.06 708 GLU A C 1
ATOM 4883 O O . GLU A 1 708 ? 88.927 -1.951 -78.324 1.00 75.06 708 GLU A O 1
ATOM 4888 N N . THR A 1 709 ? 90.927 -1.934 -77.320 1.00 73.88 709 THR A N 1
ATOM 4889 C CA . THR A 1 709 ? 90.694 -3.007 -76.352 1.00 73.88 709 THR A CA 1
ATOM 4890 C C . THR A 1 709 ? 90.825 -2.440 -74.948 1.00 73.88 709 THR A C 1
ATOM 4892 O O . THR A 1 709 ? 91.761 -1.686 -74.676 1.00 73.88 709 THR A O 1
ATOM 4895 N N . CYS A 1 710 ? 89.896 -2.795 -74.067 1.00 77.69 710 CYS A N 1
ATOM 4896 C CA . CYS A 1 710 ? 89.866 -2.264 -72.712 1.00 77.69 710 CYS A CA 1
ATOM 4897 C C . CYS A 1 710 ? 90.850 -2.989 -71.783 1.00 77.69 710 CYS A C 1
ATOM 4899 O O . CYS A 1 710 ? 90.978 -4.214 -71.860 1.00 77.69 710 CYS A O 1
ATOM 4901 N N . ASN A 1 711 ? 91.552 -2.232 -70.935 1.00 78.12 711 ASN A N 1
ATOM 4902 C CA . ASN A 1 711 ? 92.477 -2.747 -69.930 1.00 78.12 711 ASN A CA 1
ATOM 4903 C C . ASN A 1 711 ? 92.019 -2.329 -68.523 1.00 78.12 711 ASN A C 1
ATOM 4905 O O . ASN A 1 711 ? 92.182 -1.172 -68.140 1.00 78.12 711 ASN A O 1
ATOM 4909 N N . GLU A 1 712 ? 91.504 -3.303 -67.770 1.00 76.88 712 GLU A N 1
ATOM 4910 C CA . GLU A 1 712 ? 90.977 -3.146 -66.402 1.00 76.88 712 GLU A CA 1
ATOM 4911 C C . GLU A 1 712 ? 92.047 -2.801 -65.357 1.00 76.88 712 GLU A C 1
ATOM 4913 O O . GLU A 1 712 ? 91.739 -2.283 -64.298 1.00 76.88 712 GLU A O 1
ATOM 4918 N N . GLU A 1 713 ? 93.327 -3.093 -65.604 1.00 78.12 713 GLU A N 1
ATOM 4919 C CA . GLU A 1 713 ? 94.374 -2.864 -64.593 1.00 78.12 713 GLU A CA 1
ATOM 4920 C C . GLU A 1 713 ? 94.861 -1.401 -64.578 1.00 78.12 713 GLU A C 1
ATOM 4922 O O . GLU A 1 713 ? 95.595 -0.983 -63.681 1.00 78.12 713 GLU A O 1
ATOM 4927 N N . LEU A 1 714 ? 94.491 -0.626 -65.604 1.00 75.06 714 LEU A N 1
ATOM 4928 C CA . LEU A 1 714 ? 94.930 0.754 -65.825 1.00 75.06 714 LEU A CA 1
ATOM 4929 C C . LEU A 1 714 ? 93.769 1.728 -66.096 1.00 75.06 714 LEU A C 1
ATOM 4931 O O . LEU A 1 714 ? 94.046 2.892 -66.388 1.00 75.06 714 LEU A O 1
ATOM 4935 N N . ASP A 1 715 ? 92.517 1.264 -66.041 1.00 80.75 715 ASP A N 1
ATOM 4936 C CA . ASP A 1 715 ? 91.291 2.027 -66.330 1.00 80.75 715 ASP A CA 1
ATOM 4937 C C . ASP A 1 715 ? 91.368 2.840 -67.638 1.00 80.75 715 ASP A C 1
ATOM 4939 O O . ASP A 1 715 ? 91.085 4.043 -67.681 1.00 80.75 715 ASP A O 1
ATOM 4943 N N . GLN A 1 716 ? 91.838 2.209 -68.723 1.00 80.25 716 GLN A N 1
ATOM 4944 C CA . GLN A 1 716 ? 92.050 2.890 -70.008 1.00 80.25 716 GLN A CA 1
ATOM 4945 C C . GLN A 1 716 ? 91.860 1.985 -71.237 1.00 80.25 716 GLN A C 1
ATOM 4947 O O . GLN A 1 716 ? 91.970 0.759 -71.173 1.00 80.25 716 GLN A O 1
ATOM 4952 N N . CYS A 1 717 ? 91.649 2.612 -72.399 1.00 81.12 717 CYS A N 1
ATOM 4953 C CA . CYS A 1 717 ? 91.537 1.942 -73.699 1.00 81.12 717 CYS A CA 1
ATOM 4954 C C . CYS A 1 717 ? 92.889 1.909 -74.445 1.00 81.12 717 CYS A C 1
ATOM 4956 O O . CYS A 1 717 ? 93.576 2.929 -74.538 1.00 81.12 717 CYS A O 1
ATOM 4958 N N . GLU A 1 718 ? 93.270 0.761 -75.021 1.00 73.25 718 GLU A N 1
ATOM 4959 C CA . GLU A 1 718 ? 94.520 0.575 -75.786 1.00 73.25 718 GLU A CA 1
ATOM 4960 C C . GLU A 1 718 ? 94.278 0.094 -77.229 1.00 73.25 718 GLU A C 1
ATOM 4962 O O . GLU A 1 718 ? 93.371 -0.685 -77.482 1.00 73.25 718 GLU A O 1
ATOM 4967 N N . LEU A 1 719 ? 95.111 0.508 -78.195 1.00 63.06 719 LEU A N 1
ATOM 4968 C CA . LEU A 1 719 ? 94.957 0.159 -79.621 1.00 63.06 719 LEU A CA 1
ATOM 4969 C C . LEU A 1 719 ? 95.828 -1.033 -80.049 1.00 63.06 719 LEU A C 1
ATOM 4971 O O . LEU A 1 719 ? 97.051 -1.010 -79.890 1.00 63.06 719 LEU A O 1
ATOM 4975 N N . CYS A 1 720 ? 95.225 -2.020 -80.720 1.00 55.81 720 CYS A N 1
ATOM 4976 C CA . CYS A 1 720 ? 95.932 -3.180 -81.277 1.00 55.81 720 CYS A CA 1
ATOM 4977 C C . CYS A 1 720 ? 96.093 -3.081 -82.810 1.00 55.81 720 CYS A C 1
ATOM 4979 O O . CYS A 1 720 ? 95.111 -3.112 -83.548 1.00 55.81 720 CYS A O 1
ATOM 4981 N N . MET A 1 721 ? 97.330 -3.029 -83.327 1.00 52.25 721 MET A N 1
ATOM 4982 C CA . MET A 1 721 ? 97.606 -3.054 -84.778 1.00 52.25 721 MET A CA 1
ATOM 4983 C C . MET A 1 721 ? 98.164 -4.423 -85.210 1.00 52.25 721 MET A C 1
ATOM 4985 O O . MET A 1 721 ? 99.218 -4.838 -84.732 1.00 52.25 721 MET A O 1
ATOM 4989 N N . PHE A 1 722 ? 97.487 -5.117 -86.133 1.00 45.00 722 PHE A N 1
ATOM 4990 C CA . PHE A 1 722 ? 97.935 -6.400 -86.698 1.00 45.00 722 PHE A CA 1
ATOM 4991 C C . PHE A 1 722 ? 98.825 -6.210 -87.938 1.00 45.00 722 PHE A C 1
ATOM 4993 O O . PHE A 1 722 ? 98.451 -5.476 -88.850 1.00 45.00 722 PHE A O 1
ATOM 5000 N N . ASP A 1 723 ? 99.938 -6.951 -88.024 1.00 40.91 723 ASP A N 1
ATOM 5001 C CA . ASP A 1 723 ? 100.695 -7.143 -89.270 1.00 40.91 723 ASP A CA 1
ATOM 5002 C C . ASP A 1 723 ? 101.012 -8.637 -89.524 1.00 40.91 723 ASP A C 1
ATOM 5004 O O . ASP A 1 723 ? 101.133 -9.451 -88.607 1.00 40.91 723 ASP A O 1
ATOM 5008 N N . ILE A 1 724 ? 101.090 -9.008 -90.803 1.00 48.00 724 ILE A N 1
ATOM 5009 C CA . ILE A 1 724 ? 100.717 -10.317 -91.395 1.00 48.00 724 ILE A CA 1
ATOM 5010 C C . ILE A 1 724 ? 101.617 -11.553 -91.138 1.00 48.00 724 ILE A C 1
ATOM 5012 O O . ILE A 1 724 ? 101.417 -12.569 -91.803 1.00 48.00 724 ILE A O 1
ATOM 5016 N N . TRP A 1 725 ? 102.586 -11.558 -90.218 1.00 44.56 725 TRP A N 1
ATOM 5017 C CA . TRP A 1 725 ? 103.444 -12.744 -89.981 1.00 44.56 725 TRP A CA 1
ATOM 5018 C C . TRP A 1 725 ? 103.683 -13.027 -88.482 1.00 44.56 725 TRP A C 1
ATOM 5020 O O . TRP A 1 725 ? 104.662 -12.574 -87.910 1.00 44.56 725 TRP A O 1
ATOM 5030 N N . GLY A 1 726 ? 102.788 -13.826 -87.884 1.00 44.97 726 GLY A N 1
ATOM 5031 C CA . GLY A 1 726 ? 103.011 -14.761 -86.762 1.00 44.97 726 GLY A CA 1
ATOM 5032 C C . GLY A 1 726 ? 103.831 -14.338 -85.524 1.00 44.97 726 GLY A C 1
ATOM 5033 O O . GLY A 1 726 ? 105.054 -14.404 -85.544 1.00 44.97 726 GLY A O 1
ATOM 5034 N N . CYS A 1 727 ? 103.106 -14.113 -84.416 1.00 46.78 727 CYS A N 1
ATOM 5035 C CA . CYS A 1 727 ? 103.463 -14.260 -82.988 1.00 46.78 727 CYS A CA 1
ATOM 5036 C C . CYS A 1 727 ? 104.756 -13.614 -82.455 1.00 46.78 727 CYS A C 1
ATOM 5038 O O . CYS A 1 727 ? 105.769 -14.293 -82.440 1.00 46.78 727 CYS A O 1
ATOM 5040 N N . TYR A 1 728 ? 104.651 -12.405 -81.871 1.00 39.03 728 TYR A N 1
ATOM 5041 C CA . TYR A 1 728 ? 105.065 -12.009 -80.496 1.00 39.03 728 TYR A CA 1
ATOM 5042 C C . TYR A 1 728 ? 104.416 -10.637 -80.174 1.00 39.03 728 TYR A C 1
ATOM 5044 O O . TYR A 1 728 ? 104.543 -9.740 -81.009 1.00 39.03 728 TYR A O 1
ATOM 5052 N N . PRO A 1 729 ? 103.741 -10.413 -79.024 1.00 42.75 729 PRO A N 1
ATOM 5053 C CA . PRO A 1 729 ? 103.247 -9.085 -78.678 1.00 42.75 729 PRO A CA 1
ATOM 5054 C C . PRO A 1 729 ? 104.415 -8.249 -78.149 1.00 42.75 729 PRO A C 1
ATOM 5056 O O . PRO A 1 729 ? 105.082 -8.625 -77.185 1.00 42.75 729 PRO A O 1
ATOM 5059 N N . VAL A 1 730 ? 104.680 -7.114 -78.787 1.00 42.66 730 VAL A N 1
ATOM 5060 C CA . VAL A 1 730 ? 105.497 -6.054 -78.195 1.00 42.66 730 VAL A CA 1
ATOM 5061 C C . VAL A 1 730 ? 104.617 -4.814 -78.153 1.00 42.66 730 VAL A C 1
ATOM 5063 O O . VAL A 1 730 ? 104.475 -4.121 -79.157 1.00 42.66 730 VAL A O 1
ATOM 5066 N N . CYS A 1 731 ? 104.004 -4.558 -76.997 1.00 45.59 731 CYS A N 1
ATOM 5067 C CA . CYS A 1 731 ? 103.346 -3.286 -76.719 1.00 45.59 731 CYS A CA 1
ATOM 5068 C C . CYS A 1 731 ? 104.440 -2.228 -76.543 1.00 45.59 731 CYS A C 1
ATOM 5070 O O . CYS A 1 731 ? 105.296 -2.354 -75.665 1.00 45.59 731 CYS A O 1
ATOM 5072 N N . ILE A 1 732 ? 104.468 -1.216 -77.412 1.00 45.28 732 ILE A N 1
ATOM 5073 C CA . ILE A 1 732 ? 105.412 -0.100 -77.297 1.00 45.28 732 ILE A CA 1
ATOM 5074 C C . ILE A 1 732 ? 104.624 1.129 -76.830 1.00 45.28 732 ILE A C 1
ATOM 5076 O O . ILE A 1 732 ? 103.715 1.549 -77.546 1.00 45.28 732 ILE A O 1
ATOM 5080 N N . PRO A 1 733 ? 104.976 1.750 -75.689 1.00 41.88 733 PRO A N 1
ATOM 5081 C CA . PRO A 1 733 ? 104.392 3.024 -75.297 1.00 41.88 733 PRO A CA 1
ATOM 5082 C C . PRO A 1 733 ? 104.843 4.106 -76.286 1.00 41.88 733 PRO A C 1
ATOM 5084 O O . PRO A 1 733 ? 106.024 4.205 -76.633 1.00 41.88 733 PRO A O 1
ATOM 5087 N N . THR A 1 734 ? 103.909 4.925 -76.761 1.00 40.47 734 THR A N 1
ATOM 5088 C CA . THR A 1 734 ? 104.180 6.007 -77.714 1.00 40.47 734 THR A CA 1
ATOM 5089 C C . THR A 1 734 ? 105.210 6.997 -77.160 1.00 40.47 734 THR A C 1
ATOM 5091 O O . THR A 1 734 ? 104.904 7.817 -76.296 1.00 40.47 734 THR A O 1
ATOM 5094 N N . LEU A 1 735 ? 106.440 6.947 -77.686 1.00 35.44 735 LEU A N 1
ATOM 5095 C CA . LEU A 1 735 ? 107.500 7.924 -77.435 1.00 35.44 735 LEU A CA 1
ATOM 5096 C C . LEU A 1 735 ? 107.461 8.994 -78.535 1.00 35.44 735 LEU A C 1
ATOM 5098 O O . LEU A 1 735 ? 107.889 8.769 -79.667 1.00 35.44 735 LEU A O 1
ATOM 5102 N N . THR A 1 736 ? 106.933 10.172 -78.213 1.00 37.53 736 THR A N 1
ATOM 5103 C CA . THR A 1 736 ? 106.932 11.338 -79.104 1.00 37.53 736 THR A CA 1
ATOM 5104 C C . THR A 1 736 ? 108.333 11.963 -79.155 1.00 37.53 736 THR A C 1
ATOM 5106 O O . THR A 1 736 ? 108.761 12.681 -78.252 1.00 37.53 736 THR A O 1
ATOM 5109 N N . LEU A 1 737 ? 109.082 11.684 -80.232 1.00 32.00 737 LEU A N 1
ATOM 5110 C CA . LEU A 1 737 ? 110.347 12.358 -80.535 1.00 32.00 737 LEU A CA 1
ATOM 5111 C C . LEU A 1 737 ? 110.078 13.716 -81.202 1.00 32.00 737 LEU A C 1
ATOM 5113 O O . LEU A 1 737 ? 109.430 13.824 -82.241 1.00 32.00 737 LEU A O 1
ATOM 5117 N N . THR A 1 738 ? 110.630 14.750 -80.585 1.00 37.00 738 THR A N 1
ATOM 5118 C CA . THR A 1 738 ? 110.668 16.142 -81.029 1.00 37.00 738 THR A CA 1
ATOM 5119 C C . THR A 1 738 ? 111.508 16.329 -82.302 1.00 37.00 738 THR A C 1
ATOM 5121 O O . THR A 1 738 ? 112.626 15.826 -82.400 1.00 37.00 738 THR A O 1
ATOM 5124 N N . VAL A 1 739 ? 111.024 17.149 -83.248 1.00 38.34 739 VAL A N 1
ATOM 5125 C CA . VAL A 1 739 ? 111.868 17.825 -84.252 1.00 38.34 739 VAL A CA 1
ATOM 5126 C C . VAL A 1 739 ? 111.908 19.319 -83.933 1.00 38.34 739 VAL A C 1
ATOM 5128 O O . VAL A 1 739 ? 110.889 19.997 -83.846 1.00 38.34 739 VAL A O 1
ATOM 5131 N N . PHE A 1 740 ? 113.132 19.798 -83.728 1.00 35.53 740 PHE A N 1
ATOM 5132 C CA . PHE A 1 740 ? 113.534 21.174 -83.452 1.00 35.53 740 PHE A CA 1
ATOM 5133 C C . PHE A 1 740 ? 113.146 22.166 -84.563 1.00 35.53 740 PHE A C 1
ATOM 5135 O O . PHE A 1 740 ? 113.311 21.874 -85.745 1.00 35.53 740 PHE A O 1
ATOM 5142 N N . GLY A 1 741 ? 112.783 23.393 -84.162 1.00 31.86 741 GLY A N 1
ATOM 5143 C CA . GLY A 1 741 ? 112.533 24.515 -85.075 1.00 31.86 741 GLY A CA 1
ATOM 5144 C C . GLY A 1 741 ? 112.442 25.908 -84.427 1.00 31.86 741 GLY A C 1
ATOM 5145 O O . GLY A 1 741 ? 111.496 26.623 -84.703 1.00 31.86 741 GLY A O 1
ATOM 5146 N N . LEU A 1 742 ? 113.432 26.266 -83.595 1.00 33.97 742 LEU A N 1
ATOM 5147 C CA . LEU A 1 742 ? 113.938 27.615 -83.233 1.00 33.97 742 LEU A CA 1
ATOM 5148 C C . LEU A 1 742 ? 113.034 28.759 -82.680 1.00 33.97 742 LEU A C 1
ATOM 5150 O O . LEU A 1 742 ? 112.176 29.291 -83.367 1.00 33.97 742 LEU A O 1
ATOM 5154 N N . MET A 1 743 ? 113.530 29.308 -81.547 1.00 30.56 743 MET A N 1
ATOM 5155 C CA . MET A 1 743 ? 113.528 30.725 -81.092 1.00 30.56 743 MET A CA 1
ATOM 5156 C C . MET A 1 743 ? 112.179 31.328 -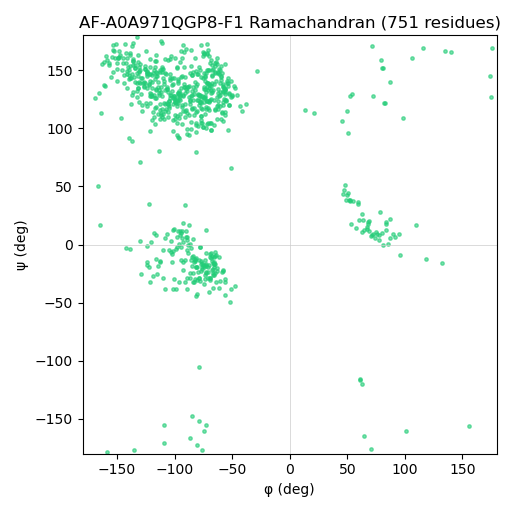80.633 1.00 30.56 743 MET A C 1
ATOM 5158 O O . MET A 1 743 ? 111.200 31.283 -81.351 1.00 30.56 743 MET A O 1
ATOM 5162 N N . THR A 1 744 ? 112.017 31.943 -79.452 1.00 33.34 744 THR A N 1
ATOM 5163 C CA . THR A 1 744 ? 112.914 32.773 -78.617 1.00 33.34 744 THR A CA 1
ATOM 5164 C C . THR A 1 744 ? 112.512 32.755 -77.128 1.00 33.34 744 THR A C 1
ATOM 5166 O O . THR A 1 744 ? 111.331 32.806 -76.800 1.00 33.34 744 THR A O 1
ATOM 5169 N N . LEU A 1 745 ? 113.505 32.788 -76.226 1.00 34.00 745 LEU A N 1
ATOM 5170 C CA . LEU A 1 745 ? 113.364 33.008 -74.776 1.00 34.00 745 LEU A CA 1
ATOM 5171 C C . LEU A 1 745 ? 112.889 34.431 -74.413 1.00 34.00 745 LEU A C 1
ATOM 5173 O O . LEU A 1 745 ? 113.454 35.397 -74.927 1.00 34.00 745 LEU A O 1
ATOM 5177 N N . ARG A 1 746 ? 112.070 34.552 -73.350 1.00 32.12 746 ARG A N 1
ATOM 5178 C CA . ARG A 1 746 ? 112.345 35.458 -72.206 1.00 32.12 746 ARG A CA 1
ATOM 5179 C C . ARG A 1 746 ? 111.503 35.151 -70.946 1.00 32.12 746 ARG A C 1
ATOM 5181 O O . ARG A 1 746 ? 110.298 35.341 -70.922 1.00 32.12 746 ARG A O 1
ATOM 5188 N N . PHE A 1 747 ? 112.221 34.698 -69.913 1.00 32.72 747 PHE A N 1
ATOM 5189 C CA . PHE A 1 747 ? 112.063 34.842 -68.451 1.00 32.72 747 PHE A CA 1
ATOM 5190 C C . PHE A 1 747 ? 110.741 35.367 -67.835 1.00 32.72 747 PHE A C 1
ATOM 5192 O O . PHE A 1 747 ? 110.472 36.560 -67.871 1.00 32.72 747 PHE A O 1
ATOM 5199 N N . GLY A 1 748 ? 110.065 34.496 -67.068 1.00 33.28 748 GLY A N 1
ATOM 5200 C CA . GLY A 1 748 ? 110.232 34.373 -65.606 1.00 33.28 748 GLY A CA 1
ATOM 5201 C C . GLY A 1 748 ? 109.478 35.337 -64.672 1.00 33.28 748 GLY A C 1
ATOM 5202 O O . GLY A 1 748 ? 109.804 36.515 -64.628 1.00 33.28 748 GLY A O 1
ATOM 5203 N N . ARG A 1 749 ? 108.651 34.794 -63.758 1.00 34.00 749 ARG A N 1
ATOM 5204 C CA . ARG A 1 749 ? 108.891 34.762 -62.289 1.00 34.00 749 ARG A CA 1
ATOM 5205 C C . ARG A 1 749 ? 107.698 34.199 -61.494 1.00 34.00 749 ARG A C 1
ATOM 5207 O O . ARG A 1 749 ? 106.547 34.447 -61.810 1.00 34.00 749 ARG A O 1
ATOM 5214 N N . ARG A 1 750 ? 108.064 33.495 -60.414 1.00 37.53 750 ARG A N 1
ATOM 5215 C CA . ARG A 1 750 ? 107.267 32.986 -59.280 1.00 37.53 750 ARG A CA 1
ATOM 5216 C C . ARG A 1 750 ? 106.537 34.079 -58.478 1.00 37.53 750 ARG A C 1
ATOM 5218 O O . ARG A 1 750 ? 107.133 35.138 -58.280 1.00 37.53 750 ARG A O 1
ATOM 5225 N N . ARG A 1 751 ? 105.420 33.710 -57.829 1.00 37.94 751 ARG A N 1
ATOM 5226 C CA . ARG A 1 751 ? 105.153 33.679 -56.354 1.00 37.94 751 ARG A CA 1
ATOM 5227 C C . ARG A 1 751 ? 103.671 33.299 -56.127 1.00 37.94 751 ARG A C 1
ATOM 5229 O O . ARG A 1 751 ? 102.846 33.778 -56.889 1.00 37.94 751 ARG A O 1
ATOM 5236 N N . GLN A 1 752 ? 103.357 32.275 -55.316 1.00 43.66 752 GLN A N 1
ATOM 5237 C CA . GLN A 1 752 ? 103.032 32.328 -53.864 1.00 43.66 752 GLN A CA 1
ATOM 5238 C C . GLN A 1 752 ? 101.922 33.354 -53.556 1.00 43.66 752 GLN A C 1
ATOM 5240 O O . GLN A 1 752 ? 102.066 34.505 -53.956 1.00 43.66 752 GLN A O 1
ATOM 5245 N N . ALA A 1 753 ? 100.841 33.023 -52.851 1.00 46.34 753 ALA A N 1
ATOM 5246 C CA . ALA A 1 753 ? 100.712 32.125 -51.699 1.00 46.34 753 ALA A CA 1
ATOM 5247 C C . ALA A 1 753 ? 99.523 31.164 -51.806 1.00 46.34 753 ALA A C 1
ATOM 5249 O O . ALA A 1 753 ? 98.583 31.498 -52.559 1.00 46.34 753 ALA A O 1
#

Sequence (753 aa):
MTRSKWCWLAVAVAGMLLPAVALGAASVDTKGAVTVNADDNVGDAGAFAAATASIIEEADPADITVGNIVITAPAGFEFDTTAEVTVTPNPGDLNLGAGDGIALVVTPEEDTITVPVTEVSTAATTLTFTGITLRALDCEAADATATPDVTVTAPGGDLTDAALIDVTITAGELAGLMFNAAIANQVACTNFNVAVRSVDACENPVNVAADTAVAFAVATGTGELTAAAAQIANGASTTGNVAVSYDTIEEGVVLEATAEGLTAAESSEFNVAASAAAALAVQPIATQAVGFEFEVTVLLLDACGDEIVNAGDPVTVTLARGDGTGALGGQDVRAINAGASSVTFTGLTYDTAEADVTITANDGGALTDAVSDAFDVIAACTEDADCDDAVFCNGAETCNLDTGLCEDGELPCAAELCVEADDVCLECIDAEDCAAPEDLCMVAVCEDNVCGETAKDCGDDVCNPADGACVECVAAADCDDANLCTTDTCVDLACVNTPVDCGDEFCDPATGGCVECFEDAECDDGLFCNGAESCVLGACEAGTPPCLIGLCDEENDWCAPCVADGDCDDENLCTTDACVLGECVNTAVDCGEELCDPADGECVECLEDANCDDGVFCNGAEVCADKACAAGTAPCTAEEICLEDEDACVECVEDSDCDGEFCVDDVCVECRNAADCDDGLWCNGAETCSAAGACVAGTAPCDAAAGETCNEELDQCELCMFDIWGCYPVCIPTLTLTVFGLMTLRFGRRRQA

Nearest PDB structures (foldseek):
  8opr-assembly1_A  TM=2.277E-01  e=1.494E-08  Bacillus anthracis
  7r5j-assembly1_10  TM=2.508E-01  e=1.125E-07  Homo sapiens
  8vrs-assembly2_C  TM=2.744E-01  e=1.430E-04  Mus musculus
  5vf6-assembly1_A  TM=2.368E-01  e=4.547E-05  Gallus gallus
  5e55-assembly1_A  TM=2.163E-01  e=3.904E-06  Mus musculus